Protein AF-0000000079573299 (afdb_homodimer)

Radius of gyration: 33.85 Å; Cα contacts (8 Å, |Δi|>4): 1708; chains: 2; bounding box: 92×91×72 Å

Organism: NCBI:txid592978

Sequence (1202 aa):
MDKTKKTSLKNCISKIWKSEILSAITLNLLFLASILVFCDVKYEVSDDFVMSAILSGAYGGSLNPHLIFINVLWGYLLTPFYLILPEISWYLIFQLLLCFLSFTILSYMLLKKLNRSMALMVITLLLTVFGSDAYILMQFTKTAMIAVMAGSLVFLWALFEQRSLRIEISAAILCVIGTWFRFNIIYLAGGFLLFILIVEIVRVWKNETDHRRFWLKMRKIISAGLLLILVVTGCKLFDDYSYNKDPEYKYFKEYSEARAAIVDASDYGYEAYAEELQKIGISENDYKMMRNWNFADNEVFSLDIMQKAADIIQDYKKNVEISKEVIIEEIQNRGLQGYPVFLACVVLTILSIVFQRKNCWTAIVIWGIGFAYILYCFLIERTVYRTEYAVFLGGFLTLFYFWEKLECENKREFIEYRRVCVIINTVCLFLQLPLYLPDRSYQDVDSWGRKEYIENTFYESWNYKASKYRKIVNKGAKSEELINEIETHKENLYLLDFQTMMQVFYYDWNPWKAIPTGEFDNVLYLAGVTTNFPDCNQILQTYDAEQPLKALINEKVYLVDSEWKTLDQKVQYLQERYYPEAKAELYKELDGYQIWKFSKEMDKTKKTSLKNCISKIWKSEILSAITLNLLFLASILVFCDVKYEVSDDFVMSAILSGAYGGSLNPHLIFINVLWGYLLTPFYLILPEISWYLIFQLLLCFLSFTILSYMLLKKLNRSMALMVITLLLTVFGSDAYILMQFTKTAMIAVMAGSLVFLWALFEQRSLRIEISAAILCVIGTWFRFNIIYLAGGFLLFILIVEIVRVWKNETDHRRFWLKMRKIISAGLLLILVVTGCKLFDDYSYNKDPEYKYFKEYSEARAAIVDASDYGYEAYAEELQKIGISENDYKMMRNWNFADNEVFSLDIMQKAADIIQDYKKNVEISKEVIIEEIQNRGLQGYPVFLACVVLTILSIVFQRKNCWTAIVIWGIGFAYILYCFLIERTVYRTEYAVFLGGFLTLFYFWEKLECENKREFIEYRRVCVIINTVCLFLQLPLYLPDRSYQDVDSWGRKEYIENTFYESWNYKASKYRKIVNKGAKSEELINEIETHKENLYLLDFQTMMQVFYYDWNPWKAIPTGEFDNVLYLAGVTTNFPDCNQILQTYDAEQPLKALINEKVYLVDSEWKTLDQKVQYLQERYYPEAKAELYKELDGYQIWKFSKE

Secondary structure (DSSP, 8-state):
-HHHHHHHHHHHHHHHHH-HHHHHHHHHHHHHHHHHHHS--EESSHHHHHHHHHHHTTTTTS----BTTB-HHHHHHHHHHHHH-TTB-HHHHHHHHHHHHHHHHHHHHHHHHS-HHHHHHHHHHIIIIIHHHHHTEE-HHHHHHHHHHHHHHHHHHHHHTT--HHHHHHHHHHHHHHHHH-TTHHHHHHHHHHHHHHHHHHHHHHH---HHHHHHHHHHHHHHHHHHHHHHHHHHHHHHHHHHHSHHHHHHHHHHHHHHHHHTS----HHHHHHHHHHTT--HHHHHHHHTT----TTTS-HHHHHHHHHHHHHHHHH----HHHHHHHHHHHTGGG-HHHHHHHHHHHHHHHH-GGGTHHHHHHHHHHHHHHHHHHHTT---HHHHHHHHHHHHHHHHHT------SSHHHHHHHHHHHHHHHHHHHHHHGGGGS--GGGGG--HHHHHHHHHHHHS-TTS--THHHH---SSS---HHHHHHHHH-TTSEEEEPHHHHTTTGGGGS-TTBPPPTTTTTTEEESSSTTTT-HHHHHHHHHTT-SSHHHHTTSTTEEEE---HHHHHHHHHHHHHHT-TT-EEEEEEEETTEEEEEEE--/-HHHHHHHHHHHHHHHHH-HHHHHHHHHHHHHHHHHHHS--EESSHHHHHHHHHHHTTTTTS----BTTB-HHHHHHHHHHHHH-TTB-HHHHHHHHHHHHHHHHHHHHHHHHS-HHHHHHHHHHIIIIIHHHHHTEE-HHHHHHHHHHHHHHHHHHHHHTT--HHHHHHHHHHHHHHHHH-TTHHHHHHHHHHHHHHHHHHHHHHH---HHHHHHHHHHHHHHHHHHHHHHHHHHHHHHHHHHHSHHHHHHHHHHHHHHHHHTS----HHHHHHHHHHTT--HHHHHHHHTT----TTTS-HHHHHHHHHHHHHHHHH----HHHHHHHHHHHTGGGSHHHHHHHHHHHHHHHH-GGGTHHHHHHHHHHHHHHHHHHHTT---HHHHHHHHHHHHHHHHHT------SSHHHHHHHHHHHHHHHHHHHHHHGGGGS--GGGGG--HHHHHHHHHHHHS-TTS--THHHH---SSS---HHHHHHHHH-TTSEEEEPHHHHTTTGGGGS-TTBPPPTTTTTTEEESSSTTTT-HHHHHHHHHTT-SSHHHHTTSTTEEEE---HHHHHHHHHHHHHHT-TT-EEEEEEEETTEEEEEEE--

Structure (mmCIF, N/CA/C/O backbone):
data_AF-0000000079573299-model_v1
#
loop_
_entity.id
_entity.type
_entity.pdbx_description
1 polymer 'Glycosyltransferase RgtA/B/C/D-like domain-containing protein'
#
loop_
_atom_site.group_PDB
_atom_site.id
_atom_site.type_symbol
_atom_site.label_atom_id
_atom_site.label_alt_id
_atom_site.label_comp_id
_atom_site.label_asym_id
_atom_site.label_entity_id
_atom_site.label_seq_id
_atom_site.pdbx_PDB_ins_code
_atom_site.Cartn_x
_atom_site.Cartn_y
_atom_site.Cartn_z
_atom_site.occupancy
_atom_site.B_iso_or_equiv
_atom_site.auth_seq_id
_atom_site.auth_comp_id
_atom_site.auth_asym_id
_atom_site.auth_atom_id
_atom_site.pdbx_PDB_model_num
ATOM 1 N N . MET A 1 1 ? 30 34.188 -33.562 1 49.59 1 MET A N 1
ATOM 2 C CA . MET A 1 1 ? 29.203 34.594 -32.406 1 49.59 1 MET A CA 1
ATOM 3 C C . MET A 1 1 ? 28.734 33.375 -31.625 1 49.59 1 MET A C 1
ATOM 5 O O . MET A 1 1 ? 28.734 33.344 -30.391 1 49.59 1 MET A O 1
ATOM 9 N N . ASP A 1 2 ? 28.594 32.25 -32.281 1 62.81 2 ASP A N 1
ATOM 10 C CA . ASP A 1 2 ? 28.031 31.031 -31.672 1 62.81 2 ASP A CA 1
ATOM 11 C C . ASP A 1 2 ? 29.109 30.266 -30.891 1 62.81 2 ASP A C 1
ATOM 13 O O . ASP A 1 2 ? 28.828 29.734 -29.812 1 62.81 2 ASP A O 1
ATOM 17 N N . LYS A 1 3 ? 30.359 30.266 -31.375 1 62.72 3 LYS A N 1
ATOM 18 C CA . LYS A 1 3 ? 31.438 29.516 -30.719 1 62.72 3 LYS A CA 1
ATOM 19 C C . LYS A 1 3 ? 31.859 30.203 -29.422 1 62.72 3 LYS A C 1
ATOM 21 O O . LYS A 1 3 ? 32.188 29.531 -28.438 1 62.72 3 LYS A O 1
ATOM 26 N N . THR A 1 4 ? 31.859 31.406 -29.391 1 61.81 4 THR A N 1
ATOM 27 C CA . THR A 1 4 ? 32.219 32.188 -28.203 1 61.81 4 THR A CA 1
ATOM 28 C C . THR A 1 4 ? 31.203 31.969 -27.094 1 61.81 4 THR A C 1
ATOM 30 O O . THR A 1 4 ? 31.562 31.859 -25.922 1 61.81 4 THR A O 1
ATOM 33 N N . LYS A 1 5 ? 30 31.906 -27.469 1 63.44 5 LYS A N 1
ATOM 34 C CA . LYS A 1 5 ? 28.938 31.672 -26.484 1 63.44 5 LYS A CA 1
ATOM 35 C C . LYS A 1 5 ? 29.047 30.281 -25.891 1 63.44 5 LYS A C 1
ATOM 37 O O . LYS A 1 5 ? 28.844 30.094 -24.688 1 63.44 5 LYS A O 1
ATOM 42 N N . LYS A 1 6 ? 29.328 29.375 -26.641 1 66.12 6 LYS A N 1
ATOM 43 C CA . LYS A 1 6 ? 29.469 28 -26.172 1 66.12 6 LYS A CA 1
ATOM 44 C C . LYS A 1 6 ? 30.656 27.875 -25.219 1 66.12 6 LYS A C 1
ATOM 46 O O . LYS A 1 6 ? 30.594 27.125 -24.234 1 66.12 6 LYS A O 1
ATOM 51 N N . THR A 1 7 ? 31.609 28.5 -25.547 1 75.12 7 THR A N 1
ATOM 52 C CA . THR A 1 7 ? 32.781 28.484 -24.672 1 75.12 7 THR A CA 1
ATOM 53 C C . THR A 1 7 ? 32.5 29.188 -23.344 1 75.12 7 THR A C 1
ATOM 55 O O . THR A 1 7 ? 32.938 28.75 -22.297 1 75.12 7 THR A O 1
ATOM 58 N N . SER A 1 8 ? 31.719 30.172 -23.359 1 73.88 8 SER A N 1
ATOM 59 C CA . SER A 1 8 ? 31.328 30.891 -22.141 1 73.88 8 SER A CA 1
ATOM 60 C C . SER A 1 8 ? 30.391 30.047 -21.281 1 73.88 8 SER A C 1
ATOM 62 O O . SER A 1 8 ? 30.531 30 -20.062 1 73.88 8 SER A O 1
ATOM 64 N N . LEU A 1 9 ? 29.422 29.5 -21.906 1 75.38 9 LEU A N 1
ATOM 65 C CA . LEU A 1 9 ? 28.5 28.609 -21.188 1 75.38 9 LEU A CA 1
ATOM 66 C C . LEU A 1 9 ? 29.266 27.438 -20.562 1 75.38 9 LEU A C 1
ATOM 68 O O . LEU A 1 9 ? 28.969 27.047 -19.422 1 75.38 9 LEU A O 1
ATOM 72 N N . LYS A 1 10 ? 30.156 26.938 -21.297 1 69.19 10 LYS A N 1
ATOM 73 C CA . LYS A 1 10 ? 30.984 25.859 -20.781 1 69.19 10 LYS A CA 1
ATOM 74 C C . LYS A 1 10 ? 31.844 26.328 -19.609 1 69.19 10 LYS A C 1
ATOM 76 O O . LYS A 1 10 ? 32.031 25.578 -18.641 1 69.19 10 LYS A O 1
ATOM 81 N N . ASN A 1 11 ? 32.312 27.438 -19.766 1 76.5 11 ASN A N 1
ATOM 82 C CA . ASN A 1 11 ? 33.094 28.016 -18.672 1 76.5 11 ASN A CA 1
ATOM 83 C C . ASN A 1 11 ? 32.219 28.281 -17.453 1 76.5 11 ASN A C 1
ATOM 85 O O . ASN A 1 11 ? 32.625 28.062 -16.312 1 76.5 11 ASN A O 1
ATOM 89 N N . CYS A 1 12 ? 31.062 28.766 -17.672 1 73.88 12 CYS A N 1
ATOM 90 C CA . CYS A 1 12 ? 30.125 29.016 -16.594 1 73.88 12 CYS A CA 1
ATOM 91 C C . CYS A 1 12 ? 29.734 27.703 -15.914 1 73.88 12 CYS A C 1
ATOM 93 O O . CYS A 1 12 ? 29.703 27.625 -14.68 1 73.88 12 CYS A O 1
ATOM 95 N N . ILE A 1 13 ? 29.406 26.781 -16.688 1 79.38 13 ILE A N 1
ATOM 96 C CA . ILE A 1 13 ? 29.047 25.469 -16.156 1 79.38 13 ILE A CA 1
ATOM 97 C C . ILE A 1 13 ? 30.234 24.891 -15.375 1 79.38 13 ILE A C 1
ATOM 99 O O . ILE A 1 13 ? 30.047 24.297 -14.312 1 79.38 13 ILE A O 1
ATOM 103 N N . SER A 1 14 ? 31.375 25.094 -15.883 1 82.5 14 SER A N 1
ATOM 104 C CA . SER A 1 14 ? 32.562 24.625 -15.195 1 82.5 14 SER A CA 1
ATOM 105 C C . SER A 1 14 ? 32.781 25.344 -13.875 1 82.5 14 SER A C 1
ATOM 107 O O . SER A 1 14 ? 33.188 24.734 -12.891 1 82.5 14 SER A O 1
ATOM 109 N N . LYS A 1 15 ? 32.5 26.594 -13.891 1 78.31 15 LYS A N 1
ATOM 110 C CA . LYS A 1 15 ? 32.625 27.359 -12.656 1 78.31 15 LYS A CA 1
ATOM 111 C C . LYS A 1 15 ? 31.609 26.906 -11.617 1 78.31 15 LYS A C 1
ATOM 113 O O . LYS A 1 15 ? 31.938 26.781 -10.438 1 78.31 15 LYS A O 1
ATOM 118 N N . ILE A 1 16 ? 30.391 26.703 -11.953 1 78.88 16 ILE A N 1
ATOM 119 C CA . ILE A 1 16 ? 29.328 26.219 -11.086 1 78.88 16 ILE A CA 1
ATOM 120 C C . ILE A 1 16 ? 29.688 24.844 -10.531 1 78.88 16 ILE A C 1
ATOM 122 O O . ILE A 1 16 ? 29.5 24.578 -9.336 1 78.88 16 ILE A O 1
ATOM 126 N N . TRP A 1 17 ? 30.25 24.188 -11.367 1 82.12 17 TRP A N 1
ATOM 127 C CA . TRP A 1 17 ? 30.578 22.812 -10.977 1 82.12 17 TRP A CA 1
ATOM 128 C C . TRP A 1 17 ? 31.766 22.781 -10.039 1 82.12 17 TRP A C 1
ATOM 130 O O . TRP A 1 17 ? 31.906 21.875 -9.211 1 82.12 17 TRP A O 1
ATOM 140 N N . LYS A 1 18 ? 32.625 23.781 -10.055 1 84.81 18 LYS A N 1
ATOM 141 C CA . LYS A 1 18 ? 33.844 23.812 -9.227 1 84.81 18 LYS A CA 1
ATOM 142 C C . LYS A 1 18 ? 33.5 24.312 -7.82 1 84.81 18 LYS A C 1
ATOM 144 O O . LYS A 1 18 ? 34.156 23.922 -6.852 1 84.81 18 LYS A O 1
ATOM 149 N N . SER A 1 19 ? 32.438 25.125 -7.77 1 91.62 19 SER A N 1
ATOM 150 C CA . SER A 1 19 ? 32.062 25.656 -6.469 1 91.62 19 SER A CA 1
ATOM 151 C C . SER A 1 19 ? 30.969 24.797 -5.824 1 91.62 19 SER A C 1
ATOM 153 O O . SER A 1 19 ? 29.906 24.594 -6.414 1 91.62 19 SER A O 1
ATOM 155 N N . GLU A 1 20 ? 31.172 24.375 -4.605 1 93.38 20 GLU A N 1
ATOM 156 C CA . GLU A 1 20 ? 30.203 23.516 -3.916 1 93.38 20 GLU A CA 1
ATOM 157 C C . GLU A 1 20 ? 28.906 24.25 -3.623 1 93.38 20 GLU A C 1
ATOM 159 O O . GLU A 1 20 ? 27.828 23.688 -3.754 1 93.38 20 GLU A O 1
ATOM 164 N N . ILE A 1 21 ? 29.047 25.516 -3.25 1 93.38 21 ILE A N 1
ATOM 165 C CA . ILE A 1 21 ? 27.859 26.297 -2.896 1 93.38 21 ILE A CA 1
ATOM 166 C C . ILE A 1 21 ? 27.031 26.562 -4.145 1 93.38 21 ILE A C 1
ATOM 168 O O . ILE A 1 21 ? 25.797 26.453 -4.113 1 93.38 21 ILE A O 1
ATOM 172 N N . LEU A 1 22 ? 27.609 26.891 -5.23 1 94.88 22 LEU A N 1
ATOM 173 C CA . LEU A 1 22 ? 26.891 27.172 -6.469 1 94.88 22 LEU A CA 1
ATOM 174 C C . LEU A 1 22 ? 26.25 25.891 -7.016 1 94.88 22 LEU A C 1
ATOM 176 O O . LEU A 1 22 ? 25.141 25.938 -7.547 1 94.88 22 LEU A O 1
ATOM 180 N N . SER A 1 23 ? 26.953 24.828 -6.848 1 95.62 23 SER A N 1
ATOM 181 C CA . SER A 1 23 ? 26.391 23.562 -7.277 1 95.62 23 SER A CA 1
ATOM 182 C C . SER A 1 23 ? 25.156 23.188 -6.457 1 95.62 23 SER A C 1
ATOM 184 O O . SER A 1 23 ? 24.172 22.719 -7.004 1 95.62 23 SER A O 1
ATOM 186 N N . ALA A 1 24 ? 25.281 23.375 -5.156 1 97.44 24 ALA A N 1
ATOM 187 C CA . ALA A 1 24 ? 24.156 23.078 -4.266 1 97.44 24 ALA A CA 1
ATOM 188 C C . ALA A 1 24 ? 22.938 23.922 -4.613 1 97.44 24 ALA A C 1
ATOM 190 O O . ALA A 1 24 ? 21.828 23.406 -4.727 1 97.44 24 ALA A O 1
ATOM 191 N N . ILE A 1 25 ? 23.156 25.188 -4.867 1 97.25 25 ILE A N 1
ATOM 192 C CA . ILE A 1 25 ? 22.078 26.125 -5.184 1 97.25 25 ILE A CA 1
ATOM 193 C C . ILE A 1 25 ? 21.469 25.766 -6.539 1 97.25 25 ILE A C 1
ATOM 195 O O . ILE A 1 25 ? 20.25 25.688 -6.68 1 97.25 25 ILE A O 1
ATOM 199 N N . THR A 1 26 ? 22.297 25.5 -7.5 1 96.19 26 THR A N 1
ATOM 200 C CA . THR A 1 26 ? 21.828 25.234 -8.859 1 96.19 26 THR A CA 1
ATOM 201 C C . THR A 1 26 ? 21.031 23.938 -8.914 1 96.19 26 THR A C 1
ATOM 203 O O . THR A 1 26 ? 19.984 23.875 -9.547 1 96.19 26 THR A O 1
ATOM 206 N N . LEU A 1 27 ? 21.547 22.953 -8.242 1 95.5 27 LEU A N 1
ATOM 207 C CA . LEU A 1 27 ? 20.859 21.672 -8.234 1 95.5 27 LEU A CA 1
ATOM 208 C C . LEU A 1 27 ? 19.484 21.797 -7.59 1 95.5 27 LEU A C 1
ATOM 210 O O . LEU A 1 27 ? 18.484 21.312 -8.141 1 95.5 27 LEU A O 1
ATOM 214 N N . ASN A 1 28 ? 19.422 22.406 -6.453 1 98 28 ASN A N 1
ATOM 215 C CA . ASN A 1 28 ? 18.141 22.547 -5.758 1 98 28 ASN A CA 1
ATOM 216 C C . ASN A 1 28 ? 17.188 23.469 -6.523 1 98 28 ASN A C 1
ATOM 218 O O . ASN A 1 28 ? 15.977 23.25 -6.527 1 98 28 ASN A O 1
ATOM 222 N N . LEU A 1 29 ? 17.766 24.438 -7.195 1 97.56 29 LEU A N 1
ATOM 223 C CA . LEU A 1 29 ? 16.938 25.344 -7.996 1 97.56 29 LEU A CA 1
ATOM 224 C C . LEU A 1 29 ? 16.359 24.609 -9.195 1 97.56 29 LEU A C 1
ATOM 226 O O . LEU A 1 29 ? 15.203 24.844 -9.562 1 97.56 29 LEU A O 1
ATOM 230 N N . LEU A 1 30 ? 17.141 23.797 -9.766 1 95.88 30 LEU A N 1
ATOM 231 C CA . LEU A 1 30 ? 16.672 23.031 -10.906 1 95.88 30 LEU A CA 1
ATOM 232 C C . LEU A 1 30 ? 15.523 22.125 -10.516 1 95.88 30 LEU A C 1
ATOM 234 O O . LEU A 1 30 ? 14.531 22.016 -11.242 1 95.88 30 LEU A O 1
ATOM 238 N N . PHE A 1 31 ? 15.656 21.5 -9.406 1 95.94 31 PHE A N 1
ATOM 239 C CA . PHE A 1 31 ? 14.594 20.609 -8.945 1 95.94 31 PHE A CA 1
ATOM 240 C C . PHE A 1 31 ? 13.344 21.391 -8.578 1 95.94 31 PHE A C 1
ATOM 242 O O . PHE A 1 31 ? 12.234 21.016 -8.953 1 95.94 31 PHE A O 1
ATOM 249 N N . LEU A 1 32 ? 13.516 22.453 -7.863 1 97.56 32 LEU A N 1
ATOM 250 C CA . LEU A 1 32 ? 12.383 23.297 -7.5 1 97.56 32 LEU A CA 1
ATOM 251 C C . LEU A 1 32 ? 11.695 23.859 -8.742 1 97.56 32 LEU A C 1
ATOM 253 O O . LEU A 1 32 ? 10.461 23.844 -8.836 1 97.56 32 LEU A O 1
ATOM 257 N N . ALA A 1 33 ? 12.5 24.328 -9.688 1 96.88 33 ALA A N 1
ATOM 258 C CA . ALA A 1 33 ? 11.953 24.875 -10.93 1 96.88 33 ALA A CA 1
ATOM 259 C C . ALA A 1 33 ? 11.172 23.828 -11.695 1 96.88 33 ALA A C 1
ATOM 261 O O . ALA A 1 33 ? 10.102 24.109 -12.25 1 96.88 33 ALA A O 1
ATOM 262 N N . SER A 1 34 ? 11.695 22.641 -11.711 1 95.56 34 SER A N 1
ATOM 263 C CA . SER A 1 34 ? 11.008 21.562 -12.398 1 95.56 34 SER A CA 1
ATOM 264 C C . SER A 1 34 ? 9.648 21.281 -11.758 1 95.56 34 SER A C 1
ATOM 266 O O . SER A 1 34 ? 8.664 21.047 -12.461 1 95.56 34 SER A O 1
ATOM 268 N N . ILE A 1 35 ? 9.547 21.328 -10.469 1 96.31 35 ILE A N 1
ATOM 269 C CA . ILE A 1 35 ? 8.297 21.062 -9.758 1 96.31 35 ILE A CA 1
ATOM 270 C C . ILE A 1 35 ? 7.312 22.203 -10.023 1 96.31 35 ILE A C 1
ATOM 272 O O . ILE A 1 35 ? 6.133 21.953 -10.297 1 96.31 35 ILE A O 1
ATOM 276 N N . LEU A 1 36 ? 7.836 23.391 -10.039 1 96.25 36 LEU A N 1
ATOM 277 C CA . LEU A 1 36 ? 6.977 24.562 -10.227 1 96.25 36 LEU A CA 1
ATOM 278 C C . LEU A 1 36 ? 6.414 24.594 -11.648 1 96.25 36 LEU A C 1
ATOM 280 O O . LEU A 1 36 ? 5.301 25.078 -11.867 1 96.25 36 LEU A O 1
ATOM 284 N N . VAL A 1 37 ? 7.164 24.062 -12.578 1 95.19 37 VAL A N 1
ATOM 285 C CA . VAL A 1 37 ? 6.758 24.125 -13.977 1 95.19 37 VAL A CA 1
ATOM 286 C C . VAL A 1 37 ? 5.836 22.953 -14.297 1 95.19 37 VAL A C 1
ATOM 288 O O . VAL A 1 37 ? 4.824 23.109 -14.984 1 95.19 37 VAL A O 1
ATOM 291 N N . PHE A 1 38 ? 6.133 21.797 -13.711 1 94.88 38 PHE A N 1
ATOM 292 C CA . PHE A 1 38 ? 5.469 20.609 -14.211 1 94.88 38 PHE A CA 1
ATOM 293 C C . PHE A 1 38 ? 4.438 20.094 -13.211 1 94.88 38 PHE A C 1
ATOM 295 O O . PHE A 1 38 ? 3.551 19.312 -13.562 1 94.88 38 PHE A O 1
ATOM 302 N N . CYS A 1 39 ? 4.555 20.438 -11.977 1 96.19 39 CYS A N 1
ATOM 303 C CA . CYS A 1 39 ? 3.646 19.922 -10.953 1 96.19 39 CYS A CA 1
ATOM 304 C C . CYS A 1 39 ? 2.756 21.031 -10.406 1 96.19 39 CYS A C 1
ATOM 306 O O . CYS A 1 39 ? 2.994 22.219 -10.664 1 96.19 39 CYS A O 1
ATOM 308 N N . ASP A 1 40 ? 1.688 20.625 -9.797 1 97.12 40 ASP A N 1
ATOM 309 C CA . ASP A 1 40 ? 0.737 21.547 -9.172 1 97.12 40 ASP A CA 1
ATOM 310 C C . ASP A 1 40 ? 0.957 21.609 -7.664 1 97.12 40 ASP A C 1
ATOM 312 O O . ASP A 1 40 ? 0.622 20.688 -6.938 1 97.12 40 ASP A O 1
ATOM 316 N N . VAL A 1 41 ? 1.46 22.734 -7.176 1 97.75 41 VAL A N 1
ATOM 317 C CA . VAL A 1 41 ? 1.717 22.922 -5.75 1 97.75 41 VAL A CA 1
ATOM 318 C C . VAL A 1 41 ? 0.404 23.203 -5.02 1 97.75 41 VAL A C 1
ATOM 320 O O . VAL A 1 41 ? -0.401 24.016 -5.465 1 97.75 41 VAL A O 1
ATOM 323 N N . LYS A 1 42 ? 0.191 22.5 -3.902 1 97.56 42 LYS A N 1
ATOM 324 C CA . LYS A 1 42 ? -1.051 22.641 -3.148 1 97.56 42 LYS A CA 1
ATOM 325 C C . LYS A 1 42 ? -0.843 22.297 -1.677 1 97.56 42 LYS A C 1
ATOM 327 O O . LYS A 1 42 ? 0.193 21.75 -1.304 1 97.56 42 LYS A O 1
ATOM 332 N N . TYR A 1 43 ? -1.742 22.672 -0.885 1 97.38 43 TYR A N 1
ATOM 333 C CA . TYR A 1 43 ? -1.697 22.281 0.521 1 97.38 43 TYR A CA 1
ATOM 334 C C . TYR A 1 43 ? -2.211 20.859 0.712 1 97.38 43 TYR A C 1
ATOM 336 O O . TYR A 1 43 ? -3.223 20.469 0.121 1 97.38 43 TYR A O 1
ATOM 344 N N . GLU A 1 44 ? -1.55 20.078 1.501 1 95.62 44 GLU A N 1
ATOM 345 C CA . GLU A 1 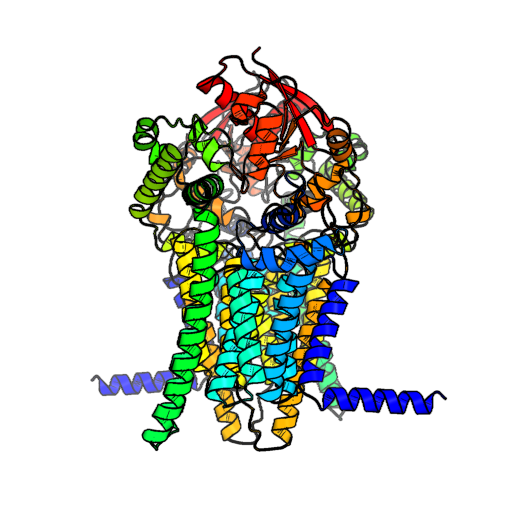44 ? -1.951 18.703 1.735 1 95.62 44 GLU A CA 1
ATOM 346 C C . GLU A 1 44 ? -3.158 18.625 2.666 1 95.62 44 GLU A C 1
ATOM 348 O O . GLU A 1 44 ? -3.996 17.734 2.535 1 95.62 44 GLU A O 1
ATOM 353 N N . VAL A 1 45 ? -3.129 19.547 3.604 1 94.31 45 VAL A N 1
ATOM 354 C CA . VAL A 1 45 ? -4.191 19.562 4.605 1 94.31 45 VAL A CA 1
ATOM 355 C C . VAL A 1 45 ? -4.801 20.953 4.695 1 94.31 45 VAL A C 1
ATOM 357 O O . VAL A 1 45 ? -4.176 21.938 4.297 1 94.31 45 VAL A O 1
ATOM 360 N N . SER A 1 46 ? -5.965 21.047 5.258 1 95.56 46 SER A N 1
ATOM 361 C CA . SER A 1 46 ? -6.703 22.297 5.367 1 95.56 46 SER A CA 1
ATOM 362 C C . SER A 1 46 ? -6.051 23.25 6.375 1 95.56 46 SER A C 1
ATOM 364 O O . SER A 1 46 ? -6.227 24.453 6.297 1 95.56 46 SER A O 1
ATOM 366 N N . ASP A 1 47 ? -5.242 22.703 7.27 1 95.56 47 ASP A N 1
ATOM 367 C CA . ASP A 1 47 ? -4.625 23.5 8.32 1 95.56 47 ASP A CA 1
ATOM 368 C C . ASP A 1 47 ? -3.777 24.625 7.727 1 95.56 47 ASP A C 1
ATOM 370 O O . ASP A 1 47 ? -3.844 25.766 8.18 1 95.56 47 ASP A O 1
ATOM 374 N N . ASP A 1 48 ? -3.02 24.297 6.766 1 97.31 48 ASP A N 1
ATOM 375 C CA . ASP A 1 48 ? -2.168 25.297 6.133 1 97.31 48 ASP A CA 1
ATOM 376 C C . ASP A 1 48 ? -3.002 26.375 5.434 1 97.31 48 ASP A C 1
ATOM 378 O O . ASP A 1 48 ? -2.646 27.547 5.449 1 97.31 48 ASP A O 1
ATOM 382 N N . PHE A 1 49 ? -4.043 25.969 4.871 1 96.88 49 PHE A N 1
ATOM 383 C CA . PHE A 1 49 ? -4.945 26.906 4.23 1 96.88 49 PHE A CA 1
ATOM 384 C C . PHE A 1 49 ? -5.543 27.875 5.254 1 96.88 49 PHE A C 1
ATOM 386 O O . PHE A 1 49 ? -5.57 29.078 5.035 1 96.88 49 PHE A O 1
ATOM 393 N N . VAL A 1 50 ? -5.973 27.312 6.348 1 96.88 50 VAL A N 1
ATOM 394 C CA . VAL A 1 50 ? -6.609 28.094 7.398 1 96.88 50 VAL A CA 1
ATOM 395 C C . VAL A 1 50 ? -5.609 29.109 7.961 1 96.88 50 VAL A C 1
ATOM 397 O O . VAL A 1 50 ? -5.949 30.266 8.18 1 96.88 50 VAL A O 1
ATOM 400 N N . MET A 1 51 ? -4.438 28.703 8.156 1 96.75 51 MET A N 1
ATOM 401 C CA . MET A 1 51 ? -3.414 29.594 8.695 1 96.75 51 MET A CA 1
ATOM 402 C C . MET A 1 51 ? -3.076 30.703 7.691 1 96.75 51 MET A C 1
ATOM 404 O O . MET A 1 51 ? -2.873 31.859 8.07 1 96.75 51 MET A O 1
ATOM 408 N N . SER A 1 52 ? -3.01 30.312 6.449 1 97.12 52 SER A N 1
ATOM 409 C CA . SER A 1 52 ? -2.793 31.312 5.414 1 97.12 52 SER A CA 1
ATOM 410 C C . SER A 1 52 ? -3.93 32.344 5.383 1 97.12 52 SER A C 1
ATOM 412 O O . SER A 1 52 ? -3.693 33.531 5.223 1 97.12 52 SER A O 1
ATOM 414 N N . ALA A 1 53 ? -5.141 31.859 5.574 1 96.62 53 ALA A N 1
ATOM 415 C CA . ALA A 1 53 ? -6.324 32.719 5.586 1 96.62 53 ALA A CA 1
ATOM 416 C C . ALA A 1 53 ? -6.305 33.656 6.789 1 96.62 53 ALA A C 1
ATOM 418 O O . ALA A 1 53 ? -6.648 34.844 6.664 1 96.62 53 ALA A O 1
ATOM 419 N N . ILE A 1 54 ? -5.918 33.125 7.902 1 96.56 54 ILE A N 1
ATOM 420 C CA . ILE A 1 54 ? -5.824 33.938 9.109 1 96.56 54 ILE A CA 1
ATOM 421 C C . ILE A 1 54 ? -4.812 35.062 8.906 1 96.56 54 ILE A C 1
ATOM 423 O O . ILE A 1 54 ? -5.094 36.219 9.211 1 96.56 54 ILE A O 1
ATOM 427 N N . LEU A 1 55 ? -3.723 34.688 8.383 1 96.5 55 LEU A N 1
ATOM 428 C CA . LEU A 1 55 ? -2.621 35.656 8.195 1 96.5 55 LEU A CA 1
ATOM 429 C C . LEU A 1 55 ? -3.018 36.781 7.25 1 96.5 55 LEU A C 1
ATOM 431 O O . LEU A 1 55 ? -2.615 37.906 7.441 1 96.5 55 LEU A O 1
ATOM 435 N N . SER A 1 56 ? -3.773 36.469 6.281 1 96 56 SER A N 1
ATOM 436 C CA . SER A 1 56 ? -4.164 37.469 5.277 1 96 56 SER A CA 1
ATOM 437 C C . SER A 1 56 ? -5.348 38.281 5.754 1 96 56 SER A C 1
ATOM 439 O O . SER A 1 56 ? -5.738 39.25 5.098 1 96 56 SER A O 1
ATOM 441 N N . GLY A 1 57 ? -5.984 37.906 6.84 1 95.31 57 GLY A N 1
ATOM 442 C CA . GLY A 1 57 ? -7.109 38.656 7.391 1 95.31 57 GLY A CA 1
ATOM 443 C C . GLY A 1 57 ? -8.445 38.25 6.793 1 95.31 57 GLY A C 1
ATOM 444 O O . GLY A 1 57 ? -9.406 39 6.832 1 95.31 57 GLY A O 1
ATOM 445 N N . ALA A 1 58 ? -8.391 37.031 6.234 1 95.69 58 ALA A N 1
ATOM 446 C CA . ALA A 1 58 ? -9.625 36.562 5.605 1 95.69 58 ALA A CA 1
ATOM 447 C C . ALA A 1 58 ? -10.758 36.469 6.621 1 95.69 58 ALA A C 1
ATOM 449 O O . ALA A 1 58 ? -11.93 36.656 6.277 1 95.69 58 ALA A O 1
ATOM 450 N N . TYR A 1 59 ? -10.266 36.125 7.875 1 93.19 59 TYR A N 1
ATOM 451 C CA . TYR A 1 59 ? -11.227 36.062 8.969 1 93.19 59 TYR A CA 1
ATOM 452 C C . TYR A 1 59 ? -11.281 37.375 9.727 1 93.19 59 TYR A C 1
ATOM 454 O O . TYR A 1 59 ? -10.281 37.812 10.289 1 93.19 59 TYR A O 1
ATOM 462 N N . GLY A 1 60 ? -12.133 38.375 9.672 1 83.5 60 GLY A N 1
ATOM 463 C CA . GLY A 1 60 ? -12.305 39.531 10.555 1 83.5 60 GLY A CA 1
ATOM 464 C C . GLY A 1 60 ? -11.859 40.844 9.93 1 83.5 60 GLY A C 1
ATOM 465 O O . GLY A 1 60 ? -12.062 41.906 10.516 1 83.5 60 GLY A O 1
ATOM 466 N N . GLY A 1 61 ? -11.094 40.75 8.844 1 81.38 61 GLY A N 1
ATOM 467 C CA . GLY A 1 61 ? -10.836 42 8.141 1 81.38 61 GLY A CA 1
ATOM 468 C C . GLY A 1 61 ? -9.461 42.562 8.414 1 81.38 61 GLY A C 1
ATOM 469 O O . GLY A 1 61 ? -9.062 43.594 7.82 1 81.38 61 GLY A O 1
ATOM 470 N N . SER A 1 62 ? -8.727 41.969 9.383 1 90.38 62 SER A N 1
ATOM 471 C CA . SER A 1 62 ? -7.375 42.438 9.648 1 90.38 62 SER A CA 1
ATOM 472 C C . SER A 1 62 ? -6.379 41.281 9.695 1 90.38 62 SER A C 1
ATOM 474 O O . SER A 1 62 ? -6.754 40.156 9.969 1 90.38 62 SER A O 1
ATOM 476 N N . LEU A 1 63 ? -5.102 41.688 9.391 1 95.12 63 LEU A N 1
ATOM 477 C CA . LEU A 1 63 ? -4.027 40.688 9.469 1 95.12 63 LEU A CA 1
ATOM 478 C C . LEU A 1 63 ? -3.863 40.188 10.891 1 95.12 63 LEU A C 1
ATOM 480 O O . LEU A 1 63 ? -3.988 40.938 11.852 1 95.12 63 LEU A O 1
ATOM 484 N N . ASN A 1 64 ? -3.668 38.906 11.055 1 95.88 64 ASN A N 1
ATOM 485 C CA . ASN A 1 64 ? -3.525 38.312 12.375 1 95.88 64 ASN A CA 1
ATOM 486 C C . ASN A 1 64 ? -2.301 37.406 12.438 1 95.88 64 ASN A C 1
ATOM 488 O O . ASN A 1 64 ? -2.246 36.375 11.758 1 95.88 64 ASN A O 1
ATOM 492 N N . PRO A 1 65 ? -1.346 37.656 13.258 1 96.12 65 PRO A N 1
ATOM 493 C CA . PRO A 1 65 ? -0.12 36.844 13.344 1 96.12 65 PRO A CA 1
ATOM 494 C C . PRO A 1 65 ? -0.308 35.562 14.141 1 96.12 65 PRO A C 1
ATOM 496 O O . PRO A 1 65 ? 0.582 34.719 14.164 1 96.12 65 PRO A O 1
ATOM 499 N N . HIS A 1 66 ? -1.451 35.406 14.844 1 95.94 66 HIS A N 1
ATOM 500 C CA . HIS A 1 66 ? -1.715 34.188 15.609 1 95.94 66 HIS A CA 1
ATOM 501 C C . HIS A 1 66 ? -2.137 33.031 14.695 1 95.94 66 HIS A C 1
ATOM 503 O O . HIS A 1 66 ? -3.314 32.906 14.352 1 95.94 66 HIS A O 1
ATOM 509 N N . LEU A 1 67 ? -1.269 32.062 14.398 1 95.69 67 LEU A N 1
ATOM 510 C CA . LEU A 1 67 ? -1.469 31.062 13.359 1 95.69 67 LEU A CA 1
ATOM 511 C C . LEU A 1 67 ? -1.823 29.703 13.969 1 95.69 67 LEU A C 1
ATOM 513 O O . LEU A 1 67 ? -1.629 28.672 13.328 1 95.69 67 LEU A O 1
ATOM 517 N N . ILE A 1 68 ? -2.285 29.609 15.062 1 93.69 68 ILE A N 1
ATOM 518 C CA . ILE A 1 68 ? -2.867 28.453 15.734 1 93.69 68 ILE A CA 1
ATOM 519 C C . ILE A 1 68 ? -1.782 27.406 16 1 93.69 68 ILE A C 1
ATOM 521 O O . ILE A 1 68 ? -1.526 27.062 17.156 1 93.69 68 ILE A O 1
ATOM 525 N N . PHE A 1 69 ? -1.053 26.875 14.859 1 93.81 69 PHE A N 1
ATOM 526 C CA . PHE A 1 69 ? -0.111 25.766 15.016 1 93.81 69 PHE A CA 1
ATOM 527 C C . PHE A 1 69 ? 1.325 26.266 14.883 1 93.81 69 PHE A C 1
ATOM 529 O O . PHE A 1 69 ? 2.264 25.578 15.289 1 93.81 69 PHE A O 1
ATOM 536 N N . ILE A 1 70 ? 1.47 27.344 14.281 1 96.81 70 ILE A N 1
ATOM 537 C CA . ILE A 1 70 ? 2.789 27.906 14.016 1 96.81 70 ILE A CA 1
ATOM 538 C C . ILE A 1 70 ? 3.068 29.047 14.984 1 96.81 70 ILE A C 1
ATOM 540 O O . ILE A 1 70 ? 2.152 29.781 15.367 1 96.81 70 ILE A O 1
ATOM 544 N N . ASN A 1 71 ? 4.305 29.219 15.352 1 97.75 71 ASN A N 1
ATOM 545 C CA . ASN A 1 71 ? 4.734 30.234 16.297 1 97.75 71 ASN A CA 1
ATOM 546 C C . ASN A 1 71 ? 4.348 31.641 15.82 1 97.75 71 ASN A C 1
ATOM 548 O O . ASN A 1 71 ? 4.441 31.938 14.633 1 97.75 71 ASN A O 1
ATOM 552 N N . VAL A 1 72 ? 3.904 32.438 16.766 1 97.5 72 VAL A N 1
ATOM 553 C CA . VAL A 1 72 ? 3.42 33.781 16.469 1 97.5 72 VAL A CA 1
ATOM 554 C C . VAL A 1 72 ? 4.539 34.625 15.836 1 97.5 72 VAL A C 1
ATOM 556 O O . VAL A 1 72 ? 4.273 35.531 15.047 1 97.5 72 VAL A O 1
ATOM 559 N N . LEU A 1 73 ? 5.797 34.281 16.094 1 97.62 73 LEU A N 1
ATOM 560 C CA . LEU A 1 73 ? 6.941 35 15.531 1 97.62 73 LEU A CA 1
ATOM 561 C C . LEU A 1 73 ? 6.957 34.875 14.016 1 97.62 73 LEU A C 1
ATOM 563 O O . LEU A 1 73 ? 7.34 35.844 13.32 1 97.62 73 LEU A O 1
ATOM 567 N N . TRP A 1 74 ? 6.621 33.719 13.516 1 97.56 74 TRP A N 1
ATOM 568 C CA . TRP A 1 74 ? 6.508 33.531 12.07 1 97.56 74 TRP A CA 1
ATOM 569 C C . TRP A 1 74 ? 5.426 34.438 11.5 1 97.56 74 TRP A C 1
ATOM 571 O O . TRP A 1 74 ? 5.594 35.031 10.422 1 97.56 74 TRP A O 1
ATOM 581 N N . GLY A 1 75 ? 4.316 34.562 12.219 1 97.44 75 GLY A N 1
ATOM 582 C CA . GLY A 1 75 ? 3.256 35.469 11.82 1 97.44 75 GLY A CA 1
ATOM 583 C C . GLY A 1 75 ? 3.705 36.938 11.758 1 97.44 75 GLY A C 1
ATOM 584 O O . GLY A 1 75 ? 3.434 37.625 10.781 1 97.44 75 GLY A O 1
ATOM 585 N N . TYR A 1 76 ? 4.438 37.312 12.773 1 96.94 76 TYR A N 1
ATOM 586 C CA . TYR A 1 76 ? 4.945 38.688 12.805 1 96.94 76 TYR A CA 1
ATOM 587 C C . TYR A 1 76 ? 5.941 38.906 11.672 1 96.94 76 TYR A C 1
ATOM 589 O O . TYR A 1 76 ? 5.996 40 11.109 1 96.94 76 TYR A O 1
ATOM 597 N N . LEU A 1 77 ? 6.637 37.906 11.383 1 96.88 77 LEU A N 1
ATOM 598 C CA . LEU A 1 77 ? 7.629 38.031 10.32 1 96.88 77 LEU A CA 1
ATOM 599 C C . LEU A 1 77 ? 6.953 38.219 8.969 1 96.88 77 LEU A C 1
ATOM 601 O O . LEU A 1 77 ? 7.445 39 8.133 1 96.88 77 LEU A O 1
ATOM 605 N N . LEU A 1 78 ? 5.828 37.594 8.734 1 97.56 78 LEU A N 1
ATOM 606 C CA . LEU A 1 78 ? 5.203 37.562 7.414 1 97.56 78 LEU A CA 1
ATOM 607 C C . LEU A 1 78 ? 4.25 38.75 7.246 1 97.56 78 LEU A C 1
ATOM 609 O O . LEU A 1 78 ? 3.979 39.156 6.121 1 97.56 78 LEU A O 1
ATOM 613 N N . THR A 1 79 ? 3.725 39.344 8.305 1 96.62 79 THR A N 1
ATOM 614 C CA . THR A 1 79 ? 2.693 40.375 8.281 1 96.62 79 THR A CA 1
ATOM 615 C C . THR A 1 79 ? 3.137 41.562 7.434 1 96.62 79 THR A C 1
ATOM 617 O O . THR A 1 79 ? 2.369 42.062 6.617 1 96.62 79 THR A O 1
ATOM 620 N N . PRO A 1 80 ? 4.441 42.031 7.516 1 96.38 80 PRO A N 1
ATOM 621 C CA . PRO A 1 80 ? 4.871 43.188 6.699 1 96.38 80 PRO A CA 1
ATOM 622 C C . PRO A 1 80 ? 4.797 42.906 5.199 1 96.38 80 PRO A C 1
ATOM 624 O O . PRO A 1 80 ? 4.508 43.781 4.406 1 96.38 80 PRO A O 1
ATOM 627 N N . PHE A 1 81 ? 4.992 41.719 4.824 1 96.88 81 PHE A N 1
ATOM 628 C CA . PHE A 1 81 ? 4.949 41.375 3.41 1 96.88 81 PHE A CA 1
ATOM 629 C C . PHE A 1 81 ? 3.52 41.438 2.883 1 96.88 81 PHE A C 1
ATOM 631 O O . PHE A 1 81 ? 3.289 41.844 1.743 1 96.88 81 PHE A O 1
ATOM 638 N N . TYR A 1 82 ? 2.574 41 3.729 1 95.75 82 TYR A N 1
ATOM 639 C CA . TYR A 1 82 ? 1.17 41.062 3.34 1 95.75 82 TYR A CA 1
ATOM 640 C C . TYR A 1 82 ? 0.696 42.5 3.238 1 95.75 82 TYR A C 1
ATOM 642 O O . TYR A 1 82 ? -0.223 42.812 2.475 1 95.75 82 TYR A O 1
ATOM 650 N N . LEU A 1 83 ? 1.339 43.406 3.941 1 94.56 83 LEU A N 1
ATOM 651 C CA . LEU A 1 83 ? 0.999 44.812 3.881 1 94.56 83 LEU A CA 1
ATOM 652 C C . LEU A 1 83 ? 1.521 45.438 2.594 1 94.56 83 LEU A C 1
ATOM 654 O O . LEU A 1 83 ? 0.855 46.312 1.997 1 94.56 83 LEU A O 1
ATOM 658 N N . ILE A 1 84 ? 2.652 45 2.17 1 95.81 84 ILE A N 1
ATOM 659 C CA . ILE A 1 84 ? 3.295 45.562 0.987 1 95.81 84 ILE A CA 1
ATOM 660 C C . ILE A 1 84 ? 2.645 45 -0.273 1 95.81 84 ILE A C 1
ATOM 662 O O . ILE A 1 84 ? 2.314 45.75 -1.198 1 95.81 84 ILE A O 1
ATOM 666 N N . LEU A 1 85 ? 2.488 43.688 -0.322 1 96.38 85 LEU A N 1
ATOM 667 C CA . LEU A 1 85 ? 1.876 43 -1.46 1 96.38 85 LEU A CA 1
ATOM 668 C C . LEU A 1 85 ? 0.794 42.031 -0.997 1 96.38 85 LEU A C 1
ATOM 670 O O . LEU A 1 85 ? 1.029 40.812 -0.92 1 96.38 85 LEU A O 1
ATOM 674 N N . PRO A 1 86 ? -0.391 42.469 -0.81 1 94.44 86 PRO A N 1
ATOM 675 C CA . PRO A 1 86 ? -1.453 41.656 -0.212 1 94.44 86 PRO A CA 1
ATOM 676 C C . PRO A 1 86 ? -1.976 40.562 -1.159 1 94.44 86 PRO A C 1
ATOM 678 O O . PRO A 1 86 ? -2.68 39.656 -0.729 1 94.44 86 PRO A O 1
ATOM 681 N N . GLU A 1 87 ? -1.631 40.594 -2.457 1 95.5 87 GLU A N 1
ATOM 682 C CA . GLU A 1 87 ? -2.184 39.656 -3.438 1 95.5 87 GLU A CA 1
ATOM 683 C C . GLU A 1 87 ? -1.414 38.344 -3.443 1 95.5 87 GLU A C 1
ATOM 685 O O . GLU A 1 87 ? -1.917 37.344 -3.928 1 95.5 87 GLU A O 1
ATOM 690 N N . ILE A 1 88 ? -0.276 38.375 -2.861 1 97.06 88 ILE A N 1
ATOM 691 C CA . ILE A 1 88 ? 0.615 37.219 -2.916 1 97.06 88 ILE A CA 1
ATOM 692 C C . ILE A 1 88 ? 0.511 36.438 -1.615 1 97.06 88 ILE A C 1
ATOM 694 O O . ILE A 1 88 ? 0.443 37 -0.529 1 97.06 88 ILE A O 1
ATOM 698 N N . SER A 1 89 ? 0.432 35.125 -1.728 1 97.94 89 SER A N 1
ATOM 699 C CA . SER A 1 89 ? 0.435 34.281 -0.541 1 97.94 89 SER A CA 1
ATOM 700 C C . SER A 1 89 ? 1.844 34.094 0.019 1 97.94 89 SER A C 1
ATOM 702 O O . SER A 1 89 ? 2.523 33.125 -0.274 1 97.94 89 SER A O 1
ATOM 704 N N . TRP A 1 90 ? 2.215 34.938 0.86 1 97.75 90 TRP A N 1
ATOM 705 C CA . TRP A 1 90 ? 3.551 34.938 1.445 1 97.75 90 TRP A CA 1
ATOM 706 C C . TRP A 1 90 ? 3.732 33.719 2.363 1 97.75 90 TRP A C 1
ATOM 708 O O . TRP A 1 90 ? 4.855 33.281 2.58 1 97.75 90 TRP A O 1
ATOM 718 N N . TYR A 1 91 ? 2.613 33.188 2.928 1 97.94 91 TYR A N 1
ATOM 719 C CA . TYR A 1 91 ? 2.678 31.969 3.711 1 97.94 91 TYR A CA 1
ATOM 720 C C . TYR A 1 91 ? 3.287 30.828 2.896 1 97.94 91 TYR A C 1
ATOM 722 O O . TYR A 1 91 ? 4.234 30.172 3.342 1 97.94 91 TYR A O 1
ATOM 730 N N . LEU A 1 92 ? 2.822 30.625 1.681 1 98.12 92 LEU A N 1
ATOM 731 C CA . LEU A 1 92 ? 3.305 29.547 0.809 1 98.12 92 LEU A CA 1
ATOM 732 C C . LEU A 1 92 ? 4.727 29.844 0.334 1 98.12 92 LEU A C 1
ATOM 734 O O . LEU A 1 92 ? 5.586 28.953 0.367 1 98.12 92 LEU A O 1
ATOM 738 N N . ILE A 1 93 ? 5 31.047 -0.101 1 98.06 93 ILE A N 1
ATOM 739 C CA . ILE A 1 93 ? 6.285 31.438 -0.676 1 98.06 93 ILE A CA 1
ATOM 740 C C . ILE A 1 93 ? 7.398 31.203 0.349 1 98.06 93 ILE A C 1
ATOM 742 O O . ILE A 1 93 ? 8.43 30.609 0.034 1 98.06 93 ILE A O 1
ATOM 746 N N . PHE A 1 94 ? 7.172 31.609 1.545 1 97.69 94 PHE A N 1
ATOM 747 C CA . PHE A 1 94 ? 8.219 31.5 2.557 1 97.69 94 PHE A CA 1
ATOM 748 C C . PHE A 1 94 ? 8.359 30.047 3.025 1 97.69 94 PHE A C 1
ATOM 750 O O . PHE A 1 94 ? 9.445 29.625 3.434 1 97.69 94 PHE A O 1
ATOM 757 N N . GLN A 1 95 ? 7.277 29.344 3.037 1 97.88 95 GLN A N 1
ATOM 758 C CA . GLN A 1 95 ? 7.391 27.922 3.324 1 97.88 95 GLN A CA 1
ATOM 759 C C . GLN A 1 95 ? 8.234 27.203 2.27 1 97.88 95 GLN A C 1
ATOM 761 O O . GLN A 1 95 ? 9.102 26.391 2.604 1 97.88 95 GLN A O 1
ATOM 766 N N . LEU A 1 96 ? 8.039 27.5 0.976 1 98.31 96 LEU A N 1
ATOM 767 C CA . LEU A 1 96 ? 8.836 26.953 -0.117 1 98.31 96 LEU A CA 1
ATOM 768 C C . LEU A 1 96 ? 10.305 27.359 0.019 1 98.31 96 LEU A C 1
ATOM 770 O O . LEU A 1 96 ? 11.203 26.547 -0.182 1 98.31 96 LEU A O 1
ATOM 774 N N . LEU A 1 97 ? 10.453 28.578 0.346 1 98.06 97 LEU A N 1
ATOM 775 C CA . LEU A 1 97 ? 11.805 29.109 0.509 1 98.06 97 LEU A CA 1
ATOM 776 C C . LEU A 1 97 ? 12.539 28.375 1.632 1 98.06 97 LEU A C 1
ATOM 778 O O . LEU A 1 97 ? 13.727 28.078 1.509 1 98.06 97 LEU A O 1
ATOM 782 N N . LEU A 1 98 ? 11.82 28.156 2.699 1 98.38 98 LEU A N 1
ATOM 783 C CA . LEU A 1 98 ? 12.422 27.453 3.826 1 98.38 98 LEU A CA 1
ATOM 784 C C . LEU A 1 98 ? 12.867 26.062 3.416 1 98.38 98 LEU A C 1
ATOM 786 O O . LEU A 1 98 ? 13.969 25.625 3.766 1 98.38 98 LEU A O 1
ATOM 790 N N . CYS A 1 99 ? 12.023 25.359 2.721 1 98.69 99 CYS A N 1
ATOM 791 C CA . CYS A 1 99 ? 12.383 24.031 2.232 1 98.69 99 CYS A CA 1
ATOM 792 C C . CYS A 1 99 ? 13.578 24.109 1.284 1 98.69 99 CYS A C 1
ATOM 794 O O . CYS A 1 99 ? 14.508 23.297 1.383 1 98.69 99 CYS A O 1
ATOM 796 N N . PHE A 1 100 ? 13.562 25.078 0.416 1 98.56 100 PHE A N 1
ATOM 797 C CA . PHE A 1 100 ? 14.641 25.266 -0.55 1 98.56 100 PHE A CA 1
ATOM 798 C C . PHE A 1 100 ? 15.969 25.5 0.159 1 98.56 100 PHE A C 1
ATOM 800 O O . PHE A 1 100 ? 16.969 24.859 -0.165 1 98.56 100 PHE A O 1
ATOM 807 N N . LEU A 1 101 ? 15.938 26.375 1.1 1 98.5 101 LEU A N 1
ATOM 808 C CA . LEU A 1 101 ? 17.156 26.688 1.843 1 98.5 101 LEU A CA 1
ATOM 809 C C . LEU A 1 101 ? 17.641 25.469 2.631 1 98.5 101 LEU A C 1
ATOM 811 O O . LEU A 1 101 ? 18.844 25.234 2.736 1 98.5 101 LEU A O 1
ATOM 815 N N . SER A 1 102 ? 16.719 24.719 3.16 1 98.75 102 SER A N 1
ATOM 816 C CA . SER A 1 102 ? 17.062 23.531 3.928 1 98.75 102 SER A CA 1
ATOM 817 C C . SER A 1 102 ? 17.75 22.484 3.051 1 98.75 102 SER A C 1
ATOM 819 O O . SER A 1 102 ? 18.812 21.969 3.406 1 98.75 102 SER A O 1
ATOM 821 N N . PHE A 1 103 ? 17.203 22.203 1.899 1 98.69 103 PHE A N 1
ATOM 822 C CA . PHE A 1 103 ? 17.797 21.219 0.998 1 98.69 103 PHE A CA 1
ATOM 823 C C . PHE A 1 103 ? 19.125 21.734 0.446 1 98.69 103 PHE A C 1
ATOM 825 O O . PHE A 1 103 ? 20.047 20.953 0.21 1 98.69 103 PHE A O 1
ATOM 832 N N . THR A 1 104 ? 19.203 23.016 0.249 1 98.38 104 THR A N 1
ATOM 833 C CA . THR A 1 104 ? 20.422 23.609 -0.299 1 98.38 104 THR A CA 1
ATOM 834 C C . THR A 1 104 ? 21.578 23.469 0.686 1 98.38 104 THR A C 1
ATOM 836 O O . THR A 1 104 ? 22.688 23.062 0.308 1 98.38 104 THR A O 1
ATOM 839 N N . ILE A 1 105 ? 21.328 23.797 1.923 1 98 105 ILE A N 1
ATOM 840 C CA . ILE A 1 105 ? 22.406 23.734 2.904 1 98 105 ILE A CA 1
ATOM 841 C C . ILE A 1 105 ? 22.828 22.281 3.117 1 98 105 ILE A C 1
ATOM 843 O O . ILE A 1 105 ? 24 22 3.354 1 98 105 ILE A O 1
ATOM 847 N N . LEU A 1 106 ? 21.891 21.359 3.061 1 98.19 106 LEU A N 1
ATOM 848 C CA . LEU A 1 106 ? 22.203 19.938 3.148 1 98.19 106 LEU A CA 1
ATOM 849 C C . LEU A 1 106 ? 23.062 19.5 1.971 1 98.19 106 LEU A C 1
ATOM 851 O O . LEU A 1 106 ? 24.062 18.797 2.152 1 98.19 106 LEU A O 1
ATOM 855 N N . SER A 1 107 ? 22.641 19.938 0.795 1 98 107 SER A N 1
ATOM 856 C CA . SER A 1 107 ? 23.391 19.594 -0.407 1 98 107 SER A CA 1
ATOM 857 C C . SER A 1 107 ? 24.812 20.141 -0.337 1 98 107 SER A C 1
ATOM 859 O O . SER A 1 107 ? 25.766 19.469 -0.749 1 98 107 SER A O 1
ATOM 861 N N . TYR A 1 108 ? 24.906 21.328 0.142 1 97.12 108 TYR A N 1
ATOM 862 C CA . TYR A 1 108 ? 26.234 21.938 0.304 1 97.12 108 TYR A CA 1
ATOM 863 C C . TYR A 1 108 ? 27.109 21.094 1.218 1 97.12 108 TYR A C 1
ATOM 865 O O . TYR A 1 108 ? 28.266 20.812 0.887 1 97.12 108 TYR A O 1
ATOM 873 N N . MET A 1 109 ? 26.594 20.703 2.316 1 97.12 109 MET A N 1
ATOM 874 C CA . MET A 1 109 ? 27.344 19.875 3.258 1 97.12 109 MET A CA 1
ATOM 875 C C . MET A 1 109 ? 27.766 18.562 2.607 1 97.12 109 MET A C 1
ATOM 877 O O . MET A 1 109 ? 28.906 18.125 2.768 1 97.12 109 MET A O 1
ATOM 881 N N . LEU A 1 110 ? 26.922 17.953 1.851 1 96.56 110 LEU A N 1
ATOM 882 C CA . LEU A 1 110 ? 27.203 16.672 1.217 1 96.56 110 LEU A CA 1
ATOM 883 C C . LEU A 1 110 ? 28.297 16.812 0.168 1 96.56 110 LEU A C 1
ATOM 885 O O . LEU A 1 110 ? 29.188 15.969 0.07 1 96.56 110 LEU A O 1
ATOM 889 N N . LEU A 1 111 ? 28.25 17.875 -0.589 1 96.19 111 LEU A N 1
ATOM 890 C CA . LEU A 1 111 ? 29.25 18.109 -1.634 1 96.19 111 LEU A CA 1
ATOM 891 C C . LEU A 1 111 ? 30.625 18.391 -1.029 1 96.19 111 LEU A C 1
ATOM 893 O O . LEU A 1 111 ? 31.641 18.062 -1.635 1 96.19 111 LEU A O 1
ATOM 897 N N . LYS A 1 112 ? 30.609 18.875 0.123 1 94.5 112 LYS A N 1
ATOM 898 C CA . LYS A 1 112 ? 31.859 19.156 0.808 1 94.5 112 LYS A CA 1
ATOM 899 C C . LYS A 1 112 ? 32.406 17.906 1.503 1 94.5 112 LYS A C 1
ATOM 901 O O . LYS A 1 112 ? 33.625 17.703 1.555 1 94.5 112 LYS A O 1
ATOM 906 N N . LYS A 1 113 ? 31.547 17.125 1.939 1 93 113 LYS A N 1
ATOM 907 C CA . LYS A 1 113 ? 31.906 16 2.803 1 93 113 LYS A CA 1
ATOM 908 C C . LYS A 1 113 ? 32.25 14.766 1.981 1 93 113 LYS A C 1
ATOM 910 O O . LYS A 1 113 ? 33.094 13.961 2.377 1 93 113 LYS A O 1
ATOM 915 N N . LEU A 1 114 ? 31.625 14.547 0.894 1 93.75 114 LEU A N 1
ATOM 916 C CA . LEU A 1 114 ? 31.734 13.297 0.144 1 93.75 114 LEU A CA 1
ATOM 917 C C . LEU A 1 114 ? 32.375 13.539 -1.221 1 93.75 114 LEU A C 1
ATOM 919 O O . LEU A 1 114 ? 32.594 14.688 -1.618 1 93.75 114 LEU A O 1
ATOM 923 N N . ASN A 1 115 ? 32.719 12.328 -1.878 1 92.44 115 ASN A N 1
ATOM 924 C CA . ASN A 1 115 ? 33.094 12.43 -3.285 1 92.44 115 ASN A CA 1
ATOM 925 C C . ASN A 1 115 ? 31.953 13 -4.125 1 92.44 115 ASN A C 1
ATOM 927 O O . ASN A 1 115 ? 30.781 12.711 -3.863 1 92.44 115 ASN A O 1
ATOM 931 N N . ARG A 1 116 ? 32.281 13.734 -5.012 1 91.12 116 ARG A N 1
ATOM 932 C CA . ARG A 1 116 ? 31.281 14.477 -5.785 1 91.12 116 ARG A CA 1
ATOM 933 C C . ARG A 1 116 ? 30.219 13.539 -6.355 1 91.12 116 ARG A C 1
ATOM 935 O O . ARG A 1 116 ? 29.016 13.82 -6.277 1 91.12 116 ARG A O 1
ATOM 942 N N . SER A 1 117 ? 30.625 12.383 -6.957 1 91.38 117 SER A N 1
ATOM 943 C CA . SER A 1 117 ? 29.672 11.461 -7.559 1 91.38 117 SER A CA 1
ATOM 944 C C . SER A 1 117 ? 28.734 10.867 -6.512 1 91.38 117 SER A C 1
ATOM 946 O O . SER A 1 117 ? 27.531 10.719 -6.762 1 91.38 117 SER A O 1
ATOM 948 N N . MET A 1 118 ? 29.266 10.594 -5.414 1 92.25 118 MET A N 1
ATOM 949 C CA . MET A 1 118 ? 28.453 10.047 -4.328 1 92.25 118 MET A CA 1
ATOM 950 C C . MET A 1 118 ? 27.5 11.094 -3.77 1 92.25 118 MET A C 1
ATOM 952 O O . MET A 1 118 ? 26.344 10.789 -3.488 1 92.25 118 MET A O 1
ATOM 956 N N . ALA A 1 119 ? 28.047 12.281 -3.605 1 94.75 119 ALA A N 1
ATOM 957 C CA . ALA A 1 119 ? 27.219 13.383 -3.117 1 94.75 119 ALA A CA 1
ATOM 958 C C . ALA A 1 119 ? 26.031 13.633 -4.047 1 94.75 119 ALA A C 1
ATOM 960 O O . ALA A 1 119 ? 24.891 13.758 -3.594 1 94.75 119 ALA A O 1
ATOM 961 N N . LEU A 1 120 ? 26.312 13.625 -5.316 1 94.19 120 LEU A N 1
ATOM 962 C CA . LEU A 1 120 ? 25.266 13.883 -6.297 1 94.19 120 LEU A CA 1
ATOM 963 C C . LEU A 1 120 ? 24.203 12.781 -6.262 1 94.19 120 LEU A C 1
ATOM 965 O O . LEU A 1 120 ? 23.016 13.062 -6.406 1 94.19 120 LEU A O 1
ATOM 969 N N . MET A 1 121 ? 24.656 11.578 -6.086 1 93.81 121 MET A N 1
ATOM 970 C CA . MET A 1 121 ? 23.734 10.453 -6.023 1 93.81 121 MET A CA 1
ATOM 971 C C . MET A 1 121 ? 22.797 10.578 -4.828 1 93.81 121 MET A C 1
ATOM 973 O O . MET A 1 121 ? 21.594 10.422 -4.965 1 93.81 121 MET A O 1
ATOM 977 N N . VAL A 1 122 ? 23.312 10.953 -3.707 1 94.31 122 VAL A N 1
ATOM 978 C CA . VAL A 1 122 ? 22.531 11.055 -2.48 1 94.31 122 VAL A CA 1
ATOM 979 C C . VAL A 1 122 ? 21.594 12.258 -2.557 1 94.31 122 VAL A C 1
ATOM 981 O O . VAL A 1 122 ? 20.438 12.188 -2.139 1 94.31 122 VAL A O 1
ATOM 984 N N . ILE A 1 123 ? 22.109 13.344 -3.074 1 96.38 123 ILE A N 1
ATOM 985 C CA . ILE A 1 123 ? 21.297 14.562 -3.213 1 96.38 123 ILE A CA 1
ATOM 986 C C . ILE A 1 123 ? 20.125 14.289 -4.141 1 96.38 123 ILE A C 1
ATOM 988 O O . ILE A 1 123 ? 19 14.695 -3.85 1 96.38 123 ILE A O 1
ATOM 992 N N . THR A 1 124 ? 20.391 13.578 -5.215 1 94.81 124 THR A N 1
ATOM 993 C CA . THR A 1 124 ? 19.328 13.258 -6.152 1 94.81 124 THR A CA 1
ATOM 994 C C . THR A 1 124 ? 18.266 12.383 -5.488 1 94.81 124 THR A C 1
ATOM 996 O O . THR A 1 124 ? 17.062 12.609 -5.656 1 94.81 124 THR A O 1
ATOM 999 N N . LEU A 1 125 ? 18.75 11.414 -4.773 1 94.19 125 LEU A N 1
ATOM 1000 C CA . LEU A 1 125 ? 17.828 10.547 -4.055 1 94.19 125 LEU A CA 1
ATOM 1001 C C . LEU A 1 125 ? 16.984 11.344 -3.059 1 94.19 125 LEU A C 1
ATOM 1003 O O . LEU A 1 125 ? 15.781 11.141 -2.955 1 94.19 125 LEU A O 1
ATOM 1007 N N . LEU A 1 126 ? 17.562 12.273 -2.379 1 96.5 126 LEU A N 1
ATOM 1008 C CA . LEU A 1 126 ? 16.906 13.125 -1.397 1 96.5 126 LEU A CA 1
ATOM 1009 C C . LEU A 1 126 ? 15.875 14.031 -2.068 1 96.5 126 LEU A C 1
ATOM 1011 O O . LEU A 1 126 ? 14.719 14.078 -1.646 1 96.5 126 LEU A O 1
ATOM 1015 N N . LEU A 1 127 ? 16.234 14.664 -3.143 1 96.12 127 LEU A N 1
ATOM 1016 C CA . LEU A 1 127 ? 15.398 15.672 -3.773 1 96.12 127 LEU A CA 1
ATOM 1017 C C . LEU A 1 127 ? 14.273 15.023 -4.574 1 96.12 127 LEU A C 1
ATOM 1019 O O . LEU A 1 127 ? 13.172 15.578 -4.676 1 96.12 127 LEU A O 1
ATOM 1023 N N . THR A 1 128 ? 14.508 13.844 -5.102 1 93.12 128 THR A N 1
ATOM 1024 C CA . THR A 1 128 ? 13.492 13.188 -5.918 1 93.12 128 THR A CA 1
ATOM 1025 C C . THR A 1 128 ? 12.422 12.539 -5.043 1 93.12 128 THR A C 1
ATOM 1027 O O . THR A 1 128 ? 11.242 12.547 -5.387 1 93.12 128 THR A O 1
ATOM 1030 N N . VAL A 1 129 ? 12.852 12.039 -3.941 1 94.12 129 VAL A N 1
ATOM 1031 C CA . VAL A 1 129 ? 11.906 11.266 -3.15 1 94.12 129 VAL A CA 1
ATOM 1032 C C . VAL A 1 129 ? 11.32 12.141 -2.047 1 94.12 129 VAL A C 1
ATOM 1034 O O . VAL A 1 129 ? 10.094 12.273 -1.932 1 94.12 129 VAL A O 1
ATOM 1037 N N . PHE A 1 130 ? 12.086 12.836 -1.292 1 96.38 130 PHE A N 1
ATOM 1038 C CA . PHE A 1 130 ? 11.602 13.641 -0.176 1 96.38 130 PHE A CA 1
ATOM 1039 C C . PHE A 1 130 ? 11.172 15.023 -0.651 1 96.38 130 PHE A C 1
ATOM 1041 O O . PHE A 1 130 ? 10.328 15.664 -0.025 1 96.38 130 PHE A O 1
ATOM 1048 N N . GLY A 1 131 ? 11.688 15.477 -1.774 1 95.38 131 GLY A N 1
ATOM 1049 C CA . GLY A 1 131 ? 11.344 16.781 -2.309 1 95.38 131 GLY A CA 1
ATOM 1050 C C . GLY A 1 131 ? 9.914 16.875 -2.789 1 95.38 131 GLY A C 1
ATOM 1051 O O . GLY A 1 131 ? 9.297 17.953 -2.738 1 95.38 131 GLY A O 1
ATOM 1052 N N . SER A 1 132 ? 9.383 15.766 -3.197 1 94 132 SER A N 1
ATOM 1053 C CA . SER A 1 132 ? 8 15.766 -3.67 1 94 132 SER A CA 1
ATOM 1054 C C . SER A 1 132 ? 7.035 16.141 -2.551 1 94 132 SER A C 1
ATOM 1056 O O . SER A 1 132 ? 6.113 16.938 -2.758 1 94 132 SER A O 1
ATOM 1058 N N . ASP A 1 133 ? 7.266 15.602 -1.384 1 96 133 ASP A N 1
ATOM 1059 C CA . ASP A 1 133 ? 6.434 15.93 -0.23 1 96 133 ASP A CA 1
ATOM 1060 C C . ASP A 1 133 ? 6.676 17.359 0.235 1 96 133 ASP A C 1
ATOM 1062 O O . ASP A 1 133 ? 5.762 18.031 0.73 1 96 133 ASP A O 1
ATOM 1066 N N . ALA A 1 134 ? 7.855 17.781 0.01 1 97.25 134 ALA A N 1
ATOM 1067 C CA . ALA A 1 134 ? 8.258 19.094 0.525 1 97.25 134 ALA A CA 1
ATOM 1068 C C . ALA A 1 134 ? 7.684 20.219 -0.324 1 97.25 134 ALA A C 1
ATOM 1070 O O . ALA A 1 134 ? 7.363 21.297 0.192 1 97.25 134 ALA A O 1
ATOM 1071 N N . TYR A 1 135 ? 7.531 19.922 -1.653 1 97.88 135 TYR A N 1
ATOM 1072 C CA . TYR A 1 135 ? 7.238 21.031 -2.543 1 97.88 135 TYR A CA 1
ATOM 1073 C C . TYR A 1 135 ? 5.852 20.891 -3.156 1 97.88 135 TYR A C 1
ATOM 1075 O O . TYR A 1 135 ? 5.176 21.891 -3.416 1 97.88 135 TYR A O 1
ATOM 1083 N N . ILE A 1 136 ? 5.398 19.719 -3.398 1 97.44 136 ILE A N 1
ATOM 1084 C CA . ILE A 1 136 ? 4.145 19.516 -4.117 1 97.44 136 ILE A CA 1
ATOM 1085 C C . ILE A 1 136 ? 2.979 19.516 -3.129 1 97.44 136 ILE A C 1
ATOM 1087 O O . ILE A 1 136 ? 1.951 20.156 -3.371 1 97.44 136 ILE A O 1
ATOM 1091 N N . LEU A 1 137 ? 3.145 18.797 -2.055 1 97.44 137 LEU A N 1
ATOM 1092 C CA . LEU A 1 137 ? 2.135 18.719 -1.003 1 97.44 137 LEU A CA 1
ATOM 1093 C C . LEU A 1 137 ? 2.619 19.406 0.268 1 97.44 137 LEU A C 1
ATOM 1095 O O . LEU A 1 137 ? 3.041 18.734 1.218 1 97.44 137 LEU A O 1
ATOM 1099 N N . MET A 1 138 ? 2.371 20.625 0.274 1 96.69 138 MET A N 1
ATOM 1100 C CA . MET A 1 138 ? 2.91 21.469 1.339 1 96.69 138 MET A CA 1
ATOM 1101 C C . MET A 1 138 ? 2.176 21.219 2.652 1 96.69 138 MET A C 1
ATOM 1103 O O . MET A 1 138 ? 0.944 21.25 2.695 1 96.69 138 MET A O 1
ATOM 1107 N N . GLN A 1 139 ? 2.906 20.953 3.652 1 97.38 139 GLN A N 1
ATOM 1108 C CA . GLN A 1 139 ? 2.387 20.688 4.992 1 97.38 139 GLN A CA 1
ATOM 1109 C C . GLN A 1 139 ? 3.367 21.156 6.062 1 97.38 139 GLN A C 1
ATOM 1111 O O . GLN A 1 139 ? 4.559 20.844 6 1 97.38 139 GLN A O 1
ATOM 1116 N N . PHE A 1 140 ? 2.967 21.844 7.027 1 97.44 140 PHE A N 1
ATOM 1117 C CA . PHE A 1 140 ? 3.844 22.578 7.93 1 97.44 140 PHE A CA 1
ATOM 1118 C C . PHE A 1 140 ? 4.645 21.609 8.805 1 97.44 140 PHE A C 1
ATOM 1120 O O . PHE A 1 140 ? 5.77 21.922 9.203 1 97.44 140 PHE A O 1
ATOM 1127 N N . THR A 1 141 ? 4.129 20.406 9.172 1 97.56 141 THR A N 1
ATOM 1128 C CA . THR A 1 141 ? 4.883 19.453 9.969 1 97.56 141 THR A CA 1
ATOM 1129 C C . THR A 1 141 ? 6.082 18.922 9.188 1 97.56 141 THR A C 1
ATOM 1131 O O . THR A 1 141 ? 7.18 18.797 9.734 1 97.56 141 THR A O 1
ATOM 1134 N N . LYS A 1 142 ? 5.879 18.594 7.938 1 97.81 142 LYS A N 1
ATOM 1135 C CA . LYS A 1 142 ? 6.965 18.125 7.082 1 97.81 142 LYS A CA 1
ATOM 1136 C C . LYS A 1 142 ? 8.023 19.203 6.902 1 97.81 142 LYS A C 1
ATOM 1138 O O . LYS A 1 142 ? 9.227 18.938 6.957 1 97.81 142 LYS A O 1
ATOM 1143 N N . THR A 1 143 ? 7.508 20.406 6.707 1 98.44 143 THR A N 1
ATOM 1144 C CA . THR A 1 143 ? 8.406 21.547 6.562 1 98.44 143 THR A CA 1
ATOM 1145 C C . THR A 1 143 ? 9.266 21.734 7.816 1 98.44 143 THR A C 1
ATOM 1147 O O . THR A 1 143 ? 10.469 21.953 7.723 1 98.44 143 THR A O 1
ATOM 1150 N N . ALA A 1 144 ? 8.641 21.625 8.938 1 98.62 144 ALA A N 1
ATOM 1151 C CA . ALA A 1 144 ? 9.344 21.75 10.211 1 98.62 144 ALA A CA 1
ATOM 1152 C C . ALA A 1 144 ? 10.445 20.703 10.336 1 98.62 144 ALA A C 1
ATOM 1154 O O . ALA A 1 144 ? 11.578 21.031 10.711 1 98.62 144 ALA A O 1
ATOM 1155 N N . MET A 1 145 ? 10.094 19.484 10 1 98.69 145 MET A N 1
ATOM 1156 C CA . MET A 1 145 ? 11.062 18.406 10.133 1 98.69 145 MET A CA 1
ATOM 1157 C C . MET A 1 145 ? 12.242 18.609 9.188 1 98.69 145 MET A C 1
ATOM 1159 O O . MET A 1 145 ? 13.391 18.391 9.562 1 98.69 145 MET A O 1
ATOM 1163 N N . ILE A 1 146 ? 11.992 19.016 7.969 1 98.69 146 ILE A N 1
ATOM 1164 C CA . ILE A 1 146 ? 13.031 19.234 6.973 1 98.69 146 ILE A CA 1
ATOM 1165 C C . ILE A 1 146 ? 13.984 20.328 7.457 1 98.69 146 ILE A C 1
ATOM 1167 O O . ILE A 1 146 ? 15.203 20.156 7.441 1 98.69 146 ILE A O 1
ATOM 1171 N N . ALA A 1 147 ? 13.422 21.391 7.965 1 98.75 147 ALA A N 1
ATOM 1172 C CA . ALA A 1 147 ? 14.219 22.531 8.391 1 98.75 147 ALA A CA 1
ATOM 1173 C C . ALA A 1 147 ? 15.016 22.203 9.648 1 98.75 147 ALA A C 1
ATOM 1175 O O . ALA A 1 147 ? 16.203 22.5 9.727 1 98.75 147 ALA A O 1
ATOM 1176 N N . VAL A 1 148 ? 14.383 21.578 10.609 1 98.75 148 VAL A N 1
ATOM 1177 C CA . VAL A 1 148 ? 15.031 21.266 11.875 1 98.75 148 VAL A CA 1
ATOM 1178 C C . VAL A 1 148 ? 16.156 20.266 11.648 1 98.75 148 VAL A C 1
ATOM 1180 O O . VAL A 1 148 ? 17.266 20.453 12.156 1 98.75 148 VAL A O 1
ATOM 1183 N N . MET A 1 149 ? 15.898 19.25 10.875 1 98.69 149 MET A N 1
ATOM 1184 C CA . MET A 1 149 ? 16.922 18.234 10.633 1 98.69 149 MET A CA 1
ATOM 1185 C C . MET A 1 149 ? 18.062 18.797 9.789 1 98.69 149 MET A C 1
ATOM 1187 O O . MET A 1 149 ? 19.234 18.578 10.086 1 98.69 149 MET A O 1
ATOM 1191 N N . ALA A 1 150 ? 17.719 19.516 8.711 1 98.62 150 ALA A N 1
ATOM 1192 C CA . ALA A 1 150 ? 18.75 20.125 7.879 1 98.62 150 ALA A CA 1
ATOM 1193 C C . ALA A 1 150 ? 19.625 21.078 8.688 1 98.62 150 ALA A C 1
ATOM 1195 O O . ALA A 1 150 ? 20.859 20.969 8.672 1 98.62 150 ALA A O 1
ATOM 1196 N N . GLY A 1 151 ? 18.922 21.969 9.438 1 98.44 151 GLY A N 1
ATOM 1197 C CA . GLY A 1 151 ? 19.672 22.922 10.258 1 98.44 151 GLY A CA 1
ATOM 1198 C C . GLY A 1 151 ? 20.531 22.25 11.312 1 98.44 151 GLY A C 1
ATOM 1199 O O . GLY A 1 151 ? 21.703 22.594 11.469 1 98.44 151 GLY A O 1
ATOM 1200 N N . SER A 1 152 ? 20 21.312 12 1 98.12 152 SER A N 1
ATOM 1201 C CA . SER A 1 152 ? 20.703 20.656 13.094 1 98.12 152 SER A CA 1
ATOM 1202 C C . SER A 1 152 ? 21.875 19.828 12.578 1 98.12 152 SER A C 1
ATOM 1204 O O . SER A 1 152 ? 22.953 19.828 13.18 1 98.12 152 SER A O 1
ATOM 1206 N N . LEU A 1 153 ? 21.672 19.109 11.508 1 98.06 153 LEU A N 1
ATOM 1207 C CA . LEU A 1 153 ? 22.734 18.266 10.969 1 98.06 153 LEU A CA 1
ATOM 1208 C C . LEU A 1 153 ? 23.906 19.109 10.5 1 98.06 153 LEU A C 1
ATOM 1210 O O . LEU A 1 153 ? 25.062 18.797 10.82 1 98.06 153 LEU A O 1
ATOM 1214 N N . VAL A 1 154 ? 23.625 20.141 9.75 1 98.12 154 VAL A N 1
ATOM 1215 C CA . VAL A 1 154 ? 24.688 21 9.242 1 98.12 154 VAL A CA 1
ATOM 1216 C C . VAL A 1 154 ? 25.344 21.75 10.398 1 98.12 154 VAL A C 1
ATOM 1218 O O . VAL A 1 154 ? 26.562 21.984 10.391 1 98.12 154 VAL A O 1
ATOM 1221 N N . PHE A 1 155 ? 24.531 22.156 11.406 1 97.88 155 PHE A N 1
ATOM 1222 C CA . PHE A 1 155 ? 25.047 22.812 12.602 1 97.88 155 PHE A CA 1
ATOM 1223 C C . PHE A 1 155 ? 26.047 21.922 13.32 1 97.88 155 PHE A C 1
ATOM 1225 O O . PHE A 1 155 ? 27.156 22.359 13.648 1 97.88 155 PHE A O 1
ATOM 1232 N N . LEU A 1 156 ? 25.703 20.672 13.539 1 96.88 156 LEU A N 1
ATOM 1233 C CA . LEU A 1 156 ? 26.594 19.719 14.203 1 96.88 156 LEU A CA 1
ATOM 1234 C C . LEU A 1 156 ? 27.844 19.453 13.359 1 96.88 156 LEU A C 1
ATOM 1236 O O . LEU A 1 156 ? 28.953 19.406 13.883 1 96.88 156 LEU A O 1
ATOM 1240 N N . TRP A 1 157 ? 27.594 19.25 12.078 1 96.5 157 TRP A N 1
ATOM 1241 C CA . TRP A 1 157 ? 28.719 19.047 11.172 1 96.5 157 TRP A CA 1
ATOM 1242 C C . TRP A 1 157 ? 29.688 20.219 11.227 1 96.5 157 TRP A C 1
ATOM 1244 O O . TRP A 1 157 ? 30.906 20.031 11.312 1 96.5 157 TRP A O 1
ATOM 1254 N N . ALA A 1 158 ? 29.172 21.453 11.211 1 96.38 158 ALA A N 1
ATOM 1255 C CA . ALA A 1 158 ? 30 22.656 11.234 1 96.38 158 ALA A CA 1
ATOM 1256 C C . ALA A 1 158 ? 30.766 22.766 12.547 1 96.38 158 ALA A C 1
ATOM 1258 O O . ALA A 1 158 ? 31.922 23.156 12.562 1 96.38 158 ALA A O 1
ATOM 1259 N N . LEU A 1 159 ? 30.188 22.422 13.625 1 95.25 159 LEU A N 1
ATOM 1260 C CA . LEU A 1 159 ? 30.812 22.5 14.938 1 95.25 159 LEU A CA 1
ATOM 1261 C C . LEU A 1 159 ? 31.922 21.453 15.078 1 95.25 159 LEU A C 1
ATOM 1263 O O . LEU A 1 159 ? 33.031 21.781 15.477 1 95.25 159 LEU A O 1
ATOM 1267 N N . PHE A 1 160 ? 31.641 20.266 14.711 1 93.88 160 PHE A N 1
ATOM 1268 C CA . PHE A 1 160 ? 32.562 19.172 14.945 1 93.88 160 PHE A CA 1
ATOM 1269 C C . PHE A 1 160 ? 33.719 19.234 13.945 1 93.88 160 PHE A C 1
ATOM 1271 O O . PHE A 1 160 ? 34.844 18.844 14.273 1 93.88 160 PHE A O 1
ATOM 1278 N N . GLU A 1 161 ? 33.438 19.656 12.758 1 90.44 161 GLU A N 1
ATOM 1279 C CA . GLU A 1 161 ? 34.469 19.734 11.75 1 90.44 161 GLU A CA 1
ATOM 1280 C C . GLU A 1 161 ? 35.094 21.125 11.719 1 90.44 161 GLU A C 1
ATOM 1282 O O . GLU A 1 161 ? 35.906 21.438 10.852 1 90.44 161 GLU A O 1
ATOM 1287 N N . GLN A 1 162 ? 34.75 22.031 12.641 1 86.19 162 GLN A N 1
ATOM 1288 C CA . GLN A 1 162 ? 35.281 23.375 12.82 1 86.19 162 GLN A CA 1
ATOM 1289 C C . GLN A 1 162 ? 35.25 24.172 11.508 1 86.19 162 GLN A C 1
ATOM 1291 O O . GLN A 1 162 ? 36.281 24.688 11.062 1 86.19 162 GLN A O 1
ATOM 1296 N N . ARG A 1 163 ? 34.031 24.219 11.031 1 86.5 163 ARG A N 1
ATOM 1297 C CA . ARG A 1 163 ? 33.812 25 9.82 1 86.5 163 ARG A CA 1
ATOM 1298 C C . ARG A 1 163 ? 33.594 26.469 10.148 1 86.5 163 ARG A C 1
ATOM 1300 O O . ARG A 1 163 ? 33.75 26.891 11.297 1 86.5 163 ARG A O 1
ATOM 1307 N N . SER A 1 164 ? 33.219 27.281 9.125 1 91 164 SER A N 1
ATOM 1308 C CA . SER A 1 164 ? 33.062 28.719 9.289 1 91 164 SER A CA 1
ATOM 1309 C C . SER A 1 164 ? 31.875 29.047 10.172 1 91 164 SER A C 1
ATOM 1311 O O . SER A 1 164 ? 30.875 28.312 10.18 1 91 164 SER A O 1
ATOM 1313 N N . LEU A 1 165 ? 31.906 30.141 10.836 1 93.56 165 LEU A N 1
ATOM 1314 C CA . LEU A 1 165 ? 30.859 30.625 11.711 1 93.56 165 LEU A CA 1
ATOM 1315 C C . LEU A 1 165 ? 29.594 30.953 10.914 1 93.56 165 LEU A C 1
ATOM 1317 O O . LEU A 1 165 ? 28.484 30.781 11.414 1 93.56 165 LEU A O 1
ATOM 1321 N N . ARG A 1 166 ? 29.766 31.359 9.703 1 94.69 166 ARG A N 1
ATOM 1322 C CA . ARG A 1 166 ? 28.641 31.688 8.852 1 94.69 166 ARG A CA 1
ATOM 1323 C C . ARG A 1 166 ? 27.75 30.469 8.625 1 94.69 166 ARG A C 1
ATOM 1325 O O . ARG A 1 166 ? 26.516 30.578 8.641 1 94.69 166 ARG A O 1
ATOM 1332 N N . ILE A 1 167 ? 28.375 29.359 8.469 1 95.75 167 ILE A N 1
ATOM 1333 C CA . ILE A 1 167 ? 27.625 28.141 8.25 1 95.75 167 ILE A CA 1
ATOM 1334 C C . ILE A 1 167 ? 26.922 27.719 9.547 1 95.75 167 ILE A C 1
ATOM 1336 O O . ILE A 1 167 ? 25.766 27.297 9.523 1 95.75 167 ILE A O 1
ATOM 1340 N N . GLU A 1 168 ? 27.594 27.875 10.641 1 96.69 168 GLU A N 1
ATOM 1341 C CA . GLU A 1 168 ? 27.016 27.547 11.945 1 96.69 168 GLU A CA 1
ATOM 1342 C C . GLU A 1 168 ? 25.781 28.391 12.227 1 96.69 168 GLU A C 1
ATOM 1344 O O . GLU A 1 168 ? 24.734 27.859 12.625 1 96.69 168 GLU A O 1
ATOM 1349 N N . ILE A 1 169 ? 25.906 29.625 11.969 1 96.69 169 ILE A N 1
ATOM 1350 C CA . ILE A 1 169 ? 24.828 30.562 12.273 1 96.69 169 ILE A CA 1
ATOM 1351 C C . ILE A 1 169 ? 23.656 30.312 11.328 1 96.69 169 ILE A C 1
ATOM 1353 O O . ILE A 1 169 ? 22.5 30.266 11.758 1 96.69 169 ILE A O 1
ATOM 1357 N N . SER A 1 170 ? 23.953 30.156 10.031 1 97.12 170 SER A N 1
ATOM 1358 C CA . SER A 1 170 ? 22.906 29.891 9.055 1 97.12 170 SER A CA 1
ATOM 1359 C C . SER A 1 170 ? 22.141 28.609 9.391 1 97.12 170 SER A C 1
ATOM 1361 O O . SER A 1 170 ? 20.922 28.562 9.281 1 97.12 170 SER A O 1
ATOM 1363 N N . ALA A 1 171 ? 22.875 27.656 9.781 1 98.25 171 ALA A N 1
ATOM 1364 C CA . ALA A 1 171 ? 22.266 26.375 10.141 1 98.25 171 ALA A CA 1
ATOM 1365 C C . ALA A 1 171 ? 21.422 26.516 11.406 1 98.25 171 ALA A C 1
ATOM 1367 O O . ALA A 1 171 ? 20.312 25.953 11.484 1 98.25 171 ALA A O 1
ATOM 1368 N N . ALA A 1 172 ? 21.891 27.203 12.336 1 98.12 172 ALA A N 1
ATOM 1369 C CA . ALA A 1 172 ? 21.156 27.422 13.586 1 98.12 172 ALA A CA 1
ATOM 1370 C C . ALA A 1 172 ? 19.859 28.188 13.328 1 98.12 172 ALA A C 1
ATOM 1372 O O . ALA A 1 172 ? 18.828 27.875 13.922 1 98.12 172 ALA A O 1
ATOM 1373 N N . ILE A 1 173 ? 19.969 29.141 12.492 1 98.12 173 ILE A N 1
ATOM 1374 C CA . ILE A 1 173 ? 18.797 29.922 12.172 1 98.12 173 ILE A CA 1
ATOM 1375 C C . ILE A 1 173 ? 17.734 29.031 11.531 1 98.12 173 ILE A C 1
ATOM 1377 O O . ILE A 1 173 ? 16.547 29.125 11.852 1 98.12 173 ILE A O 1
ATOM 1381 N N . LEU A 1 174 ? 18.141 28.172 10.648 1 98.19 174 LEU A N 1
ATOM 1382 C CA . LEU A 1 174 ? 17.219 27.25 10 1 98.19 174 LEU A CA 1
ATOM 1383 C C . LEU A 1 174 ? 16.562 26.344 11.023 1 98.19 174 LEU A C 1
ATOM 1385 O O . LEU A 1 174 ? 15.359 26.062 10.938 1 98.19 174 LEU A O 1
ATOM 1389 N N . CYS A 1 175 ? 17.297 25.875 11.93 1 98.25 175 CYS A N 1
ATOM 1390 C CA . CYS A 1 175 ? 16.781 25.031 12.992 1 98.25 175 CYS A CA 1
ATOM 1391 C C . CYS A 1 175 ? 15.734 25.781 13.82 1 98.25 175 CYS A C 1
ATOM 1393 O O . CYS A 1 175 ? 14.656 25.234 14.094 1 98.25 175 CYS A O 1
ATOM 1395 N N . VAL A 1 176 ? 16.047 26.984 14.156 1 98.38 176 VAL A N 1
ATOM 1396 C CA . VAL A 1 176 ? 15.141 27.812 14.961 1 98.38 176 VAL A CA 1
ATOM 1397 C C . VAL A 1 176 ? 13.836 28.047 14.195 1 98.38 176 VAL A C 1
ATOM 1399 O O . VAL A 1 176 ? 12.75 27.844 14.734 1 98.38 176 VAL A O 1
ATOM 1402 N N . ILE A 1 177 ? 13.969 28.391 12.969 1 98.25 177 ILE A N 1
ATOM 1403 C CA . ILE A 1 177 ? 12.781 28.672 12.172 1 98.25 177 ILE A CA 1
ATOM 1404 C C . ILE A 1 177 ? 11.953 27.391 12.016 1 98.25 177 ILE A C 1
ATOM 1406 O O . ILE A 1 177 ? 10.719 27.438 12.016 1 98.25 177 ILE A O 1
ATOM 1410 N N . GLY A 1 178 ? 12.695 26.281 11.836 1 98.38 178 GLY A N 1
ATOM 1411 C CA . GLY A 1 178 ? 11.977 25.016 11.781 1 98.38 178 GLY A CA 1
ATOM 1412 C C . GLY A 1 178 ? 11.109 24.766 13 1 98.38 178 GLY A C 1
ATOM 1413 O O . GLY A 1 178 ? 9.977 24.297 12.883 1 98.38 178 GLY A O 1
ATOM 1414 N N . THR A 1 179 ? 11.531 25.141 14.18 1 98.12 179 THR A N 1
ATOM 1415 C CA . THR A 1 179 ? 10.781 24.938 15.406 1 98.12 179 THR A CA 1
ATOM 1416 C C . THR A 1 179 ? 9.617 25.922 15.508 1 98.12 179 THR A C 1
ATOM 1418 O O . THR A 1 179 ? 8.68 25.703 16.266 1 98.12 179 THR A O 1
ATOM 1421 N N . TRP A 1 180 ? 9.773 27.062 14.75 1 98.19 180 TRP A N 1
ATOM 1422 C CA . TRP A 1 180 ? 8.641 27.984 14.695 1 98.19 180 TRP A CA 1
ATOM 1423 C C . TRP A 1 180 ? 7.441 27.328 14.023 1 98.19 180 TRP A C 1
ATOM 1425 O O . TRP A 1 180 ? 6.293 27.562 14.414 1 98.19 180 TRP A O 1
ATOM 1435 N N . PHE A 1 181 ? 7.715 26.516 13 1 96.94 181 PHE A N 1
ATOM 1436 C CA . PHE A 1 181 ? 6.641 25.875 12.258 1 96.94 181 PHE A CA 1
ATOM 1437 C C . PHE A 1 181 ? 5.926 24.844 13.133 1 96.94 181 PHE A C 1
ATOM 1439 O O . PHE A 1 181 ? 4.691 24.781 13.141 1 96.94 181 PHE A O 1
ATOM 1446 N N . ARG A 1 182 ? 6.68 24.109 13.812 1 96.56 182 ARG A N 1
ATOM 1447 C CA . ARG A 1 182 ? 6.129 23.125 14.742 1 96.56 182 ARG A CA 1
ATOM 1448 C C . ARG A 1 182 ? 7.156 22.75 15.805 1 96.56 182 ARG A C 1
ATOM 1450 O O . ARG A 1 182 ? 8.117 22.031 15.516 1 96.56 182 ARG A O 1
ATOM 1457 N N . PHE A 1 183 ? 6.91 23.078 16.969 1 96.75 183 PHE A N 1
ATOM 1458 C CA . PHE A 1 183 ? 7.859 22.875 18.047 1 96.75 183 PHE A CA 1
ATOM 1459 C C . PHE A 1 183 ? 7.98 21.391 18.391 1 96.75 183 PHE A C 1
ATOM 1461 O O . PHE A 1 183 ? 9.086 20.891 18.625 1 96.75 183 PHE A O 1
ATOM 1468 N N . ASN A 1 184 ? 6.898 20.641 18.328 1 94.62 184 ASN A N 1
ATOM 1469 C CA . ASN A 1 184 ? 6.84 19.25 18.766 1 94.62 184 ASN A CA 1
ATOM 1470 C C . ASN A 1 184 ? 7.715 18.359 17.906 1 94.62 184 ASN A C 1
ATOM 1472 O O . ASN A 1 184 ? 8.008 17.219 18.281 1 94.62 184 ASN A O 1
ATOM 1476 N N . ILE A 1 185 ? 8.18 18.844 16.828 1 97.06 185 ILE A N 1
ATOM 1477 C CA . ILE A 1 185 ? 8.992 18.062 15.914 1 97.06 185 ILE A CA 1
ATOM 1478 C C . ILE A 1 185 ? 10.328 17.719 16.578 1 97.06 185 ILE A C 1
ATOM 1480 O O . ILE A 1 185 ? 11.023 16.797 16.156 1 97.06 185 ILE A O 1
ATOM 1484 N N . ILE A 1 186 ? 10.711 18.484 17.641 1 95.38 186 ILE A N 1
ATOM 1485 C CA . ILE A 1 186 ? 11.992 18.281 18.312 1 95.38 186 ILE A CA 1
ATOM 1486 C C . ILE A 1 186 ? 12.023 16.906 18.969 1 95.38 186 ILE A C 1
ATOM 1488 O O . ILE A 1 186 ? 13.094 16.312 19.109 1 95.38 186 ILE A O 1
ATOM 1492 N N . TYR A 1 187 ? 10.859 16.391 19.266 1 95.06 187 TYR A N 1
ATOM 1493 C CA . TYR A 1 187 ? 10.82 15.078 19.891 1 95.06 187 TYR A CA 1
ATOM 1494 C C . TYR A 1 187 ? 11.141 13.984 18.875 1 95.06 187 TYR A C 1
ATOM 1496 O O . TYR A 1 187 ? 11.766 12.977 19.219 1 95.06 187 TYR A O 1
ATOM 1504 N N . LEU A 1 188 ? 10.727 14.156 17.656 1 96.44 188 LEU A N 1
ATOM 1505 C CA . LEU A 1 188 ? 11.055 13.188 16.609 1 96.44 188 LEU A CA 1
ATOM 1506 C C . LEU A 1 188 ? 12.5 13.352 16.141 1 96.44 188 LEU A C 1
ATOM 1508 O O . LEU A 1 188 ? 13.227 12.367 16.016 1 96.44 188 LEU A O 1
ATOM 1512 N N . ALA A 1 189 ? 12.875 14.586 15.938 1 97.94 189 ALA A N 1
ATOM 1513 C CA . ALA A 1 189 ? 14.234 14.875 15.492 1 97.94 189 ALA A CA 1
ATOM 1514 C C . ALA A 1 189 ? 15.25 14.555 16.594 1 97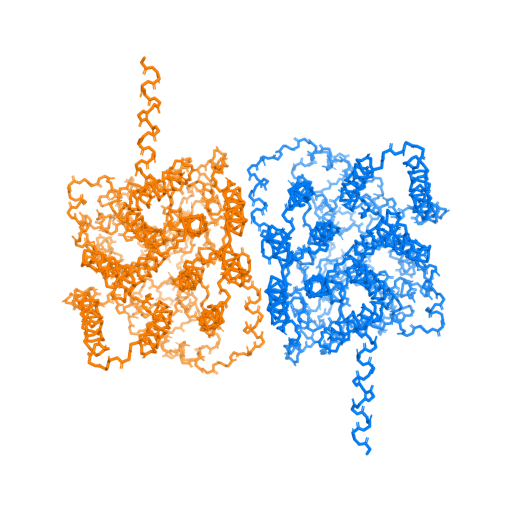.94 189 ALA A C 1
ATOM 1516 O O . ALA A 1 189 ? 16.375 14.164 16.297 1 97.94 189 ALA A O 1
ATOM 1517 N N . GLY A 1 190 ? 14.828 14.688 17.859 1 96.62 190 GLY A N 1
ATOM 1518 C CA . GLY A 1 190 ? 15.711 14.594 19.016 1 96.62 190 GLY A CA 1
ATOM 1519 C C . GLY A 1 190 ? 16.406 13.25 19.125 1 96.62 190 GLY A C 1
ATOM 1520 O O . GLY A 1 190 ? 17.594 13.18 19.422 1 96.62 190 GLY A O 1
ATOM 1521 N N . GLY A 1 191 ? 15.641 12.172 18.859 1 96.69 191 GLY A N 1
ATOM 1522 C CA . GLY A 1 191 ? 16.25 10.859 18.938 1 96.69 191 GLY A CA 1
ATOM 1523 C C . GLY A 1 191 ? 17.391 10.672 17.969 1 96.69 191 GLY A C 1
ATOM 1524 O O . GLY A 1 191 ? 18.438 10.117 18.312 1 96.69 191 GLY A O 1
ATOM 1525 N N . PHE A 1 192 ? 17.281 11.102 16.766 1 98.31 192 PHE A N 1
ATOM 1526 C CA . PHE A 1 192 ? 18.297 10.977 15.742 1 98.31 192 PHE A CA 1
ATOM 1527 C C . PHE A 1 192 ? 19.484 11.891 16.047 1 98.31 192 PHE A C 1
ATOM 1529 O O . PHE A 1 192 ? 20.641 11.484 15.93 1 98.31 192 PHE A O 1
ATOM 1536 N N . LEU A 1 193 ? 19.188 13.102 16.531 1 97.81 193 LEU A N 1
ATOM 1537 C CA . LEU A 1 193 ? 20.234 14.086 16.812 1 97.81 193 LEU A CA 1
ATOM 1538 C C . LEU A 1 193 ? 21.062 13.672 18.016 1 97.81 193 LEU A C 1
ATOM 1540 O O . LEU A 1 193 ? 22.281 13.867 18.031 1 97.81 193 LEU A O 1
ATOM 1544 N N . LEU A 1 194 ? 20.391 13.133 19.016 1 97.25 194 LEU A N 1
ATOM 1545 C CA . LEU A 1 194 ? 21.094 12.633 20.188 1 97.25 194 LEU A CA 1
ATOM 1546 C C . LEU A 1 194 ? 22.062 11.523 19.797 1 97.25 194 LEU A C 1
ATOM 1548 O O . LEU A 1 194 ? 23.188 11.461 20.312 1 97.25 194 LEU A O 1
ATOM 1552 N N . PHE A 1 195 ? 21.625 10.68 18.938 1 97.81 195 PHE A N 1
ATOM 1553 C CA . PHE A 1 195 ? 22.5 9.602 18.469 1 97.81 195 PHE A CA 1
ATOM 1554 C C . PHE A 1 195 ? 23.734 10.164 17.781 1 97.81 195 PHE A C 1
ATOM 1556 O O . PHE A 1 195 ? 24.844 9.719 18.031 1 97.81 195 PHE A O 1
ATOM 1563 N N . ILE A 1 196 ? 23.516 11.117 16.844 1 97.56 196 ILE A N 1
ATOM 1564 C CA . ILE A 1 196 ? 24.641 11.742 16.156 1 97.56 196 ILE A CA 1
ATOM 1565 C C . ILE A 1 196 ? 25.594 12.359 17.172 1 97.56 196 ILE A C 1
ATOM 1567 O O . ILE A 1 196 ? 26.812 12.172 17.078 1 97.56 196 ILE A O 1
ATOM 1571 N N . LEU A 1 197 ? 25.078 13.055 18.141 1 96.38 197 LEU A N 1
ATOM 1572 C CA . LEU A 1 197 ? 25.891 13.727 19.156 1 96.38 197 LEU A CA 1
ATOM 1573 C C . LEU A 1 197 ? 26.734 12.719 19.922 1 96.38 197 LEU A C 1
ATOM 1575 O O . LEU A 1 197 ? 27.938 12.93 20.141 1 96.38 197 LEU A O 1
ATOM 1579 N N . ILE A 1 198 ? 26.125 11.648 20.297 1 96.44 198 ILE A N 1
ATOM 1580 C CA . ILE A 1 198 ? 26.828 10.633 21.078 1 96.44 198 ILE A CA 1
ATOM 1581 C C . ILE A 1 198 ? 27.969 10.039 20.234 1 96.44 198 ILE A C 1
ATOM 1583 O O . ILE A 1 198 ? 29.094 9.945 20.719 1 96.44 198 ILE A O 1
ATOM 1587 N N . VAL A 1 199 ? 27.656 9.68 19.016 1 96.25 199 VAL A N 1
ATOM 1588 C CA . VAL A 1 199 ? 28.672 9.055 18.156 1 96.25 199 VAL A CA 1
ATOM 1589 C C . VAL A 1 199 ? 29.812 10.031 17.906 1 96.25 199 VAL A C 1
ATOM 1591 O O . VAL A 1 199 ? 30.984 9.648 17.969 1 96.25 199 VAL A O 1
ATOM 1594 N N . GLU A 1 200 ? 29.562 11.281 17.688 1 95.25 200 GLU A N 1
ATOM 1595 C CA . GLU A 1 200 ? 30.578 12.289 17.422 1 95.25 200 GLU A CA 1
ATOM 1596 C C . GLU A 1 200 ? 31.438 12.547 18.656 1 95.25 200 GLU A C 1
ATOM 1598 O O . GLU A 1 200 ? 32.656 12.719 18.547 1 95.25 200 GLU A O 1
ATOM 1603 N N . ILE A 1 201 ? 30.875 12.625 19.781 1 94.06 201 ILE A N 1
ATOM 1604 C CA . ILE A 1 201 ? 31.625 12.844 21.016 1 94.06 201 ILE A CA 1
ATOM 1605 C C . ILE A 1 201 ? 32.594 11.68 21.25 1 94.06 201 ILE A C 1
ATOM 1607 O O . ILE A 1 201 ? 33.75 11.891 21.594 1 94.06 201 ILE A O 1
ATOM 1611 N N . VAL A 1 202 ? 32.031 10.5 21.031 1 93.81 202 VAL A N 1
ATOM 1612 C CA . VAL A 1 202 ? 32.875 9.32 21.203 1 93.81 202 VAL A CA 1
ATOM 1613 C C . VAL A 1 202 ? 34.031 9.344 20.203 1 93.81 202 VAL A C 1
ATOM 1615 O O . VAL A 1 202 ? 35.156 8.984 20.547 1 93.81 202 VAL A O 1
ATOM 1618 N N . ARG A 1 203 ? 33.719 9.719 19.016 1 92.25 203 ARG A N 1
ATOM 1619 C CA . ARG A 1 203 ? 34.75 9.805 17.984 1 92.25 203 ARG A CA 1
ATOM 1620 C C . ARG A 1 203 ? 35.812 10.82 18.375 1 92.25 203 ARG A C 1
ATOM 1622 O O . ARG A 1 203 ? 37 10.562 18.203 1 92.25 203 ARG A O 1
ATOM 1629 N N . VAL A 1 204 ? 35.469 11.961 18.891 1 91.56 204 VAL A N 1
ATOM 1630 C CA . VAL A 1 204 ? 36.406 12.992 19.312 1 91.56 204 VAL A CA 1
ATOM 1631 C C . VAL A 1 204 ? 37.219 12.492 20.516 1 91.56 204 VAL A C 1
ATOM 1633 O O . VAL A 1 204 ? 38.438 12.727 20.594 1 91.56 204 VAL A O 1
ATOM 1636 N N . TRP A 1 205 ? 36.531 11.844 21.391 1 90.81 205 TRP A N 1
ATOM 1637 C CA . TRP A 1 205 ? 37.188 11.297 22.578 1 90.81 205 TRP A CA 1
ATOM 1638 C C . TRP A 1 205 ? 38.25 10.281 22.188 1 90.81 205 TRP A C 1
ATOM 1640 O O . TRP A 1 205 ? 39.344 10.266 22.766 1 90.81 205 TRP A O 1
ATOM 1650 N N . LYS A 1 206 ? 38.031 9.508 21.203 1 90.88 206 LYS A N 1
ATOM 1651 C CA . LYS A 1 206 ? 38.969 8.469 20.766 1 90.88 206 LYS A CA 1
ATOM 1652 C C . LYS A 1 206 ? 40.125 9.07 19.984 1 90.88 206 LYS A C 1
ATOM 1654 O O . LYS A 1 206 ? 41.25 8.586 20.062 1 90.88 206 LYS A O 1
ATOM 1659 N N . ASN A 1 207 ? 39.844 10.016 19.219 1 88.31 207 ASN A N 1
ATOM 1660 C CA . ASN A 1 207 ? 40.844 10.562 18.312 1 88.31 207 ASN A CA 1
ATOM 1661 C C . ASN A 1 207 ? 41.75 11.594 19.016 1 88.31 207 ASN A C 1
ATOM 1663 O O . ASN A 1 207 ? 42.875 11.797 18.625 1 88.31 207 ASN A O 1
ATOM 1667 N N . GLU A 1 208 ? 41.156 12.359 19.938 1 85.94 208 GLU A N 1
ATOM 1668 C CA . GLU A 1 208 ? 41.906 13.406 20.625 1 85.94 208 GLU A CA 1
ATOM 1669 C C . GLU A 1 208 ? 42.594 12.859 21.875 1 85.94 208 GLU A C 1
ATOM 1671 O O . GLU A 1 208 ? 41.938 12.57 22.875 1 85.94 208 GLU A O 1
ATOM 1676 N N . THR A 1 209 ? 43.906 12.742 21.828 1 84.06 209 THR A N 1
ATOM 1677 C CA . THR A 1 209 ? 44.719 12.203 22.906 1 84.06 209 THR A CA 1
ATOM 1678 C C . THR A 1 209 ? 44.969 13.266 23.969 1 84.06 209 THR A C 1
ATOM 1680 O O . THR A 1 209 ? 45.219 12.938 25.141 1 84.06 209 THR A O 1
ATOM 1683 N N . ASP A 1 210 ? 44.906 14.5 23.547 1 89.19 210 ASP A N 1
ATOM 1684 C CA . ASP A 1 210 ? 45.125 15.602 24.484 1 89.19 210 ASP A CA 1
ATOM 1685 C C . ASP A 1 210 ? 43.844 15.992 25.188 1 89.19 210 ASP A C 1
ATOM 1687 O O . ASP A 1 210 ? 42.906 16.5 24.547 1 89.19 210 ASP A O 1
ATOM 1691 N N . HIS A 1 211 ? 43.75 15.82 26.422 1 88.62 211 HIS A N 1
ATOM 1692 C CA . HIS A 1 211 ? 42.562 16.062 27.25 1 88.62 211 HIS A CA 1
ATOM 1693 C C . HIS A 1 211 ? 42.188 17.531 27.25 1 88.62 211 HIS A C 1
ATOM 1695 O O . HIS A 1 211 ? 41 17.859 27.266 1 88.62 211 HIS A O 1
ATOM 1701 N N . ARG A 1 212 ? 43.125 18.391 27.297 1 88.25 212 ARG A N 1
ATOM 1702 C CA . ARG A 1 212 ? 42.844 19.812 27.312 1 88.25 212 ARG A CA 1
ATOM 1703 C C . ARG A 1 212 ? 42.156 20.25 26.016 1 88.25 212 ARG A C 1
ATOM 1705 O O . ARG A 1 212 ? 41.188 21.031 26.031 1 88.25 212 ARG A O 1
ATOM 1712 N N . ARG A 1 213 ? 42.594 19.859 24.875 1 87.69 213 ARG A N 1
ATOM 1713 C CA . ARG A 1 213 ? 42.031 20.188 23.578 1 87.69 213 ARG A CA 1
ATOM 1714 C C . ARG A 1 213 ? 40.625 19.609 23.438 1 87.69 213 ARG A C 1
ATOM 1716 O O . ARG A 1 213 ? 39.719 20.234 22.844 1 87.69 213 ARG A O 1
ATOM 1723 N N . PHE A 1 214 ? 40.469 18.391 23.922 1 91.25 214 PHE A N 1
ATOM 1724 C CA . PHE A 1 214 ? 39.188 17.75 23.922 1 91.25 214 PHE A CA 1
ATOM 1725 C C . PHE A 1 214 ? 38.156 18.609 24.656 1 91.25 214 PHE A C 1
ATOM 1727 O O . PHE A 1 214 ? 37.062 18.875 24.125 1 91.25 214 PHE A O 1
ATOM 1734 N N . TRP A 1 215 ? 38.469 19.094 25.828 1 91.69 215 TRP A N 1
ATOM 1735 C CA . TRP A 1 215 ? 37.531 19.828 26.656 1 91.69 215 TRP A CA 1
ATOM 1736 C C . TRP A 1 215 ? 37.25 21.219 26.062 1 91.69 215 TRP A C 1
ATOM 1738 O O . TRP A 1 215 ? 36.156 21.734 26.188 1 91.69 215 TRP A O 1
ATOM 1748 N N . LEU A 1 216 ? 38.219 21.844 25.438 1 90.38 216 LEU A N 1
ATOM 1749 C CA . LEU A 1 216 ? 38 23.125 24.766 1 90.38 216 LEU A CA 1
ATOM 1750 C C . LEU A 1 216 ? 37 22.969 23.609 1 90.38 216 LEU A C 1
ATOM 1752 O O . LEU A 1 216 ? 36.125 23.812 23.438 1 90.38 216 LEU A O 1
ATOM 1756 N N . LYS A 1 217 ? 37.25 21.875 22.859 1 89.94 217 LYS A N 1
ATOM 1757 C CA . LYS A 1 217 ? 36.312 21.578 21.766 1 89.94 217 LYS A CA 1
ATOM 1758 C C . LYS A 1 217 ? 34.938 21.281 22.281 1 89.94 217 LYS A C 1
ATOM 1760 O O . LYS A 1 217 ? 33.938 21.781 21.734 1 89.94 217 LYS A O 1
ATOM 1765 N N . MET A 1 218 ? 34.875 20.594 23.344 1 92.44 218 MET A N 1
ATOM 1766 C CA . MET A 1 218 ? 33.562 20.234 23.953 1 92.44 218 MET A CA 1
ATOM 1767 C C . MET A 1 218 ? 32.875 21.469 24.516 1 92.44 218 MET A C 1
ATOM 1769 O O . MET A 1 218 ? 31.656 21.594 24.438 1 92.44 218 MET A O 1
ATOM 1773 N N . ARG A 1 219 ? 33.594 22.328 25.125 1 93.31 219 ARG A N 1
ATOM 1774 C CA . ARG A 1 219 ? 33.031 23.547 25.672 1 93.31 219 ARG A CA 1
ATOM 1775 C C . ARG A 1 219 ? 32.406 24.391 24.578 1 93.31 219 ARG A C 1
ATOM 1777 O O . ARG A 1 219 ? 31.312 24.969 24.781 1 93.31 219 ARG A O 1
ATOM 1784 N N . LYS A 1 220 ? 33 24.453 23.453 1 91.81 220 LYS A N 1
ATOM 1785 C CA . LYS A 1 220 ? 32.438 25.203 22.328 1 91.81 220 LYS A CA 1
ATOM 1786 C C . LYS A 1 220 ? 31.156 24.547 21.828 1 91.81 220 LYS A C 1
ATOM 1788 O O . LYS A 1 220 ? 30.172 25.25 21.578 1 91.81 220 LYS A O 1
ATOM 1793 N N . ILE A 1 221 ? 31.203 23.266 21.688 1 93.06 221 ILE A N 1
ATOM 1794 C CA . ILE A 1 221 ? 30.047 22.531 21.188 1 93.06 221 ILE A CA 1
ATOM 1795 C C . ILE A 1 221 ? 28.891 22.641 22.172 1 93.06 221 ILE A C 1
ATOM 1797 O O . ILE A 1 221 ? 27.75 22.922 21.766 1 93.06 221 ILE A O 1
ATOM 1801 N N . ILE A 1 222 ? 29.156 22.469 23.422 1 94.31 222 ILE A N 1
ATOM 1802 C CA . ILE A 1 222 ? 28.125 22.516 24.453 1 94.31 222 ILE A CA 1
ATOM 1803 C C . ILE A 1 222 ? 27.562 23.922 24.562 1 94.31 222 ILE A C 1
ATOM 1805 O O . ILE A 1 222 ? 26.359 24.109 24.688 1 94.31 222 ILE A O 1
ATOM 1809 N N . SER A 1 223 ? 28.422 24.922 24.547 1 95.81 223 SER A N 1
ATOM 1810 C CA . SER A 1 223 ? 27.969 26.297 24.641 1 95.81 223 SER A CA 1
ATOM 1811 C C . SER A 1 223 ? 27.094 26.672 23.453 1 95.81 223 SER A C 1
ATOM 1813 O O . SER A 1 223 ? 26.047 27.312 23.625 1 95.81 223 SER A O 1
ATOM 1815 N N . ALA A 1 224 ? 27.516 26.344 22.281 1 95.62 224 ALA A N 1
ATOM 1816 C CA . ALA A 1 224 ? 26.719 26.609 21.094 1 95.62 224 ALA A CA 1
ATOM 1817 C C . ALA A 1 224 ? 25.391 25.859 21.125 1 95.62 224 ALA A C 1
ATOM 1819 O O . ALA A 1 224 ? 24.344 26.406 20.75 1 95.62 224 ALA A O 1
ATOM 1820 N N . GLY A 1 225 ? 25.453 24.625 21.531 1 95.44 225 GLY A N 1
ATOM 1821 C CA . GLY A 1 225 ? 24.234 23.844 21.672 1 95.44 225 GLY A CA 1
ATOM 1822 C C . GLY A 1 225 ? 23.266 24.406 22.688 1 95.44 225 GLY A C 1
ATOM 1823 O O . GLY A 1 225 ? 22.062 24.469 22.438 1 95.44 225 GLY A O 1
ATOM 1824 N N . LEU A 1 226 ? 23.781 24.75 23.781 1 96.12 226 LEU A N 1
ATOM 1825 C CA . LEU A 1 226 ? 22.953 25.312 24.844 1 96.12 226 LEU A CA 1
ATOM 1826 C C . LEU A 1 226 ? 22.328 26.641 24.391 1 96.12 226 LEU A C 1
ATOM 1828 O O . LEU A 1 226 ? 21.188 26.938 24.719 1 96.12 226 LEU A O 1
ATOM 1832 N N . LEU A 1 227 ? 23.109 27.422 23.703 1 96.94 227 LEU A N 1
ATOM 1833 C CA . LEU A 1 227 ? 22.578 28.672 23.172 1 96.94 227 LEU A CA 1
ATOM 1834 C C . LEU A 1 227 ? 21.422 28.406 22.203 1 96.94 227 LEU A C 1
ATOM 1836 O O . LEU A 1 227 ? 20.406 29.109 22.234 1 96.94 227 LEU A O 1
ATOM 1840 N N . LEU A 1 228 ? 21.594 27.438 21.344 1 97.06 228 LEU A N 1
ATOM 1841 C CA . LEU A 1 228 ? 20.547 27.078 20.406 1 97.06 228 LEU A CA 1
ATOM 1842 C C . LEU A 1 228 ? 19.281 26.609 21.141 1 97.06 228 LEU A C 1
ATOM 1844 O O . LEU A 1 228 ? 18.172 27.016 20.797 1 97.06 228 LEU A O 1
ATOM 1848 N N . ILE A 1 229 ? 19.453 25.766 22.156 1 96.62 229 ILE A N 1
ATOM 1849 C CA . ILE A 1 229 ? 18.344 25.266 22.953 1 96.62 229 ILE A CA 1
ATOM 1850 C C . ILE A 1 229 ? 17.641 26.438 23.656 1 96.62 229 ILE A C 1
ATOM 1852 O O . ILE A 1 229 ? 16.406 26.484 23.703 1 96.62 229 ILE A O 1
ATOM 1856 N N . LEU A 1 230 ? 18.375 27.375 24.125 1 97.56 230 LEU A N 1
ATOM 1857 C CA . LEU A 1 230 ? 17.828 28.531 24.812 1 97.56 230 LEU A CA 1
ATOM 1858 C C . LEU A 1 230 ? 17 29.391 23.875 1 97.56 230 LEU A C 1
ATOM 1860 O O . LEU A 1 230 ? 15.922 29.859 24.234 1 97.56 230 LEU A O 1
ATOM 1864 N N . VAL A 1 231 ? 17.531 29.578 22.719 1 97.88 231 VAL A N 1
ATOM 1865 C CA . VAL A 1 231 ? 16.812 30.391 21.734 1 97.88 231 VAL A CA 1
ATOM 1866 C C . VAL A 1 231 ? 15.516 29.703 21.328 1 97.88 231 VAL A C 1
ATOM 1868 O O . VAL A 1 231 ? 14.461 30.328 21.266 1 97.88 231 VAL A O 1
ATOM 1871 N N . VAL A 1 232 ? 15.602 28.438 21.047 1 97.88 232 VAL A N 1
ATOM 1872 C CA . VAL A 1 232 ? 14.438 27.656 20.625 1 97.88 232 VAL A CA 1
ATOM 1873 C C . VAL A 1 232 ? 13.391 27.672 21.734 1 97.88 232 VAL A C 1
ATOM 1875 O O . VAL A 1 232 ? 12.203 27.906 21.469 1 97.88 232 VAL A O 1
ATOM 1878 N N . THR A 1 233 ? 13.773 27.438 22.969 1 97.5 233 THR A N 1
ATOM 1879 C CA . THR A 1 233 ? 12.859 27.438 24.094 1 97.5 233 THR A CA 1
ATOM 1880 C C . THR A 1 233 ? 12.32 28.844 24.375 1 97.5 233 THR A C 1
ATOM 1882 O O . THR A 1 233 ? 11.156 29 24.734 1 97.5 233 THR A O 1
ATOM 1885 N N . GLY A 1 234 ? 13.18 29.781 24.234 1 97.81 234 GLY A N 1
ATOM 1886 C CA . GLY A 1 234 ? 12.734 31.172 24.375 1 97.81 234 GLY A CA 1
ATOM 1887 C C . GLY A 1 234 ? 11.641 31.547 23.406 1 97.81 234 GLY A C 1
ATOM 1888 O O . GLY A 1 234 ? 10.68 32.219 23.766 1 97.81 234 GLY A O 1
ATOM 1889 N N . CYS A 1 235 ? 11.82 31.156 22.156 1 98.06 235 CYS A N 1
ATOM 1890 C CA . CYS A 1 235 ? 10.805 31.422 21.141 1 98.06 235 CYS A CA 1
ATOM 1891 C C . CYS A 1 235 ? 9.492 30.734 21.5 1 98.06 235 CYS A C 1
ATOM 1893 O O . CYS A 1 235 ? 8.414 31.297 21.297 1 98.06 235 CYS A O 1
ATOM 1895 N N . LYS A 1 236 ? 9.57 29.5 21.984 1 97.81 236 LYS A N 1
ATOM 1896 C CA . LYS A 1 236 ? 8.375 28.766 22.391 1 97.81 236 LYS A CA 1
ATOM 1897 C C . LYS A 1 236 ? 7.68 29.453 23.562 1 97.81 236 LYS A C 1
ATOM 1899 O O . LYS A 1 236 ? 6.457 29.594 23.578 1 97.81 236 LYS A O 1
ATOM 1904 N N . LEU A 1 237 ? 8.422 29.922 24.531 1 97.12 237 LEU A N 1
ATOM 1905 C CA . LEU A 1 237 ? 7.879 30.625 25.688 1 97.12 237 LEU A CA 1
ATOM 1906 C C . LEU A 1 237 ? 7.23 31.938 25.266 1 97.12 237 LEU A C 1
ATOM 1908 O O . LEU A 1 237 ? 6.199 32.344 25.812 1 97.12 237 LEU A O 1
ATOM 1912 N N . PHE A 1 238 ? 7.84 32.531 24.344 1 97.31 238 PHE A N 1
ATOM 1913 C CA . PHE A 1 238 ? 7.262 33.781 23.812 1 97.31 238 PHE A CA 1
ATOM 1914 C C . PHE A 1 238 ? 5.918 33.5 23.141 1 97.31 238 PHE A C 1
ATOM 1916 O O . PHE A 1 238 ? 4.973 34.281 23.312 1 97.31 238 PHE A O 1
ATOM 1923 N N . ASP A 1 239 ? 5.875 32.5 22.359 1 97.19 239 ASP A N 1
ATOM 1924 C CA . ASP A 1 239 ? 4.625 32.094 21.719 1 97.19 239 ASP A CA 1
ATOM 1925 C C . ASP A 1 239 ? 3.541 31.844 22.766 1 97.19 239 ASP A C 1
ATOM 1927 O O . ASP A 1 239 ? 2.416 32.312 22.641 1 97.19 239 ASP A O 1
ATOM 1931 N N . ASP A 1 240 ? 3.883 31.109 23.812 1 96.38 240 ASP A N 1
ATOM 1932 C CA . ASP A 1 240 ? 2.939 30.812 24.891 1 96.38 240 ASP A CA 1
ATOM 1933 C C . ASP A 1 240 ? 2.477 32.094 25.578 1 96.38 240 ASP A C 1
ATOM 1935 O O . ASP A 1 240 ? 1.294 32.219 25.906 1 96.38 240 ASP A O 1
ATOM 1939 N N . TYR A 1 241 ? 3.369 32.906 25.781 1 96.69 241 TYR A N 1
ATOM 1940 C CA . TYR A 1 241 ? 3.055 34.188 26.438 1 96.69 241 TYR A CA 1
ATOM 1941 C C . TYR A 1 241 ? 2.092 35 25.578 1 96.69 241 TYR A C 1
ATOM 1943 O O . TYR A 1 241 ? 1.148 35.594 26.109 1 96.69 241 TYR A O 1
ATOM 1951 N N . SER A 1 242 ? 2.33 35 24.344 1 96.12 242 SER A N 1
ATOM 1952 C CA . SER A 1 242 ? 1.494 35.781 23.438 1 96.12 242 SER A CA 1
ATOM 1953 C C . SER A 1 242 ? 0.052 35.281 23.453 1 96.12 242 SER A C 1
ATOM 1955 O O . SER A 1 242 ? -0.885 36.094 23.359 1 96.12 242 SER A O 1
ATOM 1957 N N . TYR A 1 243 ? -0.219 34.031 23.562 1 95.81 243 TYR A N 1
ATOM 1958 C CA . TYR A 1 243 ? -1.564 33.469 23.609 1 95.81 243 TYR A CA 1
ATOM 1959 C C . TYR A 1 243 ? -2.184 33.656 24.984 1 95.81 243 TYR A C 1
ATOM 1961 O O . TYR A 1 243 ? -3.389 33.875 25.109 1 95.81 243 TYR A O 1
ATOM 1969 N N . ASN A 1 244 ? -1.39 33.594 25.969 1 96 244 ASN A N 1
ATOM 1970 C CA . ASN A 1 244 ? -1.903 33.625 27.344 1 96 244 ASN A CA 1
ATOM 1971 C C . ASN A 1 244 ? -2.178 35.031 27.812 1 96 244 ASN A C 1
ATOM 1973 O O . ASN A 1 244 ? -2.945 35.25 28.766 1 96 244 ASN A O 1
ATOM 1977 N N . LYS A 1 245 ? -1.543 35.969 27.219 1 95.75 245 LYS A N 1
ATOM 1978 C CA . LYS A 1 245 ? -1.724 37.344 27.625 1 95.75 245 LYS A CA 1
ATOM 1979 C C . LYS A 1 245 ? -3.148 37.812 27.359 1 95.75 245 LYS A C 1
ATOM 1981 O O . LYS A 1 245 ? -3.717 38.594 28.141 1 95.75 245 LYS A O 1
ATOM 1986 N N . ASP A 1 246 ? -3.719 37.375 26.281 1 95.31 246 ASP A N 1
ATOM 1987 C CA . ASP A 1 246 ? -5.094 37.688 25.906 1 95.31 246 ASP A CA 1
ATOM 1988 C C . ASP A 1 246 ? -6.047 36.562 26.328 1 95.31 246 ASP A C 1
ATOM 1990 O O . ASP A 1 246 ? -5.895 35.438 25.891 1 95.31 246 ASP A O 1
ATOM 1994 N N . PRO A 1 247 ? -7.051 36.906 27.094 1 96.25 247 PRO A N 1
ATOM 1995 C CA . PRO A 1 247 ? -7.957 35.875 27.609 1 96.25 247 PRO A CA 1
ATOM 1996 C C . PRO A 1 247 ? -8.672 35.125 26.484 1 96.25 247 PRO A C 1
ATOM 1998 O O . PRO A 1 247 ? -8.938 33.906 26.641 1 96.25 247 PRO A O 1
ATOM 2001 N N . GLU A 1 248 ? -9.039 35.75 25.438 1 96.38 248 GLU A N 1
ATOM 2002 C CA . GLU A 1 248 ? -9.734 35.062 24.344 1 96.38 248 GLU A CA 1
ATOM 2003 C C . GLU A 1 248 ? -8.844 34.031 23.688 1 96.38 248 GLU A C 1
ATOM 2005 O O . GLU A 1 248 ? -9.289 32.906 23.391 1 96.38 248 GLU A O 1
ATOM 2010 N N . TYR A 1 249 ? -7.625 34.438 23.469 1 97.25 249 TYR A N 1
ATOM 2011 C CA . TYR A 1 249 ? -6.684 33.5 22.859 1 97.25 249 TYR A CA 1
ATOM 2012 C C . TYR A 1 249 ? -6.324 32.375 23.828 1 97.25 249 TYR A C 1
ATOM 2014 O O . TYR A 1 249 ? -6.094 31.234 23.422 1 97.25 249 TYR A O 1
ATOM 2022 N N . LYS A 1 250 ? -6.246 32.688 25.047 1 97.31 250 LYS A N 1
ATOM 2023 C CA . LYS A 1 250 ? -5.988 31.672 26.062 1 97.31 250 LYS A CA 1
ATOM 2024 C C . LYS A 1 250 ? -7.086 30.625 26.062 1 97.31 250 LYS A C 1
ATOM 2026 O O . LYS A 1 250 ? -6.805 29.422 26.078 1 97.31 250 LYS A O 1
ATOM 2031 N N . TYR A 1 251 ? -8.336 31.125 26.125 1 97 251 TYR A N 1
ATOM 2032 C CA . TYR A 1 251 ? -9.469 30.219 26.078 1 97 251 TYR A CA 1
ATOM 2033 C C . TYR A 1 251 ? -9.414 29.328 24.828 1 97 251 TYR A C 1
ATOM 2035 O O . TYR A 1 251 ? -9.633 28.125 24.922 1 97 251 TYR A O 1
ATOM 2043 N N . PHE A 1 252 ? -9.141 29.969 23.719 1 97 252 PHE A N 1
ATOM 2044 C CA . PHE A 1 252 ? -9.023 29.25 22.469 1 97 252 PHE A CA 1
ATOM 2045 C C . PHE A 1 252 ? -7.988 28.141 22.578 1 97 252 PHE A C 1
ATOM 2047 O O . PHE A 1 252 ? -8.25 27 22.172 1 97 252 PHE A O 1
ATOM 2054 N N . LYS A 1 253 ? -6.879 28.438 23.047 1 96.5 253 LYS A N 1
ATOM 2055 C CA . LYS A 1 253 ? -5.777 27.484 23.172 1 96.5 253 LYS A CA 1
ATOM 2056 C C . LYS A 1 253 ? -6.152 26.312 24.062 1 96.5 253 LYS A C 1
ATOM 2058 O O . LYS A 1 253 ? -5.926 25.156 23.719 1 96.5 253 LYS A O 1
ATOM 2063 N N . GLU A 1 254 ? -6.723 26.594 25.203 1 96.31 254 GLU A N 1
ATOM 2064 C CA . GLU A 1 254 ? -7.129 25.547 26.141 1 96.31 254 GLU A CA 1
ATOM 2065 C C . GLU A 1 254 ? -8.219 24.656 25.547 1 96.31 254 GLU A C 1
ATOM 2067 O O . GLU A 1 254 ? -8.203 23.438 25.719 1 96.31 254 GLU A O 1
ATOM 2072 N N . TYR A 1 255 ? -9.148 25.312 24.891 1 97.12 255 TYR A N 1
ATOM 2073 C CA . TYR A 1 255 ? -10.227 24.562 24.266 1 97.12 255 TYR A CA 1
ATOM 2074 C C . TYR A 1 255 ? -9.688 23.656 23.172 1 97.12 255 TYR A C 1
ATOM 2076 O O . TYR A 1 255 ? -10.109 22.5 23.047 1 97.12 255 TYR A O 1
ATOM 2084 N N . SER A 1 256 ? -8.797 24.219 22.375 1 95.62 256 SER A N 1
ATOM 2085 C CA . SER A 1 256 ? -8.203 23.469 21.281 1 95.62 256 SER A CA 1
ATOM 2086 C C . SER A 1 256 ? -7.461 22.234 21.797 1 95.62 256 SER A C 1
ATOM 2088 O O . SER A 1 256 ? -7.473 21.188 21.156 1 95.62 256 SER A O 1
ATOM 2090 N N . GLU A 1 257 ? -6.809 22.359 22.875 1 94.44 257 GLU A N 1
ATOM 2091 C CA . GLU A 1 257 ? -6.09 21.234 23.469 1 94.44 257 GLU A CA 1
ATOM 2092 C C . GLU A 1 257 ? -7.055 20.156 23.953 1 94.44 257 GLU A C 1
ATOM 2094 O O . GLU A 1 257 ? -6.812 18.969 23.75 1 94.44 257 GLU A O 1
ATOM 2099 N N . ALA A 1 258 ? -8.109 20.562 24.578 1 95.62 258 ALA A N 1
ATOM 2100 C CA . ALA A 1 258 ? -9.125 19.625 25.047 1 95.62 258 ALA A CA 1
ATOM 2101 C C . ALA A 1 258 ? -9.781 18.891 23.875 1 95.62 258 ALA A C 1
ATOM 2103 O O . ALA A 1 258 ? -10 17.688 23.938 1 95.62 258 ALA A O 1
ATOM 2104 N N . ARG A 1 259 ? -10.07 19.672 22.953 1 95.12 259 ARG A N 1
ATOM 2105 C CA . ARG A 1 259 ? -10.688 19.109 21.75 1 95.12 259 ARG A CA 1
ATOM 2106 C C . ARG A 1 259 ? -9.766 18.078 21.109 1 95.12 259 ARG A C 1
ATOM 2108 O O . ARG A 1 259 ? -10.211 16.984 20.734 1 95.12 259 ARG A O 1
ATOM 2115 N N . ALA A 1 260 ? -8.562 18.438 20.922 1 92.88 260 ALA A N 1
ATOM 2116 C CA . ALA A 1 260 ? -7.59 17.531 20.297 1 92.88 260 ALA A CA 1
ATOM 2117 C C . ALA A 1 260 ? -7.469 16.234 21.078 1 92.88 260 ALA A C 1
ATOM 2119 O O . ALA A 1 260 ? -7.309 15.164 20.5 1 92.88 260 ALA A O 1
ATOM 2120 N N . ALA A 1 261 ? -7.566 16.297 22.375 1 92.5 261 ALA A N 1
ATOM 2121 C CA . ALA A 1 261 ? -7.465 15.125 23.234 1 92.5 261 ALA A CA 1
ATOM 2122 C C . ALA A 1 261 ? -8.648 14.18 23.031 1 92.5 261 ALA A C 1
ATOM 2124 O O . ALA A 1 261 ? -8.555 12.984 23.312 1 92.5 261 ALA A O 1
ATOM 2125 N N . ILE A 1 262 ? -9.68 14.727 22.469 1 93.69 262 ILE A N 1
ATOM 2126 C CA . ILE A 1 262 ? -10.875 13.922 22.234 1 93.69 262 ILE A CA 1
ATOM 2127 C C . ILE A 1 262 ? -10.844 13.367 20.812 1 93.69 262 ILE A C 1
ATOM 2129 O O . ILE A 1 262 ? -10.938 12.156 20.609 1 93.69 262 ILE A O 1
ATOM 2133 N N . VAL A 1 263 ? -10.609 14.258 19.875 1 91.12 263 VAL A N 1
ATOM 2134 C CA . VAL A 1 263 ? -10.789 13.883 18.469 1 91.12 263 VAL A CA 1
ATOM 2135 C C . VAL A 1 263 ? -9.578 13.086 18 1 91.12 263 VAL A C 1
ATOM 2137 O O . VAL A 1 263 ? -9.703 12.242 17.094 1 91.12 263 VAL A O 1
ATOM 2140 N N . ASP A 1 264 ? -8.43 13.281 18.531 1 86.5 264 ASP A N 1
ATOM 2141 C CA . ASP A 1 264 ? -7.215 12.609 18.109 1 86.5 264 ASP A CA 1
ATOM 2142 C C . ASP A 1 264 ? -7.039 11.273 18.828 1 86.5 264 ASP A C 1
ATOM 2144 O O . ASP A 1 264 ? -6.203 10.453 18.453 1 86.5 264 ASP A O 1
ATOM 2148 N N . ALA A 1 265 ? -7.863 11.055 19.844 1 85.88 265 ALA A N 1
ATOM 2149 C CA . ALA A 1 265 ? -7.777 9.812 20.609 1 85.88 265 ALA A CA 1
ATOM 2150 C C . ALA A 1 265 ? -8.477 8.672 19.875 1 85.88 265 ALA A C 1
ATOM 2152 O O . ALA A 1 265 ? -9.32 8.906 19 1 85.88 265 ALA A O 1
ATOM 2153 N N . SER A 1 266 ? -8.094 7.492 20.219 1 86.75 266 SER A N 1
ATOM 2154 C CA . SER A 1 266 ? -8.766 6.32 19.688 1 86.75 266 SER A CA 1
ATOM 2155 C C . SER A 1 266 ? -10.227 6.277 20.109 1 86.75 266 SER A C 1
ATOM 2157 O O . SER A 1 266 ? -10.562 6.668 21.234 1 86.75 266 SER A O 1
ATOM 2159 N N . ASP A 1 267 ? -11 5.836 19.266 1 89.62 267 ASP A N 1
ATOM 2160 C CA . ASP A 1 267 ? -12.43 5.77 19.531 1 89.62 267 ASP A CA 1
ATOM 2161 C C . ASP A 1 267 ? -12.859 4.344 19.875 1 89.62 267 ASP A C 1
ATOM 2163 O O . ASP A 1 267 ? -12.875 3.465 19.016 1 89.62 267 ASP A O 1
ATOM 2167 N N . TYR A 1 268 ? -13.266 4.062 21.062 1 89.25 268 TYR A N 1
ATOM 2168 C CA . TYR A 1 268 ? -13.695 2.742 21.516 1 89.25 268 TYR A CA 1
ATOM 2169 C C . TYR A 1 268 ? -15.211 2.645 21.547 1 89.25 268 TYR A C 1
ATOM 2171 O O . TYR A 1 268 ? -15.766 1.655 22.047 1 89.25 268 TYR A O 1
ATOM 2179 N N . GLY A 1 269 ? -15.797 3.707 21.094 1 91.56 269 GLY A N 1
ATOM 2180 C CA . GLY A 1 269 ? -17.25 3.727 21.078 1 91.56 269 GLY A CA 1
ATOM 2181 C C . GLY A 1 269 ? -17.844 4.297 22.359 1 91.56 269 GLY A C 1
ATOM 2182 O O . GLY A 1 269 ? -17.219 4.258 23.406 1 91.56 269 GLY A O 1
ATOM 2183 N N . TYR A 1 270 ? -19.047 4.793 22.219 1 94.81 270 TYR A N 1
ATOM 2184 C CA . TYR A 1 270 ? -19.734 5.43 23.328 1 94.81 270 TYR A CA 1
ATOM 2185 C C . TYR A 1 270 ? -19.938 4.449 24.484 1 94.81 270 TYR A C 1
ATOM 2187 O O . TYR A 1 270 ? -19.828 4.824 25.656 1 94.81 270 TYR A O 1
ATOM 2195 N N . GLU A 1 271 ? -20.188 3.188 24.156 1 92.31 271 GLU A N 1
ATOM 2196 C CA . GLU A 1 271 ? -20.516 2.178 25.156 1 92.31 271 GLU A CA 1
ATOM 2197 C C . GLU A 1 271 ? -19.359 1.954 26.125 1 92.31 271 GLU A C 1
ATOM 2199 O O . GLU A 1 271 ? -19.578 1.652 27.297 1 92.31 271 GLU A O 1
ATOM 2204 N N . ALA A 1 272 ? -18.234 2.188 25.641 1 91.81 272 ALA A N 1
ATOM 2205 C CA . ALA A 1 272 ? -17.031 1.989 26.469 1 91.81 272 ALA A CA 1
ATOM 2206 C C . ALA A 1 272 ? -16.969 3.012 27.594 1 91.81 272 ALA A C 1
ATOM 2208 O O . ALA A 1 272 ? -16.422 2.734 28.656 1 91.81 272 ALA A O 1
ATOM 2209 N N . TYR A 1 273 ? -17.578 4.223 27.375 1 93.31 273 TYR A N 1
ATOM 2210 C CA . TYR A 1 273 ? -17.484 5.352 28.297 1 93.31 273 TYR A CA 1
ATOM 2211 C C . TYR A 1 273 ? -18.859 5.719 28.844 1 93.31 273 TYR A C 1
ATOM 2213 O O . TYR A 1 273 ? -19 6.754 29.5 1 93.31 273 TYR A O 1
ATOM 2221 N N . ALA A 1 274 ? -19.875 5.055 28.531 1 94.44 274 ALA A N 1
ATOM 2222 C CA . ALA A 1 274 ? -21.281 5.473 28.672 1 94.44 274 ALA A CA 1
ATOM 2223 C C . ALA A 1 274 ? -21.562 5.91 30.109 1 94.44 274 ALA A C 1
ATOM 2225 O O . ALA A 1 274 ? -22.141 6.977 30.344 1 94.44 274 ALA A O 1
ATOM 2226 N N . GLU A 1 275 ? -21.156 5.137 31.109 1 94.94 275 GLU A N 1
ATOM 2227 C CA . GLU A 1 275 ? -21.453 5.434 32.5 1 94.94 275 GLU A CA 1
ATOM 2228 C C . GLU A 1 275 ? -20.797 6.75 32.938 1 94.94 275 GLU A C 1
ATOM 2230 O O . GLU A 1 275 ? -21.453 7.594 33.562 1 94.94 275 GLU A O 1
ATOM 2235 N N . GLU A 1 276 ? -19.562 6.961 32.594 1 96.31 276 GLU A N 1
ATOM 2236 C CA . GLU A 1 276 ? -18.828 8.148 33.031 1 96.31 276 GLU A CA 1
ATOM 2237 C C . GLU A 1 276 ? -19.297 9.383 32.25 1 96.31 276 GLU A C 1
ATOM 2239 O O . GLU A 1 276 ? -19.344 10.484 32.812 1 96.31 276 GLU A O 1
ATOM 2244 N N . LEU A 1 277 ? -19.609 9.25 31 1 97.25 277 LEU A N 1
ATOM 2245 C CA . LEU A 1 277 ? -20.047 10.375 30.188 1 97.25 277 LEU A CA 1
ATOM 2246 C C . LEU A 1 277 ? -21.438 10.844 30.594 1 97.25 277 LEU A C 1
ATOM 2248 O O . LEU A 1 277 ? -21.719 12.039 30.547 1 97.25 277 LEU A O 1
ATOM 2252 N N . GLN A 1 278 ? -22.266 9.922 30.922 1 96.25 278 GLN A N 1
ATOM 2253 C CA . GLN A 1 278 ? -23.609 10.273 31.375 1 96.25 278 GLN A CA 1
ATOM 2254 C C . GLN A 1 278 ? -23.547 11.102 32.656 1 96.25 278 GLN A C 1
ATOM 2256 O O . GLN A 1 278 ? -24.391 11.984 32.875 1 96.25 278 GLN A O 1
ATOM 2261 N N . LYS A 1 279 ? -22.578 10.852 33.469 1 96.31 279 LYS A N 1
ATOM 2262 C CA . LYS A 1 279 ? -22.438 11.586 34.719 1 96.31 279 LYS A CA 1
ATOM 2263 C C . LYS A 1 279 ? -22.188 13.07 34.469 1 96.31 279 LYS A C 1
ATOM 2265 O O . LYS A 1 279 ? -22.531 13.914 35.281 1 96.31 279 LYS A O 1
ATOM 2270 N N . ILE A 1 280 ? -21.625 13.328 33.375 1 96.69 280 ILE A N 1
ATOM 2271 C CA . ILE A 1 280 ? -21.328 14.727 33.094 1 96.69 280 ILE A CA 1
ATOM 2272 C C . ILE A 1 280 ? -22.328 15.281 32.062 1 96.69 280 ILE A C 1
ATOM 2274 O O . ILE A 1 280 ? -22.094 16.344 31.484 1 96.69 280 ILE A O 1
ATOM 2278 N N . GLY A 1 281 ? -23.328 14.508 31.688 1 95.06 281 GLY A N 1
ATOM 2279 C CA . GLY A 1 281 ? -24.438 15 30.891 1 95.06 281 GLY A CA 1
ATOM 2280 C C . GLY A 1 281 ? -24.234 14.82 29.406 1 95.06 281 GLY A C 1
ATOM 2281 O O . GLY A 1 281 ? -24.828 15.539 28.594 1 95.06 281 GLY A O 1
ATOM 2282 N N . ILE A 1 282 ? -23.438 13.938 28.984 1 96.62 282 ILE A N 1
ATOM 2283 C CA . ILE A 1 282 ? -23.156 13.711 27.562 1 96.62 282 ILE A CA 1
ATOM 2284 C C . ILE A 1 282 ? -23.922 12.477 27.078 1 96.62 282 ILE A C 1
ATOM 2286 O O . ILE A 1 282 ? -23.719 11.375 27.594 1 96.62 282 ILE A O 1
ATOM 2290 N N . SER A 1 283 ? -24.781 12.695 26.141 1 96.25 283 SER A N 1
ATOM 2291 C CA . SER A 1 283 ? -25.547 11.609 25.547 1 96.25 283 SER A CA 1
ATOM 2292 C C . SER A 1 283 ? -24.75 10.891 24.469 1 96.25 283 SER A C 1
ATOM 2294 O O . SER A 1 283 ? -23.641 11.305 24.125 1 96.25 283 SER A O 1
ATOM 2296 N N . GLU A 1 284 ? -25.312 9.797 23.953 1 96.44 284 GLU A N 1
ATOM 2297 C CA . GLU A 1 284 ? -24.672 9.055 22.875 1 96.44 284 GLU A CA 1
ATOM 2298 C C . GLU A 1 284 ? -24.5 9.93 21.625 1 96.44 284 GLU A C 1
ATOM 2300 O O . GLU A 1 284 ? -23.453 9.922 21 1 96.44 284 GLU A O 1
ATOM 2305 N N . ASN A 1 285 ? -25.531 10.664 21.344 1 96.81 285 ASN A N 1
ATOM 2306 C CA . ASN A 1 285 ? -25.453 11.539 20.172 1 96.81 285 ASN A CA 1
ATOM 2307 C C . ASN A 1 285 ? -24.453 12.672 20.391 1 96.81 285 ASN A C 1
ATOM 2309 O O . ASN A 1 285 ? -23.75 13.062 19.453 1 96.81 285 ASN A O 1
ATOM 2313 N N . ASP A 1 286 ? -24.406 13.188 21.625 1 96.81 286 ASP A N 1
ATOM 2314 C CA . ASP A 1 286 ? -23.422 14.211 21.938 1 96.81 286 ASP A CA 1
ATOM 2315 C C . ASP A 1 286 ? -22 13.695 21.688 1 96.81 286 ASP A C 1
ATOM 2317 O O . ASP A 1 286 ? -21.156 14.422 21.156 1 96.81 286 ASP A O 1
ATOM 2321 N N . TYR A 1 287 ? -21.844 12.484 22.125 1 96.56 287 TYR A N 1
ATOM 2322 C CA . TYR A 1 287 ? -20.531 11.867 21.953 1 96.56 287 TYR A CA 1
ATOM 2323 C C . TYR A 1 287 ? -20.188 11.758 20.469 1 96.56 287 TYR A C 1
ATOM 2325 O O . TYR A 1 287 ? -19.062 12.102 20.062 1 96.56 287 TYR A O 1
ATOM 2333 N N . LYS A 1 288 ? -21.109 11.312 19.688 1 95.38 288 LYS A N 1
ATOM 2334 C CA . LYS A 1 288 ? -20.891 11.203 18.25 1 95.38 288 LYS A CA 1
ATOM 2335 C C . LYS A 1 288 ? -20.594 12.562 17.625 1 95.38 288 LYS A C 1
ATOM 2337 O O . LYS A 1 288 ? -19.719 12.688 16.766 1 95.38 288 LYS A O 1
ATOM 2342 N N . MET A 1 289 ? -21.328 13.555 18.156 1 95.69 289 MET A N 1
ATOM 2343 C CA . MET A 1 289 ? -21.109 14.922 17.703 1 95.69 289 MET A CA 1
ATOM 2344 C C . MET A 1 289 ? -19.688 15.391 18.016 1 95.69 289 MET A C 1
ATOM 2346 O O . MET A 1 289 ? -19 15.938 17.156 1 95.69 289 MET A O 1
ATOM 2350 N N . MET A 1 290 ? -19.25 15.125 19.172 1 94.69 290 MET A N 1
ATOM 2351 C CA . MET A 1 290 ? -17.906 15.516 19.578 1 94.69 290 MET A CA 1
ATOM 2352 C C . MET A 1 290 ? -16.859 14.828 18.719 1 94.69 290 MET A C 1
ATOM 2354 O O . MET A 1 290 ? -15.914 15.469 18.25 1 94.69 290 MET A O 1
ATOM 2358 N N . ARG A 1 291 ? -17.062 13.57 18.453 1 93 291 ARG A N 1
ATOM 2359 C CA . ARG A 1 291 ? -16.094 12.758 17.719 1 93 291 ARG A CA 1
ATOM 2360 C C . ARG A 1 291 ? -16.047 13.148 16.25 1 93 291 ARG A C 1
ATOM 2362 O O . ARG A 1 291 ? -15 13.039 15.602 1 93 291 ARG A O 1
ATOM 2369 N N . ASN A 1 292 ? -17.188 13.633 15.812 1 91.56 292 ASN A N 1
ATOM 2370 C CA . ASN A 1 292 ? -17.297 13.984 14.406 1 91.56 292 ASN A CA 1
ATOM 2371 C C . ASN A 1 292 ? -17.125 15.484 14.188 1 91.56 292 ASN A C 1
ATOM 2373 O O . ASN A 1 292 ? -17.594 16.031 13.195 1 91.56 292 ASN A O 1
ATOM 2377 N N . TRP A 1 293 ? -16.547 16.203 15.125 1 94 293 TRP A N 1
ATOM 2378 C CA . TRP A 1 293 ? -16.141 17.609 15.031 1 94 293 TRP A CA 1
ATOM 2379 C C . TRP A 1 293 ? -17.359 18.531 14.961 1 94 293 TRP A C 1
ATOM 2381 O O . TRP A 1 293 ? -17.359 19.5 14.211 1 94 293 TRP A O 1
ATOM 2391 N N . ASN A 1 294 ? -18.391 18.094 15.562 1 94.12 294 ASN A N 1
ATOM 2392 C CA . ASN A 1 294 ? -19.578 18.922 15.656 1 94.12 294 ASN A CA 1
ATOM 2393 C C . ASN A 1 294 ? -19.812 19.422 17.094 1 94.12 294 ASN A C 1
ATOM 2395 O O . ASN A 1 294 ? -20.859 19.141 17.672 1 94.12 294 ASN A O 1
ATOM 2399 N N . PHE A 1 295 ? -18.922 20.25 17.578 1 93.94 295 PHE A N 1
ATOM 2400 C CA . PHE A 1 295 ? -18.969 20.656 18.984 1 93.94 295 PHE A CA 1
ATOM 2401 C C . PHE A 1 295 ? -19.078 22.172 19.094 1 93.94 295 PHE A C 1
ATOM 2403 O O . PHE A 1 295 ? -18.625 22.766 20.062 1 93.94 295 PHE A O 1
ATOM 2410 N N . ALA A 1 296 ? -19.625 22.844 18.109 1 93.62 296 ALA A N 1
ATOM 2411 C CA . ALA A 1 296 ? -19.672 24.297 18.062 1 93.62 296 ALA A CA 1
ATOM 2412 C C . ALA A 1 296 ? -20.812 24.844 18.906 1 93.62 296 ALA A C 1
ATOM 2414 O O . ALA A 1 296 ? -21.672 25.562 18.406 1 93.62 296 ALA A O 1
ATOM 2415 N N . ASP A 1 297 ? -20.859 24.469 20.156 1 95.75 297 ASP A N 1
ATOM 2416 C CA . ASP A 1 297 ? -21.844 24.906 21.125 1 95.75 297 ASP A CA 1
ATOM 2417 C C . ASP A 1 297 ? -21.234 24.938 22.531 1 95.75 297 ASP A C 1
ATOM 2419 O O . ASP A 1 297 ? -21.234 23.922 23.234 1 95.75 297 ASP A O 1
ATOM 2423 N N . ASN A 1 298 ? -20.906 26.109 22.984 1 94.69 298 ASN A N 1
ATOM 2424 C CA . ASN A 1 298 ? -20.203 26.25 24.266 1 94.69 298 ASN A CA 1
ATOM 2425 C C . ASN A 1 298 ? -21.141 26.062 25.453 1 94.69 298 ASN A C 1
ATOM 2427 O O . ASN A 1 298 ? -20.688 25.859 26.578 1 94.69 298 ASN A O 1
ATOM 2431 N N . GLU A 1 299 ? -22.359 26.078 25.25 1 94.75 299 GLU A N 1
ATOM 2432 C CA . GLU A 1 299 ? -23.312 25.844 26.328 1 94.75 299 GLU A CA 1
ATOM 2433 C C . GLU A 1 299 ? -23.359 24.359 26.688 1 94.75 299 GLU A C 1
ATOM 2435 O O . GLU A 1 299 ? -23.578 24.016 27.859 1 94.75 299 GLU A O 1
ATOM 2440 N N . VAL A 1 300 ? -23.219 23.594 25.734 1 95.62 300 VAL A N 1
ATOM 2441 C CA . VAL A 1 300 ? -23.219 22.156 25.969 1 95.62 300 VAL A CA 1
ATOM 2442 C C . VAL A 1 300 ? -21.797 21.641 26.016 1 95.62 300 VAL A C 1
ATOM 2444 O O . VAL A 1 300 ? -21.422 20.922 26.953 1 95.62 300 VAL A O 1
ATOM 2447 N N . PHE A 1 301 ? -21.031 22.031 25.031 1 97.19 301 PHE A N 1
ATOM 2448 C CA . PHE A 1 301 ? -19.625 21.625 24.938 1 97.19 301 PHE A CA 1
ATOM 2449 C C . PHE A 1 301 ? -18.703 22.703 25.469 1 97.19 301 PHE A C 1
ATOM 2451 O O . PHE A 1 301 ? -17.859 23.219 24.734 1 97.19 301 PHE A O 1
ATOM 2458 N N . SER A 1 302 ? -18.859 22.984 26.672 1 96.25 302 SER A N 1
ATOM 2459 C CA . SER A 1 302 ? -18.016 23.984 27.328 1 96.25 302 SER A CA 1
ATOM 2460 C C . SER A 1 302 ? -16.594 23.469 27.531 1 96.25 302 SER A C 1
ATOM 2462 O O . SER A 1 302 ? -16.344 22.266 27.422 1 96.25 302 SER A O 1
ATOM 2464 N N . LEU A 1 303 ? -15.703 24.375 27.781 1 97.25 303 LEU A N 1
ATOM 2465 C CA . LEU A 1 303 ? -14.32 24 28.031 1 97.25 303 LEU A CA 1
ATOM 2466 C C . LEU A 1 303 ? -14.234 22.969 29.172 1 97.25 303 LEU A C 1
ATOM 2468 O O . LEU A 1 303 ? -13.5 21.984 29.062 1 97.25 303 LEU A O 1
ATOM 2472 N N . ASP A 1 304 ? -15.008 23.172 30.188 1 96.81 304 ASP A N 1
ATOM 2473 C CA . ASP A 1 304 ? -15.008 22.266 31.328 1 96.81 304 ASP A CA 1
ATOM 2474 C C . ASP A 1 304 ? -15.469 20.875 30.922 1 96.81 304 ASP A C 1
ATOM 2476 O O . ASP A 1 304 ? -14.828 19.875 31.281 1 96.81 304 ASP A O 1
ATOM 2480 N N . ILE A 1 305 ? -16.547 20.812 30.203 1 97.12 305 ILE A N 1
ATOM 2481 C CA . ILE A 1 305 ? -17.094 19.531 29.766 1 97.12 305 ILE A CA 1
ATOM 2482 C C . ILE A 1 305 ? -16.109 18.828 28.828 1 97.12 305 ILE A C 1
ATOM 2484 O O . ILE A 1 305 ? -15.906 17.625 28.938 1 97.12 305 ILE A O 1
ATOM 2488 N N . MET A 1 306 ? -15.547 19.594 27.938 1 97.31 306 MET A N 1
ATOM 2489 C CA . MET A 1 306 ? -14.586 19.031 26.984 1 97.31 306 MET A CA 1
ATOM 2490 C C . MET A 1 306 ? -13.375 18.453 27.719 1 97.31 306 MET A C 1
ATOM 2492 O O . MET A 1 306 ? -12.867 17.391 27.344 1 97.31 306 MET A O 1
ATOM 2496 N N . GLN A 1 307 ? -12.891 19.156 28.703 1 97.69 307 GLN A N 1
ATOM 2497 C CA . GLN A 1 307 ? -11.742 18.672 29.469 1 97.69 307 GLN A CA 1
ATOM 2498 C C . GLN A 1 307 ? -12.094 17.406 30.25 1 97.69 307 GLN A C 1
ATOM 2500 O O . GLN A 1 307 ? -11.305 16.469 30.297 1 97.69 307 GLN A O 1
ATOM 2505 N N . LYS A 1 308 ? -13.281 17.359 30.812 1 97.25 308 LYS A N 1
ATOM 2506 C CA . LYS A 1 308 ? -13.727 16.172 31.547 1 97.25 308 LYS A CA 1
ATOM 2507 C C . LYS A 1 308 ? -13.875 14.969 30.609 1 97.25 308 LYS A C 1
ATOM 2509 O O . LYS A 1 308 ? -13.484 13.852 30.969 1 97.25 308 LYS A O 1
ATOM 2514 N N . ALA A 1 309 ? -14.492 15.273 29.484 1 97 309 ALA A N 1
ATOM 2515 C CA . ALA A 1 309 ? -14.648 14.211 28.5 1 97 309 ALA A CA 1
ATOM 2516 C C . ALA A 1 309 ? -13.289 13.672 28.062 1 97 309 ALA A C 1
ATOM 2518 O O . ALA A 1 309 ? -13.109 12.453 27.922 1 97 309 ALA A O 1
ATOM 2519 N N . ALA A 1 310 ? -12.375 14.547 27.828 1 96.44 310 ALA A N 1
ATOM 2520 C CA . ALA A 1 310 ? -11.016 14.156 27.453 1 96.44 310 ALA A CA 1
ATOM 2521 C C . ALA A 1 310 ? -10.375 13.281 28.516 1 96.44 310 ALA A C 1
ATOM 2523 O O . ALA A 1 310 ? -9.734 12.273 28.203 1 96.44 310 ALA A O 1
ATOM 2524 N N . ASP A 1 311 ? -10.547 13.625 29.719 1 96.19 311 ASP A N 1
ATOM 2525 C CA . ASP A 1 311 ? -9.984 12.867 30.844 1 96.19 311 ASP A CA 1
ATOM 2526 C C . ASP A 1 311 ? -10.578 11.453 30.891 1 96.19 311 ASP A C 1
ATOM 2528 O O . ASP A 1 311 ? -9.852 10.484 31.141 1 96.19 311 ASP A O 1
ATOM 2532 N N . ILE A 1 312 ? -11.828 11.383 30.688 1 96.25 312 ILE A N 1
ATOM 2533 C CA . ILE A 1 312 ? -12.516 10.094 30.703 1 96.25 312 ILE A CA 1
ATOM 2534 C C . ILE A 1 312 ? -11.953 9.188 29.609 1 96.25 312 ILE A C 1
ATOM 2536 O O . ILE A 1 312 ? -11.648 8.023 29.859 1 96.25 312 ILE A O 1
ATOM 2540 N N . ILE A 1 313 ? -11.844 9.742 28.453 1 94.12 313 ILE A N 1
ATOM 2541 C CA . ILE A 1 313 ? -11.352 8.984 27.297 1 94.12 313 ILE A CA 1
ATOM 2542 C C . ILE A 1 313 ? -9.914 8.547 27.547 1 94.12 313 ILE A C 1
ATOM 2544 O O . ILE A 1 313 ? -9.555 7.391 27.297 1 94.12 313 ILE A O 1
ATOM 2548 N N . GLN A 1 314 ? -9.109 9.422 28.078 1 91.69 314 GLN A N 1
ATOM 2549 C CA . GLN A 1 314 ? -7.699 9.125 28.344 1 91.69 314 GLN A CA 1
ATOM 2550 C C . GLN A 1 314 ? -7.555 8.078 29.438 1 91.69 314 GLN A C 1
ATOM 2552 O O . GLN A 1 314 ? -6.68 7.215 29.375 1 91.69 314 GLN A O 1
ATOM 2557 N N . ASP A 1 315 ? -8.336 8.164 30.406 1 92.19 315 ASP A N 1
ATOM 2558 C CA . ASP A 1 315 ? -8.297 7.203 31.516 1 92.19 315 ASP A CA 1
ATOM 2559 C C . ASP A 1 315 ? -8.664 5.801 31.031 1 92.19 315 ASP A C 1
ATOM 2561 O O . ASP A 1 315 ? -8.062 4.812 31.453 1 92.19 315 ASP A O 1
ATOM 2565 N N . TYR A 1 316 ? -9.672 5.785 30.234 1 91.81 316 TYR A N 1
ATOM 2566 C CA . TYR A 1 316 ? -10.055 4.496 29.672 1 91.81 316 TYR A CA 1
ATOM 2567 C C . TYR A 1 316 ? -8.922 3.895 28.859 1 91.81 316 TYR A C 1
ATOM 2569 O O . TYR A 1 316 ? -8.633 2.703 28.969 1 91.81 316 TYR A O 1
ATOM 2577 N N . LYS A 1 317 ? -8.352 4.668 28.016 1 88.44 317 LYS A N 1
ATOM 2578 C CA . LYS A 1 317 ? -7.266 4.23 27.141 1 88.44 317 LYS A CA 1
ATOM 2579 C C . LYS A 1 317 ? -6.109 3.652 27.953 1 88.44 317 LYS A C 1
ATOM 2581 O O . LYS A 1 317 ? -5.496 2.662 27.562 1 88.44 317 LYS A O 1
ATOM 2586 N N . LYS A 1 318 ? -5.793 4.258 29.047 1 86.81 318 LYS A N 1
ATOM 2587 C CA . LYS A 1 318 ? -4.703 3.805 29.922 1 86.81 318 LYS A CA 1
ATOM 2588 C C . LYS A 1 318 ? -4.969 2.396 30.438 1 86.81 318 LYS A C 1
ATOM 2590 O O . LYS A 1 318 ? -4.031 1.642 30.703 1 86.81 318 LYS A O 1
ATOM 2595 N N . ASN A 1 319 ? -6.16 2.008 30.422 1 85.25 319 ASN A N 1
ATOM 2596 C CA . ASN A 1 319 ? -6.535 0.724 31 1 85.25 319 ASN A CA 1
ATOM 2597 C C . ASN A 1 319 ? -6.73 -0.344 29.938 1 85.25 319 ASN A C 1
ATOM 2599 O O . ASN A 1 319 ? -6.863 -1.529 30.25 1 85.25 319 ASN A O 1
ATOM 2603 N N . VAL A 1 320 ? -6.836 0.113 28.766 1 83 320 VAL A N 1
ATOM 2604 C CA . VAL A 1 320 ? -7.004 -0.846 27.688 1 83 320 VAL A CA 1
ATOM 2605 C C . VAL A 1 320 ? -5.648 -1.428 27.297 1 83 320 VAL A C 1
ATOM 2607 O O . VAL A 1 320 ? -4.691 -0.687 27.062 1 83 320 VAL A O 1
ATOM 2610 N N . GLU A 1 321 ? -5.473 -2.768 27.422 1 79.31 321 GLU A N 1
ATOM 2611 C CA . GLU A 1 321 ? -4.258 -3.434 26.969 1 79.31 321 GLU A CA 1
ATOM 2612 C C . GLU A 1 321 ? -4.355 -3.801 25.484 1 79.31 321 GLU A C 1
ATOM 2614 O O . GLU A 1 321 ? -5.27 -4.52 25.078 1 79.31 321 GLU A O 1
ATOM 2619 N N . ILE A 1 322 ? -3.621 -3.143 24.75 1 81.5 322 ILE A N 1
ATOM 2620 C CA . ILE A 1 322 ? -3.578 -3.5 23.344 1 81.5 322 ILE A CA 1
ATOM 2621 C C . ILE A 1 322 ? -2.664 -4.707 23.141 1 81.5 322 ILE A C 1
ATOM 2623 O O . ILE A 1 322 ? -1.508 -4.695 23.578 1 81.5 322 ILE A O 1
ATOM 2627 N N . SER A 1 323 ? -3.201 -5.703 22.562 1 84.25 323 SER A N 1
ATOM 2628 C CA . SER A 1 323 ? -2.455 -6.938 22.344 1 84.25 323 SER A CA 1
ATOM 2629 C C . SER A 1 323 ? -1.342 -6.734 21.312 1 84.25 323 SER A C 1
ATOM 2631 O O . SER A 1 323 ? -1.465 -5.906 20.406 1 84.25 323 SER A O 1
ATOM 2633 N N . LYS A 1 324 ? -0.294 -7.422 21.531 1 84.81 324 LYS A N 1
ATOM 2634 C CA . LYS A 1 324 ? 0.836 -7.398 20.609 1 84.81 324 LYS A CA 1
ATOM 2635 C C . LYS A 1 324 ? 0.406 -7.812 19.203 1 84.81 324 LYS A C 1
ATOM 2637 O O . LYS A 1 324 ? 0.891 -7.262 18.203 1 84.81 324 LYS A O 1
ATOM 2642 N N . GLU A 1 325 ? -0.565 -8.656 19.062 1 85.81 325 GLU A N 1
ATOM 2643 C CA . GLU A 1 325 ? -1.033 -9.164 17.781 1 85.81 325 GLU A CA 1
ATOM 2644 C C . GLU A 1 325 ? -1.722 -8.062 16.969 1 85.81 325 GLU A C 1
ATOM 2646 O O . GLU A 1 325 ? -1.518 -7.961 15.758 1 85.81 325 GLU A O 1
ATOM 2651 N N . VAL A 1 326 ? -2.434 -7.332 17.719 1 85.06 326 VAL A N 1
ATOM 2652 C CA . VAL A 1 326 ? -3.158 -6.254 17.062 1 85.06 326 VAL A CA 1
ATOM 2653 C C . VAL A 1 326 ? -2.17 -5.211 16.547 1 85.06 326 VAL A C 1
ATOM 2655 O O . VAL A 1 326 ? -2.309 -4.715 15.422 1 85.06 326 VAL A O 1
ATOM 2658 N N . ILE A 1 327 ? -1.175 -4.98 17.312 1 88.5 327 ILE A N 1
ATOM 2659 C CA . ILE A 1 327 ? -0.169 -3.994 16.938 1 88.5 327 ILE A CA 1
ATOM 2660 C C . ILE A 1 327 ? 0.571 -4.461 15.688 1 88.5 327 ILE A C 1
ATOM 2662 O O . ILE A 1 327 ? 0.744 -3.695 14.734 1 88.5 327 ILE A O 1
ATOM 2666 N N . ILE A 1 328 ? 0.962 -5.676 15.664 1 88 328 ILE A N 1
ATOM 2667 C CA . ILE A 1 328 ? 1.703 -6.223 14.531 1 88 328 ILE A CA 1
ATOM 2668 C C . ILE A 1 328 ? 0.824 -6.203 13.281 1 88 328 ILE A C 1
ATOM 2670 O O . ILE A 1 328 ? 1.282 -5.84 12.203 1 88 328 ILE A O 1
ATOM 2674 N N . GLU A 1 329 ? -0.376 -6.551 13.43 1 87.88 329 GLU A N 1
ATOM 2675 C CA . GLU A 1 329 ? -1.3 -6.555 12.297 1 87.88 329 GLU A CA 1
ATOM 2676 C C . GLU A 1 329 ? -1.507 -5.145 11.75 1 87.88 329 GLU A C 1
ATOM 2678 O O . GLU A 1 329 ? -1.554 -4.945 10.531 1 87.88 329 GLU A O 1
ATOM 2683 N N . GLU A 1 330 ? -1.637 -4.25 12.68 1 89.69 330 GLU A N 1
ATOM 2684 C CA . GLU A 1 330 ? -1.831 -2.869 12.242 1 89.69 330 GLU A CA 1
ATOM 2685 C C . GLU A 1 330 ? -0.606 -2.346 11.5 1 89.69 330 GLU A C 1
ATOM 2687 O O . GLU A 1 330 ? -0.736 -1.607 10.523 1 89.69 330 GLU A O 1
ATOM 2692 N N . ILE A 1 331 ? 0.5 -2.697 11.938 1 90.19 331 ILE A N 1
ATOM 2693 C CA . ILE A 1 331 ? 1.728 -2.289 11.266 1 90.19 331 ILE A CA 1
ATOM 2694 C C . ILE A 1 331 ? 1.775 -2.9 9.867 1 90.19 331 ILE A C 1
ATOM 2696 O O . ILE A 1 331 ? 2.121 -2.221 8.898 1 90.19 331 ILE A O 1
ATOM 2700 N N . GLN A 1 332 ? 1.399 -4.086 9.727 1 87.38 332 GLN A N 1
ATOM 2701 C CA . GLN A 1 332 ? 1.378 -4.762 8.43 1 87.38 332 GLN A CA 1
ATOM 2702 C C . GLN A 1 332 ? 0.365 -4.121 7.492 1 87.38 332 GLN A C 1
ATOM 2704 O O . GLN A 1 332 ? 0.65 -3.916 6.309 1 87.38 332 GLN A O 1
ATOM 2709 N N . ASN A 1 333 ? -0.75 -3.789 8.078 1 87.19 333 ASN A N 1
ATOM 2710 C CA . ASN A 1 333 ? -1.822 -3.223 7.273 1 87.19 333 ASN A CA 1
ATOM 2711 C C . ASN A 1 333 ? -1.504 -1.794 6.84 1 87.19 333 ASN A C 1
ATOM 2713 O O . ASN A 1 333 ? -1.997 -1.327 5.812 1 87.19 333 ASN A O 1
ATOM 2717 N N . ARG A 1 334 ? -0.675 -1.114 7.656 1 92.19 334 ARG A N 1
ATOM 2718 C CA . ARG A 1 334 ? -0.293 0.252 7.312 1 92.19 334 ARG A CA 1
ATOM 2719 C C . ARG A 1 334 ? 0.462 0.291 5.988 1 92.19 334 ARG A C 1
ATOM 2721 O O . ARG A 1 334 ? 0.334 1.249 5.223 1 92.19 334 ARG A O 1
ATOM 2728 N N . GLY A 1 335 ? 1.227 -0.785 5.727 1 89.88 335 GLY A N 1
ATOM 2729 C CA . GLY A 1 335 ? 1.896 -0.908 4.441 1 89.88 335 GLY A CA 1
ATOM 2730 C C . GLY A 1 335 ? 2.996 0.118 4.242 1 89.88 335 GLY A C 1
ATOM 2731 O O . GLY A 1 335 ? 3.051 0.783 3.203 1 89.88 335 GLY A O 1
ATOM 2732 N N . LEU A 1 336 ? 3.855 0.26 5.203 1 93 336 LEU A N 1
ATOM 2733 C CA . LEU A 1 336 ? 4.922 1.254 5.164 1 93 336 LEU A CA 1
ATOM 2734 C C . LEU A 1 336 ? 5.859 1.002 3.988 1 93 336 LEU A C 1
ATOM 2736 O O . LEU A 1 336 ? 6.457 1.938 3.455 1 93 336 LEU A O 1
ATOM 2740 N N . GLN A 1 337 ? 5.945 -0.172 3.537 1 89.81 337 GLN A N 1
ATOM 2741 C CA . GLN A 1 337 ? 6.844 -0.549 2.451 1 89.81 337 GLN A CA 1
ATOM 2742 C C . GLN A 1 337 ? 6.387 0.049 1.124 1 89.81 337 GLN A C 1
ATOM 2744 O O . GLN A 1 337 ? 7.156 0.093 0.16 1 89.81 337 GLN A O 1
ATOM 2749 N N . GLY A 1 338 ? 5.176 0.471 1.134 1 90.69 338 GLY A N 1
ATOM 2750 C CA . GLY A 1 338 ? 4.645 1.061 -0.085 1 90.69 338 GLY A CA 1
ATOM 2751 C C . GLY A 1 338 ? 5.031 2.516 -0.262 1 90.69 338 GLY A C 1
ATOM 2752 O O . GLY A 1 338 ? 4.82 3.096 -1.33 1 90.69 338 GLY A O 1
ATOM 2753 N N . TYR A 1 339 ? 5.664 3.113 0.756 1 94.31 339 TYR A N 1
ATOM 2754 C CA . TYR A 1 339 ? 6.062 4.516 0.693 1 94.31 339 TYR A CA 1
ATOM 2755 C C . TYR A 1 339 ? 7.344 4.68 -0.119 1 94.31 339 TYR A C 1
ATOM 2757 O O . TYR A 1 339 ? 8.312 3.951 0.087 1 94.31 339 TYR A O 1
ATOM 2765 N N . PRO A 1 340 ? 7.375 5.598 -1.028 1 93.25 340 PRO A N 1
ATOM 2766 C CA . PRO A 1 340 ? 8.641 5.879 -1.714 1 93.25 340 PRO A CA 1
ATOM 2767 C C . PRO A 1 340 ? 9.766 6.246 -0.75 1 93.25 340 PRO A C 1
ATOM 2769 O O . PRO A 1 340 ? 10.93 5.918 -0.997 1 93.25 340 PRO A O 1
ATOM 2772 N N . VAL A 1 341 ? 9.445 6.914 0.325 1 96.19 341 VAL A N 1
ATOM 2773 C CA . VAL A 1 341 ? 10.453 7.324 1.294 1 96.19 341 VAL A CA 1
ATOM 2774 C C . VAL A 1 341 ? 11.055 6.094 1.969 1 96.19 341 VAL A C 1
ATOM 2776 O O . VAL A 1 341 ? 12.25 6.066 2.279 1 96.19 341 VAL A O 1
ATOM 2779 N N . PHE A 1 342 ? 10.242 5.078 2.186 1 95.75 342 PHE A N 1
ATOM 2780 C CA . PHE A 1 342 ? 10.75 3.814 2.717 1 95.75 342 PHE A CA 1
ATOM 2781 C C . PHE A 1 342 ? 11.727 3.17 1.745 1 95.75 342 PHE A C 1
ATOM 2783 O O . PHE A 1 342 ? 12.797 2.713 2.148 1 95.75 342 PHE A O 1
ATOM 2790 N N . LEU A 1 343 ? 11.391 3.125 0.487 1 92.62 343 LEU A N 1
ATOM 2791 C CA . LEU A 1 343 ? 12.242 2.566 -0.553 1 92.62 343 LEU A CA 1
ATOM 2792 C C . LEU A 1 343 ? 13.586 3.297 -0.609 1 92.62 343 LEU A C 1
ATOM 2794 O O . LEU A 1 343 ? 14.633 2.666 -0.743 1 92.62 343 LEU A O 1
ATOM 2798 N N . ALA A 1 344 ? 13.547 4.605 -0.527 1 93.81 344 ALA A N 1
ATOM 2799 C CA . ALA A 1 344 ? 14.773 5.398 -0.532 1 93.81 344 ALA A CA 1
ATOM 2800 C C . ALA A 1 344 ? 15.672 5.02 0.642 1 93.81 344 ALA A C 1
ATOM 2802 O O . ALA A 1 344 ? 16.891 4.949 0.497 1 93.81 344 ALA A O 1
ATOM 2803 N N . CYS A 1 345 ? 15.078 4.785 1.781 1 95.25 345 CYS A N 1
ATOM 2804 C CA . CYS A 1 345 ? 15.836 4.398 2.963 1 95.25 345 CYS A CA 1
ATOM 2805 C C . CYS A 1 345 ? 16.469 3.018 2.781 1 95.25 345 CYS A C 1
ATOM 2807 O O . CYS A 1 345 ? 17.594 2.785 3.197 1 95.25 345 CYS A O 1
ATOM 2809 N N . VAL A 1 346 ? 15.75 2.123 2.141 1 91.94 346 VAL A N 1
ATOM 2810 C CA . VAL A 1 346 ? 16.281 0.792 1.862 1 91.94 346 VAL A CA 1
ATOM 2811 C C . VAL A 1 346 ? 17.469 0.896 0.903 1 91.94 346 VAL A C 1
ATOM 2813 O O . VAL A 1 346 ? 18.516 0.287 1.132 1 91.94 346 VAL A O 1
ATOM 2816 N N . VAL A 1 347 ? 17.281 1.661 -0.141 1 91.12 347 VAL A N 1
ATOM 2817 C CA . VAL A 1 347 ? 18.344 1.846 -1.127 1 91.12 347 VAL A CA 1
ATOM 2818 C C . VAL A 1 347 ? 19.578 2.434 -0.453 1 91.12 347 VAL A C 1
ATOM 2820 O O . VAL A 1 347 ? 20.688 1.935 -0.64 1 91.12 347 VAL A O 1
ATOM 2823 N N . LEU A 1 348 ? 19.328 3.463 0.385 1 93.38 348 LEU A N 1
ATOM 2824 C CA . LEU A 1 348 ? 20.453 4.094 1.064 1 93.38 348 LEU A CA 1
ATOM 2825 C C . LEU A 1 348 ? 21.141 3.109 2.002 1 93.38 348 LEU A C 1
ATOM 2827 O O . LEU A 1 348 ? 22.359 3.129 2.135 1 93.38 348 LEU A O 1
ATOM 2831 N N . THR A 1 349 ? 20.406 2.305 2.652 1 93.19 349 THR A N 1
ATOM 2832 C CA . THR A 1 349 ? 20.969 1.315 3.562 1 93.19 349 THR A CA 1
ATOM 2833 C C . THR A 1 349 ? 21.828 0.312 2.803 1 93.19 349 THR A C 1
ATOM 2835 O O . THR A 1 349 ? 22.938 -0.006 3.23 1 93.19 349 THR A O 1
ATOM 2838 N N . ILE A 1 350 ? 21.359 -0.155 1.658 1 89.88 350 ILE A N 1
ATOM 2839 C CA . ILE A 1 350 ? 22.125 -1.093 0.845 1 89.88 350 ILE A CA 1
ATOM 2840 C C . ILE A 1 350 ? 23.406 -0.427 0.366 1 89.88 350 ILE A C 1
ATOM 2842 O O . ILE A 1 350 ? 24.484 -1.025 0.431 1 89.88 350 ILE A O 1
ATOM 2846 N N . LEU A 1 351 ? 23.297 0.791 -0.064 1 89.31 351 LEU A N 1
ATOM 2847 C CA . LEU A 1 351 ? 24.469 1.521 -0.521 1 89.31 351 LEU A CA 1
ATOM 2848 C C . LEU A 1 351 ? 25.453 1.743 0.625 1 89.31 351 LEU A C 1
ATOM 2850 O O . LEU A 1 351 ? 26.672 1.733 0.419 1 89.31 351 LEU A O 1
ATOM 2854 N N . SER A 1 352 ? 24.906 1.966 1.828 1 91.25 352 SER A N 1
ATOM 2855 C CA . SER A 1 352 ? 25.766 2.113 3 1 91.25 352 SER A CA 1
ATOM 2856 C C . SER A 1 352 ? 26.531 0.823 3.293 1 91.25 352 SER A C 1
ATOM 2858 O O . SER A 1 352 ? 27.703 0.858 3.65 1 91.25 352 SER A O 1
ATOM 2860 N N . ILE A 1 353 ? 25.891 -0.273 3.107 1 88.06 353 ILE A N 1
ATOM 2861 C CA . ILE A 1 353 ? 26.516 -1.569 3.357 1 88.06 353 ILE A CA 1
ATOM 2862 C C . ILE A 1 353 ? 27.609 -1.826 2.322 1 88.06 353 ILE A C 1
ATOM 2864 O O . ILE A 1 353 ? 28.656 -2.375 2.648 1 88.06 353 ILE A O 1
ATOM 2868 N N . VAL A 1 354 ? 27.391 -1.335 1.142 1 83.81 354 VAL A N 1
ATOM 2869 C CA . VAL A 1 354 ? 28.297 -1.609 0.041 1 83.81 354 VAL A CA 1
ATOM 2870 C C . VAL A 1 354 ? 29.484 -0.648 0.103 1 83.81 354 VAL A C 1
ATOM 2872 O O . VAL A 1 354 ? 30.641 -1.064 -0.034 1 83.81 354 VAL A O 1
ATOM 2875 N N . PHE A 1 355 ? 29.156 0.674 0.401 1 83.69 355 PHE A N 1
ATOM 2876 C CA . PHE A 1 355 ? 30.188 1.692 0.235 1 83.69 355 PHE A CA 1
ATOM 2877 C C . PHE A 1 355 ? 30.734 2.129 1.587 1 83.69 355 PHE A C 1
ATOM 2879 O O . PHE A 1 355 ? 31.844 2.684 1.665 1 83.69 355 PHE A O 1
ATOM 2886 N N . GLN A 1 356 ? 29.906 2.078 2.645 1 87.12 356 GLN A N 1
ATOM 2887 C CA . GLN A 1 356 ? 30.281 2.602 3.955 1 87.12 356 GLN A CA 1
ATOM 2888 C C . GLN A 1 356 ? 30.328 1.488 4.996 1 87.12 356 GLN A C 1
ATOM 2890 O O . GLN A 1 356 ? 29.734 1.599 6.062 1 87.12 356 GLN A O 1
ATOM 2895 N N . ARG A 1 357 ? 31.156 0.524 4.789 1 82.44 357 ARG A N 1
ATOM 2896 C CA . ARG A 1 357 ? 31.156 -0.696 5.59 1 82.44 357 ARG A CA 1
ATOM 2897 C C . ARG A 1 357 ? 31.578 -0.412 7.023 1 82.44 357 ARG A C 1
ATOM 2899 O O . ARG A 1 357 ? 31.016 -0.978 7.969 1 82.44 357 ARG A O 1
ATOM 2906 N N . LYS A 1 358 ? 32.5 0.451 7.188 1 82.88 358 LYS A N 1
ATOM 2907 C CA . LYS A 1 358 ? 33.031 0.745 8.516 1 82.88 358 LYS A CA 1
ATOM 2908 C C . LYS A 1 358 ? 31.953 1.346 9.422 1 82.88 358 LYS A C 1
ATOM 2910 O O . LYS A 1 358 ? 31.969 1.13 10.633 1 82.88 358 LYS A O 1
ATOM 2915 N N . ASN A 1 359 ? 30.984 2.043 8.805 1 86.75 359 ASN A N 1
ATOM 2916 C CA . ASN A 1 359 ? 29.969 2.748 9.57 1 86.75 359 ASN A CA 1
ATOM 2917 C C . ASN A 1 359 ? 28.594 2.104 9.398 1 86.75 359 ASN A C 1
ATOM 2919 O O . ASN A 1 359 ? 27.562 2.707 9.742 1 86.75 359 ASN A O 1
ATOM 2923 N N . CYS A 1 360 ? 28.547 0.914 8.867 1 85.62 360 CYS A N 1
ATOM 2924 C CA . CYS A 1 360 ? 27.281 0.278 8.539 1 85.62 360 CYS A CA 1
ATOM 2925 C C . CYS A 1 360 ? 26.5 -0.045 9.805 1 85.62 360 CYS A C 1
ATOM 2927 O O . CYS A 1 360 ? 25.266 -0.147 9.766 1 85.62 360 CYS A O 1
ATOM 2929 N N . TRP A 1 361 ? 27.172 -0.165 10.992 1 89 361 TRP A N 1
ATOM 2930 C CA . TRP A 1 361 ? 26.5 -0.458 12.25 1 89 361 TRP A CA 1
ATOM 2931 C C . TRP A 1 361 ? 25.562 0.674 12.641 1 89 361 TRP A C 1
ATOM 2933 O O . TRP A 1 361 ? 24.562 0.451 13.336 1 89 361 TRP A O 1
ATOM 2943 N N . THR A 1 362 ? 25.828 1.925 12.195 1 94.25 362 THR A N 1
ATOM 2944 C CA . THR A 1 362 ? 24.969 3.064 12.516 1 94.25 362 THR A CA 1
ATOM 2945 C C . THR A 1 362 ? 23.562 2.865 11.961 1 94.25 362 THR A C 1
ATOM 2947 O O . THR A 1 362 ? 22.594 3.357 12.523 1 94.25 362 THR A O 1
ATOM 2950 N N . ALA A 1 363 ? 23.531 2.164 10.82 1 93.56 363 ALA A N 1
ATOM 2951 C CA . ALA A 1 363 ? 22.219 1.915 10.203 1 93.56 363 ALA A CA 1
ATOM 2952 C C . ALA A 1 363 ? 21.312 1.126 11.133 1 93.56 363 ALA A C 1
ATOM 2954 O O . ALA A 1 363 ? 20.109 1.388 11.211 1 93.56 363 ALA A O 1
ATOM 2955 N N . ILE A 1 364 ? 21.859 0.205 11.906 1 91.81 364 ILE A N 1
ATOM 2956 C CA . ILE A 1 364 ? 21.078 -0.626 12.82 1 91.81 364 ILE A CA 1
ATOM 2957 C C . ILE A 1 364 ? 20.469 0.245 13.914 1 91.81 364 ILE A C 1
ATOM 2959 O O . ILE A 1 364 ? 19.281 0.131 14.211 1 91.81 364 ILE A O 1
ATOM 2963 N N . VAL A 1 365 ? 21.219 1.119 14.406 1 95.75 365 VAL A N 1
ATOM 2964 C CA . VAL A 1 365 ? 20.75 1.975 15.492 1 95.75 365 VAL A CA 1
ATOM 2965 C C . VAL A 1 365 ? 19.734 2.977 14.961 1 95.75 365 VAL A C 1
ATOM 2967 O O . VAL A 1 365 ? 18.688 3.191 15.578 1 95.75 365 VAL A O 1
ATOM 2970 N N . ILE A 1 366 ? 20.047 3.545 13.844 1 97.75 366 ILE A N 1
ATOM 2971 C CA . ILE A 1 366 ? 19.188 4.566 13.258 1 97.75 366 ILE A CA 1
ATOM 2972 C C . ILE A 1 366 ? 17.812 3.971 12.961 1 97.75 366 ILE A C 1
ATOM 2974 O O . ILE A 1 366 ? 16.797 4.559 13.312 1 97.75 366 ILE A O 1
ATOM 2978 N N . TRP A 1 367 ? 17.797 2.82 12.312 1 95.44 367 TRP A N 1
ATOM 2979 C CA . TRP A 1 367 ? 16.516 2.197 11.977 1 95.44 367 TRP A CA 1
ATOM 2980 C C . TRP A 1 367 ? 15.852 1.606 13.211 1 95.44 367 TRP A C 1
ATOM 2982 O O . TRP A 1 367 ? 14.625 1.497 13.273 1 95.44 367 TRP A O 1
ATOM 2992 N N . GLY A 1 368 ? 16.656 1.286 14.266 1 95.75 368 GLY A N 1
ATOM 2993 C CA . GLY A 1 368 ? 16.078 0.961 15.562 1 95.75 368 GLY A CA 1
ATOM 2994 C C . GLY A 1 368 ? 15.297 2.113 16.172 1 95.75 368 GLY A C 1
ATOM 2995 O O . GLY A 1 368 ? 14.188 1.924 16.656 1 95.75 368 GLY A O 1
ATOM 2996 N N . ILE A 1 369 ? 15.867 3.326 16.078 1 97.69 369 ILE A N 1
ATOM 2997 C CA . ILE A 1 369 ? 15.195 4.531 16.547 1 97.69 369 ILE A CA 1
ATOM 2998 C C . ILE A 1 369 ? 13.938 4.777 15.734 1 97.69 369 ILE A C 1
ATOM 3000 O O . ILE A 1 369 ? 12.867 5.031 16.297 1 97.69 369 ILE A O 1
ATOM 3004 N N . GLY A 1 370 ? 14.117 4.707 14.406 1 97.5 370 GLY A N 1
ATOM 3005 C CA . GLY A 1 370 ? 12.961 4.867 13.539 1 97.5 370 GLY A CA 1
ATOM 3006 C C . GLY A 1 370 ? 11.844 3.9 13.859 1 97.5 370 GLY A C 1
ATOM 3007 O O . GLY A 1 370 ? 10.672 4.297 13.938 1 97.5 370 GLY A O 1
ATOM 3008 N N . PHE A 1 371 ? 12.172 2.66 14.102 1 94.69 371 PHE A N 1
ATOM 3009 C CA . PHE A 1 371 ? 11.18 1.64 14.422 1 94.69 371 PHE A CA 1
ATOM 3010 C C . PHE A 1 371 ? 10.516 1.929 15.758 1 94.69 371 PHE A C 1
ATOM 3012 O O . PHE A 1 371 ? 9.312 1.726 15.914 1 94.69 371 PHE A O 1
ATOM 3019 N N . ALA A 1 372 ? 11.273 2.381 16.688 1 96.94 372 ALA A N 1
ATOM 3020 C CA . ALA A 1 372 ? 10.719 2.736 17.984 1 96.94 372 ALA A CA 1
ATOM 3021 C C . ALA A 1 372 ? 9.68 3.848 17.859 1 96.94 372 ALA A C 1
ATOM 3023 O O . ALA A 1 372 ? 8.633 3.803 18.5 1 96.94 372 ALA A O 1
ATOM 3024 N N . TYR A 1 373 ? 9.992 4.828 17.031 1 97.5 373 TYR A N 1
ATOM 3025 C CA . TYR A 1 373 ? 9.047 5.914 16.812 1 97.5 373 TYR A CA 1
ATOM 3026 C C . TYR A 1 373 ? 7.766 5.398 16.156 1 97.5 373 TYR A C 1
ATOM 3028 O O . TYR A 1 373 ? 6.664 5.754 16.578 1 97.5 373 TYR A O 1
ATOM 3036 N N . ILE A 1 374 ? 7.906 4.551 15.148 1 95.94 374 ILE A N 1
ATOM 3037 C CA . ILE A 1 374 ? 6.75 3.998 14.445 1 95.94 374 ILE A CA 1
ATOM 3038 C C . ILE A 1 374 ? 5.926 3.143 15.406 1 95.94 374 ILE A C 1
ATOM 3040 O O . ILE A 1 374 ? 4.695 3.238 15.43 1 95.94 374 ILE A O 1
ATOM 3044 N N . LEU A 1 375 ? 6.586 2.314 16.219 1 94.75 375 LEU A N 1
ATOM 3045 C CA . LEU A 1 375 ? 5.906 1.486 17.203 1 94.75 375 LEU A CA 1
ATOM 3046 C C . LEU A 1 375 ? 5.145 2.35 18.203 1 94.75 375 LEU A C 1
ATOM 3048 O O . LEU A 1 375 ? 4.016 2.023 18.578 1 94.75 375 LEU A O 1
ATOM 3052 N N . TYR A 1 376 ? 5.758 3.412 18.562 1 94.44 376 TYR A N 1
ATOM 3053 C CA . TYR A 1 376 ? 5.109 4.328 19.5 1 94.44 376 TYR A CA 1
ATOM 3054 C C . TYR A 1 376 ? 3.824 4.891 18.906 1 94.44 376 TYR A C 1
ATOM 3056 O O . TYR A 1 376 ? 2.805 4.988 19.578 1 94.44 376 TYR A O 1
ATOM 3064 N N . CYS A 1 377 ? 3.832 5.293 17.641 1 93.94 377 CYS A N 1
ATOM 3065 C CA . CYS A 1 377 ? 2.648 5.824 16.984 1 93.94 377 CYS A CA 1
ATOM 3066 C C . CYS A 1 377 ? 1.524 4.793 16.953 1 93.94 377 CYS A C 1
ATOM 3068 O O . CYS A 1 377 ? 0.354 5.145 17.125 1 93.94 377 CYS A O 1
ATOM 3070 N N . PHE A 1 378 ? 1.893 3.523 16.781 1 92.75 378 PHE A N 1
ATOM 3071 C CA . PHE A 1 378 ? 0.885 2.471 16.766 1 92.75 378 PHE A CA 1
ATOM 3072 C C . PHE A 1 378 ? 0.358 2.207 18.172 1 92.75 378 PHE A C 1
ATOM 3074 O O . PHE A 1 378 ? -0.825 1.911 18.344 1 92.75 378 PHE A O 1
ATOM 3081 N N . LEU A 1 379 ? 1.213 2.344 19.172 1 90.06 379 LEU A N 1
ATOM 3082 C CA . LEU A 1 379 ? 0.808 2.119 20.562 1 90.06 379 LEU A CA 1
ATOM 3083 C C . LEU A 1 379 ? -0.184 3.184 21.016 1 90.06 379 LEU A C 1
ATOM 3085 O O . LEU A 1 379 ? -1.114 2.889 21.766 1 90.06 379 LEU A O 1
ATOM 3089 N N . ILE A 1 380 ? -0.018 4.375 20.5 1 88.5 380 ILE A N 1
ATOM 3090 C CA . ILE A 1 380 ? -0.944 5.438 20.875 1 88.5 380 ILE A CA 1
ATOM 3091 C C . ILE A 1 380 ? -2.102 5.488 19.891 1 88.5 380 ILE A C 1
ATOM 3093 O O . ILE A 1 380 ? -2.979 6.352 19.984 1 88.5 380 ILE A O 1
ATOM 3097 N N . GLU A 1 381 ? -2.053 4.641 18.906 1 86.69 381 GLU A N 1
ATOM 3098 C CA . GLU A 1 381 ? -3.111 4.441 17.906 1 86.69 381 GLU A CA 1
ATOM 3099 C C . GLU A 1 381 ? -3.332 5.699 17.078 1 86.69 381 GLU A C 1
ATOM 3101 O O . GLU A 1 381 ? -4.473 6.121 16.875 1 86.69 381 GLU A O 1
ATOM 3106 N N . ARG A 1 382 ? -2.238 6.32 16.719 1 88.94 382 ARG A N 1
ATOM 3107 C CA . ARG A 1 382 ? -2.279 7.484 15.844 1 88.94 382 ARG A CA 1
ATOM 3108 C C . ARG A 1 382 ? -1.206 7.398 14.766 1 88.94 382 ARG A C 1
ATOM 3110 O O . ARG A 1 382 ? -0.036 7.691 15.016 1 88.94 382 ARG A O 1
ATOM 3117 N N . THR A 1 383 ? -1.702 7 13.633 1 92 383 THR A N 1
ATOM 3118 C CA . THR A 1 383 ? -0.786 6.863 12.508 1 92 383 THR A CA 1
ATOM 3119 C C . THR A 1 383 ? -1.156 7.832 11.391 1 92 383 THR A C 1
ATOM 3121 O O . THR A 1 383 ? -2.219 7.707 10.773 1 92 383 THR A O 1
ATOM 3124 N N . VAL A 1 384 ? -0.327 8.781 11.172 1 95.06 384 VAL A N 1
ATOM 3125 C CA . VAL A 1 384 ? -0.501 9.773 10.117 1 95.06 384 VAL A CA 1
ATOM 3126 C C . VAL A 1 384 ? 0.748 9.82 9.234 1 95.06 384 VAL A C 1
ATOM 3128 O O . VAL A 1 384 ? 1.871 9.781 9.742 1 95.06 384 VAL A O 1
ATOM 3131 N N . TYR A 1 385 ? 0.605 9.914 7.969 1 96.62 385 TYR A N 1
ATOM 3132 C CA . TYR A 1 385 ? 1.706 9.828 7.016 1 96.62 385 TYR A CA 1
ATOM 3133 C C . TYR A 1 385 ? 2.727 10.93 7.262 1 96.62 385 TYR A C 1
ATOM 3135 O O . TYR A 1 385 ? 3.934 10.711 7.148 1 96.62 385 TYR A O 1
ATOM 3143 N N . ARG A 1 386 ? 2.297 12.164 7.559 1 96.31 386 ARG A N 1
ATOM 3144 C CA . ARG A 1 386 ? 3.219 13.281 7.734 1 96.31 386 ARG A CA 1
ATOM 3145 C C . ARG A 1 386 ? 4.207 13 8.859 1 96.31 386 ARG A C 1
ATOM 3147 O O . ARG A 1 386 ? 5.375 13.391 8.781 1 96.31 386 ARG A O 1
ATOM 3154 N N . THR A 1 387 ? 3.771 12.32 9.906 1 96.75 387 THR A N 1
ATOM 3155 C CA . THR A 1 387 ? 4.66 11.945 11 1 96.75 387 THR A CA 1
ATOM 3156 C C . THR A 1 387 ? 5.602 10.82 10.578 1 96.75 387 THR A C 1
ATOM 3158 O O . THR A 1 387 ? 6.785 10.828 10.922 1 96.75 387 THR A O 1
ATOM 3161 N N . GLU A 1 388 ? 5.07 9.891 9.844 1 97.5 388 GLU A N 1
ATOM 3162 C CA . GLU A 1 388 ? 5.898 8.805 9.336 1 97.5 388 GLU A CA 1
ATOM 3163 C C . GLU A 1 388 ? 6.961 9.328 8.375 1 97.5 388 GLU A C 1
ATOM 3165 O O . GLU A 1 388 ? 8.109 8.883 8.406 1 97.5 388 GLU A O 1
ATOM 3170 N N . TYR A 1 389 ? 6.508 10.227 7.508 1 97.75 389 TYR A N 1
ATOM 3171 C CA . TYR A 1 389 ? 7.449 10.906 6.625 1 97.75 389 TYR A CA 1
ATOM 3172 C C . TYR A 1 389 ? 8.609 11.5 7.418 1 97.75 389 TYR A C 1
ATOM 3174 O O . TYR A 1 389 ? 9.766 11.359 7.027 1 97.75 389 TYR A O 1
ATOM 3182 N N . ALA A 1 390 ? 8.305 12.125 8.523 1 98.25 390 ALA A N 1
ATOM 3183 C CA . ALA A 1 390 ? 9.305 12.773 9.367 1 98.25 390 ALA A CA 1
ATOM 3184 C C . ALA A 1 390 ? 10.289 11.75 9.938 1 98.25 390 ALA A C 1
ATOM 3186 O O . ALA A 1 390 ? 11.5 12 9.977 1 98.25 390 ALA A O 1
ATOM 3187 N N . VAL A 1 391 ? 9.805 10.648 10.32 1 98.25 391 VAL A N 1
ATOM 3188 C CA . VAL A 1 391 ? 10.648 9.602 10.875 1 98.25 391 VAL A CA 1
ATOM 3189 C C . VAL A 1 391 ? 11.602 9.086 9.805 1 98.25 391 VAL A C 1
ATOM 3191 O O . VAL A 1 391 ? 12.805 8.969 10.039 1 98.25 391 VAL A O 1
ATOM 3194 N N . PHE A 1 392 ? 11.109 8.82 8.602 1 98.25 392 PHE A N 1
ATOM 3195 C CA . PHE A 1 392 ? 11.938 8.305 7.516 1 98.25 392 PHE A CA 1
ATOM 3196 C C . PHE A 1 392 ? 12.969 9.344 7.078 1 98.25 392 PHE A C 1
ATOM 3198 O O . PHE A 1 392 ? 14.117 9 6.797 1 98.25 392 PHE A O 1
ATOM 3205 N N . LEU A 1 393 ? 12.531 10.602 7.055 1 98.56 393 LEU A N 1
ATOM 3206 C CA . LEU A 1 393 ? 13.469 11.664 6.707 1 98.56 393 LEU A CA 1
ATOM 3207 C C . LEU A 1 393 ? 14.586 11.766 7.742 1 98.56 393 LEU A C 1
ATOM 3209 O O . LEU A 1 393 ? 15.758 11.891 7.387 1 98.56 393 LEU A O 1
ATOM 3213 N N . GLY A 1 394 ? 14.188 11.734 9.023 1 98.5 394 GLY A N 1
ATOM 3214 C CA . GLY A 1 394 ? 15.188 11.766 10.078 1 98.5 394 GLY A CA 1
ATOM 3215 C C . GLY A 1 394 ? 16.203 10.648 9.969 1 98.5 394 GLY A C 1
ATOM 3216 O O . GLY A 1 394 ? 17.406 10.891 10.055 1 98.5 394 GLY A O 1
ATOM 3217 N N . GLY A 1 395 ? 15.695 9.438 9.75 1 98.19 395 GLY A N 1
ATOM 3218 C CA . GLY A 1 395 ? 16.594 8.305 9.586 1 98.19 395 GLY A CA 1
ATOM 3219 C C . GLY A 1 395 ? 17.484 8.422 8.359 1 98.19 395 GLY A C 1
ATOM 3220 O O . GLY A 1 395 ? 18.672 8.125 8.414 1 98.19 395 GLY A O 1
ATOM 3221 N N . PHE A 1 396 ? 16.922 8.812 7.234 1 98.06 396 PHE A N 1
ATOM 3222 C CA . PHE A 1 396 ? 17.641 8.961 5.977 1 98.06 396 PHE A CA 1
ATOM 3223 C C . PHE A 1 396 ? 18.797 9.961 6.125 1 98.06 396 PHE A C 1
ATOM 3225 O O . PHE A 1 396 ? 19.922 9.664 5.754 1 98.06 396 PHE A O 1
ATOM 3232 N N . LEU A 1 397 ? 18.484 11.094 6.699 1 98.44 397 LEU A N 1
ATOM 3233 C CA . LEU A 1 397 ? 19.469 12.164 6.828 1 98.44 397 LEU A CA 1
ATOM 3234 C C . LEU A 1 397 ? 20.547 11.789 7.836 1 98.44 397 LEU A C 1
ATOM 3236 O O . LEU A 1 397 ? 21.719 12.102 7.637 1 98.44 397 LEU A O 1
ATOM 3240 N N . THR A 1 398 ? 20.141 11.125 8.875 1 98.25 398 THR A N 1
ATOM 3241 C CA . THR A 1 398 ? 21.125 10.695 9.867 1 98.25 398 THR A CA 1
ATOM 3242 C C . THR A 1 398 ? 22.078 9.664 9.273 1 98.25 398 THR A C 1
ATOM 3244 O O . THR A 1 398 ? 23.281 9.703 9.531 1 98.25 398 THR A O 1
ATOM 3247 N N . LEU A 1 399 ? 21.531 8.789 8.492 1 96.38 399 LEU A N 1
ATOM 3248 C CA . LEU A 1 399 ? 22.359 7.762 7.879 1 96.38 399 LEU A CA 1
ATOM 3249 C C . LEU A 1 399 ? 23.422 8.383 6.969 1 96.38 399 LEU A C 1
ATOM 3251 O O . LEU A 1 399 ? 24.594 8 7.012 1 96.38 399 LEU A O 1
ATOM 3255 N N . PHE A 1 400 ? 23.047 9.312 6.207 1 94.06 400 PHE A N 1
ATOM 3256 C CA . PHE A 1 400 ? 24.031 9.875 5.293 1 94.06 400 PHE A CA 1
ATOM 3257 C C . PHE A 1 400 ? 25 10.781 6.035 1 94.06 400 PHE A C 1
ATOM 3259 O O . PHE A 1 400 ? 26.125 11 5.582 1 94.06 400 PHE A O 1
ATOM 3266 N N . TYR A 1 401 ? 24.578 11.312 7.148 1 96.19 401 TYR A N 1
ATOM 3267 C CA . TYR A 1 401 ? 25.469 12.109 7.973 1 96.19 401 TYR A CA 1
ATOM 3268 C C . TYR A 1 401 ? 26.75 11.344 8.297 1 96.19 401 TYR A C 1
ATOM 3270 O O . TYR A 1 401 ? 27.828 11.922 8.352 1 96.19 401 TYR A O 1
ATOM 3278 N N . PHE A 1 402 ? 26.688 10.078 8.406 1 95.81 402 PHE A N 1
ATOM 3279 C CA . PHE A 1 402 ? 27.812 9.266 8.836 1 95.81 402 PHE A CA 1
ATOM 3280 C C . PHE A 1 402 ? 28.609 8.758 7.641 1 95.81 402 PHE A C 1
ATOM 3282 O O . PHE A 1 402 ? 29.578 8.016 7.801 1 95.81 402 PHE A O 1
ATOM 3289 N N . TRP A 1 403 ? 28.156 9.07 6.457 1 94.25 403 TRP A N 1
ATOM 3290 C CA . TRP A 1 403 ? 28.922 8.695 5.273 1 94.25 403 TRP A CA 1
ATOM 3291 C C . TRP A 1 403 ? 30.234 9.469 5.207 1 94.25 403 TRP A C 1
ATOM 3293 O O . TRP A 1 403 ? 30.297 10.641 5.59 1 94.25 403 TRP A O 1
ATOM 3303 N N . GLU A 1 404 ? 31.25 8.836 4.77 1 92.88 404 GLU A N 1
ATOM 3304 C CA . GLU A 1 404 ? 32.562 9.445 4.609 1 92.88 404 GLU A CA 1
ATOM 3305 C C . GLU A 1 404 ? 33.062 9.297 3.178 1 92.88 404 GLU A C 1
ATOM 3307 O O . GLU A 1 404 ? 32.5 8.523 2.395 1 92.88 404 GLU A O 1
ATOM 3312 N N . LYS A 1 405 ? 34.094 10.078 2.91 1 90.88 405 LYS A N 1
ATOM 3313 C CA . LYS A 1 405 ? 34.719 9.984 1.592 1 90.88 405 LYS A CA 1
ATOM 3314 C C . LYS A 1 405 ? 35.312 8.602 1.355 1 90.88 405 LYS A C 1
ATOM 3316 O O . LYS A 1 405 ? 35.906 8.016 2.258 1 90.88 405 LYS A O 1
ATOM 3321 N N . LEU A 1 406 ? 34.969 8.102 0.207 1 85.56 406 LEU A N 1
ATOM 3322 C CA . LEU A 1 406 ? 35.5 6.793 -0.13 1 85.56 406 LEU A CA 1
ATOM 3323 C C . LEU A 1 406 ? 36.969 6.906 -0.541 1 85.56 406 LEU A C 1
ATOM 3325 O O . LEU A 1 406 ? 37.312 7.715 -1.408 1 85.56 406 LEU A O 1
ATOM 3329 N N . GLU A 1 407 ? 37.844 6.227 0.228 1 80.44 407 GLU A N 1
ATOM 3330 C CA . GLU A 1 407 ? 39.25 6.176 -0.129 1 80.44 407 GLU A CA 1
ATOM 3331 C C . GLU A 1 407 ? 39.531 5.043 -1.112 1 80.44 407 GLU A C 1
ATOM 3333 O O . GLU A 1 407 ? 39.344 3.869 -0.783 1 80.44 407 GLU A O 1
ATOM 3338 N N . CYS A 1 408 ? 39.625 5.391 -2.355 1 76.06 408 CYS A N 1
ATOM 3339 C CA . CYS A 1 408 ? 39.906 4.371 -3.355 1 76.06 408 CYS A CA 1
ATOM 3340 C C . CYS A 1 408 ? 41.406 4.156 -3.494 1 76.06 408 CYS A C 1
ATOM 3342 O O . CYS A 1 408 ? 42.188 5.117 -3.58 1 76.06 408 CYS A O 1
ATOM 3344 N N . GLU A 1 409 ? 41.844 2.939 -3.227 1 69.62 409 GLU A N 1
ATOM 3345 C CA . GLU A 1 409 ? 43.281 2.6 -3.336 1 69.62 409 GLU A CA 1
ATOM 3346 C C . GLU A 1 409 ? 43.75 2.738 -4.773 1 69.62 409 GLU A C 1
ATOM 3348 O O . GLU A 1 409 ? 44.906 3.146 -5.008 1 69.62 409 GLU A O 1
ATOM 3353 N N . ASN A 1 410 ? 42.875 2.293 -5.707 1 77.44 410 ASN A N 1
ATOM 3354 C CA . ASN A 1 410 ? 43.281 2.311 -7.109 1 77.44 410 ASN A CA 1
ATOM 3355 C C . ASN A 1 410 ? 42.312 3.107 -7.965 1 77.44 410 ASN A C 1
ATOM 3357 O O . ASN A 1 410 ? 41.156 3.312 -7.57 1 77.44 410 ASN A O 1
ATOM 3361 N N . LYS A 1 411 ? 42.875 3.705 -8.992 1 80.31 411 LYS A N 1
ATOM 3362 C CA . LYS A 1 411 ? 42.094 4.508 -9.938 1 80.31 411 LYS A CA 1
ATOM 3363 C C . LYS A 1 411 ? 40.938 3.701 -10.539 1 80.31 411 LYS A C 1
ATOM 3365 O O . LYS A 1 411 ? 39.875 4.238 -10.781 1 80.31 411 LYS A O 1
ATOM 3370 N N . ARG A 1 412 ? 41.188 2.455 -10.719 1 76.88 412 ARG A N 1
ATOM 3371 C CA . ARG A 1 412 ? 40.156 1.593 -11.312 1 76.88 412 ARG A CA 1
ATOM 3372 C C . ARG A 1 412 ? 38.969 1.448 -10.383 1 76.88 412 ARG A C 1
ATOM 3374 O O . ARG A 1 412 ? 37.812 1.518 -10.836 1 76.88 412 ARG A O 1
ATOM 3381 N N . GLU A 1 413 ? 39.219 1.32 -9.117 1 77.25 413 GLU A N 1
ATOM 3382 C CA . GLU A 1 413 ? 38.156 1.216 -8.125 1 77.25 413 GLU A CA 1
ATOM 3383 C C . GLU A 1 413 ? 37.312 2.494 -8.07 1 77.25 413 GLU A C 1
ATOM 3385 O O . GLU A 1 413 ? 36.094 2.439 -7.945 1 77.25 413 GLU A O 1
ATOM 3390 N N . PHE A 1 414 ? 38.031 3.529 -8.273 1 81.81 414 PHE A N 1
ATOM 3391 C CA . PHE A 1 414 ? 37.375 4.824 -8.242 1 81.81 414 PHE A CA 1
ATOM 3392 C C . PHE A 1 414 ? 36.438 4.977 -9.438 1 81.81 414 PHE A C 1
ATOM 3394 O O . PHE A 1 414 ? 35.312 5.465 -9.297 1 81.81 414 PHE A O 1
ATOM 3401 N N . ILE A 1 415 ? 36.875 4.523 -10.539 1 83.12 415 ILE A N 1
ATOM 3402 C CA . ILE A 1 415 ? 36.094 4.625 -11.758 1 83.12 415 ILE A CA 1
ATOM 3403 C C . ILE A 1 415 ? 34.844 3.723 -11.648 1 83.12 415 ILE A C 1
ATOM 3405 O O . ILE A 1 415 ? 33.75 4.102 -12.07 1 83.12 415 ILE A O 1
ATOM 3409 N N . GLU A 1 416 ? 35.062 2.592 -11.07 1 79.56 416 GLU A N 1
ATOM 3410 C CA . GLU A 1 416 ? 33.938 1.662 -10.898 1 79.56 416 GLU A CA 1
ATOM 3411 C C . GLU A 1 416 ? 32.906 2.221 -9.938 1 79.56 416 GLU A C 1
ATOM 3413 O O . GLU A 1 416 ? 31.703 2.131 -10.195 1 79.56 416 GLU A O 1
ATOM 3418 N N . TYR A 1 417 ? 33.375 2.838 -8.938 1 82.44 417 TYR A N 1
ATOM 3419 C CA . TYR A 1 417 ? 32.469 3.457 -7.973 1 82.44 417 TYR A CA 1
ATOM 3420 C C . TYR A 1 417 ? 31.719 4.613 -8.602 1 82.44 417 TYR A C 1
ATOM 3422 O O . TYR A 1 417 ? 30.516 4.766 -8.375 1 82.44 417 TYR A O 1
ATOM 3430 N N . ARG A 1 418 ? 32.375 5.348 -9.336 1 87.31 418 ARG A N 1
ATOM 3431 C CA . ARG A 1 418 ? 31.75 6.473 -10.023 1 87.31 418 ARG A CA 1
ATOM 3432 C C . ARG A 1 418 ? 30.672 5.996 -10.992 1 87.31 418 ARG A C 1
ATOM 3434 O O . ARG A 1 418 ? 29.594 6.59 -11.078 1 87.31 418 ARG A O 1
ATOM 3441 N N . ARG A 1 419 ? 30.938 4.953 -11.625 1 86.62 419 ARG A N 1
ATOM 3442 C CA . ARG A 1 419 ? 29.969 4.402 -12.578 1 86.62 419 ARG A CA 1
ATOM 3443 C C . ARG A 1 419 ? 28.703 3.922 -11.875 1 86.62 419 ARG A C 1
ATOM 3445 O O . ARG A 1 419 ? 27.594 4.176 -12.344 1 86.62 419 ARG A O 1
ATOM 3452 N N . VAL A 1 420 ? 28.906 3.293 -10.805 1 85.31 420 VAL A N 1
ATOM 3453 C CA . VAL A 1 420 ? 27.781 2.801 -10.031 1 85.31 420 VAL A CA 1
ATOM 3454 C C . VAL A 1 420 ? 26.906 3.975 -9.578 1 85.31 420 VAL A C 1
ATOM 3456 O O . VAL A 1 420 ? 25.688 3.938 -9.703 1 85.31 420 VAL A O 1
ATOM 3459 N N . CYS A 1 421 ? 27.516 5 -9.117 1 88.94 421 CYS A N 1
ATOM 3460 C CA . CYS A 1 421 ? 26.797 6.18 -8.648 1 88.94 421 CYS A CA 1
ATOM 3461 C C . CYS A 1 421 ? 26 6.824 -9.781 1 88.94 421 CYS A C 1
ATOM 3463 O O . CYS A 1 421 ? 24.844 7.207 -9.602 1 88.94 421 CYS A O 1
ATOM 3465 N N . VAL A 1 422 ? 26.609 6.836 -10.922 1 89.19 422 VAL A N 1
ATOM 3466 C CA . VAL A 1 422 ? 25.969 7.477 -12.062 1 89.19 422 VAL A CA 1
ATOM 3467 C C . VAL A 1 422 ? 24.766 6.652 -12.516 1 89.19 422 VAL A C 1
ATOM 3469 O O . VAL A 1 422 ? 23.719 7.203 -12.82 1 89.19 422 VAL A O 1
ATOM 3472 N N . ILE A 1 423 ? 24.938 5.371 -12.492 1 87.81 423 ILE A N 1
ATOM 3473 C CA . ILE A 1 423 ? 23.859 4.5 -12.922 1 87.81 423 ILE A CA 1
ATOM 3474 C C . ILE A 1 423 ? 22.688 4.621 -11.945 1 87.81 423 ILE A C 1
ATOM 3476 O O . ILE A 1 423 ? 21.531 4.801 -12.367 1 87.81 423 ILE A O 1
ATOM 3480 N N . ILE A 1 424 ? 23 4.586 -10.688 1 86.12 424 ILE A N 1
ATOM 3481 C CA . ILE A 1 424 ? 21.938 4.684 -9.68 1 86.12 424 ILE A CA 1
ATOM 3482 C C . ILE A 1 424 ? 21.266 6.043 -9.781 1 86.12 424 ILE A C 1
ATOM 3484 O O . ILE A 1 424 ? 20.031 6.137 -9.695 1 86.12 424 ILE A O 1
ATOM 3488 N N . ASN A 1 425 ? 22.047 7.062 -10.008 1 89.75 425 ASN A N 1
ATOM 3489 C CA . ASN A 1 425 ? 21.5 8.406 -10.18 1 89.75 425 ASN A CA 1
ATOM 3490 C C . ASN A 1 425 ? 20.547 8.477 -11.375 1 89.75 425 ASN A C 1
ATOM 3492 O O . ASN A 1 425 ? 19.469 9.055 -11.273 1 89.75 425 ASN A O 1
ATOM 3496 N N . THR A 1 426 ? 20.922 7.828 -12.406 1 88.62 426 THR A N 1
ATOM 3497 C CA . THR A 1 426 ? 20.125 7.828 -13.617 1 88.62 426 THR A CA 1
ATOM 3498 C C . THR A 1 426 ? 18.828 7.055 -13.398 1 88.62 426 THR A C 1
ATOM 3500 O O . THR A 1 426 ? 17.75 7.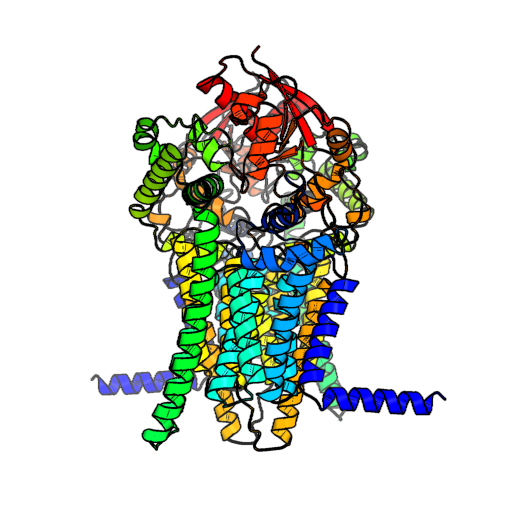484 -13.844 1 88.62 426 THR A O 1
ATOM 3503 N N . VAL A 1 427 ? 18.969 6.004 -12.711 1 85.06 427 VAL A N 1
ATOM 3504 C CA . VAL A 1 427 ? 17.781 5.188 -12.422 1 85.06 427 VAL A CA 1
ATOM 3505 C C . VAL A 1 427 ? 16.828 5.973 -11.531 1 85.06 427 VAL A C 1
ATOM 3507 O O . VAL A 1 427 ? 15.609 5.969 -11.766 1 85.06 427 VAL A O 1
ATOM 3510 N N . CYS A 1 428 ? 17.312 6.672 -10.547 1 86 428 CYS A N 1
ATOM 3511 C CA . CYS A 1 428 ? 16.484 7.473 -9.656 1 86 428 CYS A CA 1
ATOM 3512 C C . CYS A 1 428 ? 15.766 8.57 -10.422 1 86 428 CYS A C 1
ATOM 3514 O O . CYS A 1 428 ? 14.578 8.805 -10.203 1 86 428 CYS A O 1
ATOM 3516 N N . LEU A 1 429 ? 16.438 9.211 -11.328 1 89.44 429 LEU A N 1
ATOM 3517 C CA . LEU A 1 429 ? 15.844 10.281 -12.125 1 89.44 429 LEU A CA 1
ATOM 3518 C C . LEU A 1 429 ? 14.781 9.734 -13.062 1 89.44 429 LEU A C 1
ATOM 3520 O O . LEU A 1 429 ? 13.703 10.328 -13.203 1 89.44 429 LEU A O 1
ATOM 3524 N N . PHE A 1 430 ? 15.055 8.562 -13.555 1 86.19 430 PHE A N 1
ATOM 3525 C CA . PHE A 1 430 ? 14.117 7.965 -14.5 1 86.19 430 PHE A CA 1
ATOM 3526 C C . PHE A 1 430 ? 12.844 7.52 -13.789 1 86.19 430 PHE A C 1
ATOM 3528 O O . PHE A 1 430 ? 11.742 7.676 -14.328 1 86.19 430 PHE A O 1
ATOM 3535 N N . LEU A 1 431 ? 13.008 7.027 -12.633 1 81.12 431 LEU A N 1
ATOM 3536 C CA . LEU A 1 431 ? 11.867 6.523 -11.875 1 81.12 431 LEU A CA 1
ATOM 3537 C C . LEU A 1 431 ? 10.961 7.664 -11.43 1 81.12 431 LEU A C 1
ATOM 3539 O O . LEU A 1 431 ? 9.789 7.449 -11.133 1 81.12 431 LEU A O 1
ATOM 3543 N N . GLN A 1 432 ? 11.438 8.875 -11.445 1 85.38 432 GLN A N 1
ATOM 3544 C CA . GLN A 1 432 ? 10.664 10.016 -10.969 1 85.38 432 GLN A CA 1
ATOM 3545 C C . GLN A 1 432 ? 10 10.758 -12.125 1 85.38 432 GLN A C 1
ATOM 3547 O O . GLN A 1 432 ? 9.148 11.625 -11.914 1 85.38 432 GLN A O 1
ATOM 3552 N N . LEU A 1 433 ? 10.203 10.367 -13.328 1 85.12 433 LEU A N 1
ATOM 3553 C CA . LEU A 1 433 ? 9.711 11.07 -14.508 1 85.12 433 LEU A CA 1
ATOM 3554 C C . LEU A 1 433 ? 8.18 11.07 -14.539 1 85.12 433 LEU A C 1
ATOM 3556 O O . LEU A 1 433 ? 7.566 12.094 -14.859 1 85.12 433 LEU A O 1
ATOM 3560 N N . PRO A 1 434 ? 7.555 9.992 -14.102 1 83.94 434 PRO A N 1
ATOM 3561 C CA . PRO A 1 434 ? 6.094 9.992 -14.164 1 83.94 434 PRO A CA 1
ATOM 3562 C C . PRO A 1 434 ? 5.465 11.039 -13.242 1 83.94 434 PRO A C 1
ATOM 3564 O O . PRO A 1 434 ? 4.348 11.5 -13.5 1 83.94 434 PRO A O 1
ATOM 3567 N N . LEU A 1 435 ? 6.152 11.383 -12.25 1 88.06 435 LEU A N 1
ATOM 3568 C CA . LEU A 1 435 ? 5.641 12.391 -11.328 1 88.06 435 LEU A CA 1
ATOM 3569 C C . LEU A 1 435 ? 5.492 13.742 -12.031 1 88.06 435 LEU A C 1
ATOM 3571 O O . LEU A 1 435 ? 4.633 14.547 -11.664 1 88.06 435 LEU A O 1
ATOM 3575 N N . TYR A 1 436 ? 6.262 13.961 -13.086 1 89.94 436 TYR A N 1
ATOM 3576 C CA . TYR A 1 436 ? 6.297 15.25 -13.758 1 89.94 436 TYR A CA 1
ATOM 3577 C C . TYR A 1 436 ? 5.359 15.266 -14.961 1 89.94 436 TYR A C 1
ATOM 3579 O O . TYR A 1 436 ? 5.273 16.266 -15.68 1 89.94 436 TYR A O 1
ATOM 3587 N N . LEU A 1 437 ? 4.664 14.18 -15.109 1 89.25 437 LEU A N 1
ATOM 3588 C CA . LEU A 1 437 ? 3.59 14.141 -16.094 1 89.25 437 LEU A CA 1
ATOM 3589 C C . LEU A 1 437 ? 2.264 14.562 -15.469 1 89.25 437 LEU A C 1
ATOM 3591 O O . LEU A 1 437 ? 1.634 13.773 -14.758 1 89.25 437 LEU A O 1
ATOM 3595 N N . PRO A 1 438 ? 1.822 15.703 -15.773 1 87.06 438 PRO A N 1
ATOM 3596 C CA . PRO A 1 438 ? 0.608 16.203 -15.125 1 87.06 438 PRO A CA 1
ATOM 3597 C C . PRO A 1 438 ? -0.629 15.383 -15.469 1 87.06 438 PRO A C 1
ATOM 3599 O O . PRO A 1 438 ? -0.75 14.883 -16.594 1 87.06 438 PRO A O 1
ATOM 3602 N N . ASP A 1 439 ? -1.453 15.227 -14.531 1 90.81 439 ASP A N 1
ATOM 3603 C CA . ASP A 1 439 ? -2.748 14.586 -14.734 1 90.81 439 ASP A CA 1
ATOM 3604 C C . ASP A 1 439 ? -3.754 15.555 -15.352 1 90.81 439 ASP A C 1
ATOM 3606 O O . ASP A 1 439 ? -4.219 16.484 -14.688 1 90.81 439 ASP A O 1
ATOM 3610 N N . ARG A 1 440 ? -4.227 15.383 -16.594 1 91.5 440 ARG A N 1
ATOM 3611 C CA . ARG A 1 440 ? -5.07 16.328 -17.328 1 91.5 440 ARG A CA 1
ATOM 3612 C C . ARG A 1 440 ? -6.547 15.977 -17.172 1 91.5 440 ARG A C 1
ATOM 3614 O O . ARG A 1 440 ? -7.391 16.469 -17.922 1 91.5 440 ARG A O 1
ATOM 3621 N N . SER A 1 441 ? -6.832 15.109 -16.188 1 91 441 SER A N 1
ATOM 3622 C CA . SER A 1 441 ? -8.219 14.703 -15.992 1 91 441 SER A CA 1
ATOM 3623 C C . SER A 1 441 ? -9.078 15.875 -15.523 1 91 441 SER A C 1
ATOM 3625 O O . SER A 1 441 ? -10.305 15.836 -15.641 1 91 441 SER A O 1
ATOM 3627 N N . TYR A 1 442 ? -8.469 16.922 -14.992 1 93.19 442 TYR A N 1
ATOM 3628 C CA . TYR A 1 442 ? -9.203 18.094 -14.516 1 93.19 442 TYR A CA 1
ATOM 3629 C C . TYR A 1 442 ? -9.961 18.766 -15.648 1 93.19 442 TYR A C 1
ATOM 3631 O O . TYR A 1 442 ? -10.953 19.453 -15.422 1 93.19 442 TYR A O 1
ATOM 3639 N N . GLN A 1 443 ? -9.516 18.562 -16.891 1 92.81 443 GLN A N 1
ATOM 3640 C CA . GLN A 1 443 ? -10.125 19.203 -18.047 1 92.81 443 GLN A CA 1
ATOM 3641 C C . GLN A 1 443 ? -11.508 18.625 -18.328 1 92.81 443 GLN A C 1
ATOM 3643 O O . GLN A 1 443 ? -12.352 19.297 -18.922 1 92.81 443 GLN A O 1
ATOM 3648 N N . ASP A 1 444 ? -11.75 17.438 -17.844 1 90.19 444 ASP A N 1
ATOM 3649 C CA . ASP A 1 444 ? -13.016 16.766 -18.109 1 90.19 444 ASP A CA 1
ATOM 3650 C C . ASP A 1 444 ? -13.977 16.922 -16.922 1 90.19 444 ASP A C 1
ATOM 3652 O O . ASP A 1 444 ? -15.055 16.312 -16.922 1 90.19 444 ASP A O 1
ATOM 3656 N N . VAL A 1 445 ? -13.672 17.688 -15.977 1 93 445 VAL A N 1
ATOM 3657 C CA . VAL A 1 445 ? -14.477 17.844 -14.773 1 93 445 VAL A CA 1
ATOM 3658 C C . VAL A 1 445 ? -15.18 19.203 -14.781 1 93 445 VAL A C 1
ATOM 3660 O O . VAL A 1 445 ? -14.523 20.234 -14.906 1 93 445 VAL A O 1
ATOM 3663 N N . ASP A 1 446 ? -16.422 19.156 -14.695 1 93.94 446 ASP A N 1
ATOM 3664 C CA . ASP A 1 446 ? -17.172 20.406 -14.602 1 93.94 446 ASP A CA 1
ATOM 3665 C C . ASP A 1 446 ? -17.375 20.828 -13.141 1 93.94 446 ASP A C 1
ATOM 3667 O O . ASP A 1 446 ? -16.797 20.203 -12.234 1 93.94 446 ASP A O 1
ATOM 3671 N N . SER A 1 447 ? -18.094 21.875 -12.898 1 94.12 447 SER A N 1
ATOM 3672 C CA . SER A 1 447 ? -18.266 22.422 -11.562 1 94.12 447 SER A CA 1
ATOM 3673 C C . SER A 1 447 ? -19 21.453 -10.641 1 94.12 447 SER A C 1
ATOM 3675 O O . SER A 1 447 ? -18.703 21.375 -9.453 1 94.12 447 SER A O 1
ATOM 3677 N N . TRP A 1 448 ? -19.875 20.688 -11.109 1 93.69 448 TRP A N 1
ATOM 3678 C CA . TRP A 1 448 ? -20.656 19.734 -10.32 1 93.69 448 TRP A CA 1
ATOM 3679 C C . TRP A 1 448 ? -19.812 18.516 -9.969 1 93.69 448 TRP A C 1
ATOM 3681 O O . TRP A 1 448 ? -20.047 17.875 -8.93 1 93.69 448 TRP A O 1
ATOM 3691 N N . GLY A 1 449 ? -18.891 18.25 -10.82 1 93.56 449 GLY A N 1
ATOM 3692 C CA . GLY A 1 449 ? -18.031 17.109 -10.586 1 93.56 449 GLY A CA 1
ATOM 3693 C C . GLY A 1 449 ? -16.797 17.438 -9.781 1 93.56 449 GLY A C 1
ATOM 3694 O O . GLY A 1 449 ? -16.047 16.547 -9.375 1 93.56 449 GLY A O 1
ATOM 3695 N N . ARG A 1 450 ? -16.562 18.688 -9.461 1 95.38 450 ARG A N 1
ATOM 3696 C CA . ARG A 1 450 ? -15.344 19.156 -8.797 1 95.38 450 ARG A CA 1
ATOM 3697 C C . ARG A 1 450 ? -15.219 18.562 -7.398 1 95.38 450 ARG A C 1
ATOM 3699 O O . ARG A 1 450 ? -14.148 18.094 -7.008 1 95.38 450 ARG A O 1
ATOM 3706 N N . LYS A 1 451 ? -16.312 18.562 -6.703 1 95.69 451 LYS A N 1
ATOM 3707 C CA . LYS A 1 451 ? -16.312 18.031 -5.344 1 95.69 451 LYS A CA 1
ATOM 3708 C C . LYS A 1 451 ? -15.828 16.578 -5.312 1 95.69 451 LYS A C 1
ATOM 3710 O O . LYS A 1 451 ? -14.93 16.234 -4.547 1 95.69 451 LYS A O 1
ATOM 3715 N N . GLU A 1 452 ? -16.391 15.797 -6.145 1 94.12 452 GLU A N 1
ATOM 3716 C CA . GLU A 1 452 ? -16.031 14.383 -6.207 1 94.12 452 GLU A CA 1
ATOM 3717 C C . GLU A 1 452 ? -14.602 14.195 -6.672 1 94.12 452 GLU A C 1
ATOM 3719 O O . GLU A 1 452 ? -13.891 13.312 -6.18 1 94.12 452 GLU A O 1
ATOM 3724 N N . TYR A 1 453 ? -14.219 15.031 -7.621 1 94 453 TYR A N 1
ATOM 3725 C CA . TYR A 1 453 ? -12.859 15.008 -8.148 1 94 453 TYR A CA 1
ATOM 3726 C C . TYR A 1 453 ? -11.836 15.203 -7.031 1 94 453 TYR A C 1
ATOM 3728 O O . TYR A 1 453 ? -10.844 14.477 -6.957 1 94 453 TYR A O 1
ATOM 3736 N N . ILE A 1 454 ? -12.086 16.062 -6.129 1 96.06 454 ILE A N 1
ATOM 3737 C CA . ILE A 1 454 ? -11.172 16.359 -5.035 1 96.06 454 ILE A CA 1
ATOM 3738 C C . ILE A 1 454 ? -11.305 15.312 -3.938 1 96.06 454 ILE A C 1
ATOM 3740 O O . ILE A 1 454 ? -10.305 14.797 -3.43 1 96.06 454 ILE A O 1
ATOM 3744 N N . GLU A 1 455 ? -12.508 14.992 -3.621 1 95.25 455 GLU A N 1
ATOM 3745 C CA . GLU A 1 455 ? -12.789 14.062 -2.527 1 95.25 455 GLU A CA 1
ATOM 3746 C C . GLU A 1 455 ? -12.141 12.703 -2.773 1 95.25 455 GLU A C 1
ATOM 3748 O O . GLU A 1 455 ? -11.578 12.109 -1.854 1 95.25 455 GLU A O 1
ATOM 3753 N N . ASN A 1 456 ? -12.172 12.25 -3.953 1 92.31 456 ASN A N 1
ATOM 3754 C CA . ASN A 1 456 ? -11.664 10.922 -4.301 1 92.31 456 ASN A CA 1
ATOM 3755 C C . ASN A 1 456 ? -10.164 10.82 -4.074 1 92.31 456 ASN A C 1
ATOM 3757 O O . ASN A 1 456 ? -9.648 9.734 -3.771 1 92.31 456 ASN A O 1
ATOM 3761 N N . THR A 1 457 ? -9.5 11.898 -4.137 1 93.69 457 THR A N 1
ATOM 3762 C CA . THR A 1 457 ? -8.039 11.844 -4.074 1 93.69 457 THR A CA 1
ATOM 3763 C C . THR A 1 457 ? -7.535 12.406 -2.752 1 93.69 457 THR A C 1
ATOM 3765 O O . THR A 1 457 ? -6.57 11.891 -2.182 1 93.69 457 THR A O 1
ATOM 3768 N N . PHE A 1 458 ? -8.219 13.406 -2.242 1 95.56 458 PHE A N 1
ATOM 3769 C CA . PHE A 1 458 ? -7.578 14.188 -1.193 1 95.56 458 PHE A CA 1
ATOM 3770 C C . PHE A 1 458 ? -8.328 14.039 0.128 1 95.56 458 PHE A C 1
ATOM 3772 O O . PHE A 1 458 ? -7.879 14.547 1.159 1 95.56 458 PHE A O 1
ATOM 3779 N N . TYR A 1 459 ? -9.414 13.336 0.188 1 94.19 459 TYR A N 1
ATOM 3780 C CA . TYR A 1 459 ? -10.219 13.258 1.402 1 94.19 459 TYR A CA 1
ATOM 3781 C C . TYR A 1 459 ? -9.406 12.688 2.557 1 94.19 459 TYR A C 1
ATOM 3783 O O . TYR A 1 459 ? -9.398 13.242 3.656 1 94.19 459 TYR A O 1
ATOM 3791 N N . GLU A 1 460 ? -8.633 11.57 2.309 1 92.88 460 GLU A N 1
ATOM 3792 C CA . GLU A 1 460 ? -7.812 10.945 3.34 1 92.88 460 GLU A CA 1
ATOM 3793 C C . GLU A 1 460 ? -6.422 11.57 3.391 1 92.88 460 GLU A C 1
ATOM 3795 O O . GLU A 1 460 ? -5.43 10.914 3.062 1 92.88 460 GLU A O 1
ATOM 3800 N N . SER A 1 461 ? -6.367 12.68 3.953 1 91.44 461 SER A N 1
ATOM 3801 C CA . SER A 1 461 ? -5.113 13.43 3.975 1 91.44 461 SER A CA 1
ATOM 3802 C C . SER A 1 461 ? -4.094 12.773 4.898 1 91.44 461 SER A C 1
ATOM 3804 O O . SER A 1 461 ? -2.891 13.023 4.781 1 91.44 461 SER A O 1
ATOM 3806 N N . TRP A 1 462 ? -4.5 11.891 5.801 1 92.38 462 TRP A N 1
ATOM 3807 C CA . TRP A 1 462 ? -3.611 11.266 6.777 1 92.38 462 TRP A CA 1
ATOM 3808 C C . TRP A 1 462 ? -2.957 10.016 6.195 1 92.38 462 TRP A C 1
ATOM 3810 O O . TRP A 1 462 ? -2.064 9.43 6.816 1 92.38 462 TRP A O 1
ATOM 3820 N N . ASN A 1 463 ? -3.381 9.617 4.984 1 94.38 463 ASN A N 1
ATOM 3821 C CA . ASN A 1 463 ? -2.812 8.453 4.316 1 94.38 463 ASN A CA 1
ATOM 3822 C C . ASN A 1 463 ? -1.984 8.852 3.1 1 94.38 463 ASN A C 1
ATOM 3824 O O . ASN A 1 463 ? -2.236 9.891 2.484 1 94.38 463 ASN A O 1
ATOM 3828 N N . TYR A 1 464 ? -1.051 8 2.852 1 94.94 464 TYR A N 1
ATOM 3829 C CA . TYR A 1 464 ? -0.294 8.172 1.616 1 94.94 464 TYR A CA 1
ATOM 3830 C C . TYR A 1 464 ? -1.099 7.684 0.415 1 94.94 464 TYR A C 1
ATOM 3832 O O . TYR A 1 464 ? -1.747 6.637 0.474 1 94.94 464 TYR A O 1
ATOM 3840 N N . LYS A 1 465 ? -1.085 8.516 -0.599 1 93.19 465 LYS A N 1
ATOM 3841 C CA . LYS A 1 465 ? -1.659 8.164 -1.895 1 93.19 465 LYS A CA 1
ATOM 3842 C C . LYS A 1 465 ? -0.859 8.781 -3.037 1 93.19 465 LYS A C 1
ATOM 3844 O O . LYS A 1 465 ? -0.708 10.008 -3.104 1 93.19 465 LYS A O 1
ATOM 3849 N N . ALA A 1 466 ? -0.414 8 -3.896 1 91.88 466 ALA A N 1
ATOM 3850 C CA . ALA A 1 466 ? 0.508 8.43 -4.945 1 91.88 466 ALA A CA 1
ATOM 3851 C C . ALA A 1 466 ? -0.164 9.406 -5.902 1 91.88 466 ALA A C 1
ATOM 3853 O O . ALA A 1 466 ? 0.481 10.328 -6.414 1 91.88 466 ALA A O 1
ATOM 3854 N N . SER A 1 467 ? -1.381 9.273 -6.133 1 92.69 467 SER A N 1
ATOM 3855 C CA . SER A 1 467 ? -2.076 10.094 -7.121 1 92.69 467 SER A CA 1
ATOM 3856 C C . SER A 1 467 ? -2.152 11.547 -6.68 1 92.69 467 SER A C 1
ATOM 3858 O O . SER A 1 467 ? -2.346 12.445 -7.504 1 92.69 467 SER A O 1
ATOM 3860 N N . LYS A 1 468 ? -1.989 11.805 -5.438 1 94.88 468 LYS A N 1
ATOM 3861 C CA . LYS A 1 468 ? -2.084 13.164 -4.91 1 94.88 468 LYS A CA 1
ATOM 3862 C C . LYS A 1 468 ? -1.042 14.078 -5.555 1 94.88 468 LYS A C 1
ATOM 3864 O O . LYS A 1 468 ? -1.275 15.273 -5.719 1 94.88 468 LYS A O 1
ATOM 3869 N N . TYR A 1 469 ? 0.068 13.516 -5.906 1 94.94 469 TYR A N 1
ATOM 3870 C CA . TYR A 1 469 ? 1.208 14.312 -6.344 1 94.94 469 TYR A CA 1
ATOM 3871 C C . TYR A 1 469 ? 1.025 14.781 -7.781 1 94.94 469 TYR A C 1
ATOM 3873 O O . TYR A 1 469 ? 1.46 15.883 -8.141 1 94.94 469 TYR A O 1
ATOM 3881 N N . ARG A 1 470 ? 0.323 14.086 -8.578 1 94 470 ARG A N 1
ATOM 3882 C CA . ARG A 1 470 ? 0.168 14.422 -9.992 1 94 470 ARG A CA 1
ATOM 3883 C C . ARG A 1 470 ? -1.141 15.172 -10.234 1 94 470 ARG A C 1
ATOM 3885 O O . ARG A 1 470 ? -1.302 15.828 -11.266 1 94 470 ARG A O 1
ATOM 3892 N N . LYS A 1 471 ? -2.092 15.008 -9.328 1 95 471 LYS A N 1
ATOM 3893 C CA . LYS A 1 471 ? -3.418 15.586 -9.508 1 95 471 LYS A CA 1
ATOM 3894 C C . LYS A 1 471 ? -3.354 17.109 -9.523 1 95 471 LYS A C 1
ATOM 3896 O O . LYS A 1 471 ? -2.664 17.719 -8.703 1 95 471 LYS A O 1
ATOM 3901 N N . ILE A 1 472 ? -4.02 17.703 -10.477 1 95.94 472 ILE A N 1
ATOM 3902 C CA . ILE A 1 472 ? -4.059 19.156 -10.609 1 95.94 472 ILE A CA 1
ATOM 3903 C C . ILE A 1 472 ? -5.352 19.688 -9.992 1 95.94 472 ILE A C 1
ATOM 3905 O O . ILE A 1 472 ? -6.445 19.266 -10.375 1 95.94 472 ILE A O 1
ATOM 3909 N N . VAL A 1 473 ? -5.227 20.609 -9.07 1 96.12 473 VAL A N 1
ATOM 3910 C CA . VAL A 1 473 ? -6.422 21.125 -8.406 1 96.12 473 VAL A CA 1
ATOM 3911 C C . VAL A 1 473 ? -6.539 22.625 -8.633 1 96.12 473 VAL A C 1
ATOM 3913 O O . VAL A 1 473 ? -7.625 23.203 -8.484 1 96.12 473 VAL A O 1
ATOM 3916 N N . ASN A 1 474 ? -5.496 23.297 -9.023 1 94.94 474 ASN A N 1
ATOM 3917 C CA . ASN A 1 474 ? -5.484 24.75 -9.125 1 94.94 474 ASN A CA 1
ATOM 3918 C C . ASN A 1 474 ? -5.965 25.219 -10.5 1 94.94 474 ASN A C 1
ATOM 3920 O O . ASN A 1 474 ? -6.07 26.422 -10.75 1 94.94 474 ASN A O 1
ATOM 3924 N N . LYS A 1 475 ? -6.234 24.281 -11.297 1 92.5 475 LYS A N 1
ATOM 3925 C CA . LYS A 1 475 ? -6.754 24.578 -12.625 1 92.5 475 LYS A CA 1
ATOM 3926 C C . LYS A 1 475 ? -8.109 23.922 -12.852 1 92.5 475 LYS A C 1
ATOM 3928 O O . LYS A 1 475 ? -8.508 23.047 -12.086 1 92.5 475 LYS A O 1
ATOM 3933 N N . GLY A 1 476 ? -8.859 24.406 -13.789 1 90.25 476 GLY A N 1
ATOM 3934 C CA . GLY A 1 476 ? -10.141 23.797 -14.133 1 90.25 476 GLY A CA 1
ATOM 3935 C C . GLY A 1 476 ? -11.32 24.484 -13.461 1 90.25 476 GLY A C 1
ATOM 3936 O O . GLY A 1 476 ? -11.195 25.609 -12.969 1 90.25 476 GLY A O 1
ATOM 3937 N N . ALA A 1 477 ? -12.43 23.734 -13.422 1 91.94 477 ALA A N 1
ATOM 3938 C CA . ALA A 1 477 ? -13.68 24.281 -12.906 1 91.94 477 ALA A CA 1
ATOM 3939 C C . ALA A 1 477 ? -13.641 24.422 -11.391 1 91.94 477 ALA A C 1
ATOM 3941 O O . ALA A 1 477 ? -13.07 23.578 -10.695 1 91.94 477 ALA A O 1
ATOM 3942 N N . LYS A 1 478 ? -14.203 25.547 -10.898 1 94.38 478 LYS A N 1
ATOM 3943 C CA . LYS A 1 478 ? -14.359 25.797 -9.469 1 94.38 478 LYS A CA 1
ATOM 3944 C C . LYS A 1 478 ? -15.82 25.734 -9.055 1 94.38 478 LYS A C 1
ATOM 3946 O O . LYS A 1 478 ? -16.703 25.562 -9.898 1 94.38 478 LYS A O 1
ATOM 3951 N N . SER A 1 479 ? -15.984 25.734 -7.742 1 95.81 479 SER A N 1
ATOM 3952 C CA . SER A 1 479 ? -17.344 25.781 -7.23 1 95.81 479 SER A CA 1
ATOM 3953 C C . SER A 1 479 ? -17.891 27.203 -7.238 1 95.81 479 SER A C 1
ATOM 3955 O O . SER A 1 479 ? -18.203 27.766 -6.184 1 95.81 479 SER A O 1
ATOM 3957 N N . GLU A 1 480 ? -18.141 27.703 -8.406 1 94.75 480 GLU A N 1
ATOM 3958 C CA . GLU A 1 480 ? -18.453 29.125 -8.609 1 94.75 480 GLU A CA 1
ATOM 3959 C C . GLU A 1 480 ? -19.844 29.469 -8.109 1 94.75 480 GLU A C 1
ATOM 3961 O O . GLU A 1 480 ? -20.062 30.547 -7.559 1 94.75 480 GLU A O 1
ATOM 3966 N N . GLU A 1 481 ? -20.734 28.562 -8.32 1 96.88 481 GLU A N 1
ATOM 3967 C CA . GLU A 1 481 ? -22.109 28.844 -7.891 1 96.88 481 GLU A CA 1
ATOM 3968 C C . GLU A 1 481 ? -22.188 28.953 -6.375 1 96.88 481 GLU A C 1
ATOM 3970 O O . GLU A 1 481 ? -22.859 29.859 -5.855 1 96.88 481 GLU A O 1
ATOM 3975 N N . LEU A 1 482 ? -21.594 28.109 -5.738 1 97.44 482 LEU A N 1
ATOM 3976 C CA . LEU A 1 482 ? -21.609 28.156 -4.281 1 97.44 482 LEU A CA 1
ATOM 3977 C C . LEU A 1 482 ? -20.891 29.406 -3.771 1 97.44 482 LEU A C 1
ATOM 3979 O O . LEU A 1 482 ? -21.391 30.094 -2.879 1 97.44 482 LEU A O 1
ATOM 3983 N N . ILE A 1 483 ? -19.75 29.688 -4.316 1 96.38 483 ILE A N 1
ATOM 3984 C CA . ILE A 1 483 ? -18.969 30.859 -3.91 1 96.38 483 ILE A CA 1
ATOM 3985 C C . ILE A 1 483 ? -19.766 32.125 -4.18 1 96.38 483 ILE A C 1
ATOM 3987 O O . ILE A 1 483 ? -19.812 33.031 -3.342 1 96.38 483 ILE A O 1
ATOM 3991 N N . ASN A 1 484 ? -20.406 32.125 -5.281 1 96.5 484 ASN A N 1
ATOM 3992 C CA . ASN A 1 484 ? -21.234 33.281 -5.625 1 96.5 484 ASN A CA 1
ATOM 3993 C C . ASN A 1 484 ? -22.406 33.438 -4.664 1 96.5 484 ASN A C 1
ATOM 3995 O O . ASN A 1 484 ? -22.766 34.562 -4.293 1 96.5 484 ASN A O 1
ATOM 3999 N N . GLU A 1 485 ? -23 32.344 -4.34 1 97.5 485 GLU A N 1
ATOM 4000 C CA . GLU A 1 485 ? -24.094 32.375 -3.375 1 97.5 485 GLU A CA 1
ATOM 4001 C C . GLU A 1 485 ? -23.641 33 -2.049 1 97.5 485 GLU A C 1
ATOM 4003 O O . GLU A 1 485 ? -24.344 33.844 -1.482 1 97.5 485 GLU A O 1
ATOM 4008 N N . ILE A 1 486 ? -22.547 32.656 -1.58 1 96.75 486 ILE A N 1
ATOM 4009 C CA . ILE A 1 486 ? -22.016 33.125 -0.307 1 96.75 486 ILE A CA 1
ATOM 4010 C C . ILE A 1 486 ? -21.641 34.594 -0.417 1 96.75 486 ILE A C 1
ATOM 4012 O O . ILE A 1 486 ? -21.922 35.375 0.488 1 96.75 486 ILE A O 1
ATOM 4016 N N . GLU A 1 487 ? -21.062 35 -1.527 1 95.19 487 GLU A N 1
ATOM 4017 C CA . GLU A 1 487 ? -20.547 36.344 -1.702 1 95.19 487 GLU A CA 1
ATOM 4018 C C . GLU A 1 487 ? -21.688 37.344 -1.96 1 95.19 487 GLU A C 1
ATOM 4020 O O . GLU A 1 487 ? -21.594 38.5 -1.589 1 95.19 487 GLU A O 1
ATOM 4025 N N . THR A 1 488 ? -22.688 36.875 -2.572 1 95.94 488 THR A N 1
ATOM 4026 C CA . THR A 1 488 ? -23.797 37.75 -2.941 1 95.94 488 THR A CA 1
ATOM 4027 C C . THR A 1 488 ? -24.734 37.969 -1.755 1 95.94 488 THR A C 1
ATOM 4029 O O . THR A 1 488 ? -25.375 39 -1.658 1 95.94 488 THR A O 1
ATOM 4032 N N . HIS A 1 489 ? -24.828 37.031 -0.877 1 97.12 489 HIS A N 1
ATOM 4033 C CA . HIS A 1 489 ? -25.75 37.125 0.253 1 97.12 489 HIS A CA 1
ATOM 4034 C C . HIS A 1 489 ? -24.984 37.344 1.561 1 97.12 489 HIS A C 1
ATOM 4036 O O . HIS A 1 489 ? -25.078 36.5 2.463 1 97.12 489 HIS A O 1
ATOM 4042 N N . LYS A 1 490 ? -24.5 38.438 1.721 1 95.62 490 LYS A N 1
ATOM 4043 C CA . LYS A 1 490 ? -23.656 38.75 2.871 1 95.62 490 LYS A CA 1
ATOM 4044 C C . LYS A 1 490 ? -24.5 38.938 4.133 1 95.62 490 LYS A C 1
ATOM 4046 O O . LYS A 1 490 ? -23.969 38.906 5.246 1 95.62 490 LYS A O 1
ATOM 4051 N N . GLU A 1 491 ? -25.734 39.031 3.998 1 96.44 491 GLU A N 1
ATOM 4052 C CA . GLU A 1 491 ? -26.625 39.156 5.145 1 96.44 491 GLU A CA 1
ATOM 4053 C C . GLU A 1 491 ? -26.812 37.781 5.836 1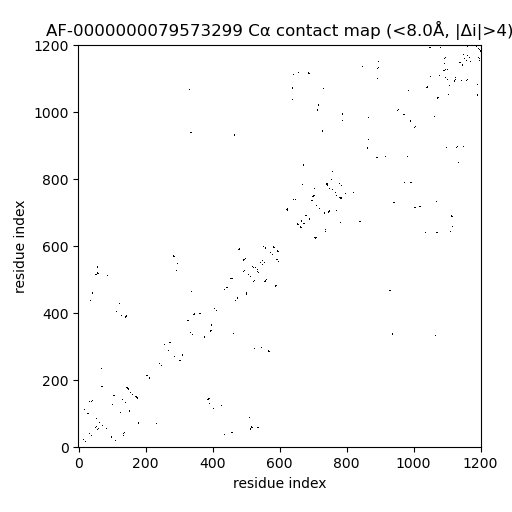 96.44 491 GLU A C 1
ATOM 4055 O O . GLU A 1 491 ? -27.25 37.75 6.992 1 96.44 491 GLU A O 1
ATOM 4060 N N . ASN A 1 492 ? -26.516 36.781 5.07 1 98 492 ASN A N 1
ATOM 4061 C CA . ASN A 1 492 ? -26.656 35.438 5.598 1 98 492 ASN A CA 1
ATOM 4062 C C . ASN A 1 492 ? -25.312 34.906 6.098 1 98 492 ASN A C 1
ATOM 4064 O O . ASN A 1 492 ? -24.25 35.281 5.598 1 98 492 ASN A O 1
ATOM 4068 N N . LEU A 1 493 ? -25.359 34.094 7.133 1 98.31 493 LEU A N 1
ATOM 4069 C CA . LEU A 1 493 ? -24.188 33.344 7.617 1 98.31 493 LEU A CA 1
ATOM 4070 C C . LEU A 1 493 ? -24.219 31.906 7.145 1 98.31 493 LEU A C 1
ATOM 4072 O O . LEU A 1 493 ? -25.219 31.203 7.328 1 98.31 493 LEU A O 1
ATOM 4076 N N . TYR A 1 494 ? -23.203 31.516 6.5 1 98.44 494 TYR A N 1
ATOM 4077 C CA . TYR A 1 494 ? -23.094 30.125 6.043 1 98.44 494 TYR A CA 1
ATOM 4078 C C . TYR A 1 494 ? -22.109 29.344 6.91 1 98.44 494 TYR A C 1
ATOM 4080 O O . TYR A 1 494 ? -20.953 29.75 7.059 1 98.44 494 TYR A O 1
ATOM 4088 N N . LEU A 1 495 ? -22.562 28.297 7.512 1 98.25 495 LEU A N 1
ATOM 4089 C CA . LEU A 1 495 ? -21.719 27.406 8.312 1 98.25 495 LEU A CA 1
ATOM 4090 C C . LEU A 1 495 ? -21.391 26.141 7.547 1 98.25 495 LEU A C 1
ATOM 4092 O O . LEU A 1 495 ? -22.297 25.453 7.062 1 98.25 495 LEU A O 1
ATOM 4096 N N . LEU A 1 496 ? -20.141 25.891 7.43 1 97.69 496 LEU A N 1
ATOM 4097 C CA . LEU A 1 496 ? -19.656 24.75 6.656 1 97.69 496 LEU A CA 1
ATOM 4098 C C . LEU A 1 496 ? -19.406 23.547 7.559 1 97.69 496 LEU A C 1
ATOM 4100 O O . LEU A 1 496 ? -18.656 23.641 8.531 1 97.69 496 LEU A O 1
ATOM 4104 N N . ASP A 1 497 ? -19.969 22.453 7.172 1 96.81 497 ASP A N 1
ATOM 4105 C CA . ASP A 1 497 ? -19.766 21.234 7.934 1 96.81 497 ASP A CA 1
ATOM 4106 C C . ASP A 1 497 ? -18.312 20.766 7.855 1 96.81 497 ASP A C 1
ATOM 4108 O O . ASP A 1 497 ? -17.656 20.922 6.828 1 96.81 497 ASP A O 1
ATOM 4112 N N . PHE A 1 498 ? -17.859 20.172 8.906 1 94.44 498 PHE A N 1
ATOM 4113 C CA . PHE A 1 498 ? -16.469 19.766 8.977 1 94.44 498 PHE A CA 1
ATOM 4114 C C . PHE A 1 498 ? -16.188 18.578 8.062 1 94.44 498 PHE A C 1
ATOM 4116 O O . PHE A 1 498 ? -15.258 18.609 7.262 1 94.44 498 PHE A O 1
ATOM 4123 N N . GLN A 1 499 ? -16.953 17.531 8.102 1 91.88 499 GLN A N 1
ATOM 4124 C CA . GLN A 1 499 ? -16.688 16.266 7.422 1 91.88 499 GLN A CA 1
ATOM 4125 C C . GLN A 1 499 ? -16.812 16.422 5.91 1 91.88 499 GLN A C 1
ATOM 4127 O O . GLN A 1 499 ? -16.047 15.805 5.156 1 91.88 499 GLN A O 1
ATOM 4132 N N . THR A 1 500 ? -17.703 17.234 5.484 1 92.62 500 THR A N 1
ATOM 4133 C CA . THR A 1 500 ? -18 17.266 4.059 1 92.62 500 THR A CA 1
ATOM 4134 C C . THR A 1 500 ? -17.281 18.438 3.377 1 92.62 500 THR A C 1
ATOM 4136 O O . THR A 1 500 ? -17.078 18.422 2.164 1 92.62 500 THR A O 1
ATOM 4139 N N . MET A 1 501 ? -16.844 19.406 4.207 1 93.06 501 MET A N 1
ATOM 4140 C CA . MET A 1 501 ? -16.328 20.609 3.564 1 93.06 501 MET A CA 1
ATOM 4141 C C . MET A 1 501 ? -14.852 20.812 3.869 1 93.06 501 MET A C 1
ATOM 4143 O O . MET A 1 501 ? -14.117 21.375 3.051 1 93.06 501 MET A O 1
ATOM 4147 N N . MET A 1 502 ? -14.359 20.391 4.879 1 91.81 502 MET A N 1
ATOM 4148 C CA . MET A 1 502 ? -13.055 20.781 5.41 1 91.81 502 MET A CA 1
ATOM 4149 C C . MET A 1 502 ? -11.93 20.312 4.496 1 91.81 502 MET A C 1
ATOM 4151 O O . MET A 1 502 ? -10.945 21.016 4.297 1 91.81 502 MET A O 1
ATOM 4155 N N . GLN A 1 503 ? -12.062 19.125 3.906 1 91.25 503 GLN A N 1
ATOM 4156 C CA . GLN A 1 503 ? -10.961 18.547 3.137 1 91.25 503 GLN A CA 1
ATOM 4157 C C . GLN A 1 503 ? -11.141 18.812 1.645 1 91.25 503 GLN A C 1
ATOM 4159 O O . GLN A 1 503 ? -10.273 18.469 0.838 1 91.25 503 GLN A O 1
ATOM 4164 N N . VAL A 1 504 ? -12.195 19.469 1.3 1 94.12 504 VAL A N 1
ATOM 4165 C CA . VAL A 1 504 ? -12.508 19.531 -0.125 1 94.12 504 VAL A CA 1
ATOM 4166 C C . VAL A 1 504 ? -12.586 20.984 -0.581 1 94.12 504 VAL A C 1
ATOM 4168 O O . VAL A 1 504 ? -11.891 21.375 -1.522 1 94.12 504 VAL A O 1
ATOM 4171 N N . PHE A 1 505 ? -13.219 21.781 0.14 1 94.94 505 PHE A N 1
ATOM 4172 C CA . PHE A 1 505 ? -13.688 23.078 -0.338 1 94.94 505 PHE A CA 1
ATOM 4173 C C . PHE A 1 505 ? -12.531 24.062 -0.464 1 94.94 505 PHE A C 1
ATOM 4175 O O . PHE A 1 505 ? -12.523 24.906 -1.362 1 94.94 505 PHE A O 1
ATOM 4182 N N . TYR A 1 506 ? -11.5 23.969 0.32 1 95.75 506 TYR A N 1
ATOM 4183 C CA . TYR A 1 506 ? -10.438 24.969 0.332 1 95.75 506 TYR A CA 1
ATOM 4184 C C . TYR A 1 506 ? -9.594 24.891 -0.933 1 95.75 506 TYR A C 1
ATOM 4186 O O . TYR A 1 506 ? -8.844 25.812 -1.251 1 95.75 506 TYR A O 1
ATOM 4194 N N . TYR A 1 507 ? -9.758 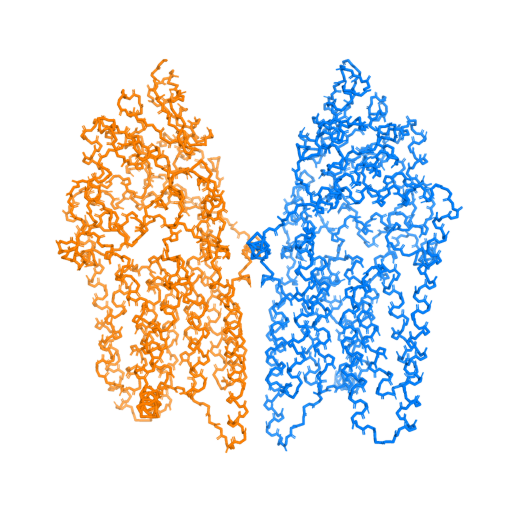23.812 -1.736 1 96.62 507 TYR A N 1
ATOM 4195 C CA . TYR A 1 507 ? -9.008 23.656 -2.975 1 96.62 507 TYR A CA 1
ATOM 4196 C C . TYR A 1 507 ? -9.539 24.578 -4.062 1 96.62 507 TYR A C 1
ATOM 4198 O O . TYR A 1 507 ? -8.93 24.703 -5.129 1 96.62 507 TYR A O 1
ATOM 4206 N N . ASP A 1 508 ? -10.586 25.25 -3.811 1 95.88 508 ASP A N 1
ATOM 4207 C CA . ASP A 1 508 ? -11.133 26.188 -4.789 1 95.88 508 ASP A CA 1
ATOM 4208 C C . ASP A 1 508 ? -10.344 27.484 -4.805 1 95.88 508 ASP A C 1
ATOM 4210 O O . ASP A 1 508 ? -10.477 28.297 -5.734 1 95.88 508 ASP A O 1
ATOM 4214 N N . TRP A 1 509 ? -9.531 27.688 -3.816 1 95.81 509 TRP A N 1
ATOM 4215 C CA . TRP A 1 509 ? -8.664 28.859 -3.777 1 95.81 509 TRP A CA 1
ATOM 4216 C C . TRP A 1 509 ? -7.246 28.484 -4.207 1 95.81 509 TRP A C 1
ATOM 4218 O O . TRP A 1 509 ? -6.715 27.453 -3.811 1 95.81 509 TRP A O 1
ATOM 4228 N N . ASN A 1 510 ? -6.703 29.266 -5.012 1 96.12 510 ASN A N 1
ATOM 4229 C CA . ASN A 1 510 ? -5.324 29.094 -5.453 1 96.12 510 ASN A CA 1
ATOM 4230 C C . ASN A 1 510 ? -4.336 29.391 -4.328 1 96.12 510 ASN A C 1
ATOM 4232 O O . ASN A 1 510 ? -4.332 30.484 -3.77 1 96.12 510 ASN A O 1
ATOM 4236 N N . PRO A 1 511 ? -3.494 28.453 -4.047 1 97.12 511 PRO A N 1
ATOM 4237 C CA . PRO A 1 511 ? -2.592 28.641 -2.908 1 97.12 511 PRO A CA 1
ATOM 4238 C C . PRO A 1 511 ? -1.557 29.75 -3.152 1 97.12 511 PRO A C 1
ATOM 4240 O O . PRO A 1 511 ? -0.945 30.234 -2.205 1 97.12 511 PRO A O 1
ATOM 4243 N N . TRP A 1 512 ? -1.317 30.156 -4.375 1 97.31 512 TRP A N 1
ATOM 4244 C CA . TRP A 1 512 ? -0.327 31.172 -4.723 1 97.31 512 TRP A CA 1
ATOM 4245 C C . TRP A 1 512 ? -0.878 32.562 -4.484 1 97.31 512 TRP A C 1
ATOM 4247 O O . TRP A 1 512 ? -0.121 33.531 -4.445 1 97.31 512 TRP A O 1
ATOM 4257 N N . LYS A 1 513 ? -2.146 32.625 -4.359 1 97.19 513 LYS A N 1
ATOM 4258 C CA . LYS A 1 513 ? -2.805 33.906 -4.129 1 97.19 513 LYS A CA 1
ATOM 4259 C C . LYS A 1 513 ? -3.273 34.031 -2.682 1 97.19 513 LYS A C 1
ATOM 4261 O O . LYS A 1 513 ? -3.748 33.062 -2.092 1 97.19 513 LYS A O 1
ATOM 4266 N N . ALA A 1 514 ? -3.104 35.219 -2.16 1 96.88 514 ALA A N 1
ATOM 4267 C CA . ALA A 1 514 ? -3.607 35.469 -0.814 1 96.88 514 ALA A CA 1
ATOM 4268 C C . ALA A 1 514 ? -5.129 35.594 -0.811 1 96.88 514 ALA A C 1
ATOM 4270 O O . ALA A 1 514 ? -5.719 36.125 -1.745 1 96.88 514 ALA A O 1
ATOM 4271 N N . ILE A 1 515 ? -5.711 35.062 0.195 1 95.44 515 ILE A N 1
ATOM 4272 C CA . ILE A 1 515 ? -7.152 35.219 0.352 1 95.44 515 ILE A CA 1
ATOM 4273 C C . ILE A 1 515 ? -7.461 36.656 0.752 1 95.44 515 ILE A C 1
ATOM 4275 O O . ILE A 1 515 ? -6.871 37.188 1.7 1 95.44 515 ILE A O 1
ATOM 4279 N N . PRO A 1 516 ? -8.344 37.281 -0.001 1 94.31 516 PRO A N 1
ATOM 4280 C CA . PRO A 1 516 ? -8.633 38.688 0.296 1 94.31 516 PRO A CA 1
ATOM 4281 C C . PRO A 1 516 ? -9.133 38.906 1.724 1 94.31 516 PRO A C 1
ATOM 4283 O O . PRO A 1 516 ? -9.812 38.031 2.277 1 94.31 516 PRO A O 1
ATOM 4286 N N . THR A 1 517 ? -8.805 40.062 2.213 1 94.62 517 THR A N 1
ATOM 4287 C CA . THR A 1 517 ? -9.258 40.438 3.547 1 94.62 517 THR A CA 1
ATOM 4288 C C . THR A 1 517 ? -10.781 40.438 3.613 1 94.62 517 THR A C 1
ATOM 4290 O O . THR A 1 517 ? -11.445 40.969 2.723 1 94.62 517 THR A O 1
ATOM 4293 N N . GLY A 1 518 ? -11.305 39.75 4.578 1 93.81 518 GLY A N 1
ATOM 4294 C CA . GLY A 1 518 ? -12.742 39.75 4.797 1 93.81 518 GLY A CA 1
ATOM 4295 C C . GLY A 1 518 ? -13.484 38.781 3.9 1 93.81 518 GLY A C 1
ATOM 4296 O O . GLY A 1 518 ? -14.711 38.781 3.861 1 93.81 518 GLY A O 1
ATOM 4297 N N . GLU A 1 519 ? -12.789 38 3.182 1 94.12 519 GLU A N 1
ATOM 4298 C CA . GLU A 1 519 ? -13.406 37.062 2.26 1 94.12 519 GLU A CA 1
ATOM 4299 C C . GLU A 1 519 ? -14.352 36.094 2.994 1 94.12 519 GLU A C 1
ATOM 4301 O O . GLU A 1 519 ? -15.391 35.719 2.457 1 94.12 519 GLU A O 1
ATOM 4306 N N . PHE A 1 520 ? -14.031 35.812 4.242 1 95.88 520 PHE A N 1
ATOM 4307 C CA . PHE A 1 520 ? -14.797 34.812 5 1 95.88 520 PHE A CA 1
ATOM 4308 C C . PHE A 1 520 ? -15.57 35.5 6.133 1 95.88 520 PHE A C 1
ATOM 4310 O O . PHE A 1 520 ? -15.711 34.938 7.215 1 95.88 520 PHE A O 1
ATOM 4317 N N . ASP A 1 521 ? -16.062 36.656 5.914 1 95.25 521 ASP A N 1
ATOM 4318 C CA . ASP A 1 521 ? -16.75 37.406 6.945 1 95.25 521 ASP A CA 1
ATOM 4319 C C . ASP A 1 521 ? -18.156 36.875 7.176 1 95.25 521 ASP A C 1
ATOM 4321 O O . ASP A 1 521 ? -18.812 37.188 8.172 1 95.25 521 ASP A O 1
ATOM 4325 N N . ASN A 1 522 ? -18.703 36.062 6.285 1 97.19 522 ASN A N 1
ATOM 4326 C CA . ASN A 1 522 ? -20.047 35.5 6.469 1 97.19 522 ASN A CA 1
ATOM 4327 C C . ASN A 1 522 ? -20.031 34 6.25 1 97.19 522 ASN A C 1
ATOM 4329 O O . ASN A 1 522 ? -21.062 33.406 5.938 1 97.19 522 ASN A O 1
ATOM 4333 N N . VAL A 1 523 ? -18.906 33.406 6.238 1 97.38 523 VAL A N 1
ATOM 4334 C CA . VAL A 1 523 ? -18.781 31.953 6.074 1 97.38 523 VAL A CA 1
ATOM 4335 C C . VAL A 1 523 ? -17.734 31.406 7.039 1 97.38 523 VAL A C 1
ATOM 4337 O O . VAL A 1 523 ? -16.625 31.953 7.125 1 97.38 523 VAL A O 1
ATOM 4340 N N . LEU A 1 524 ? -18.109 30.453 7.809 1 96.88 524 LEU A N 1
ATOM 4341 C CA . LEU A 1 524 ? -17.219 29.812 8.773 1 96.88 524 LEU A CA 1
ATOM 4342 C C . LEU A 1 524 ? -17.438 28.297 8.789 1 96.88 524 LEU A C 1
ATOM 4344 O O . LEU A 1 524 ? -18.5 27.812 8.383 1 96.88 524 LEU A O 1
ATOM 4348 N N . TYR A 1 525 ? -16.422 27.641 9.18 1 96.25 525 TYR A N 1
ATOM 4349 C CA . TYR A 1 525 ? -16.672 26.25 9.523 1 96.25 525 TYR A CA 1
ATOM 4350 C C . TYR A 1 525 ? -17.531 26.141 10.781 1 96.25 525 TYR A C 1
ATOM 4352 O O . TYR A 1 525 ? -17.328 26.906 11.734 1 96.25 525 TYR A O 1
ATOM 4360 N N . LEU A 1 526 ? -18.469 25.219 10.734 1 96.5 526 LEU A N 1
ATOM 4361 C CA . LEU A 1 526 ? -19.328 25.016 11.891 1 96.5 526 LEU A CA 1
ATOM 4362 C C . LEU A 1 526 ? -18.5 24.688 13.133 1 96.5 526 LEU A C 1
ATOM 4364 O O . LEU A 1 526 ? -18.719 25.266 14.195 1 96.5 526 LEU A O 1
ATOM 4368 N N . ALA A 1 527 ? -17.688 23.719 12.922 1 93.44 527 ALA A N 1
ATOM 4369 C CA . ALA A 1 527 ? -16.703 23.344 13.93 1 93.44 527 ALA A CA 1
ATOM 4370 C C . ALA A 1 527 ? -15.383 22.906 13.273 1 93.44 527 ALA A C 1
ATOM 4372 O O . ALA A 1 527 ? -15.367 22.5 12.109 1 93.44 527 ALA A O 1
ATOM 4373 N N . GLY A 1 528 ? -14.289 23.094 13.984 1 92.62 528 GLY A N 1
ATOM 4374 C CA . GLY A 1 528 ? -12.969 22.734 13.469 1 92.62 528 GLY A CA 1
ATOM 4375 C C . GLY A 1 528 ? -11.836 23.328 14.289 1 92.62 528 GLY A C 1
ATOM 4376 O O . GLY A 1 528 ? -11.984 23.562 15.492 1 92.62 528 GLY A O 1
ATOM 4377 N N . VAL A 1 529 ? -10.812 23.594 13.586 1 93.38 529 VAL A N 1
ATOM 4378 C CA . VAL A 1 529 ? -9.609 24.062 14.266 1 93.38 529 VAL A CA 1
ATOM 4379 C C . VAL A 1 529 ? -9.766 25.531 14.648 1 93.38 529 VAL A C 1
ATOM 4381 O O . VAL A 1 529 ? -9.078 26.031 15.539 1 93.38 529 VAL A O 1
ATOM 4384 N N . THR A 1 530 ? -10.758 26.172 14.062 1 95.44 530 THR A N 1
ATOM 4385 C CA . THR A 1 530 ? -10.945 27.594 14.32 1 95.44 530 THR A CA 1
ATOM 4386 C C . THR A 1 530 ? -12.047 27.812 15.352 1 95.44 530 THR A C 1
ATOM 4388 O O . THR A 1 530 ? -12.438 28.953 15.617 1 95.44 530 THR A O 1
ATOM 4391 N N . THR A 1 531 ? -12.516 26.719 15.945 1 95.69 531 THR A N 1
ATOM 4392 C CA . THR A 1 531 ? -13.555 26.859 16.969 1 95.69 531 THR A CA 1
ATOM 4393 C C . THR A 1 531 ? -13.07 27.719 18.125 1 95.69 531 THR A C 1
ATOM 4395 O O . THR A 1 531 ? -12.016 27.453 18.703 1 95.69 531 THR A O 1
ATOM 4398 N N . ASN A 1 532 ? -13.812 28.781 18.406 1 96.38 532 ASN A N 1
ATOM 4399 C CA . ASN A 1 532 ? -13.562 29.703 19.5 1 96.38 532 ASN A CA 1
ATOM 4400 C C . ASN A 1 532 ? -12.391 30.625 19.203 1 96.38 532 ASN A C 1
ATOM 4402 O O . ASN A 1 532 ? -11.859 31.281 20.094 1 96.38 532 ASN A O 1
ATOM 4406 N N . PHE A 1 533 ? -11.883 30.594 17.984 1 96.62 533 PHE A N 1
ATOM 4407 C CA . PHE A 1 533 ? -10.859 31.547 17.578 1 96.62 533 PHE A CA 1
ATOM 4408 C C . PHE A 1 533 ? -11.414 32.969 17.594 1 96.62 533 PHE A C 1
ATOM 4410 O O . PHE A 1 533 ? -12.5 33.219 17.062 1 96.62 533 PHE A O 1
ATOM 4417 N N . PRO A 1 534 ? -10.734 33.906 18.156 1 96.38 534 PRO A N 1
ATOM 4418 C CA . PRO A 1 534 ? -11.297 35.219 18.422 1 96.38 534 PRO A CA 1
ATOM 4419 C C . PRO A 1 534 ? -11.867 35.875 17.172 1 96.38 534 PRO A C 1
ATOM 4421 O O . PRO A 1 534 ? -12.969 36.438 17.219 1 96.38 534 PRO A O 1
ATOM 4424 N N . ASP A 1 535 ? -11.18 35.875 16.047 1 96.56 535 ASP A N 1
ATOM 4425 C CA . ASP A 1 535 ? -11.68 36.469 14.812 1 96.56 535 ASP A CA 1
ATOM 4426 C C . ASP A 1 535 ? -12.984 35.812 14.375 1 96.56 535 ASP A C 1
ATOM 4428 O O . ASP A 1 535 ? -13.891 36.5 13.891 1 96.56 535 ASP A O 1
ATOM 4432 N N . CYS A 1 536 ? -13.078 34.562 14.508 1 96.69 536 CYS A N 1
ATOM 4433 C CA . CYS A 1 536 ? -14.281 33.844 14.141 1 96.69 536 CYS A CA 1
ATOM 4434 C C . CYS A 1 536 ? -15.43 34.156 15.094 1 96.69 536 CYS A C 1
ATOM 4436 O O . CYS A 1 536 ? -16.578 34.312 14.672 1 96.69 536 CYS A O 1
ATOM 4438 N N . ASN A 1 537 ? -15.102 34.312 16.375 1 96.44 537 ASN A N 1
ATOM 4439 C CA . ASN A 1 537 ? -16.109 34.656 17.359 1 96.44 537 ASN A CA 1
ATOM 4440 C C . ASN A 1 537 ? -16.719 36.031 17.062 1 96.44 537 ASN A C 1
ATOM 4442 O O . ASN A 1 537 ? -17.922 36.219 17.281 1 96.44 537 ASN A O 1
ATOM 4446 N N . GLN A 1 538 ? -15.922 36.906 16.641 1 96.31 538 GLN A N 1
ATOM 4447 C CA . GLN A 1 538 ? -16.422 38.219 16.297 1 96.31 538 GLN A CA 1
ATOM 4448 C C . GLN A 1 538 ? -17.406 38.156 15.141 1 96.31 538 GLN A C 1
ATOM 4450 O O . GLN A 1 538 ? -18.422 38.844 15.148 1 96.31 538 GLN A O 1
ATOM 4455 N N . ILE A 1 539 ? -17.125 37.375 14.18 1 96.69 539 ILE A N 1
ATOM 4456 C CA . ILE A 1 539 ? -18.016 37.188 13.047 1 96.69 539 ILE A CA 1
ATOM 4457 C C . ILE A 1 539 ? -19.328 36.562 13.523 1 96.69 539 ILE A C 1
ATOM 4459 O O . ILE A 1 539 ? -20.406 37 13.133 1 96.69 539 ILE A O 1
ATOM 4463 N N . LEU A 1 540 ? -19.219 35.562 14.352 1 97.38 540 LEU A N 1
ATOM 4464 C CA . LEU A 1 540 ? -20.406 34.906 14.898 1 97.38 540 LEU A CA 1
ATOM 4465 C C . LEU A 1 540 ? -21.281 35.906 15.664 1 97.38 540 LEU A C 1
ATOM 4467 O O . LEU A 1 540 ? -22.5 35.844 15.594 1 97.38 540 LEU A O 1
ATOM 4471 N N . GLN A 1 541 ? -20.656 36.781 16.406 1 96.38 541 GLN A N 1
ATOM 4472 C CA . GLN A 1 541 ? -21.375 37.781 17.156 1 96.38 541 GLN A CA 1
ATOM 4473 C C . GLN A 1 541 ? -22.125 38.719 16.234 1 96.38 541 GLN A C 1
ATOM 4475 O O . GLN A 1 541 ? -23.266 39.125 16.531 1 96.38 541 GLN A O 1
ATOM 4480 N N . THR A 1 542 ? -21.516 39.031 15.156 1 95.56 542 THR A N 1
ATOM 4481 C CA . THR A 1 542 ? -22.141 39.938 14.188 1 95.56 542 THR A CA 1
ATOM 4482 C C . THR A 1 542 ? -23.438 39.344 13.648 1 95.56 542 THR A C 1
ATOM 4484 O O . THR A 1 542 ? -24.375 40.094 13.328 1 95.56 542 THR A O 1
ATOM 4487 N N . TYR A 1 543 ? -23.594 38.062 13.609 1 96.69 543 TYR A N 1
ATOM 4488 C CA . TYR A 1 543 ? -24.766 37.406 13.047 1 96.69 543 TYR A CA 1
ATOM 4489 C C . TYR A 1 543 ? -25.625 36.812 14.148 1 96.69 543 TYR A C 1
ATOM 4491 O O . TYR A 1 543 ? -26.5 35.969 13.875 1 96.69 543 TYR A O 1
ATOM 4499 N N . ASP A 1 544 ? -25.344 37.125 15.406 1 96 544 ASP A N 1
ATOM 4500 C CA . ASP A 1 544 ? -26.062 36.594 16.562 1 96 544 ASP A CA 1
ATOM 4501 C C . ASP A 1 544 ? -26.047 35.062 16.594 1 96 544 ASP A C 1
ATOM 4503 O O . ASP A 1 544 ? -27.094 34.438 16.766 1 96 544 ASP A O 1
ATOM 4507 N N . ALA A 1 545 ? -24.922 34.562 16.297 1 97.44 545 ALA A N 1
ATOM 4508 C CA . ALA A 1 545 ? -24.75 33.094 16.234 1 97.44 545 ALA A CA 1
ATOM 4509 C C . ALA A 1 545 ? -23.578 32.656 17.125 1 97.44 545 ALA A C 1
ATOM 4511 O O . ALA A 1 545 ? -22.734 31.859 16.703 1 97.44 545 ALA A O 1
ATOM 4512 N N . GLU A 1 546 ? -23.531 33.094 18.297 1 95.56 546 GLU A N 1
ATOM 4513 C CA . GLU A 1 546 ? -22.438 32.812 19.203 1 95.56 546 GLU A CA 1
ATOM 4514 C C . GLU A 1 546 ? -22.375 31.312 19.547 1 95.56 546 GLU A C 1
ATOM 4516 O O . GLU A 1 546 ? -21.297 30.781 19.828 1 95.56 546 GLU A O 1
ATOM 4521 N N . GLN A 1 547 ? -23.578 30.719 19.594 1 96.5 547 GLN A N 1
ATOM 4522 C CA . GLN A 1 547 ? -23.688 29.266 19.656 1 96.5 547 GLN A CA 1
ATOM 4523 C C . GLN A 1 547 ? -24.141 28.688 18.328 1 96.5 547 GLN A C 1
ATOM 4525 O O . GLN A 1 547 ? -25.328 28.469 18.109 1 96.5 547 GLN A O 1
ATOM 4530 N N . PRO A 1 548 ? -23.188 28.344 17.547 1 97 548 PRO A N 1
ATOM 4531 C CA . PRO A 1 548 ? -23.469 28.062 16.141 1 97 548 PRO A CA 1
ATOM 4532 C C . PRO A 1 548 ? -24.5 26.938 15.961 1 97 548 PRO A C 1
ATOM 4534 O O . PRO A 1 548 ? -25.391 27.047 15.117 1 97 548 PRO A O 1
ATOM 4537 N N . LEU A 1 549 ? -24.375 25.891 16.719 1 97.31 549 LEU A N 1
ATOM 4538 C CA . LEU A 1 549 ? -25.328 24.781 16.578 1 97.31 549 LEU A CA 1
ATOM 4539 C C . LEU A 1 549 ? -26.734 25.234 16.938 1 97.31 549 LEU A C 1
ATOM 4541 O O . LEU A 1 549 ? -27.688 24.922 16.234 1 97.31 549 LEU A O 1
ATOM 4545 N N . LYS A 1 550 ? -26.859 25.953 18 1 96.25 550 LYS A N 1
ATOM 4546 C CA . LYS A 1 550 ? -28.156 26.469 18.422 1 96.25 550 LYS A CA 1
ATOM 4547 C C . LYS A 1 550 ? -28.688 27.484 17.406 1 96.25 550 LYS A C 1
ATOM 4549 O O . LYS A 1 550 ? -29.906 27.531 17.172 1 96.25 550 LYS A O 1
ATOM 4554 N N . ALA A 1 551 ? -27.812 28.203 16.812 1 96.94 551 ALA A N 1
ATOM 4555 C CA . ALA A 1 551 ? -28.172 29.312 15.922 1 96.94 551 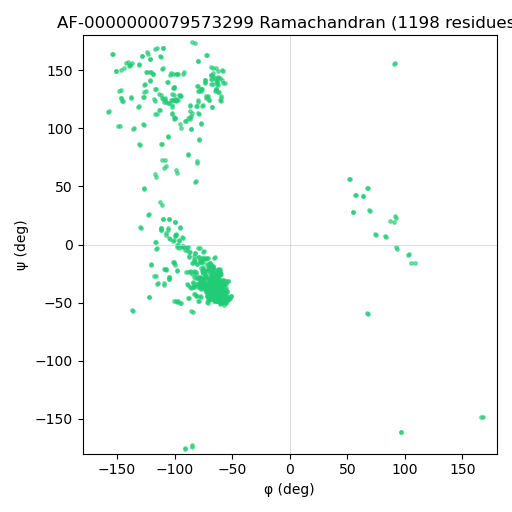ALA A CA 1
ATOM 4556 C C . ALA A 1 551 ? -28.578 28.812 14.539 1 96.94 551 ALA A C 1
ATOM 4558 O O . ALA A 1 551 ? -29.031 29.578 13.695 1 96.94 551 ALA A O 1
ATOM 4559 N N . LEU A 1 552 ? -28.516 27.547 14.289 1 97.44 552 LEU A N 1
ATOM 4560 C CA . LEU A 1 552 ? -28.891 27 12.992 1 97.44 552 LEU A CA 1
ATOM 4561 C C . LEU A 1 552 ? -30.359 27.297 12.672 1 97.44 552 LEU A C 1
ATOM 4563 O O . LEU A 1 552 ? -30.734 27.344 11.5 1 97.44 552 LEU A O 1
ATOM 4567 N N . ILE A 1 553 ? -31.156 27.547 13.695 1 96.38 553 ILE A N 1
ATOM 4568 C CA . ILE A 1 553 ? -32.594 27.781 13.516 1 96.38 553 ILE A CA 1
ATOM 4569 C C . ILE A 1 553 ? -32.812 29.234 13.125 1 96.38 553 ILE A C 1
ATOM 4571 O O . ILE A 1 553 ? -33.906 29.594 12.672 1 96.38 553 ILE A O 1
ATOM 4575 N N . ASN A 1 554 ? -31.797 30.047 13.289 1 96.19 554 ASN A N 1
ATOM 4576 C CA . ASN A 1 554 ? -31.953 31.453 12.945 1 96.19 554 ASN A CA 1
ATOM 4577 C C . ASN A 1 554 ? -32.25 31.641 11.461 1 96.19 554 ASN A C 1
ATOM 4579 O O . ASN A 1 554 ? -31.766 30.875 10.625 1 96.19 554 ASN A O 1
ATOM 4583 N N . GLU A 1 555 ? -32.969 32.656 11.125 1 94.94 555 GLU A N 1
ATOM 4584 C CA . GLU A 1 555 ? -33.469 32.875 9.773 1 94.94 555 GLU A CA 1
ATOM 4585 C C . GLU A 1 555 ? -32.312 33.094 8.781 1 94.94 555 GLU A C 1
ATOM 4587 O O . GLU A 1 555 ? -32.406 32.688 7.621 1 94.94 555 GLU A O 1
ATOM 4592 N N . LYS A 1 556 ? -31.281 33.656 9.211 1 97.06 556 LYS A N 1
ATOM 4593 C CA . LYS A 1 556 ? -30.234 34.062 8.273 1 97.06 556 LYS A CA 1
ATOM 4594 C C . LYS A 1 556 ? -29.031 33.125 8.375 1 97.06 556 LYS A C 1
ATOM 4596 O O . LYS A 1 556 ? -27.922 33.469 7.949 1 97.06 556 LYS A O 1
ATOM 4601 N N . VAL A 1 557 ? -29.188 32.031 9.023 1 98.25 557 VAL A N 1
ATOM 4602 C CA . VAL A 1 557 ? -28.094 31.094 9.188 1 98.25 557 VAL A CA 1
ATOM 4603 C C . VAL A 1 557 ? -28.359 29.828 8.367 1 98.25 557 VAL A C 1
ATOM 4605 O O . VAL A 1 557 ? -29.438 29.234 8.484 1 98.25 557 VAL A O 1
ATOM 4608 N N . TYR A 1 558 ? -27.438 29.469 7.523 1 98.44 558 TYR A N 1
ATOM 4609 C CA . TYR A 1 558 ? -27.531 28.281 6.664 1 98.44 558 TYR A CA 1
ATOM 4610 C C . TYR A 1 558 ? -26.391 27.312 6.926 1 98.44 558 TYR A C 1
ATOM 4612 O O . TYR A 1 558 ? -25.297 27.734 7.324 1 98.44 558 TYR A O 1
ATOM 4620 N N . LEU A 1 559 ? -26.672 26.031 6.75 1 98.31 559 LEU A N 1
ATOM 4621 C CA . LEU A 1 559 ? -25.656 24.984 6.914 1 98.31 559 LEU A CA 1
ATOM 4622 C C . LEU A 1 559 ? -25.328 24.328 5.574 1 98.31 559 LEU A C 1
ATOM 4624 O O . LEU A 1 559 ? -26.25 23.953 4.828 1 98.31 559 LEU A O 1
ATOM 4628 N N . VAL A 1 560 ? -24.094 24.25 5.246 1 98.25 560 VAL A N 1
ATOM 4629 C CA . VAL A 1 560 ? -23.656 23.484 4.078 1 98.25 560 VAL A CA 1
ATOM 4630 C C . VAL A 1 560 ? -23.141 22.125 4.516 1 98.25 560 VAL A C 1
ATOM 4632 O O . VAL A 1 560 ? -22.094 22.016 5.152 1 98.25 560 VAL A O 1
ATOM 4635 N N . ASP A 1 561 ? -23.844 21.078 4.234 1 96.75 561 ASP A N 1
ATOM 4636 C CA . ASP A 1 561 ? -23.547 19.688 4.605 1 96.75 561 ASP A CA 1
ATOM 4637 C C . ASP A 1 561 ? -24.031 18.719 3.529 1 96.75 561 ASP A C 1
ATOM 4639 O O . ASP A 1 561 ? -25.219 18.734 3.17 1 96.75 561 ASP A O 1
ATOM 4643 N N . SER A 1 562 ? -23.188 17.875 3.039 1 95.12 562 SER A N 1
ATOM 4644 C CA . SER A 1 562 ? -23.547 17.031 1.892 1 95.12 562 SER A CA 1
ATOM 4645 C C . SER A 1 562 ? -23.656 15.57 2.287 1 95.12 562 SER A C 1
ATOM 4647 O O . SER A 1 562 ? -23.641 14.688 1.427 1 95.12 562 SER A O 1
ATOM 4649 N N . GLU A 1 563 ? -23.719 15.281 3.525 1 93.38 563 GLU A N 1
ATOM 4650 C CA . GLU A 1 563 ? -23.859 13.906 4.008 1 93.38 563 GLU A CA 1
ATOM 4651 C C . GLU A 1 563 ? -25.062 13.789 4.953 1 93.38 563 GLU A C 1
ATOM 4653 O O . GLU A 1 563 ? -25.125 14.484 5.969 1 93.38 563 GLU A O 1
ATOM 4658 N N . TRP A 1 564 ? -25.844 12.828 4.707 1 91.81 564 TRP A N 1
ATOM 4659 C CA . TRP A 1 564 ? -27.078 12.672 5.449 1 91.81 564 TRP A CA 1
ATOM 4660 C C . TRP A 1 564 ? -26.812 12.242 6.887 1 91.81 564 TRP A C 1
ATOM 4662 O O . TRP A 1 564 ? -27.531 12.648 7.809 1 91.81 564 TRP A O 1
ATOM 4672 N N . LYS A 1 565 ? -25.875 11.422 7.074 1 90.69 565 LYS A N 1
ATOM 4673 C CA . LYS A 1 565 ? -25.562 10.922 8.414 1 90.69 565 LYS A CA 1
ATOM 4674 C C . LYS A 1 565 ? -25.188 12.07 9.352 1 90.69 565 LYS A C 1
ATOM 4676 O O . LYS A 1 565 ? -25.656 12.109 10.492 1 90.69 565 LYS A O 1
ATOM 4681 N N . THR A 1 566 ? -24.391 13.008 8.883 1 94.12 566 THR A N 1
ATOM 4682 C CA . THR A 1 566 ? -23.969 14.133 9.703 1 94.12 566 THR A CA 1
ATOM 4683 C C . THR A 1 566 ? -25.125 15.117 9.906 1 94.12 566 THR A C 1
ATOM 4685 O O . THR A 1 566 ? -25.25 15.719 10.977 1 94.12 566 THR A O 1
ATOM 4688 N N . LEU A 1 567 ? -25.906 15.242 8.914 1 96.19 567 LEU A N 1
ATOM 4689 C CA . LEU A 1 567 ? -27.078 16.094 9.016 1 96.19 567 LEU A CA 1
ATOM 4690 C C . LEU A 1 567 ? -28.047 15.562 10.07 1 96.19 567 LEU A C 1
ATOM 4692 O O . LEU A 1 567 ? -28.547 16.328 10.898 1 96.19 567 LEU A O 1
ATOM 4696 N N . ASP A 1 568 ? -28.219 14.25 10.008 1 95.62 568 ASP A N 1
ATOM 4697 C CA . ASP A 1 568 ? -29.125 13.609 10.953 1 95.62 568 ASP A CA 1
ATOM 4698 C C . ASP A 1 568 ? -28.656 13.789 12.391 1 95.62 568 ASP A C 1
ATOM 4700 O O . ASP A 1 568 ? -29.453 13.984 13.305 1 95.62 568 ASP A O 1
ATOM 4704 N N . GLN A 1 569 ? -27.469 13.734 12.641 1 96.44 569 GLN A N 1
ATOM 4705 C CA . GLN A 1 569 ? -26.906 13.922 13.969 1 96.44 569 GLN A CA 1
ATOM 4706 C C . GLN A 1 569 ? -27.172 15.328 14.484 1 96.44 569 GLN A C 1
ATOM 4708 O O . GLN A 1 569 ? -27.469 15.516 15.672 1 96.44 569 GLN A O 1
ATOM 4713 N N . LYS A 1 570 ? -27.062 16.328 13.641 1 97.62 570 LYS A N 1
ATOM 4714 C CA . LYS A 1 570 ? -27.266 17.719 14.031 1 97.62 570 LYS A CA 1
ATOM 4715 C C . LYS A 1 570 ? -28.734 18 14.32 1 97.62 570 LYS A C 1
ATOM 4717 O O . LYS A 1 570 ? -29.078 18.75 15.242 1 97.62 570 LYS A O 1
ATOM 4722 N N . VAL A 1 571 ? -29.562 17.375 13.484 1 97.56 571 VAL A N 1
ATOM 4723 C CA . VAL A 1 571 ? -31 17.5 13.727 1 97.56 571 VAL A CA 1
ATOM 4724 C C . VAL A 1 571 ? -31.359 16.891 15.078 1 97.56 571 VAL A C 1
ATOM 4726 O O . VAL A 1 571 ? -32.062 17.5 15.883 1 97.56 571 VAL A O 1
ATOM 4729 N N . GLN A 1 572 ? -30.844 15.695 15.281 1 97.19 572 GLN A N 1
ATOM 4730 C CA . GLN A 1 572 ? -31.094 15.008 16.547 1 97.19 572 GLN A CA 1
ATOM 4731 C C . GLN A 1 572 ? -30.562 15.805 17.734 1 97.19 572 GLN A C 1
ATOM 4733 O O . GLN A 1 572 ? -31.188 15.852 18.797 1 97.19 572 GLN A O 1
ATOM 4738 N N . TYR A 1 573 ? -29.469 16.391 17.594 1 97.5 573 TYR A N 1
ATOM 4739 C CA . TYR A 1 573 ? -28.859 17.203 18.656 1 97.5 573 TYR A CA 1
ATOM 4740 C C . TYR A 1 573 ? -29.781 18.359 19.031 1 97.5 573 TYR A C 1
ATOM 4742 O O . TYR A 1 573 ? -30.016 18.609 20.203 1 97.5 573 TYR A O 1
ATOM 4750 N N . LEU A 1 574 ? -30.25 19.109 18.031 1 97.44 574 LEU A N 1
ATOM 4751 C CA . LEU A 1 574 ? -31.125 20.25 18.281 1 97.44 574 LEU A CA 1
ATOM 4752 C C . LEU A 1 574 ? -32.438 19.797 18.938 1 97.44 574 LEU A C 1
ATOM 4754 O O . LEU A 1 574 ? -32.969 20.5 19.797 1 97.44 574 LEU A O 1
ATOM 4758 N N . GLN A 1 575 ? -32.875 18.609 18.516 1 97.25 575 GLN A N 1
ATOM 4759 C CA . GLN A 1 575 ? -34.094 18.062 19.094 1 97.25 575 GLN A CA 1
ATOM 4760 C C . GLN A 1 575 ? -33.906 17.703 20.562 1 97.25 575 GLN A C 1
ATOM 4762 O O . GLN A 1 575 ? -34.781 17.922 21.391 1 97.25 575 GLN A O 1
ATOM 4767 N N . GLU A 1 576 ? -32.781 17.219 20.891 1 96.56 576 GLU A N 1
ATOM 4768 C CA . GLU A 1 576 ? -32.5 16.75 22.25 1 96.56 576 GLU A CA 1
ATOM 4769 C C . GLU A 1 576 ? -32.156 17.906 23.188 1 96.56 576 GLU A C 1
ATOM 4771 O O . GLU A 1 576 ? -32.562 17.906 24.344 1 96.56 576 GLU A O 1
ATOM 4776 N N . ARG A 1 577 ? -31.516 18.922 22.719 1 96.12 577 ARG A N 1
ATOM 4777 C CA . ARG A 1 577 ? -30.938 19.922 23.609 1 96.12 577 ARG A CA 1
ATOM 4778 C C . ARG A 1 577 ? -31.781 21.203 23.609 1 96.12 577 ARG A C 1
ATOM 4780 O O . ARG A 1 577 ? -31.812 21.922 24.609 1 96.12 577 ARG A O 1
ATOM 4787 N N . TYR A 1 578 ? -32.5 21.5 22.5 1 95.75 578 TYR A N 1
ATOM 4788 C CA . TYR A 1 578 ? -33.062 22.844 22.438 1 95.75 578 TYR A CA 1
ATOM 4789 C C . TYR A 1 578 ? -34.531 22.781 21.938 1 95.75 578 TYR A C 1
ATOM 4791 O O . TYR A 1 578 ? -35.438 23.266 22.594 1 95.75 578 TYR A O 1
ATOM 4799 N N . TYR A 1 579 ? -34.688 22.141 20.656 1 95.75 579 TYR A N 1
ATOM 4800 C CA . TYR A 1 579 ? -35.969 22.203 19.969 1 95.75 579 TYR A CA 1
ATOM 4801 C C . TYR A 1 579 ? -36.469 20.812 19.594 1 95.75 579 TYR A C 1
ATOM 4803 O O . TYR A 1 579 ? -36.125 20.297 18.531 1 95.75 579 TYR A O 1
ATOM 4811 N N . PRO A 1 580 ? -37.375 20.25 20.25 1 95.5 580 PRO A N 1
ATOM 4812 C CA . PRO A 1 580 ? -37.812 18.875 20.031 1 95.5 580 PRO A CA 1
ATOM 4813 C C . PRO A 1 580 ? -38.375 18.641 18.625 1 95.5 580 PRO A C 1
ATOM 4815 O O . PRO A 1 580 ? -38.312 17.531 18.109 1 95.5 580 PRO A O 1
ATOM 4818 N N . GLU A 1 581 ? -38.875 19.672 17.969 1 95.62 581 GLU A N 1
ATOM 4819 C CA . GLU A 1 581 ? -39.469 19.5 16.656 1 95.62 581 GLU A CA 1
ATOM 4820 C C . GLU A 1 581 ? -38.625 20.125 15.562 1 95.62 581 GLU A C 1
ATOM 4822 O O . GLU A 1 581 ? -39.094 20.484 14.492 1 95.62 581 GLU A O 1
ATOM 4827 N N . ALA A 1 582 ? -37.375 20.297 15.852 1 96.69 582 ALA A N 1
ATOM 4828 C CA . ALA A 1 582 ? -36.469 20.891 14.883 1 96.69 582 ALA A CA 1
ATOM 4829 C C . ALA A 1 582 ? -36.344 20.016 13.633 1 96.69 582 ALA A C 1
ATOM 4831 O O . ALA A 1 582 ? -36.344 18.797 13.719 1 96.69 582 ALA A O 1
ATOM 4832 N N . LYS A 1 583 ? -36.281 20.516 12.453 1 96.75 583 LYS A N 1
ATOM 4833 C CA . LYS A 1 583 ? -36.125 19.828 11.18 1 96.75 583 LYS A CA 1
ATOM 4834 C C . LYS A 1 583 ? -35.219 20.609 10.234 1 96.75 583 LYS A C 1
ATOM 4836 O O . LYS A 1 583 ? -35 21.812 10.438 1 96.75 583 LYS A O 1
ATOM 4841 N N . ALA A 1 584 ? -34.656 19.922 9.344 1 97.19 584 ALA A N 1
ATOM 4842 C CA . ALA A 1 584 ? -33.812 20.547 8.312 1 97.19 584 ALA A CA 1
ATOM 4843 C C . ALA A 1 584 ? -34.438 20.328 6.926 1 97.19 584 ALA A C 1
ATOM 4845 O O . ALA A 1 584 ? -34.906 19.234 6.613 1 97.19 584 ALA A O 1
ATOM 4846 N N . GLU A 1 585 ? -34.5 21.359 6.152 1 96.81 585 GLU A N 1
ATOM 4847 C CA . GLU A 1 585 ? -35 21.281 4.777 1 96.81 585 GLU A CA 1
ATOM 4848 C C . GLU A 1 585 ? -33.938 21.75 3.787 1 96.81 585 GLU A C 1
ATOM 4850 O O . GLU A 1 585 ? -33.188 22.703 4.055 1 96.81 585 GLU A O 1
ATOM 4855 N N . LEU A 1 586 ? -33.875 21.078 2.68 1 97.31 586 LEU A N 1
ATOM 4856 C CA . LEU A 1 586 ? -32.906 21.422 1.644 1 97.31 586 LEU A CA 1
ATOM 4857 C C . LEU A 1 586 ? -33.25 22.781 1.02 1 97.31 586 LEU A C 1
ATOM 4859 O O . LEU A 1 586 ? -34.344 22.953 0.479 1 97.31 586 LEU A O 1
ATOM 4863 N N . TYR A 1 587 ? -32.406 23.719 1.123 1 97.06 587 TYR A N 1
ATOM 4864 C CA . TYR A 1 587 ? -32.625 25.062 0.564 1 97.06 587 TYR A CA 1
ATOM 4865 C C . TYR A 1 587 ? -32.188 25.094 -0.902 1 97.06 587 TYR A C 1
ATOM 4867 O O . TYR A 1 587 ? -33 25.469 -1.769 1 97.06 587 TYR A O 1
ATOM 4875 N N . LYS A 1 588 ? -30.891 24.734 -1.156 1 96.69 588 LYS A N 1
ATOM 4876 C CA . LYS A 1 588 ? -30.344 24.734 -2.508 1 96.69 588 LYS A CA 1
ATOM 4877 C C . LYS A 1 588 ? -29.234 23.672 -2.639 1 96.69 588 LYS A C 1
ATOM 4879 O O . LYS A 1 588 ? -28.625 23.297 -1.646 1 96.69 588 LYS A O 1
ATOM 4884 N N . GLU A 1 589 ? -29.094 23.141 -3.795 1 96.81 589 GLU A N 1
ATOM 4885 C CA . GLU A 1 589 ? -27.922 22.328 -4.168 1 96.81 589 GLU A CA 1
ATOM 4886 C C . GLU A 1 589 ? -27.094 23.031 -5.238 1 96.81 589 GLU A C 1
ATOM 4888 O O . GLU A 1 589 ? -27.594 23.328 -6.328 1 96.81 589 GLU A O 1
ATOM 4893 N N . LEU A 1 590 ? -25.891 23.375 -4.879 1 96.94 590 LEU A N 1
ATOM 4894 C CA . LEU A 1 590 ? -25.016 24.094 -5.777 1 96.94 590 LEU A CA 1
ATOM 4895 C C . LEU A 1 590 ? -23.672 23.391 -5.922 1 96.94 590 LEU A C 1
ATOM 4897 O O . LEU A 1 590 ? -23 23.094 -4.922 1 96.94 590 LEU A O 1
ATOM 4901 N N . ASP A 1 591 ? -23.219 23.109 -7.172 1 96.38 591 ASP A N 1
ATOM 4902 C CA . ASP A 1 591 ? -21.906 22.531 -7.473 1 96.38 591 ASP A CA 1
ATOM 4903 C C . ASP A 1 591 ? -21.688 21.234 -6.711 1 96.38 591 ASP A C 1
ATOM 4905 O O . ASP A 1 591 ? -20.578 20.953 -6.258 1 96.38 591 ASP A O 1
ATOM 4909 N N . GLY A 1 592 ? -22.766 20.516 -6.398 1 93.56 592 GLY A N 1
ATOM 4910 C CA . GLY A 1 592 ? -22.672 19.234 -5.719 1 93.56 592 GLY A CA 1
ATOM 4911 C C . GLY A 1 592 ? -22.781 19.359 -4.211 1 93.56 592 GLY A C 1
ATOM 4912 O O . GLY A 1 592 ? -22.781 18.344 -3.504 1 93.56 592 GLY A O 1
ATOM 4913 N N . TYR A 1 593 ? -22.859 20.594 -3.725 1 97.06 593 TYR A N 1
ATOM 4914 C CA . TYR A 1 593 ? -23.016 20.828 -2.293 1 97.06 593 TYR A CA 1
ATOM 4915 C C . TYR A 1 593 ? -24.469 21.109 -1.937 1 97.06 593 TYR A C 1
ATOM 4917 O O . TYR A 1 593 ? -25.203 21.734 -2.713 1 97.06 593 TYR A O 1
ATOM 4925 N N . GLN A 1 594 ? -24.828 20.672 -0.783 1 97.75 594 GLN A N 1
ATOM 4926 C CA . GLN A 1 594 ? -26.203 20.875 -0.318 1 97.75 594 GLN A CA 1
ATOM 4927 C C . GLN A 1 594 ? -26.25 21.922 0.792 1 97.75 594 GLN A C 1
ATOM 4929 O O . GLN A 1 594 ? -25.547 21.812 1.789 1 97.75 594 GLN A O 1
ATOM 4934 N N . ILE A 1 595 ? -27.078 22.938 0.622 1 98.31 595 ILE A N 1
ATOM 4935 C CA . ILE A 1 595 ? -27.312 23.984 1.613 1 98.31 595 ILE A CA 1
ATOM 4936 C C . ILE A 1 595 ? -28.625 23.734 2.328 1 98.31 595 ILE A C 1
ATOM 4938 O O . ILE A 1 595 ? -29.672 23.562 1.685 1 98.31 595 ILE A O 1
ATOM 4942 N N . TRP A 1 596 ? -28.594 23.75 3.635 1 98.31 596 TRP A N 1
ATOM 4943 C CA . TRP A 1 596 ? -29.766 23.391 4.422 1 98.31 596 TRP A CA 1
ATOM 4944 C C . TRP A 1 596 ? -30.219 24.562 5.289 1 98.31 596 TRP A C 1
ATOM 4946 O O . TRP A 1 596 ? -29.391 25.359 5.746 1 98.31 596 TRP A O 1
ATOM 4956 N N . LYS A 1 597 ? -31.516 24.672 5.492 1 98.06 597 LYS A N 1
ATOM 4957 C CA . LYS A 1 597 ? -32.156 25.594 6.418 1 98.06 597 LYS A CA 1
ATOM 4958 C C . LYS A 1 597 ? -32.906 24.859 7.523 1 98.06 597 LYS A C 1
ATOM 4960 O O . LYS A 1 597 ? -33.656 23.922 7.25 1 98.06 597 LYS A O 1
ATOM 4965 N N . PHE A 1 598 ? -32.5 25.219 8.719 1 97.69 598 PHE A N 1
ATOM 4966 C CA . PHE A 1 598 ? -33.156 24.594 9.867 1 97.69 598 PHE A CA 1
ATOM 4967 C C . PHE A 1 598 ? -34.344 25.422 10.336 1 97.69 598 PHE A C 1
ATOM 4969 O O . PHE A 1 598 ? -34.375 26.641 10.195 1 97.69 598 PHE A O 1
ATOM 4976 N N . SER A 1 599 ? -35.406 24.719 10.891 1 95.94 599 SER A N 1
ATOM 4977 C CA . SER A 1 599 ? -36.594 25.359 11.461 1 95.94 599 SER A CA 1
ATOM 4978 C C . SER A 1 599 ? -37.031 24.672 12.758 1 95.94 599 SER A C 1
ATOM 4980 O O . SER A 1 599 ? -36.625 23.547 13.039 1 95.94 599 SER A O 1
ATOM 4982 N N . LYS A 1 600 ? -37.781 25.438 13.742 1 90 600 LYS A N 1
ATOM 4983 C CA . LYS A 1 600 ? -38.25 24.922 15.016 1 90 600 LYS A CA 1
ATOM 4984 C C . LYS A 1 600 ? -39.469 24 14.797 1 90 600 LYS A C 1
ATOM 4986 O O . LYS A 1 600 ? -39.781 23.156 15.648 1 90 600 LYS A O 1
ATOM 4991 N N . GLU A 1 601 ? -40.312 24.016 13.57 1 72.81 601 GLU A N 1
ATOM 4992 C CA . GLU A 1 601 ? -41.562 23.266 13.336 1 72.81 601 GLU A CA 1
ATOM 4993 C C . GLU A 1 601 ? -41.594 22.719 11.906 1 72.81 601 GLU A C 1
ATOM 4995 O O . GLU A 1 601 ? -41.188 23.391 10.969 1 72.81 601 GLU A O 1
ATOM 5000 N N . MET B 1 1 ? 31.844 -39.688 24.625 1 46.28 1 MET B N 1
ATOM 5001 C CA . MET B 1 1 ? 30.688 -39.906 23.75 1 46.28 1 MET B CA 1
ATOM 5002 C C . MET B 1 1 ? 30.234 -38.594 23.109 1 46.28 1 MET B C 1
ATOM 5004 O O . MET B 1 1 ? 29.891 -38.562 21.922 1 46.28 1 MET B O 1
ATOM 5008 N N . ASP B 1 2 ? 30.469 -37.438 23.781 1 61.75 2 ASP B N 1
ATOM 5009 C CA . ASP B 1 2 ? 29.984 -36.125 23.328 1 61.75 2 ASP B CA 1
ATOM 5010 C C . ASP B 1 2 ? 30.938 -35.531 22.281 1 61.75 2 ASP B C 1
ATOM 5012 O O . ASP B 1 2 ? 30.484 -34.906 21.312 1 61.75 2 ASP B O 1
ATOM 5016 N N . LYS B 1 3 ? 32.219 -35.719 22.406 1 63.12 3 LYS B N 1
ATOM 5017 C CA . LYS B 1 3 ? 33.219 -35.156 21.484 1 63.12 3 LYS B CA 1
ATOM 5018 C C . LYS B 1 3 ? 33.156 -35.844 20.125 1 63.12 3 LYS B C 1
ATOM 5020 O O . LYS B 1 3 ? 33.375 -35.219 19.094 1 63.12 3 LYS B O 1
ATOM 5025 N N . THR B 1 4 ? 32.906 -37.062 20.109 1 61.16 4 THR B N 1
ATOM 5026 C CA . THR B 1 4 ? 32.812 -37.844 18.875 1 61.16 4 THR B CA 1
ATOM 5027 C C . THR B 1 4 ? 31.562 -37.438 18.078 1 61.16 4 THR B C 1
ATOM 5029 O O . THR B 1 4 ? 31.625 -37.344 16.844 1 61.16 4 THR B O 1
ATOM 5032 N N . LYS B 1 5 ? 30.578 -37.188 18.719 1 64.25 5 LYS B N 1
ATOM 5033 C CA . LYS B 1 5 ? 29.344 -36.75 18.047 1 64.25 5 LYS B CA 1
ATOM 5034 C C . LYS B 1 5 ? 29.516 -35.344 17.438 1 64.25 5 LYS B C 1
ATOM 5036 O O . LYS B 1 5 ? 29.016 -35.094 16.328 1 64.25 5 LYS B O 1
ATOM 5041 N N . LYS B 1 6 ? 30.141 -34.562 18.047 1 64.81 6 LYS B N 1
ATOM 5042 C CA . LYS B 1 6 ? 30.391 -33.188 17.531 1 64.81 6 LYS B CA 1
ATOM 5043 C C . LYS B 1 6 ? 31.266 -33.25 16.297 1 64.81 6 LYS B C 1
ATOM 5045 O O . LYS B 1 6 ? 31.062 -32.469 15.359 1 64.81 6 LYS B O 1
ATOM 5050 N N . THR B 1 7 ? 32.156 -34.031 16.359 1 74.75 7 THR B N 1
ATOM 5051 C CA . THR B 1 7 ? 33.062 -34.156 15.211 1 74.75 7 THR B CA 1
ATOM 5052 C C . THR B 1 7 ? 32.312 -34.781 14.023 1 74.75 7 THR B C 1
ATOM 5054 O O . THR B 1 7 ? 32.531 -34.375 12.875 1 74.75 7 THR B O 1
ATOM 5057 N N . SER B 1 8 ? 31.422 -35.625 14.289 1 74.25 8 SER B N 1
ATOM 5058 C CA . SER B 1 8 ? 30.609 -36.25 13.242 1 74.25 8 SER B CA 1
ATOM 5059 C C . SER B 1 8 ? 29.625 -35.25 12.648 1 74.25 8 SER B C 1
ATOM 5061 O O . SER B 1 8 ? 29.438 -35.188 11.43 1 74.25 8 SER B O 1
ATOM 5063 N N . LEU B 1 9 ? 29 -34.531 13.469 1 75.44 9 LEU B N 1
ATOM 5064 C CA . LEU B 1 9 ? 28.078 -33.5 13.008 1 75.44 9 LEU B CA 1
ATOM 5065 C C . LEU B 1 9 ? 28.812 -32.438 12.18 1 75.44 9 LEU B C 1
ATOM 5067 O O . LEU B 1 9 ? 28.297 -31.984 11.156 1 75.44 9 LEU B O 1
ATOM 5071 N N . LYS B 1 10 ? 29.953 -32.094 12.617 1 71.25 10 LYS B N 1
ATOM 5072 C CA . LYS B 1 10 ? 30.781 -31.156 11.867 1 71.25 10 LYS B CA 1
ATOM 5073 C C . LYS B 1 10 ? 31.188 -31.719 10.516 1 71.25 10 LYS B C 1
ATOM 5075 O O . LYS B 1 10 ? 31.234 -31 9.516 1 71.25 10 LYS B O 1
ATOM 5080 N N . ASN B 1 11 ? 31.484 -32.938 10.562 1 76.56 11 ASN B N 1
ATOM 5081 C CA . ASN B 1 11 ? 31.828 -33.594 9.305 1 76.56 11 ASN B CA 1
ATOM 5082 C C . ASN B 1 11 ? 30.625 -33.688 8.375 1 76.56 11 ASN B C 1
ATOM 5084 O O . ASN B 1 11 ? 30.75 -33.5 7.168 1 76.56 11 ASN B O 1
ATOM 5088 N N . CYS B 1 12 ? 29.547 -34 8.922 1 74.38 12 CYS B N 1
ATOM 5089 C CA . CYS B 1 12 ? 28.312 -34.031 8.141 1 74.38 12 CYS B CA 1
ATOM 5090 C C . CYS B 1 12 ? 27.969 -32.688 7.566 1 74.38 12 CYS B C 1
ATOM 5092 O O . CYS B 1 12 ? 27.609 -32.562 6.395 1 74.38 12 CYS B O 1
ATOM 5094 N N . ILE B 1 13 ? 28.031 -31.734 8.391 1 79.69 13 ILE B N 1
ATOM 5095 C CA . ILE B 1 13 ? 27.766 -30.375 7.949 1 79.69 13 ILE B CA 1
ATOM 5096 C C . ILE B 1 13 ? 28.766 -29.969 6.867 1 79.69 13 ILE B C 1
ATOM 5098 O O . ILE B 1 13 ? 28.391 -29.344 5.875 1 79.69 13 ILE B O 1
ATOM 5102 N N . SER B 1 14 ? 29.938 -30.391 7.016 1 82.88 14 SER B N 1
ATOM 5103 C CA . SER B 1 14 ? 30.969 -30.094 6.023 1 82.88 14 SER B CA 1
ATOM 5104 C C . SER B 1 14 ? 30.688 -30.812 4.703 1 82.88 14 SER B C 1
ATOM 5106 O O . SER B 1 14 ? 30.906 -30.25 3.631 1 82.88 14 SER B O 1
ATOM 5108 N N . LYS B 1 15 ? 30.219 -32 4.816 1 78.06 15 LYS B N 1
ATOM 5109 C CA . LYS B 1 15 ? 29.875 -32.75 3.609 1 78.06 15 LYS B CA 1
ATOM 5110 C C . LYS B 1 15 ? 28.703 -32.094 2.881 1 78.06 15 LYS B C 1
ATOM 5112 O O . LYS B 1 15 ? 28.719 -31.984 1.653 1 78.06 15 LYS B O 1
ATOM 5117 N N . ILE B 1 16 ? 27.703 -31.703 3.551 1 79.12 16 ILE B N 1
ATOM 5118 C CA . ILE B 1 16 ? 26.531 -31.031 2.996 1 79.12 16 ILE B CA 1
ATOM 5119 C C . ILE B 1 16 ? 26.953 -29.719 2.328 1 79.12 16 ILE B C 1
ATOM 5121 O O . ILE B 1 16 ? 26.5 -29.406 1.226 1 79.12 16 ILE B O 1
ATOM 5125 N N . TRP B 1 17 ? 27.812 -29.188 2.967 1 82.25 17 TRP B N 1
ATOM 5126 C CA . TRP B 1 17 ? 28.234 -27.875 2.473 1 82.25 17 TRP B CA 1
ATOM 5127 C C . TRP B 1 17 ? 29.125 -28.016 1.245 1 82.25 17 TRP B C 1
ATOM 5129 O O . TRP B 1 17 ? 29.172 -27.109 0.399 1 82.25 17 TRP B O 1
ATOM 5139 N N . LYS B 1 18 ? 29.766 -29.141 1.053 1 84.69 18 LYS B N 1
ATOM 5140 C CA . LYS B 1 18 ? 30.672 -29.328 -0.073 1 84.69 18 LYS B CA 1
ATOM 5141 C C . LYS B 1 18 ? 29.922 -29.75 -1.328 1 84.69 18 LYS B C 1
ATOM 5143 O O . LYS B 1 18 ? 30.328 -29.438 -2.445 1 84.69 18 LYS B O 1
ATOM 5148 N N . SER B 1 19 ? 28.766 -30.375 -1.071 1 91.69 19 SER B N 1
ATOM 5149 C CA . SER B 1 19 ? 27.953 -30.812 -2.203 1 91.69 19 SER B CA 1
ATOM 5150 C C . SER B 1 19 ? 26.891 -29.766 -2.547 1 91.69 19 SER B C 1
ATOM 5152 O O . SER B 1 19 ? 26.078 -29.406 -1.696 1 91.69 19 SER B O 1
ATOM 5154 N N . GLU B 1 20 ? 26.812 -29.359 -3.785 1 93.44 20 GLU B N 1
ATOM 5155 C CA . GLU B 1 20 ? 25.859 -28.344 -4.211 1 93.44 20 GLU B CA 1
ATOM 5156 C C . GLU B 1 20 ? 24.422 -28.844 -4.121 1 93.44 20 GLU B C 1
ATOM 5158 O O . GLU B 1 20 ? 23.516 -28.109 -3.713 1 93.44 20 GLU B O 1
ATOM 5163 N N . ILE B 1 21 ? 24.25 -30.125 -4.484 1 93.31 21 ILE B N 1
ATOM 5164 C CA . ILE B 1 21 ? 22.906 -30.688 -4.484 1 93.31 21 ILE B CA 1
ATOM 5165 C C . ILE B 1 21 ? 22.406 -30.844 -3.049 1 93.31 21 ILE B C 1
ATOM 5167 O O . ILE B 1 21 ? 21.266 -30.516 -2.75 1 93.31 21 ILE B O 1
ATOM 5171 N N . LEU B 1 22 ? 23.203 -31.297 -2.154 1 94.81 22 LEU B N 1
ATOM 5172 C CA . LEU B 1 22 ? 22.812 -31.469 -0.761 1 94.81 22 LEU B CA 1
ATOM 5173 C C . LEU B 1 22 ? 22.562 -30.125 -0.092 1 94.81 22 LEU B C 1
ATOM 5175 O O . LEU B 1 22 ? 21.641 -29.984 0.72 1 94.81 22 LEU B O 1
ATOM 5179 N N . SER B 1 23 ? 23.359 -29.188 -0.475 1 95.5 23 SER B N 1
ATOM 5180 C CA . SER B 1 23 ? 23.156 -27.844 0.061 1 95.5 23 SER B CA 1
ATOM 5181 C C . SER B 1 23 ? 21.828 -27.266 -0.401 1 95.5 23 SER B C 1
ATOM 5183 O O . SER B 1 23 ? 21.109 -26.641 0.385 1 95.5 23 SER B O 1
ATOM 5185 N N . ALA B 1 24 ? 21.547 -27.438 -1.681 1 97.38 24 ALA B N 1
ATOM 5186 C CA . ALA B 1 24 ? 20.297 -26.922 -2.236 1 97.38 24 ALA B CA 1
ATOM 5187 C C . ALA B 1 24 ? 19.094 -27.578 -1.552 1 97.38 24 ALA B C 1
ATOM 5189 O O . ALA B 1 24 ? 18.156 -26.875 -1.147 1 97.38 24 ALA B O 1
ATOM 5190 N N . ILE B 1 25 ? 19.172 -28.859 -1.331 1 97.25 25 ILE B N 1
ATOM 5191 C CA . ILE B 1 25 ? 18.078 -29.609 -0.712 1 97.25 25 ILE B CA 1
ATOM 5192 C C . ILE B 1 25 ? 17.938 -29.188 0.748 1 97.25 25 ILE B C 1
ATOM 5194 O O . ILE B 1 25 ? 16.828 -28.906 1.212 1 97.25 25 ILE B O 1
ATOM 5198 N N . THR B 1 26 ? 19.016 -29.094 1.442 1 96.12 26 THR B N 1
ATOM 5199 C CA . THR B 1 26 ? 18.984 -28.781 2.867 1 96.12 26 THR B CA 1
ATOM 5200 C C . THR B 1 26 ? 18.453 -27.375 3.105 1 96.12 26 THR B C 1
ATOM 5202 O O . THR B 1 26 ? 17.641 -27.156 4 1 96.12 26 THR B O 1
ATOM 5205 N N . LEU B 1 27 ? 18.938 -26.469 2.289 1 95.31 27 LEU B N 1
ATOM 5206 C CA . LEU B 1 27 ? 18.484 -25.094 2.438 1 95.31 27 LEU B CA 1
ATOM 5207 C C . LEU B 1 27 ? 16.984 -24.969 2.197 1 95.31 27 LEU B C 1
ATOM 5209 O O . LEU B 1 27 ? 16.281 -24.344 2.988 1 95.31 27 LEU B O 1
ATOM 5213 N N . ASN B 1 28 ? 16.531 -25.531 1.142 1 97.94 28 ASN B N 1
ATOM 5214 C CA . ASN B 1 28 ? 15.102 -25.453 0.819 1 97.94 28 ASN B CA 1
ATOM 5215 C C . ASN B 1 28 ? 14.258 -26.219 1.837 1 97.94 28 ASN B C 1
ATOM 5217 O O . ASN B 1 28 ? 13.148 -25.797 2.164 1 97.94 28 ASN B O 1
ATOM 5221 N N . LEU B 1 29 ? 14.82 -27.281 2.352 1 97.5 29 LEU B N 1
ATOM 5222 C CA . LEU B 1 29 ? 14.102 -28.047 3.365 1 97.5 29 LEU B CA 1
ATOM 5223 C C . LEU B 1 29 ? 13.992 -27.266 4.664 1 97.5 29 LEU B C 1
ATOM 5225 O O . LEU B 1 29 ? 12.961 -27.312 5.34 1 97.5 29 LEU B O 1
ATOM 5229 N N . LEU B 1 30 ? 15.023 -26.609 4.98 1 95.81 30 LEU B N 1
ATOM 5230 C CA . LEU B 1 30 ? 15.008 -25.797 6.191 1 95.81 30 LEU B CA 1
ATOM 5231 C C . LEU B 1 30 ? 13.953 -24.703 6.105 1 95.81 30 LEU B C 1
ATOM 5233 O O . LEU B 1 30 ? 13.227 -24.469 7.066 1 95.81 30 LEU B O 1
ATOM 5237 N N . PHE B 1 31 ? 13.883 -24.094 4.977 1 95.88 31 PHE B N 1
ATOM 5238 C CA . PHE B 1 31 ? 12.898 -23.031 4.805 1 95.88 31 PHE B CA 1
ATOM 5239 C C . PHE B 1 31 ? 11.484 -23.594 4.809 1 95.88 31 PHE B C 1
ATOM 5241 O O . PHE B 1 31 ? 10.594 -23.047 5.461 1 95.88 31 PHE B O 1
ATOM 5248 N N . LEU B 1 32 ? 11.289 -24.672 4.105 1 97.5 32 LEU B N 1
ATOM 5249 C CA . LEU B 1 32 ? 9.969 -25.297 4.078 1 97.5 32 LEU B CA 1
ATOM 5250 C C . LEU B 1 32 ? 9.562 -25.766 5.473 1 97.5 32 LEU B C 1
ATOM 5252 O O . LEU B 1 32 ? 8.43 -25.547 5.902 1 97.5 32 LEU B O 1
ATOM 5256 N N . ALA B 1 33 ? 10.5 -26.391 6.176 1 96.81 33 ALA B N 1
ATOM 5257 C CA . ALA B 1 33 ? 10.234 -26.875 7.527 1 96.81 33 ALA B CA 1
ATOM 5258 C C . ALA B 1 33 ? 9.867 -25.719 8.453 1 96.81 33 ALA B C 1
ATOM 5260 O O . ALA B 1 33 ? 8.961 -25.844 9.281 1 96.81 33 ALA B O 1
ATOM 5261 N N . SER B 1 34 ? 10.562 -24.641 8.305 1 95.38 34 SER B N 1
ATOM 5262 C CA . SER B 1 34 ? 10.266 -23.469 9.133 1 95.38 34 SER B CA 1
ATOM 5263 C C . SER B 1 34 ? 8.852 -22.969 8.883 1 95.38 34 SER B C 1
ATOM 5265 O O . SER B 1 34 ? 8.148 -22.594 9.82 1 95.38 34 SER B O 1
ATOM 5267 N N . ILE B 1 35 ? 8.406 -22.969 7.664 1 96.19 35 ILE B N 1
ATOM 5268 C CA . ILE B 1 35 ? 7.07 -22.5 7.32 1 96.19 35 ILE B CA 1
ATOM 5269 C C . ILE B 1 35 ? 6.027 -23.469 7.871 1 96.19 35 ILE B C 1
ATOM 5271 O O . ILE B 1 35 ? 5.02 -23.047 8.445 1 96.19 35 ILE B O 1
ATOM 5275 N N . LEU B 1 36 ? 6.332 -24.719 7.77 1 96.25 36 LEU B N 1
ATOM 5276 C CA . LEU B 1 36 ? 5.383 -25.734 8.211 1 96.25 36 LEU B CA 1
ATOM 5277 C C . LEU B 1 36 ? 5.23 -25.719 9.727 1 96.25 36 LEU B C 1
ATOM 5279 O O . LEU B 1 36 ? 4.152 -26.016 10.25 1 96.25 36 LEU B O 1
ATOM 5283 N N . VAL B 1 37 ? 6.273 -25.344 10.406 1 95.06 37 VAL B N 1
ATOM 5284 C CA . VAL B 1 37 ? 6.258 -25.375 11.859 1 95.06 37 VAL B CA 1
ATOM 5285 C C . VAL B 1 37 ? 5.664 -24.062 12.398 1 95.06 37 VAL B C 1
ATOM 5287 O O . VAL B 1 37 ? 4.871 -24.078 13.344 1 95.06 37 VAL B O 1
ATOM 5290 N N . PHE B 1 38 ? 5.965 -22.984 11.719 1 94.62 38 PHE B N 1
ATOM 5291 C CA . PHE B 1 38 ? 5.664 -21.703 12.359 1 94.62 38 PHE B CA 1
ATOM 5292 C C . PHE B 1 38 ? 4.496 -21.016 11.664 1 94.62 38 PHE B C 1
ATOM 5294 O O . PHE B 1 38 ? 3.885 -20.094 12.227 1 94.62 38 PHE B O 1
ATOM 5301 N N . CYS B 1 39 ? 4.215 -21.359 10.445 1 96.06 39 CYS B N 1
ATOM 5302 C CA . CYS B 1 39 ? 3.16 -20.672 9.703 1 96.06 39 CYS B CA 1
ATOM 5303 C C . CYS B 1 39 ? 1.983 -21.609 9.445 1 96.06 39 CYS B C 1
ATOM 5305 O O . CYS B 1 39 ? 2.086 -22.812 9.664 1 96.06 39 CYS B O 1
ATOM 5307 N N . ASP B 1 40 ? 0.878 -21.016 9.133 1 97 40 ASP B N 1
ATOM 5308 C CA . ASP B 1 40 ? -0.345 -21.75 8.82 1 97 40 ASP B CA 1
ATOM 5309 C C . ASP B 1 40 ? -0.562 -21.828 7.309 1 97 40 ASP B C 1
ATOM 5311 O O . ASP B 1 40 ? -0.957 -20.844 6.68 1 97 40 ASP B O 1
ATOM 5315 N N . VAL B 1 41 ? -0.374 -23 6.73 1 97.75 41 VAL B N 1
ATOM 5316 C CA . VAL B 1 41 ? -0.545 -23.188 5.297 1 97.75 41 VAL B CA 1
ATOM 5317 C C . VAL B 1 41 ? -2.033 -23.234 4.957 1 97.75 41 VAL B C 1
ATOM 5319 O O . VAL B 1 41 ? -2.805 -23.938 5.617 1 97.75 41 VAL B O 1
ATOM 5322 N N . LYS B 1 42 ? -2.438 -22.5 3.92 1 97.5 42 LYS B N 1
ATOM 5323 C CA . LYS B 1 42 ? -3.844 -22.422 3.535 1 97.5 42 LYS B CA 1
ATOM 5324 C C . LYS B 1 42 ? -3.992 -22.078 2.057 1 97.5 42 LYS B C 1
ATOM 5326 O O . LYS B 1 42 ? -3.023 -21.688 1.404 1 97.5 42 LYS B O 1
ATOM 5331 N N . TYR B 1 43 ? -5.125 -22.281 1.548 1 97.38 43 TYR B N 1
ATOM 5332 C CA . TYR B 1 43 ? -5.402 -21.875 0.175 1 97.38 43 TYR B CA 1
ATOM 5333 C C . TYR B 1 43 ? -5.711 -20.375 0.103 1 97.38 43 TYR B C 1
ATOM 5335 O O . TYR B 1 43 ? -6.438 -19.844 0.945 1 97.38 43 TYR B O 1
ATOM 5343 N N . GLU B 1 44 ? -5.176 -19.703 -0.853 1 95.69 44 GLU B N 1
ATOM 5344 C CA . GLU B 1 44 ? -5.395 -18.266 -0.999 1 95.69 44 GLU B CA 1
ATOM 5345 C C . GLU B 1 44 ? -6.781 -17.984 -1.562 1 95.69 44 GLU B C 1
ATOM 5347 O O . GLU B 1 44 ? -7.395 -16.969 -1.225 1 95.69 44 GLU B O 1
ATOM 5352 N N . VAL B 1 45 ? -7.172 -18.875 -2.459 1 94.25 45 VAL B N 1
ATOM 5353 C CA . VAL B 1 45 ? -8.453 -18.688 -3.127 1 94.25 45 VAL B CA 1
ATOM 5354 C C . VAL B 1 45 ? -9.281 -19.969 -3.023 1 94.25 45 VAL B C 1
ATOM 5356 O O . VAL B 1 45 ? -8.734 -21.047 -2.789 1 94.25 45 VAL B O 1
ATOM 5359 N N . SER B 1 46 ? -10.547 -19.859 -3.248 1 95.5 46 SER B N 1
ATOM 5360 C CA . SER B 1 46 ? -11.484 -20.984 -3.127 1 95.5 46 SER B CA 1
ATOM 5361 C C . SER B 1 46 ? -11.289 -21.984 -4.254 1 95.5 46 SER B C 1
ATOM 5363 O O . SER B 1 46 ? -11.633 -23.156 -4.109 1 95.5 46 SER B O 1
ATOM 5365 N N . ASP B 1 47 ? -10.672 -21.562 -5.344 1 95.44 47 ASP B N 1
ATOM 5366 C CA . ASP B 1 47 ? -10.508 -22.422 -6.504 1 95.44 47 ASP B CA 1
ATOM 5367 C C . ASP B 1 47 ? -9.719 -23.688 -6.137 1 95.44 47 ASP B C 1
ATOM 5369 O O . ASP B 1 47 ? -10.094 -24.797 -6.531 1 95.44 47 ASP B O 1
ATOM 5373 N N . ASP B 1 48 ? -8.68 -23.5 -5.434 1 97.25 48 ASP B N 1
ATOM 5374 C CA . ASP B 1 48 ? -7.859 -24.641 -5.031 1 97.25 48 ASP B CA 1
ATOM 5375 C C . ASP B 1 48 ? -8.633 -25.578 -4.109 1 97.25 48 ASP B C 1
ATOM 5377 O O . ASP B 1 48 ? -8.492 -26.797 -4.199 1 97.25 48 ASP B O 1
ATOM 5381 N N . PHE B 1 49 ? -9.406 -25.031 -3.293 1 96.88 49 PHE B N 1
ATOM 5382 C CA . PHE B 1 49 ? -10.234 -25.828 -2.408 1 96.88 49 PHE B CA 1
ATOM 5383 C C . PHE B 1 49 ? -11.234 -26.656 -3.207 1 96.88 49 PHE B C 1
ATOM 5385 O O . PHE B 1 49 ? -11.398 -27.859 -2.961 1 96.88 49 PHE B O 1
ATOM 5392 N N . VAL B 1 50 ? -11.852 -26.016 -4.152 1 96.88 50 VAL B N 1
ATOM 5393 C CA . VAL B 1 50 ? -12.867 -26.656 -4.969 1 96.88 50 VAL B CA 1
ATOM 5394 C C . VAL B 1 50 ? -12.242 -27.812 -5.762 1 96.88 50 VAL B C 1
ATOM 5396 O O . VAL B 1 50 ? -12.812 -28.891 -5.848 1 96.88 50 VAL B O 1
ATOM 5399 N N . MET B 1 51 ? -11.109 -27.594 -6.285 1 96.69 51 MET B N 1
ATOM 5400 C CA . MET B 1 51 ? -10.43 -28.625 -7.055 1 96.69 51 MET B CA 1
ATOM 5401 C C . MET B 1 51 ? -10.016 -29.781 -6.156 1 96.69 51 MET B C 1
ATOM 5403 O O . MET B 1 51 ? -10.117 -30.953 -6.551 1 96.69 51 MET B O 1
ATOM 5407 N N . SER B 1 52 ? -9.555 -29.453 -4.988 1 97.06 52 SER B N 1
ATOM 5408 C CA . SER B 1 52 ? -9.227 -30.5 -4.027 1 97.06 52 SER B CA 1
ATOM 5409 C C . SER B 1 52 ? -10.461 -31.312 -3.66 1 97.06 52 SER B C 1
ATOM 5411 O O . SER B 1 52 ? -10.391 -32.531 -3.547 1 97.06 52 SER B O 1
ATOM 5413 N N . ALA B 1 53 ? -11.594 -30.641 -3.523 1 96.62 53 ALA B N 1
ATOM 5414 C CA . ALA B 1 53 ? -12.859 -31.297 -3.191 1 96.62 53 ALA B CA 1
ATOM 5415 C C . ALA B 1 53 ? -13.32 -32.188 -4.328 1 96.62 53 ALA B C 1
ATOM 5417 O O . ALA B 1 53 ? -13.805 -33.312 -4.086 1 96.62 53 ALA B O 1
ATOM 5418 N N . ILE B 1 54 ? -13.164 -31.719 -5.516 1 96.56 54 ILE B N 1
ATOM 5419 C CA . ILE B 1 54 ? -13.539 -32.5 -6.684 1 96.56 54 ILE B CA 1
ATOM 5420 C C . ILE B 1 54 ? -12.703 -33.781 -6.738 1 96.56 54 ILE B C 1
ATOM 5422 O O . ILE B 1 54 ? -13.242 -34.875 -6.926 1 96.56 54 ILE B O 1
ATOM 5426 N N . LEU B 1 55 ? -11.469 -33.625 -6.535 1 96.44 55 LEU B N 1
ATOM 5427 C CA . LEU B 1 55 ? -10.523 -34.719 -6.637 1 96.44 55 LEU B CA 1
ATOM 5428 C C . LEU B 1 55 ? -10.82 -35.812 -5.59 1 96.44 55 LEU B C 1
ATOM 5430 O O . LEU B 1 55 ? -10.68 -37 -5.855 1 96.44 55 LEU B O 1
ATOM 5434 N N . SER B 1 56 ? -11.234 -35.406 -4.457 1 96 56 SER B N 1
ATOM 5435 C CA . SER B 1 56 ? -11.492 -36.344 -3.365 1 96 56 SER B CA 1
ATOM 5436 C C . SER B 1 56 ? -12.875 -36.969 -3.484 1 96 56 SER B C 1
ATOM 5438 O O . SER B 1 56 ? -13.219 -37.875 -2.734 1 96 56 SER B O 1
ATOM 5440 N N . GLY B 1 57 ? -13.719 -36.438 -4.348 1 95.31 57 GLY B N 1
ATOM 5441 C CA . GLY B 1 57 ? -15.055 -37 -4.547 1 95.31 57 GLY B CA 1
ATOM 5442 C C . GLY B 1 57 ? -16.094 -36.375 -3.617 1 95.31 57 GLY B C 1
ATOM 5443 O O . GLY B 1 57 ? -17.125 -37 -3.363 1 95.31 57 GLY B O 1
ATOM 5444 N N . ALA B 1 58 ? -15.695 -35.188 -3.127 1 95.69 58 ALA B N 1
ATOM 5445 C CA . ALA B 1 58 ? -16.609 -34.562 -2.197 1 95.69 58 ALA B CA 1
ATOM 5446 C C . ALA B 1 58 ? -17.953 -34.25 -2.865 1 95.69 58 ALA B C 1
ATOM 5448 O O . ALA B 1 58 ? -19 -34.25 -2.209 1 95.69 58 ALA B O 1
ATOM 5449 N N . TYR B 1 59 ? -17.781 -34 -4.211 1 93.31 59 TYR B N 1
ATOM 5450 C CA . TYR B 1 59 ? -18.984 -33.75 -5 1 93.31 59 TYR B CA 1
ATOM 5451 C C . TYR B 1 59 ? -19.453 -35.031 -5.672 1 93.31 59 TYR B C 1
ATOM 5453 O O . TYR B 1 59 ? -18.719 -35.625 -6.469 1 93.31 59 TYR B O 1
ATOM 5461 N N . GLY B 1 60 ? -20.422 -35.844 -5.402 1 83.62 60 GLY B N 1
ATOM 5462 C CA . GLY B 1 60 ? -21.016 -36.938 -6.172 1 83.62 60 GLY B CA 1
ATOM 5463 C C . GLY B 1 60 ? -20.625 -38.312 -5.668 1 83.62 60 GLY B C 1
ATOM 5464 O O . GLY B 1 60 ? -21.156 -39.312 -6.129 1 83.62 60 GLY B O 1
ATOM 5465 N N . GLY B 1 61 ? -19.578 -38.406 -4.836 1 80.88 61 GLY B N 1
ATOM 5466 C CA . GLY B 1 61 ? -19.344 -39.688 -4.199 1 80.88 61 GLY B CA 1
ATOM 5467 C C . GLY B 1 61 ? -18.188 -40.469 -4.832 1 80.88 61 GLY B C 1
ATOM 5468 O O . GLY B 1 61 ? -17.812 -41.531 -4.34 1 80.88 61 GLY B O 1
ATOM 5469 N N . SER B 1 62 ? -17.656 -39.969 -5.973 1 90.12 62 SER B N 1
ATOM 5470 C CA . SER B 1 62 ? -16.531 -40.656 -6.582 1 90.12 62 SER B CA 1
ATOM 5471 C C . SER B 1 62 ? -15.406 -39.656 -6.922 1 90.12 62 SER B C 1
ATOM 5473 O O . SER B 1 62 ? -15.648 -38.469 -7.102 1 90.12 62 SER B O 1
ATOM 5475 N N . LEU B 1 63 ? -14.188 -40.25 -6.98 1 95.06 63 LEU B N 1
ATOM 5476 C CA . LEU B 1 63 ? -13.031 -39.469 -7.367 1 95.06 63 LEU B CA 1
ATOM 5477 C C . LEU B 1 63 ? -13.172 -38.938 -8.797 1 95.06 63 LEU B C 1
ATOM 5479 O O . LEU B 1 63 ? -13.672 -39.656 -9.672 1 95.06 63 LEU B O 1
ATOM 5483 N N . ASN B 1 64 ? -12.82 -37.719 -9.047 1 95.81 64 ASN B N 1
ATOM 5484 C CA . ASN B 1 64 ? -12.945 -37.125 -10.359 1 95.81 64 ASN B CA 1
ATOM 5485 C C . ASN B 1 64 ? -11.648 -36.406 -10.773 1 95.81 64 ASN B C 1
ATOM 5487 O O . ASN B 1 64 ? -11.25 -35.438 -10.156 1 95.81 64 ASN B O 1
ATOM 5491 N N . PRO B 1 65 ? -11.008 -36.812 -11.812 1 96.12 65 PRO B N 1
ATOM 5492 C CA . PRO B 1 65 ? -9.742 -36.219 -12.25 1 96.12 65 PRO B CA 1
ATOM 5493 C C . PRO B 1 65 ? -9.93 -34.906 -12.992 1 96.12 65 PRO B C 1
ATOM 5495 O O . PRO B 1 65 ? -8.953 -34.188 -13.266 1 96.12 65 PRO B O 1
ATOM 5498 N N . HIS B 1 66 ? -11.18 -34.531 -13.367 1 95.88 66 HIS B N 1
ATOM 5499 C CA . HIS B 1 66 ? -11.438 -33.25 -14.047 1 95.88 66 HIS B CA 1
ATOM 5500 C C . HIS B 1 66 ? -11.406 -32.094 -13.07 1 95.88 66 HIS B C 1
ATOM 5502 O O . HIS B 1 66 ? -12.406 -31.781 -12.422 1 95.88 66 HIS B O 1
ATOM 5508 N N . LEU B 1 67 ? -10.344 -31.297 -13.055 1 95.69 67 LEU B N 1
ATOM 5509 C CA . LEU B 1 67 ? -10.086 -30.297 -12.016 1 95.69 67 LEU B CA 1
ATOM 5510 C C . LEU B 1 67 ? -10.375 -28.891 -12.531 1 95.69 67 LEU B C 1
ATOM 5512 O O . LEU B 1 67 ? -9.836 -27.922 -12.008 1 95.69 67 LEU B O 1
ATOM 5516 N N . ILE B 1 68 ? -11.102 -28.688 -13.469 1 93.62 68 ILE B N 1
ATOM 5517 C CA . ILE B 1 68 ? -11.648 -27.438 -13.984 1 93.62 68 ILE B CA 1
ATOM 5518 C C . ILE B 1 68 ? -10.523 -26.594 -14.562 1 93.62 68 ILE B C 1
ATOM 5520 O O . ILE B 1 68 ? -10.523 -26.281 -15.758 1 93.62 68 ILE B O 1
ATOM 5524 N N . PHE B 1 69 ? -9.438 -26.203 -13.688 1 93.56 69 PHE B N 1
ATOM 5525 C CA . PHE B 1 69 ? -8.414 -25.25 -14.117 1 93.56 69 PHE B CA 1
ATOM 5526 C C . PHE B 1 69 ? -7.094 -25.969 -14.375 1 93.56 69 PHE B C 1
ATOM 5528 O O . PHE B 1 69 ? -6.211 -25.438 -15.055 1 93.56 69 PHE B O 1
ATOM 5535 N N . ILE B 1 70 ? -6.957 -27.078 -13.805 1 96.69 70 ILE B N 1
ATOM 5536 C CA . ILE B 1 70 ? -5.719 -27.844 -13.898 1 96.69 70 ILE B CA 1
ATOM 5537 C C . ILE B 1 70 ? -5.902 -29 -14.875 1 96.69 70 ILE B C 1
ATOM 5539 O O . ILE B 1 70 ? -6.992 -29.562 -14.977 1 96.69 70 ILE B O 1
ATOM 5543 N N . ASN B 1 71 ? -4.859 -29.328 -15.578 1 97.75 71 ASN B N 1
ATOM 5544 C CA . ASN B 1 71 ? -4.871 -30.391 -16.578 1 97.75 71 ASN B CA 1
ATOM 5545 C C . ASN B 1 71 ? -5.336 -31.719 -15.977 1 97.75 71 ASN B C 1
ATOM 5547 O O . ASN B 1 71 ? -4.969 -32.062 -14.852 1 97.75 71 ASN B O 1
ATOM 5551 N N . VAL B 1 72 ? -6.148 -32.438 -16.734 1 97.5 72 VAL B N 1
ATOM 5552 C CA . VAL B 1 72 ? -6.742 -33.688 -16.297 1 97.5 72 VAL B CA 1
ATOM 5553 C C . VAL B 1 72 ? -5.645 -34.688 -15.969 1 97.5 72 VAL B C 1
ATOM 5555 O O . VAL B 1 72 ? -5.82 -35.562 -15.109 1 97.5 72 VAL B O 1
ATOM 5558 N N . LEU B 1 73 ? -4.465 -34.562 -16.562 1 97.69 73 LEU B N 1
ATOM 5559 C CA . LEU B 1 73 ? -3.338 -35.438 -16.328 1 97.69 73 LEU B CA 1
ATOM 5560 C C . LEU B 1 73 ? -2.889 -35.375 -14.867 1 97.69 73 LEU B C 1
ATOM 5562 O O . LEU B 1 73 ? -2.492 -36.375 -14.289 1 97.69 73 LEU B O 1
ATOM 5566 N N . TRP B 1 74 ? -2.887 -34.188 -14.32 1 97.56 74 TRP B N 1
ATOM 5567 C CA . TRP B 1 74 ? -2.574 -34.031 -12.906 1 97.56 74 TRP B CA 1
ATOM 5568 C C . TRP B 1 74 ? -3.594 -34.75 -12.039 1 97.56 74 TRP B C 1
ATOM 5570 O O . TRP B 1 74 ? -3.232 -35.375 -11.031 1 97.56 74 TRP B O 1
ATOM 5580 N N . GLY B 1 75 ? -4.863 -34.688 -12.43 1 97.44 75 GLY B N 1
ATOM 5581 C CA . GLY B 1 75 ? -5.91 -35.438 -11.734 1 97.44 75 GLY B CA 1
ATOM 5582 C C . GLY B 1 75 ? -5.703 -36.938 -11.766 1 97.44 75 GLY B C 1
ATOM 5583 O O . GLY B 1 75 ? -5.805 -37.594 -10.734 1 97.44 75 GLY B O 1
ATOM 5584 N N . TYR B 1 76 ? -5.34 -37.406 -12.93 1 97 76 TYR B N 1
ATOM 5585 C CA . TYR B 1 76 ? -5.086 -38.844 -13.062 1 97 76 TYR B CA 1
ATOM 5586 C C . TYR B 1 76 ? -3.877 -39.25 -12.242 1 97 76 TYR B C 1
ATOM 5588 O O . TYR B 1 76 ? -3.846 -40.375 -11.688 1 97 76 TYR B O 1
ATOM 5596 N N . LEU B 1 77 ? -2.982 -38.375 -12.156 1 96.88 77 LEU B N 1
ATOM 5597 C CA . LEU B 1 77 ? -1.771 -38.688 -11.398 1 96.88 77 LEU B CA 1
ATOM 5598 C C . LEU B 1 77 ? -2.08 -38.812 -9.906 1 96.88 77 LEU B C 1
ATOM 5600 O O . LEU B 1 77 ? -1.511 -39.656 -9.219 1 96.88 77 LEU B O 1
ATOM 5604 N N . LEU B 1 78 ? -2.979 -38 -9.398 1 97.56 78 LEU B N 1
ATOM 5605 C CA . LEU B 1 78 ? -3.211 -37.875 -7.961 1 97.56 78 LEU B CA 1
ATOM 5606 C C . LEU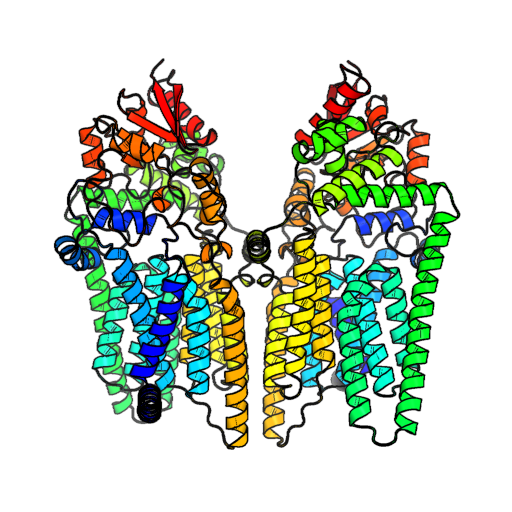 B 1 78 ? -4.254 -38.906 -7.508 1 97.56 78 LEU B C 1
ATOM 5608 O O . LEU B 1 78 ? -4.273 -39.312 -6.344 1 97.56 78 LEU B O 1
ATOM 5612 N N . THR B 1 79 ? -5.141 -39.406 -8.375 1 96.56 79 THR B N 1
ATOM 5613 C CA . THR B 1 79 ? -6.285 -40.25 -8.047 1 96.56 79 THR B CA 1
ATOM 5614 C C . THR B 1 79 ? -5.828 -41.5 -7.332 1 96.56 79 THR B C 1
ATOM 5616 O O . THR B 1 79 ? -6.414 -41.906 -6.32 1 96.56 79 THR B O 1
ATOM 5619 N N . PRO B 1 80 ? -4.699 -42.188 -7.758 1 96.38 80 PRO B N 1
ATOM 5620 C CA . PRO B 1 80 ? -4.254 -43.406 -7.066 1 96.38 80 PRO B CA 1
ATOM 5621 C C . PRO B 1 80 ? -3.863 -43.156 -5.613 1 96.38 80 PRO B C 1
ATOM 5623 O O . PRO B 1 80 ? -4.07 -44 -4.75 1 96.38 80 PRO B O 1
ATOM 5626 N N . PHE B 1 81 ? -3.379 -42.031 -5.32 1 96.81 81 PHE B N 1
ATOM 5627 C CA . PHE B 1 81 ? -2.977 -41.719 -3.955 1 96.81 81 PHE B CA 1
ATOM 5628 C C . PHE B 1 81 ? -4.195 -41.562 -3.057 1 96.81 81 PHE B C 1
ATOM 5630 O O . PHE B 1 81 ? -4.172 -41.938 -1.888 1 96.81 81 PHE B O 1
ATOM 5637 N N . TYR B 1 82 ? -5.246 -40.938 -3.629 1 95.75 82 TYR B N 1
ATOM 5638 C CA . TYR B 1 82 ? -6.48 -40.781 -2.869 1 95.75 82 TYR B CA 1
ATOM 5639 C C . TYR B 1 82 ? -7.141 -42.125 -2.605 1 95.75 82 TYR B C 1
ATOM 5641 O O . TYR B 1 82 ? -7.855 -42.281 -1.614 1 95.75 82 TYR B O 1
ATOM 5649 N N . LEU B 1 83 ? -6.871 -43.094 -3.432 1 94.62 83 LEU B N 1
ATOM 5650 C CA . LEU B 1 83 ? -7.414 -44.438 -3.244 1 94.62 83 LEU B CA 1
ATOM 5651 C C . LEU B 1 83 ? -6.668 -45.188 -2.135 1 94.62 83 LEU B C 1
ATOM 5653 O O . LEU B 1 83 ? -7.281 -45.906 -1.354 1 94.62 83 LEU B O 1
ATOM 5657 N N . ILE B 1 84 ? -5.406 -44.938 -2.057 1 95.75 84 ILE B N 1
ATOM 5658 C CA . ILE B 1 84 ? -4.566 -45.625 -1.083 1 95.75 84 ILE B CA 1
ATOM 5659 C C . ILE B 1 84 ? -4.75 -44.969 0.295 1 95.75 84 ILE B C 1
ATOM 5661 O O . ILE B 1 84 ? -4.93 -45.688 1.29 1 95.75 84 ILE B O 1
ATOM 5665 N N . LEU B 1 85 ? -4.672 -43.656 0.362 1 96.31 85 LEU B N 1
ATOM 5666 C CA . LEU B 1 85 ? -4.828 -42.938 1.61 1 96.31 85 LEU B CA 1
ATOM 5667 C C . LEU B 1 85 ? -5.824 -41.781 1.442 1 96.31 85 LEU B C 1
ATOM 5669 O O . LEU B 1 85 ? -5.422 -40.625 1.272 1 96.31 85 LEU B O 1
ATOM 5673 N N . PRO B 1 86 ? -7.074 -42 1.598 1 94.31 86 PRO B N 1
ATOM 5674 C CA . PRO B 1 86 ? -8.117 -41.031 1.297 1 94.31 86 PRO B CA 1
ATOM 5675 C C . PRO B 1 86 ? -8.172 -39.906 2.326 1 94.31 86 PRO B C 1
ATOM 5677 O O . PRO B 1 86 ? -8.82 -38.875 2.088 1 94.31 86 PRO B O 1
ATOM 5680 N N . GLU B 1 87 ? -7.484 -40 3.467 1 95.38 87 GLU B N 1
ATOM 5681 C CA . GLU B 1 87 ? -7.586 -39.031 4.539 1 95.38 87 GLU B CA 1
ATOM 5682 C C . GLU B 1 87 ? -6.645 -37.844 4.301 1 95.38 87 GLU B C 1
ATOM 5684 O O . GLU B 1 87 ? -6.82 -36.781 4.879 1 95.38 87 GLU B O 1
ATOM 5689 N N . ILE B 1 88 ? -5.73 -38.031 3.422 1 97.06 88 ILE B N 1
ATOM 5690 C CA . ILE B 1 88 ? -4.684 -37.062 3.201 1 97.06 88 ILE B CA 1
ATOM 5691 C C . ILE B 1 88 ? -5.012 -36.219 1.96 1 97.06 88 ILE B C 1
ATOM 5693 O O . ILE B 1 88 ? -5.469 -36.75 0.95 1 97.06 88 ILE B O 1
ATOM 5697 N N . SER B 1 89 ? -4.836 -34.906 2.045 1 97.94 89 SER B N 1
ATOM 5698 C CA . SER B 1 89 ? -5.02 -34.062 0.882 1 97.94 89 SER B CA 1
ATOM 5699 C C . SER B 1 89 ? -3.809 -34.125 -0.044 1 97.94 89 SER B C 1
ATOM 5701 O O . SER B 1 89 ? -2.924 -33.25 0.028 1 97.94 89 SER B O 1
ATOM 5703 N N . TRP B 1 90 ? -3.82 -34.969 -0.925 1 97.75 90 TRP B N 1
ATOM 5704 C CA . TRP B 1 90 ? -2.709 -35.156 -1.852 1 97.75 90 TRP B CA 1
ATOM 5705 C C . TRP B 1 90 ? -2.588 -34 -2.807 1 97.75 90 TRP B C 1
ATOM 5707 O O . TRP B 1 90 ? -1.505 -33.719 -3.324 1 97.75 90 TRP B O 1
ATOM 5717 N N . TYR B 1 91 ? -3.719 -33.25 -3.062 1 97.94 91 TYR B N 1
ATOM 5718 C CA . TYR B 1 91 ? -3.672 -32.031 -3.859 1 97.94 91 TYR B CA 1
ATOM 5719 C C . TYR B 1 91 ? -2.688 -31.047 -3.266 1 97.94 91 TYR B C 1
ATOM 5721 O O . TYR B 1 91 ? -1.807 -30.531 -3.967 1 97.94 91 TYR B O 1
ATOM 5729 N N . LEU B 1 92 ? -2.762 -30.797 -1.973 1 98.12 92 LEU B N 1
ATOM 5730 C CA . LEU B 1 92 ? -1.896 -29.844 -1.288 1 98.12 92 LEU B CA 1
ATOM 5731 C C . LEU B 1 92 ? -0.465 -30.375 -1.213 1 98.12 92 LEU B C 1
ATOM 5733 O O . LEU B 1 92 ? 0.485 -29.641 -1.502 1 98.12 92 LEU B O 1
ATOM 5737 N N . ILE B 1 93 ? -0.281 -31.625 -0.844 1 98.06 93 ILE B N 1
ATOM 5738 C CA . ILE B 1 93 ? 1.035 -32.219 -0.634 1 98.06 93 ILE B CA 1
ATOM 5739 C C . ILE B 1 93 ? 1.844 -32.156 -1.927 1 98.06 93 ILE B C 1
ATOM 5741 O O . ILE B 1 93 ? 3.006 -31.734 -1.919 1 98.06 93 ILE B O 1
ATOM 5745 N N . PHE B 1 94 ? 1.235 -32.469 -3.012 1 97.75 94 PHE B N 1
ATOM 5746 C CA . PHE B 1 94 ? 1.966 -32.5 -4.273 1 97.75 94 PHE B CA 1
ATOM 5747 C C . PHE B 1 94 ? 2.211 -31.094 -4.789 1 97.75 94 PHE B C 1
ATOM 5749 O O . PHE B 1 94 ? 3.199 -30.844 -5.48 1 97.75 94 PHE B O 1
ATOM 5756 N N . GLN B 1 95 ? 1.291 -30.219 -4.523 1 97.88 95 GLN B N 1
ATOM 5757 C CA . GLN B 1 95 ? 1.55 -28.828 -4.863 1 97.88 95 GLN B CA 1
ATOM 5758 C C . GLN B 1 95 ? 2.754 -28.297 -4.094 1 97.88 95 GLN B C 1
ATOM 5760 O O . GLN B 1 95 ? 3.613 -27.625 -4.668 1 97.88 95 GLN B O 1
ATOM 5765 N N . LEU B 1 96 ? 2.877 -28.578 -2.783 1 98.31 96 LEU B N 1
ATOM 5766 C CA . LEU B 1 96 ? 4.02 -28.188 -1.961 1 98.31 96 LEU B CA 1
ATOM 5767 C C . LEU B 1 96 ? 5.301 -28.828 -2.482 1 98.31 96 LEU B C 1
ATOM 5769 O O . LEU B 1 96 ? 6.34 -28.172 -2.555 1 98.31 96 LEU B O 1
ATOM 5773 N N . LEU B 1 97 ? 5.164 -30.031 -2.816 1 98.06 97 LEU B N 1
ATOM 5774 C CA . LEU B 1 97 ? 6.316 -30.766 -3.332 1 98.06 97 LEU B CA 1
ATOM 5775 C C . LEU B 1 97 ? 6.82 -30.141 -4.629 1 98.06 97 LEU B C 1
ATOM 5777 O O . LEU B 1 97 ? 8.031 -30.031 -4.84 1 98.06 97 LEU B O 1
ATOM 5781 N N . LEU B 1 98 ? 5.887 -29.781 -5.461 1 98.38 98 LEU B N 1
ATOM 5782 C CA . LEU B 1 98 ? 6.262 -29.172 -6.723 1 98.38 98 LEU B CA 1
ATOM 5783 C C . LEU B 1 98 ? 7.023 -27.859 -6.484 1 98.38 98 LEU B C 1
ATOM 5785 O O . LEU B 1 98 ? 8.039 -27.609 -7.133 1 98.38 98 LEU B O 1
ATOM 5789 N N . CYS B 1 99 ? 6.523 -27.062 -5.598 1 98.69 99 CYS B N 1
ATOM 5790 C CA . CYS B 1 99 ? 7.215 -25.812 -5.262 1 98.69 99 CYS B CA 1
ATOM 5791 C C . CYS B 1 99 ? 8.594 -26.109 -4.672 1 98.69 99 CYS B C 1
ATOM 5793 O O . CYS B 1 99 ? 9.578 -25.469 -5.039 1 98.69 99 CYS B O 1
ATOM 5795 N N . PHE B 1 100 ? 8.664 -27.078 -3.807 1 98.56 100 PHE B N 1
ATOM 5796 C CA . PHE B 1 100 ? 9.914 -27.453 -3.168 1 98.56 100 PHE B CA 1
ATOM 5797 C C . PHE B 1 100 ? 10.945 -27.891 -4.207 1 98.56 100 PHE B C 1
ATOM 5799 O O . PHE B 1 100 ? 12.086 -27.438 -4.184 1 98.56 100 PHE B O 1
ATOM 5806 N N . LEU B 1 101 ? 10.516 -28.719 -5.094 1 98.44 101 LEU B N 1
ATOM 5807 C CA . LEU B 1 101 ? 11.422 -29.203 -6.133 1 98.44 101 LEU B CA 1
ATOM 5808 C C . LEU B 1 101 ? 11.859 -28.062 -7.047 1 98.44 101 LEU B C 1
ATOM 5810 O O . LEU B 1 101 ? 13.008 -28.031 -7.484 1 98.44 101 LEU B O 1
ATOM 5814 N N . SER B 1 102 ? 10.961 -27.188 -7.32 1 98.75 102 SER B N 1
ATOM 5815 C CA . SER B 1 102 ? 11.273 -26.047 -8.18 1 98.75 102 SER B CA 1
ATOM 5816 C C . SER B 1 102 ? 12.328 -25.141 -7.547 1 98.75 102 SER B C 1
ATOM 5818 O O . SER B 1 102 ? 13.328 -24.797 -8.188 1 98.75 102 SER B O 1
ATOM 5820 N N . PHE B 1 103 ? 12.18 -24.797 -6.289 1 98.69 103 PHE B N 1
ATOM 5821 C CA . PHE B 1 103 ? 13.148 -23.953 -5.609 1 98.69 103 PHE B CA 1
ATOM 5822 C C . PHE B 1 103 ? 14.469 -24.688 -5.422 1 98.69 103 PHE B C 1
ATOM 5824 O O . PHE B 1 103 ? 15.539 -24.062 -5.465 1 98.69 103 PHE B O 1
ATOM 5831 N N . THR B 1 104 ? 14.391 -25.969 -5.246 1 98.38 104 THR B N 1
ATOM 5832 C CA . THR B 1 104 ? 15.602 -26.75 -5.035 1 98.38 104 THR B CA 1
ATOM 5833 C C . THR B 1 104 ? 16.453 -26.781 -6.301 1 98.38 104 THR B C 1
ATOM 5835 O O . THR B 1 104 ? 17.656 -26.562 -6.246 1 98.38 104 THR B O 1
ATOM 5838 N N . ILE B 1 105 ? 15.805 -27.047 -7.406 1 98 105 ILE B N 1
ATOM 5839 C CA . ILE B 1 105 ? 16.578 -27.141 -8.648 1 98 105 ILE B CA 1
ATOM 5840 C C . ILE B 1 105 ? 17.156 -25.766 -9 1 98 105 ILE B C 1
ATOM 5842 O O . ILE B 1 105 ? 18.25 -25.672 -9.555 1 98 105 ILE B O 1
ATOM 5846 N N . LEU B 1 106 ? 16.438 -24.703 -8.703 1 98.19 106 LEU B N 1
ATOM 5847 C CA . LEU B 1 106 ? 16.953 -23.359 -8.906 1 98.19 106 LEU B CA 1
ATOM 5848 C C . LEU B 1 106 ? 18.156 -23.094 -8.023 1 98.19 106 LEU B C 1
ATOM 5850 O O . LEU B 1 106 ? 19.172 -22.547 -8.484 1 98.19 106 LEU B O 1
ATOM 5854 N N . SER B 1 107 ? 18 -23.469 -6.773 1 97.94 107 SER B N 1
ATOM 5855 C CA . SER B 1 107 ? 19.094 -23.281 -5.828 1 97.94 107 SER B CA 1
ATOM 5856 C C . SER B 1 107 ? 20.344 -24.047 -6.273 1 97.94 107 SER B C 1
ATOM 5858 O O . SER B 1 107 ? 21.453 -23.547 -6.152 1 97.94 107 SER B O 1
ATOM 5860 N N . TYR B 1 108 ? 20.094 -25.234 -6.734 1 97.19 108 TYR B N 1
ATOM 5861 C CA . TYR B 1 108 ? 21.203 -26.031 -7.234 1 97.19 108 TYR B CA 1
ATOM 5862 C C . TYR B 1 108 ? 21.922 -25.328 -8.375 1 97.19 108 TYR B C 1
ATOM 5864 O O . TYR B 1 108 ? 23.156 -25.25 -8.375 1 97.19 108 TYR B O 1
ATOM 5872 N N . MET B 1 109 ? 21.219 -24.844 -9.297 1 97.12 109 MET B N 1
ATOM 5873 C CA . MET B 1 109 ? 21.797 -24.125 -10.422 1 97.12 109 MET B CA 1
ATOM 5874 C C . MET B 1 109 ? 22.594 -22.906 -9.938 1 97.12 109 MET B C 1
ATOM 5876 O O . MET B 1 109 ? 23.703 -22.656 -10.414 1 97.12 109 MET B O 1
ATOM 5880 N N . LEU B 1 110 ? 22.078 -22.188 -8.992 1 96.5 110 LEU B N 1
ATOM 5881 C CA . LEU B 1 110 ? 22.734 -20.984 -8.492 1 96.5 110 LEU B CA 1
ATOM 5882 C C . LEU B 1 110 ? 24.031 -21.328 -7.773 1 96.5 110 LEU B C 1
ATOM 5884 O O . LEU B 1 110 ? 25.047 -20.641 -7.941 1 96.5 110 LEU B O 1
ATOM 5888 N N . LEU B 1 111 ? 24.031 -22.375 -7.012 1 96.19 111 LEU B N 1
ATOM 5889 C CA . LEU B 1 111 ? 25.219 -22.797 -6.27 1 96.19 111 LEU B CA 1
ATOM 5890 C C . LEU B 1 111 ? 26.312 -23.281 -7.219 1 96.19 111 LEU B C 1
ATOM 5892 O O . LEU B 1 111 ? 27.5 -23.141 -6.926 1 96.19 111 LEU B O 1
ATOM 5896 N N . LYS B 1 112 ? 25.891 -23.734 -8.312 1 94.44 112 LYS B N 1
ATOM 5897 C CA . LYS B 1 112 ? 26.859 -24.203 -9.312 1 94.44 112 LYS B CA 1
ATOM 5898 C C . LYS B 1 112 ? 27.391 -23.031 -10.156 1 94.44 112 LYS B C 1
ATOM 5900 O O . LYS B 1 112 ? 28.547 -23.031 -10.539 1 94.44 112 LYS B O 1
ATOM 5905 N N . LYS B 1 113 ? 26.578 -22.109 -10.352 1 93 113 LYS B N 1
ATOM 5906 C CA . LYS B 1 113 ? 26.859 -21.047 -11.305 1 93 113 LYS B CA 1
ATOM 5907 C C . LYS B 1 113 ? 27.609 -19.891 -10.633 1 93 113 LYS B C 1
ATOM 5909 O O . LYS B 1 113 ? 28.438 -19.234 -11.266 1 93 113 LYS B O 1
ATOM 5914 N N . LEU B 1 114 ? 27.359 -19.609 -9.414 1 93.69 114 LEU B N 1
ATOM 5915 C CA . LEU B 1 114 ? 27.875 -18.422 -8.75 1 93.69 114 LEU B CA 1
ATOM 5916 C C . LEU B 1 114 ? 28.797 -18.781 -7.602 1 93.69 114 LEU B C 1
ATOM 5918 O O . LEU B 1 114 ? 28.922 -19.969 -7.25 1 93.69 114 LEU B O 1
ATOM 5922 N N . ASN B 1 115 ? 29.531 -17.656 -7.09 1 92.38 115 ASN B N 1
ATOM 5923 C CA . ASN B 1 115 ? 30.234 -17.844 -5.832 1 92.38 115 ASN B CA 1
ATOM 5924 C C . ASN B 1 115 ? 29.297 -18.234 -4.703 1 92.38 115 ASN B C 1
ATOM 5926 O O . ASN B 1 115 ? 28.156 -17.766 -4.645 1 92.38 115 ASN B O 1
ATOM 5930 N N . ARG B 1 116 ? 29.703 -19.047 -3.924 1 91 116 ARG B N 1
ATOM 5931 C CA . ARG B 1 116 ? 28.859 -19.625 -2.891 1 91 116 ARG B CA 1
ATOM 5932 C C . ARG B 1 116 ? 28.156 -18.547 -2.078 1 91 116 ARG B C 1
ATOM 5934 O O . ARG B 1 116 ? 26.953 -18.625 -1.82 1 91 116 ARG B O 1
ATOM 5941 N N . SER B 1 117 ? 28.891 -17.484 -1.646 1 91.12 117 SER B N 1
ATOM 5942 C CA . SER B 1 117 ? 28.297 -16.422 -0.83 1 91.12 117 SER B CA 1
ATOM 5943 C C . SER B 1 117 ? 27.219 -15.68 -1.596 1 91.12 117 SER B C 1
ATOM 5945 O O . SER B 1 117 ? 26.172 -15.336 -1.034 1 91.12 117 SER B O 1
ATOM 5947 N N . MET B 1 118 ? 27.469 -15.469 -2.812 1 92 118 MET B N 1
ATOM 5948 C CA . MET B 1 118 ? 26.484 -14.766 -3.65 1 92 118 MET B CA 1
ATOM 5949 C C . MET B 1 118 ? 25.266 -15.641 -3.9 1 92 118 MET B C 1
ATOM 5951 O O . MET B 1 118 ? 24.141 -15.148 -3.863 1 92 118 MET B O 1
ATOM 5955 N N . ALA B 1 119 ? 25.547 -16.891 -4.168 1 94.69 119 ALA B N 1
ATOM 5956 C CA . ALA B 1 119 ? 24.453 -17.828 -4.387 1 94.69 119 ALA B CA 1
ATOM 5957 C C . ALA B 1 119 ? 23.547 -17.906 -3.164 1 94.69 119 ALA B C 1
ATOM 5959 O O . ALA B 1 119 ? 22.328 -17.844 -3.289 1 94.69 119 ALA B O 1
ATOM 5960 N N . LEU B 1 120 ? 24.156 -17.984 -2.031 1 94.06 120 LEU B N 1
ATOM 5961 C CA . LEU B 1 120 ? 23.375 -18.094 -0.797 1 94.06 120 LEU B CA 1
ATOM 5962 C C . LEU B 1 120 ? 22.547 -16.844 -0.563 1 94.06 120 LEU B C 1
ATOM 5964 O O . LEU B 1 120 ? 21.422 -16.922 -0.089 1 94.06 120 LEU B O 1
ATOM 5968 N N . MET B 1 121 ? 23.141 -15.734 -0.888 1 93.44 121 MET B N 1
ATOM 5969 C CA . MET B 1 121 ? 22.438 -14.461 -0.718 1 93.44 121 MET B CA 1
ATOM 5970 C C . MET B 1 121 ? 21.188 -14.406 -1.609 1 93.44 121 MET B C 1
ATOM 5972 O O . MET B 1 121 ? 20.109 -14.07 -1.145 1 93.44 121 MET B O 1
ATOM 5976 N N . VAL B 1 122 ? 21.312 -14.828 -2.811 1 94.06 122 VAL B N 1
ATOM 5977 C CA . VAL B 1 122 ? 20.203 -14.766 -3.773 1 94.06 122 VAL B CA 1
ATOM 5978 C C . VAL B 1 122 ? 19.156 -15.805 -3.422 1 94.06 122 VAL B C 1
ATOM 5980 O O . VAL B 1 122 ? 17.953 -15.539 -3.51 1 94.06 122 VAL B O 1
ATOM 5983 N N . ILE B 1 123 ? 19.609 -16.969 -3.043 1 96.19 123 ILE B N 1
ATOM 5984 C CA . ILE B 1 123 ? 18.688 -18.031 -2.666 1 96.19 123 ILE B CA 1
ATOM 5985 C C . ILE B 1 123 ? 17.859 -17.609 -1.455 1 96.19 123 ILE B C 1
ATOM 5987 O O . ILE B 1 123 ? 16.641 -17.812 -1.416 1 96.19 123 ILE B O 1
ATOM 5991 N N . THR B 1 124 ? 18.531 -16.984 -0.507 1 94.62 124 THR B N 1
ATOM 5992 C CA . THR B 1 124 ? 17.828 -16.516 0.682 1 94.62 124 THR B CA 1
ATOM 5993 C C . THR B 1 124 ? 16.781 -15.461 0.313 1 94.62 124 THR B C 1
ATOM 5995 O O . THR B 1 124 ? 15.656 -15.5 0.813 1 94.62 124 THR B O 1
ATOM 5998 N N . LEU B 1 125 ? 17.203 -14.57 -0.532 1 93.94 125 LEU B N 1
ATOM 5999 C CA . LEU B 1 125 ? 16.266 -13.547 -0.989 1 93.94 125 LEU B CA 1
ATOM 6000 C C . LEU B 1 125 ? 15.078 -14.172 -1.699 1 93.94 125 LEU B C 1
ATOM 6002 O O . LEU B 1 125 ? 13.93 -13.781 -1.465 1 93.94 125 LEU B O 1
ATOM 6006 N N . LEU B 1 126 ? 15.289 -15.164 -2.488 1 96.31 126 LEU B N 1
ATOM 6007 C CA . LEU B 1 126 ? 14.258 -15.875 -3.23 1 96.31 126 LEU B CA 1
ATOM 6008 C C . LEU B 1 126 ? 13.32 -16.609 -2.285 1 96.31 126 LEU B C 1
ATOM 6010 O O . LEU B 1 126 ? 12.094 -16.469 -2.371 1 96.31 126 LEU B O 1
ATOM 6014 N N . LEU B 1 127 ? 13.859 -17.344 -1.342 1 96 127 LEU B N 1
ATOM 6015 C CA . LEU B 1 127 ? 13.07 -18.219 -0.482 1 96 127 LEU B CA 1
ATOM 6016 C C . LEU B 1 127 ? 12.336 -17.406 0.583 1 96 127 LEU B C 1
ATOM 6018 O O . LEU B 1 127 ? 11.234 -17.781 0.999 1 96 127 LEU B O 1
ATOM 6022 N N . THR B 1 128 ? 12.883 -16.297 0.988 1 92.81 128 THR B N 1
ATOM 6023 C CA . THR B 1 128 ? 12.25 -15.5 2.037 1 92.81 128 THR B CA 1
ATOM 6024 C C . THR B 1 128 ? 11.102 -14.672 1.471 1 92.81 128 THR B C 1
ATOM 6026 O O . THR B 1 128 ? 10.07 -14.508 2.121 1 92.81 128 THR B O 1
ATOM 6029 N N . VAL B 1 129 ? 11.297 -14.211 0.281 1 93.88 129 VAL B N 1
ATOM 6030 C CA . VAL B 1 129 ? 10.305 -13.266 -0.232 1 93.88 129 VAL B CA 1
ATOM 6031 C C . VAL B 1 129 ? 9.297 -14.008 -1.117 1 93.88 129 VAL B C 1
ATOM 6033 O O . VAL B 1 129 ? 8.086 -13.914 -0.901 1 93.88 129 VAL B O 1
ATOM 6036 N N . PHE B 1 130 ? 9.711 -14.805 -2.025 1 96.19 130 PHE B N 1
ATOM 6037 C CA . PHE B 1 130 ? 8.82 -15.492 -2.951 1 96.19 130 PHE B CA 1
ATOM 6038 C C . PHE B 1 130 ? 8.312 -16.797 -2.352 1 96.19 130 PHE B C 1
ATOM 6040 O O . PHE B 1 130 ? 7.242 -17.281 -2.721 1 96.19 130 PHE B O 1
ATOM 6047 N N . GLY B 1 131 ? 9.031 -17.359 -1.396 1 95.12 131 GLY B N 1
ATOM 6048 C CA . GLY B 1 131 ? 8.641 -18.609 -0.767 1 95.12 131 GLY B CA 1
ATOM 6049 C C . GLY B 1 131 ? 7.391 -18.484 0.084 1 95.12 131 GLY B C 1
ATOM 6050 O O . GLY B 1 131 ? 6.629 -19.438 0.224 1 95.12 131 GLY B O 1
ATOM 6051 N N . SER B 1 132 ? 7.18 -17.297 0.599 1 93.88 132 SER B N 1
ATOM 6052 C CA . SER B 1 132 ? 5.996 -17.094 1.429 1 93.88 132 SER B CA 1
ATOM 6053 C C . SER B 1 132 ? 4.715 -17.281 0.622 1 93.88 132 SER B C 1
ATOM 6055 O O . SER B 1 132 ? 3.771 -17.922 1.084 1 93.88 132 SER B O 1
ATOM 6057 N N . ASP B 1 133 ? 4.707 -16.766 -0.579 1 95.94 133 ASP B N 1
ATOM 6058 C CA . ASP B 1 133 ? 3.551 -16.922 -1.456 1 95.94 133 ASP B CA 1
ATOM 6059 C C . ASP B 1 133 ? 3.426 -18.359 -1.943 1 95.94 133 ASP B C 1
ATOM 6061 O O . ASP B 1 133 ? 2.316 -18.859 -2.16 1 95.94 133 ASP B O 1
ATOM 6065 N N . ALA B 1 134 ? 4.543 -18.969 -2.029 1 97.25 134 ALA B N 1
ATOM 6066 C CA . ALA B 1 134 ? 4.582 -20.312 -2.609 1 97.25 134 ALA B CA 1
ATOM 6067 C C . ALA B 1 134 ? 4.078 -21.359 -1.616 1 97.25 134 ALA B C 1
ATOM 6069 O O . ALA B 1 134 ? 3.477 -22.359 -2.01 1 97.25 134 ALA B O 1
ATOM 6070 N N . TYR B 1 135 ? 4.328 -21.047 -0.304 1 97.88 135 TYR B N 1
ATOM 6071 C CA . TYR B 1 135 ? 4.109 -22.125 0.652 1 97.88 135 TYR B CA 1
ATOM 6072 C C . TYR B 1 135 ? 2.977 -21.781 1.611 1 97.88 135 TYR B C 1
ATOM 6074 O O . TYR B 1 135 ? 2.236 -22.672 2.049 1 97.88 135 TYR B O 1
ATOM 6082 N N . ILE B 1 136 ? 2.811 -20.578 1.952 1 97.38 136 ILE B N 1
ATOM 6083 C CA . ILE B 1 136 ? 1.845 -20.203 2.979 1 97.38 136 ILE B CA 1
ATOM 6084 C C . ILE B 1 136 ? 0.471 -19.984 2.346 1 97.38 136 ILE B C 1
ATOM 6086 O O . ILE B 1 136 ? -0.539 -20.469 2.865 1 97.38 136 ILE B O 1
ATOM 6090 N N . LEU B 1 137 ? 0.449 -19.266 1.247 1 97.38 137 LEU B N 1
ATOM 6091 C CA . LEU B 1 137 ? -0.78 -19.016 0.507 1 97.38 137 LEU B CA 1
ATOM 6092 C C . LEU B 1 137 ? -0.778 -19.75 -0.83 1 97.38 137 LEU B C 1
ATOM 6094 O O . LEU B 1 137 ? -0.525 -19.141 -1.875 1 97.38 137 LEU B O 1
ATOM 6098 N N . MET B 1 138 ? -1.21 -20.922 -0.729 1 96.69 138 MET B N 1
ATOM 6099 C CA . MET B 1 138 ? -1.128 -21.812 -1.879 1 96.69 138 MET B CA 1
ATOM 6100 C C . MET B 1 138 ? -2.141 -21.422 -2.949 1 96.69 138 MET B C 1
ATOM 6102 O O . MET B 1 138 ? -3.324 -21.234 -2.654 1 96.69 138 MET B O 1
ATOM 6106 N N . GLN B 1 139 ? -1.675 -21.234 -4.113 1 97.31 139 GLN B N 1
ATOM 6107 C CA . GLN B 1 139 ? -2.488 -20.859 -5.266 1 97.31 139 GLN B CA 1
ATOM 6108 C C . GLN B 1 139 ? -1.924 -21.469 -6.555 1 97.31 139 GLN B C 1
ATOM 6110 O O . GLN B 1 139 ? -0.726 -21.359 -6.82 1 97.31 139 GLN B O 1
ATOM 6115 N N . PHE B 1 140 ? -2.68 -22.047 -7.363 1 97.38 140 PHE B N 1
ATOM 6116 C CA . PHE B 1 140 ? -2.211 -22.891 -8.453 1 97.38 140 PHE B CA 1
ATOM 6117 C C . PHE B 1 140 ? -1.534 -22.047 -9.531 1 97.38 140 PHE B C 1
ATOM 6119 O O . PHE B 1 140 ? -0.62 -22.531 -10.211 1 97.38 140 PHE B O 1
ATOM 6126 N N . THR B 1 141 ? -1.929 -20.766 -9.773 1 97.5 141 THR B N 1
ATOM 6127 C CA . THR B 1 141 ? -1.277 -19.922 -10.773 1 97.5 141 THR B CA 1
ATOM 6128 C C . THR B 1 141 ? 0.158 -19.609 -10.359 1 97.5 141 THR B C 1
ATOM 6130 O O . THR B 1 141 ? 1.072 -19.672 -11.188 1 97.5 141 THR B O 1
ATOM 6133 N N . LYS B 1 142 ? 0.357 -19.297 -9.109 1 97.81 142 LYS B N 1
ATOM 6134 C CA . LYS B 1 142 ? 1.697 -19.031 -8.594 1 97.81 142 LYS B CA 1
ATOM 6135 C C . LYS B 1 142 ? 2.576 -20.266 -8.68 1 97.81 142 LYS B C 1
ATOM 6137 O O . LYS B 1 142 ? 3.742 -20.188 -9.07 1 97.81 142 LYS B O 1
ATOM 6142 N N . THR B 1 143 ? 1.948 -21.375 -8.336 1 98.44 143 THR B N 1
ATOM 6143 C CA . THR B 1 143 ? 2.66 -22.641 -8.414 1 98.44 143 THR B CA 1
ATOM 6144 C C . THR B 1 143 ? 3.1 -22.938 -9.844 1 98.44 143 THR B C 1
ATOM 6146 O O . THR B 1 143 ? 4.234 -23.344 -10.086 1 98.44 143 THR B O 1
ATOM 6149 N N . ALA B 1 144 ? 2.223 -22.703 -10.758 1 98.62 144 ALA B N 1
ATOM 6150 C CA . ALA B 1 144 ? 2.523 -22.922 -12.172 1 98.62 144 ALA B CA 1
ATOM 6151 C C . ALA B 1 144 ? 3.703 -22.062 -12.617 1 98.62 144 ALA B C 1
ATOM 6153 O O . ALA B 1 144 ? 4.625 -22.547 -13.273 1 98.62 144 ALA B O 1
ATOM 6154 N N . MET B 1 145 ? 3.652 -20.797 -12.219 1 98.69 145 MET B N 1
ATOM 6155 C CA . MET B 1 145 ? 4.715 -19.875 -12.633 1 98.69 145 MET B CA 1
ATOM 6156 C C . MET B 1 145 ? 6.055 -20.297 -12.039 1 98.69 145 MET B C 1
ATOM 6158 O O . MET B 1 145 ? 7.078 -20.266 -12.719 1 98.69 145 MET B O 1
ATOM 6162 N N . ILE B 1 146 ? 6.09 -20.672 -10.789 1 98.69 146 ILE B N 1
ATOM 6163 C CA . ILE B 1 146 ? 7.309 -21.094 -10.102 1 98.69 146 ILE B CA 1
ATOM 6164 C C . ILE B 1 146 ? 7.906 -22.312 -10.805 1 98.69 146 ILE B C 1
ATOM 6166 O O . ILE B 1 146 ? 9.094 -22.328 -11.125 1 98.69 146 ILE B O 1
ATOM 6170 N N . ALA B 1 147 ? 7.055 -23.25 -11.125 1 98.75 147 ALA B N 1
ATOM 6171 C CA . ALA B 1 147 ? 7.512 -24.5 -11.727 1 98.75 147 ALA B CA 1
ATOM 6172 C C . ALA B 1 147 ? 7.977 -24.281 -13.164 1 98.75 147 ALA B C 1
ATOM 6174 O O . ALA B 1 147 ? 9.047 -24.75 -13.555 1 98.75 147 ALA B O 1
ATOM 6175 N N . VAL B 1 148 ? 7.215 -23.547 -13.922 1 98.75 148 VAL B N 1
ATOM 6176 C CA . VAL B 1 148 ? 7.535 -23.312 -15.328 1 98.75 148 VAL B CA 1
ATOM 6177 C C . VAL B 1 148 ? 8.828 -22.516 -15.438 1 98.75 148 VAL B C 1
ATOM 6179 O O . VAL B 1 148 ? 9.719 -22.859 -16.219 1 98.75 148 VAL B O 1
ATOM 6182 N N . MET B 1 149 ? 8.961 -21.484 -14.648 1 98.69 149 MET B N 1
ATOM 6183 C CA . MET B 1 149 ? 10.164 -20.656 -14.711 1 98.69 149 MET B CA 1
ATOM 6184 C C . MET B 1 149 ? 11.375 -21.422 -14.203 1 98.69 149 MET B C 1
ATOM 6186 O O . MET B 1 149 ? 12.445 -21.375 -14.812 1 98.69 149 MET B O 1
ATOM 6190 N N . ALA B 1 150 ? 11.234 -22.094 -13.055 1 98.62 150 ALA B N 1
ATOM 6191 C CA . ALA B 1 150 ? 12.344 -22.875 -12.523 1 98.62 150 ALA B CA 1
ATOM 6192 C C . ALA B 1 150 ? 12.805 -23.938 -13.516 1 98.62 150 ALA B C 1
ATOM 6194 O O . ALA B 1 150 ? 13.992 -24.016 -13.836 1 98.62 150 ALA B O 1
ATOM 6195 N N . GLY B 1 151 ? 11.797 -24.688 -14.023 1 98.44 151 GLY B N 1
ATOM 6196 C CA . GLY B 1 151 ? 12.117 -25.734 -14.984 1 98.44 151 GLY B CA 1
ATOM 6197 C C . GLY B 1 151 ? 12.75 -25.188 -16.25 1 98.44 151 GLY B C 1
ATOM 6198 O O . GLY B 1 151 ? 13.773 -25.703 -16.719 1 98.44 151 GLY B O 1
ATOM 6199 N N . SER B 1 152 ? 12.211 -24.156 -16.781 1 98.12 152 SER B N 1
ATOM 6200 C CA . SER B 1 152 ? 12.688 -23.609 -18.047 1 98.12 152 SER B CA 1
ATOM 6201 C C . SER B 1 152 ? 14.07 -22.984 -17.891 1 98.12 152 SER B C 1
ATOM 6203 O O . SER B 1 152 ? 14.93 -23.141 -18.766 1 98.12 152 SER B O 1
ATOM 6205 N N . LEU B 1 153 ? 14.281 -22.266 -16.828 1 98.06 153 LEU B N 1
ATOM 6206 C CA . LEU B 1 153 ? 15.57 -21.609 -16.609 1 98.06 153 LEU B CA 1
ATOM 6207 C C . LEU B 1 153 ? 16.688 -22.656 -16.469 1 98.06 153 LEU B C 1
ATOM 6209 O O . LEU B 1 153 ? 17.734 -22.516 -17.094 1 98.06 153 LEU B O 1
ATOM 6213 N N . VAL B 1 154 ? 16.453 -23.641 -15.648 1 98.06 154 VAL B N 1
ATOM 6214 C CA . VAL B 1 154 ? 17.469 -24.672 -15.43 1 98.06 154 VAL B CA 1
ATOM 6215 C C . VAL B 1 154 ? 17.656 -25.484 -16.703 1 98.06 154 VAL B C 1
ATOM 6217 O O . VAL B 1 154 ? 18.766 -25.906 -17.016 1 98.06 154 VAL B O 1
ATOM 6220 N N . PHE B 1 155 ? 16.516 -25.734 -17.438 1 97.88 155 PHE B N 1
ATOM 6221 C CA . PHE B 1 155 ? 16.578 -26.438 -18.719 1 97.88 155 PHE B CA 1
ATOM 6222 C C . PHE B 1 155 ? 17.484 -25.703 -19.703 1 97.88 155 PHE B C 1
ATOM 6224 O O . PHE B 1 155 ? 18.375 -26.297 -20.312 1 97.88 155 PHE B O 1
ATOM 6231 N N . LEU B 1 156 ? 17.312 -24.406 -19.844 1 96.94 156 LEU B N 1
ATOM 6232 C CA . LEU B 1 156 ? 18.125 -23.609 -20.75 1 96.94 156 LEU B CA 1
ATOM 6233 C C . LEU B 1 156 ? 19.578 -23.562 -20.266 1 96.94 156 LEU B C 1
ATOM 6235 O O . LEU B 1 156 ? 20.5 -23.688 -21.078 1 96.94 156 LEU B O 1
ATOM 6239 N N . TRP B 1 157 ? 19.734 -23.359 -18.984 1 96.56 157 TRP B N 1
ATOM 6240 C CA . TRP B 1 157 ? 21.078 -23.359 -18.422 1 96.56 157 TRP B CA 1
ATOM 6241 C C . TRP B 1 157 ? 21.797 -24.672 -18.703 1 96.56 157 TRP B C 1
ATOM 6243 O O . TRP B 1 157 ? 22.953 -24.672 -19.125 1 96.56 157 TRP B O 1
ATOM 6253 N N . ALA B 1 158 ? 21.094 -25.781 -18.531 1 96.38 158 ALA B N 1
ATOM 6254 C CA . ALA B 1 158 ? 21.688 -27.109 -18.75 1 96.38 158 ALA B CA 1
ATOM 6255 C C . ALA B 1 158 ? 22.031 -27.297 -20.219 1 96.38 158 ALA B C 1
ATOM 6257 O O . ALA B 1 158 ? 23.078 -27.875 -20.547 1 96.38 158 ALA B O 1
ATOM 6258 N N . LEU B 1 159 ? 21.25 -26.844 -21.109 1 95.31 159 LEU B N 1
ATOM 6259 C CA . LEU B 1 159 ? 21.484 -27 -22.531 1 95.31 159 LEU B CA 1
ATOM 6260 C C . LEU B 1 159 ? 22.672 -26.141 -22.984 1 95.31 159 LEU B C 1
ATOM 6262 O O . LEU B 1 159 ? 23.562 -26.625 -23.672 1 95.31 159 LEU B O 1
ATOM 6266 N N . PHE B 1 160 ? 22.688 -24.938 -22.578 1 94 160 PHE B N 1
ATOM 6267 C CA . PHE B 1 160 ? 23.688 -24 -23.078 1 94 160 PHE B CA 1
ATOM 6268 C C . PHE B 1 160 ? 25.031 -24.25 -22.422 1 94 160 PHE B C 1
ATOM 6270 O O . PHE B 1 160 ? 26.078 -24.062 -23.047 1 94 160 PHE B O 1
ATOM 6277 N N . GLU B 1 161 ? 25.016 -24.656 -21.188 1 90.44 161 GLU B N 1
ATOM 6278 C CA . GLU B 1 161 ? 26.266 -24.938 -20.5 1 90.44 161 GLU B CA 1
ATOM 6279 C C . GLU B 1 161 ? 26.641 -26.406 -20.625 1 90.44 161 GLU B C 1
ATOM 6281 O O . GLU B 1 161 ? 27.609 -26.875 -20 1 90.44 161 GLU B O 1
ATOM 6286 N N . GLN B 1 162 ? 25.922 -27.219 -21.391 1 86.25 162 GLN B N 1
ATOM 6287 C CA . GLN B 1 162 ? 26.172 -28.625 -21.688 1 86.25 162 GLN B CA 1
ATOM 6288 C C . GLN B 1 162 ? 26.359 -29.438 -20.406 1 86.25 162 GLN B C 1
ATOM 6290 O O . GLN B 1 162 ? 27.359 -30.125 -20.234 1 86.25 162 GLN B O 1
ATOM 6295 N N . ARG B 1 163 ? 25.312 -29.312 -19.609 1 86.62 163 ARG B N 1
ATOM 6296 C CA . ARG B 1 163 ? 25.297 -30.062 -18.359 1 86.62 163 ARG B CA 1
ATOM 6297 C C . ARG B 1 163 ? 24.766 -31.469 -18.594 1 86.62 163 ARG B C 1
ATOM 6299 O O . ARG B 1 163 ? 24.562 -31.891 -19.734 1 86.62 163 ARG B O 1
ATOM 6306 N N . SER B 1 164 ? 24.578 -32.25 -17.5 1 90.94 164 SER B N 1
ATOM 6307 C CA . SER B 1 164 ? 24.156 -33.625 -17.578 1 90.94 164 SER B CA 1
ATOM 6308 C C . SER B 1 164 ? 22.719 -33.75 -18.109 1 90.94 164 SER B C 1
ATOM 6310 O O . SER B 1 164 ? 21.891 -32.875 -17.859 1 90.94 164 SER B O 1
ATOM 6312 N N . LEU B 1 165 ? 22.391 -34.812 -18.734 1 93.5 165 LEU B N 1
ATOM 6313 C CA . LEU B 1 165 ? 21.078 -35.125 -19.266 1 93.5 165 LEU B CA 1
ATOM 6314 C C . LEU B 1 165 ? 20.047 -35.25 -18.156 1 93.5 165 LEU B C 1
ATOM 6316 O O . LEU B 1 165 ? 18.875 -34.906 -18.328 1 93.5 165 LEU B O 1
ATOM 6320 N N . ARG B 1 166 ? 20.484 -35.688 -17.031 1 94.69 166 ARG B N 1
ATOM 6321 C CA . ARG B 1 166 ? 19.578 -35.875 -15.898 1 94.69 166 ARG B CA 1
ATOM 6322 C C . ARG B 1 166 ? 19 -34.531 -15.469 1 94.69 166 ARG B C 1
ATOM 6324 O O . ARG B 1 166 ? 17.812 -34.438 -15.148 1 94.69 166 ARG B O 1
ATOM 6331 N N . ILE B 1 167 ? 19.797 -33.531 -15.508 1 95.69 167 ILE B N 1
ATOM 6332 C CA . ILE B 1 167 ? 19.359 -32.219 -15.117 1 95.69 167 ILE B CA 1
ATOM 6333 C C . ILE B 1 167 ? 18.406 -31.656 -16.188 1 95.69 167 ILE B C 1
ATOM 6335 O O . ILE B 1 167 ? 17.391 -31.047 -15.859 1 95.69 167 ILE B O 1
ATOM 6339 N N . GLU B 1 168 ? 18.719 -31.891 -17.422 1 96.62 168 GLU B N 1
ATOM 6340 C CA . GLU B 1 168 ? 17.875 -31.453 -18.516 1 96.62 168 GLU B CA 1
ATOM 6341 C C . GLU B 1 168 ? 16.484 -32.062 -18.438 1 96.62 168 GLU B C 1
ATOM 6343 O O . GLU B 1 168 ? 15.477 -31.375 -18.547 1 96.62 168 GLU B O 1
ATOM 6348 N N . ILE B 1 169 ? 16.484 -33.312 -18.203 1 96.62 169 ILE B N 1
ATOM 6349 C CA . ILE B 1 169 ? 15.219 -34.062 -18.188 1 96.62 169 ILE B CA 1
ATOM 6350 C C . ILE B 1 169 ? 14.398 -33.656 -16.969 1 96.62 169 ILE B C 1
ATOM 6352 O O . ILE B 1 169 ? 13.195 -33.406 -17.062 1 96.62 169 ILE B O 1
ATOM 6356 N N . SER B 1 170 ? 15.07 -33.562 -15.805 1 97.06 170 SER B N 1
ATOM 6357 C CA . SER B 1 170 ? 14.367 -33.156 -14.586 1 97.06 170 SER B CA 1
ATOM 6358 C C . SER B 1 170 ? 13.773 -31.766 -14.727 1 97.06 170 SER B C 1
ATOM 6360 O O . SER B 1 170 ? 12.648 -31.516 -14.289 1 97.06 170 SER B O 1
ATOM 6362 N N . ALA B 1 171 ? 14.516 -30.938 -15.312 1 98.19 171 ALA B N 1
ATOM 6363 C CA . ALA B 1 171 ? 14.047 -29.562 -15.523 1 98.19 171 ALA B CA 1
ATOM 6364 C C . ALA B 1 171 ? 12.883 -29.531 -16.5 1 98.19 171 ALA B C 1
ATOM 6366 O O . ALA B 1 171 ? 11.906 -28.812 -16.297 1 98.19 171 ALA B O 1
ATOM 6367 N N . ALA B 1 172 ? 12.961 -30.281 -17.516 1 98.12 172 ALA B N 1
ATOM 6368 C CA . ALA B 1 172 ? 11.891 -30.344 -18.516 1 98.12 172 ALA B CA 1
ATOM 6369 C C . ALA B 1 172 ? 10.609 -30.891 -17.891 1 98.12 172 ALA B C 1
ATOM 6371 O O . ALA B 1 172 ? 9.516 -30.391 -18.188 1 98.12 172 ALA B O 1
ATOM 6372 N N . ILE B 1 173 ? 10.781 -31.859 -17.094 1 98.12 173 ILE B N 1
ATOM 6373 C CA . ILE B 1 173 ? 9.625 -32.469 -16.453 1 98.12 173 ILE B CA 1
ATOM 6374 C C . ILE B 1 173 ? 8.938 -31.422 -15.562 1 98.12 173 ILE B C 1
ATOM 6376 O O . ILE B 1 173 ? 7.711 -31.312 -15.555 1 98.12 173 ILE B O 1
ATOM 6380 N N . LEU B 1 174 ? 9.711 -30.672 -14.852 1 98.25 174 LEU B N 1
ATOM 6381 C CA . LEU B 1 174 ? 9.164 -29.625 -13.992 1 98.25 174 LEU B CA 1
ATOM 6382 C C . LEU B 1 174 ? 8.406 -28.594 -14.82 1 98.25 174 LEU B C 1
ATOM 6384 O O . LEU B 1 174 ? 7.336 -28.125 -14.406 1 98.25 174 LEU B O 1
ATOM 6388 N N . CYS B 1 175 ? 8.938 -28.234 -15.898 1 98.19 175 CYS B N 1
ATOM 6389 C CA . CYS B 1 175 ? 8.289 -27.297 -16.797 1 98.19 175 CYS B CA 1
ATOM 6390 C C . CYS B 1 175 ? 6.953 -27.844 -17.297 1 98.19 175 CYS B C 1
ATOM 6392 O O . CYS B 1 175 ? 5.945 -27.125 -17.281 1 98.19 175 CYS B O 1
ATOM 6394 N N . VAL B 1 176 ? 6.953 -29.078 -17.656 1 98.31 176 VAL B N 1
ATOM 6395 C CA . VAL B 1 176 ? 5.746 -29.719 -18.172 1 98.31 176 VAL B CA 1
ATOM 6396 C C . VAL B 1 176 ? 4.68 -29.75 -17.078 1 98.31 176 VAL B C 1
ATOM 6398 O O . VAL B 1 176 ? 3.533 -29.359 -17.297 1 98.31 176 VAL B O 1
ATOM 6401 N N . ILE B 1 177 ? 5.082 -30.141 -15.93 1 98.19 177 ILE B N 1
ATOM 6402 C CA . ILE B 1 177 ? 4.133 -30.234 -14.828 1 98.19 177 ILE B CA 1
ATOM 6403 C C . ILE B 1 177 ? 3.6 -28.844 -14.484 1 98.19 177 ILE B C 1
ATOM 6405 O O . ILE B 1 177 ? 2.422 -28.688 -14.156 1 98.19 177 ILE B O 1
ATOM 6409 N N . GLY B 1 178 ? 4.523 -27.891 -14.547 1 98.31 178 GLY B N 1
ATOM 6410 C CA . GLY B 1 178 ? 4.066 -26.516 -14.328 1 98.31 178 GLY B CA 1
ATOM 6411 C C . GLY B 1 178 ? 2.955 -26.109 -15.273 1 98.31 178 GLY B C 1
ATOM 6412 O O . GLY B 1 178 ? 1.988 -25.469 -14.859 1 98.31 178 GLY B O 1
ATOM 6413 N N . THR B 1 179 ? 2.979 -26.516 -16.516 1 98.12 179 THR B N 1
ATOM 6414 C CA . THR B 1 179 ? 1.963 -26.156 -17.5 1 98.12 179 THR B CA 1
ATOM 6415 C C . THR B 1 179 ? 0.677 -26.953 -17.25 1 98.12 179 THR B C 1
ATOM 6417 O O . THR B 1 179 ? -0.392 -26.562 -17.734 1 98.12 179 THR B O 1
ATOM 6420 N N . TRP B 1 180 ? 0.837 -28.109 -16.547 1 98.12 180 TRP B N 1
ATOM 6421 C CA . TRP B 1 180 ? -0.37 -28.828 -16.156 1 98.12 180 TRP B CA 1
ATOM 6422 C C . TRP B 1 180 ? -1.218 -28 -15.195 1 98.12 180 TRP B C 1
ATOM 6424 O O . TRP B 1 180 ? -2.449 -28.047 -15.25 1 98.12 180 TRP B O 1
ATOM 6434 N N . PHE B 1 181 ? -0.543 -27.281 -14.312 1 96.81 181 PHE B N 1
ATOM 6435 C CA . PHE B 1 181 ? -1.252 -26.484 -13.32 1 96.81 181 PHE B CA 1
ATOM 6436 C C . PHE B 1 181 ? -2.002 -25.344 -13.977 1 96.81 181 PHE B C 1
ATOM 6438 O O . PHE B 1 181 ? -3.16 -25.078 -13.648 1 96.81 181 PHE B O 1
ATOM 6445 N N . ARG B 1 182 ? -1.348 -24.719 -14.852 1 96.5 182 ARG B N 1
ATOM 6446 C CA . ARG B 1 182 ? -1.965 -23.641 -15.617 1 96.5 182 ARG B CA 1
ATOM 6447 C C . ARG B 1 182 ? -1.222 -23.422 -16.938 1 96.5 182 ARG B C 1
ATOM 6449 O O . ARG B 1 182 ? -0.109 -22.891 -16.938 1 96.5 182 ARG B O 1
ATOM 6456 N N . PHE B 1 183 ? -1.83 -23.656 -17.969 1 96.69 183 PHE B N 1
ATOM 6457 C CA . PHE B 1 183 ? -1.192 -23.578 -19.281 1 96.69 183 PHE B CA 1
ATOM 6458 C C . PHE B 1 183 ? -0.931 -22.125 -19.656 1 96.69 183 PHE B C 1
ATOM 6460 O O . PHE B 1 183 ? 0.128 -21.812 -20.203 1 96.69 183 PHE B O 1
ATOM 6467 N N . ASN B 1 184 ? -1.823 -21.219 -19.328 1 94.56 184 ASN B N 1
ATOM 6468 C CA . ASN B 1 184 ? -1.775 -19.828 -19.766 1 94.56 184 ASN B CA 1
ATOM 6469 C C . ASN B 1 184 ? -0.564 -19.109 -19.188 1 94.56 184 ASN B C 1
ATOM 6471 O O . ASN B 1 184 ? -0.206 -18.016 -19.656 1 94.56 184 ASN B O 1
ATOM 6475 N N . ILE B 1 185 ? 0.086 -19.703 -18.281 1 96.94 185 ILE B N 1
ATOM 6476 C CA . ILE B 1 185 ? 1.239 -19.078 -17.641 1 96.94 185 ILE B CA 1
ATOM 6477 C C . ILE B 1 185 ? 2.381 -18.953 -18.641 1 96.94 185 ILE B C 1
ATOM 6479 O O . ILE B 1 185 ? 3.305 -18.156 -18.438 1 96.94 185 ILE B O 1
ATOM 6483 N N . ILE B 1 186 ? 2.328 -19.719 -19.766 1 95.25 186 ILE B N 1
ATOM 6484 C CA . ILE B 1 186 ? 3.381 -19.719 -20.766 1 95.25 186 ILE B CA 1
ATOM 6485 C C . ILE B 1 186 ? 3.469 -18.344 -21.422 1 95.25 186 ILE B C 1
ATOM 6487 O O . ILE B 1 186 ? 4.543 -17.922 -21.859 1 95.25 186 ILE B O 1
ATOM 6491 N N . TYR B 1 187 ? 2.371 -17.641 -21.406 1 94.94 187 TYR B N 1
ATOM 6492 C CA . TYR B 1 187 ? 2.373 -16.312 -22.031 1 94.94 187 TYR B CA 1
ATOM 6493 C C . TYR B 1 187 ? 3.137 -15.32 -21.172 1 94.94 187 TYR B C 1
ATOM 6495 O O . TYR B 1 187 ? 3.799 -14.422 -21.688 1 94.94 187 TYR B O 1
ATOM 6503 N N . LEU B 1 188 ? 3.053 -15.461 -19.859 1 96.38 188 LEU B N 1
ATOM 6504 C CA . LEU B 1 188 ? 3.803 -14.586 -18.969 1 96.38 188 LEU B CA 1
ATOM 6505 C C . LEU B 1 188 ? 5.27 -15 -18.906 1 96.38 188 LEU B C 1
ATOM 6507 O O . LEU B 1 188 ? 6.16 -14.148 -19.016 1 96.38 188 LEU B O 1
ATOM 6511 N N . ALA B 1 189 ? 5.469 -16.281 -18.797 1 97.88 189 ALA B N 1
ATOM 6512 C CA . ALA B 1 189 ? 6.832 -16.797 -18.734 1 97.88 189 ALA B CA 1
ATOM 6513 C C . ALA B 1 189 ? 7.551 -16.625 -20.062 1 97.88 189 ALA B C 1
ATOM 6515 O O . ALA B 1 189 ? 8.766 -16.422 -20.109 1 97.88 189 ALA B O 1
ATOM 6516 N N . GLY B 1 190 ? 6.781 -16.656 -21.172 1 96.62 190 GLY B N 1
ATOM 6517 C CA . GLY B 1 190 ? 7.324 -16.688 -22.516 1 96.62 190 GLY B CA 1
ATOM 6518 C C . GLY B 1 190 ? 8.164 -15.461 -22.844 1 96.62 190 GLY B C 1
ATOM 6519 O O . GLY B 1 190 ? 9.227 -15.578 -23.469 1 96.62 190 GLY B O 1
ATOM 6520 N N . GLY B 1 191 ? 7.684 -14.289 -22.406 1 96.69 191 GLY B N 1
ATOM 6521 C CA . GLY B 1 191 ? 8.453 -13.086 -22.672 1 96.69 191 GLY B CA 1
ATOM 6522 C C . GLY B 1 191 ? 9.836 -13.102 -22.047 1 96.69 191 GLY B C 1
ATOM 6523 O O . GLY B 1 191 ? 10.82 -12.719 -22.688 1 96.69 191 GLY B O 1
ATOM 6524 N N . PHE B 1 192 ? 9.977 -13.539 -20.844 1 98.31 192 PHE B N 1
ATOM 6525 C CA . PHE B 1 192 ? 11.258 -13.602 -20.141 1 98.31 192 PHE B CA 1
ATOM 6526 C C . PHE B 1 192 ? 12.148 -14.688 -20.75 1 98.31 192 PHE B C 1
ATOM 6528 O O . PHE B 1 192 ? 13.336 -14.469 -20.953 1 98.31 192 PHE B O 1
ATOM 6535 N N . LEU B 1 193 ? 11.531 -15.82 -21.109 1 97.81 193 LEU B N 1
ATOM 6536 C CA . LEU B 1 193 ? 12.289 -16.953 -21.641 1 97.81 193 LEU B CA 1
ATOM 6537 C C . LEU B 1 193 ? 12.812 -16.641 -23.031 1 97.81 193 LEU B C 1
ATOM 6539 O O . LEU B 1 193 ? 13.93 -17.031 -23.375 1 97.81 193 LEU B O 1
ATOM 6543 N N . LEU B 1 194 ? 11.977 -15.984 -23.828 1 97.25 194 LEU B N 1
ATOM 6544 C CA . LEU B 1 194 ? 12.422 -15.578 -25.156 1 97.25 194 LEU B CA 1
ATOM 6545 C C . LEU B 1 194 ? 13.617 -14.641 -25.062 1 97.25 194 LEU B C 1
ATOM 6547 O O . LEU B 1 194 ? 14.555 -14.75 -25.859 1 97.25 194 LEU B O 1
ATOM 6551 N N . PHE B 1 195 ? 13.578 -13.766 -24.125 1 97.81 195 PHE B N 1
ATOM 6552 C CA . PHE B 1 195 ? 14.703 -12.852 -23.938 1 97.81 195 PHE B CA 1
ATOM 6553 C C . PHE B 1 195 ? 15.969 -13.625 -23.594 1 97.81 195 PHE B C 1
ATOM 6555 O O . PHE B 1 195 ? 17.031 -13.359 -24.156 1 97.81 195 PHE B O 1
ATOM 6562 N N . ILE B 1 196 ? 15.875 -14.555 -22.625 1 97.56 196 ILE B N 1
ATOM 6563 C CA . ILE B 1 196 ? 17.031 -15.367 -22.25 1 97.56 196 ILE B CA 1
ATOM 6564 C C . ILE B 1 196 ? 17.562 -16.094 -23.469 1 97.56 196 ILE B C 1
ATOM 6566 O O . ILE B 1 196 ? 18.781 -16.109 -23.719 1 97.56 196 ILE B O 1
ATOM 6570 N N . LEU B 1 197 ? 16.703 -16.672 -24.25 1 96.38 197 LEU B N 1
ATOM 6571 C CA . LEU B 1 197 ? 17.078 -17.438 -25.438 1 96.38 197 LEU B CA 1
ATOM 6572 C C . LEU B 1 197 ? 17.828 -16.562 -26.438 1 96.38 197 LEU B C 1
ATOM 6574 O O . LEU B 1 197 ? 18.875 -16.953 -26.953 1 96.38 197 LEU B O 1
ATOM 6578 N N . ILE B 1 198 ? 17.312 -15.406 -26.641 1 96.5 198 ILE B N 1
ATOM 6579 C CA . ILE B 1 198 ? 17.938 -14.492 -27.594 1 96.5 198 ILE B CA 1
ATOM 6580 C C . ILE B 1 198 ? 19.328 -14.109 -27.109 1 96.5 198 ILE B C 1
ATOM 6582 O O . ILE B 1 198 ? 20.297 -14.172 -27.891 1 96.5 198 ILE B O 1
ATOM 6586 N N . VAL B 1 199 ? 19.438 -13.734 -25.859 1 96.31 199 VAL B N 1
ATOM 6587 C CA . VAL B 1 199 ? 20.719 -13.297 -25.328 1 96.31 199 VAL B CA 1
ATOM 6588 C C . VAL B 1 199 ? 21.719 -14.453 -25.375 1 96.31 199 VAL B C 1
ATOM 6590 O O . VAL B 1 199 ? 22.891 -14.258 -25.75 1 96.31 199 VAL B O 1
ATOM 6593 N N . GLU B 1 200 ? 21.344 -15.648 -25.062 1 95.25 200 GLU B N 1
ATOM 6594 C CA . GLU B 1 200 ? 22.234 -16.812 -25.062 1 95.25 200 GLU B CA 1
ATOM 6595 C C . GLU B 1 200 ? 22.672 -17.172 -26.484 1 95.25 200 GLU B C 1
ATOM 6597 O O . GLU B 1 200 ? 23.828 -17.531 -26.703 1 95.25 200 GLU B O 1
ATOM 6602 N N . ILE B 1 201 ? 21.812 -17.141 -27.406 1 94 201 ILE B N 1
ATOM 6603 C CA . ILE B 1 201 ? 22.156 -17.438 -28.781 1 94 201 ILE B CA 1
ATOM 6604 C C . ILE B 1 201 ? 23.188 -16.438 -29.297 1 94 201 ILE B C 1
ATOM 6606 O O . ILE B 1 201 ? 24.156 -16.828 -29.953 1 94 201 ILE B O 1
ATOM 6610 N N . VAL B 1 202 ? 22.922 -15.18 -28.969 1 93.88 202 VAL B N 1
ATOM 6611 C CA . VAL B 1 202 ? 23.859 -14.141 -29.391 1 93.88 202 VAL B CA 1
ATOM 6612 C C . VAL B 1 202 ? 25.219 -14.367 -28.75 1 93.88 202 VAL B C 1
ATOM 6614 O O . VAL B 1 202 ? 26.25 -14.188 -29.391 1 93.88 202 VAL B O 1
ATOM 6617 N N . ARG B 1 203 ? 25.188 -14.734 -27.5 1 92.19 203 ARG B N 1
ATOM 6618 C CA . ARG B 1 203 ? 26.438 -15.016 -26.797 1 92.19 203 ARG B CA 1
ATOM 6619 C C . ARG B 1 203 ? 27.188 -16.172 -27.438 1 92.19 203 ARG B C 1
ATOM 6621 O O . ARG B 1 203 ? 28.406 -16.109 -27.594 1 92.19 203 ARG B O 1
ATOM 6628 N N . VAL B 1 204 ? 26.531 -17.234 -27.812 1 91.44 204 VAL B N 1
ATOM 6629 C CA . VAL B 1 204 ? 27.141 -18.391 -28.453 1 91.44 204 VAL B CA 1
ATOM 6630 C C . VAL B 1 204 ? 27.656 -17.984 -29.828 1 91.44 204 VAL B C 1
ATOM 6632 O O . VAL B 1 204 ? 28.75 -18.406 -30.234 1 91.44 204 VAL B O 1
ATOM 6635 N N . TRP B 1 205 ? 26.859 -17.234 -30.516 1 90.75 205 TRP B N 1
ATOM 6636 C CA . TRP B 1 205 ? 27.234 -16.766 -31.844 1 90.75 205 TRP B CA 1
ATOM 6637 C C . TRP B 1 205 ? 28.516 -15.945 -31.781 1 90.75 205 TRP B C 1
ATOM 6639 O O . TRP B 1 205 ? 29.391 -16.094 -32.625 1 90.75 205 TRP B O 1
ATOM 6649 N N . LYS B 1 206 ? 28.719 -15.172 -30.797 1 90.75 206 LYS B N 1
ATOM 6650 C CA . LYS B 1 206 ? 29.875 -14.305 -30.656 1 90.75 206 LYS B CA 1
ATOM 6651 C C . LYS B 1 206 ? 31.094 -15.094 -30.203 1 90.75 206 LYS B C 1
ATOM 6653 O O . LYS B 1 206 ? 32.219 -14.789 -30.594 1 90.75 206 LYS B O 1
ATOM 6658 N N . ASN B 1 207 ? 30.891 -15.992 -29.391 1 88.38 207 ASN B N 1
ATOM 6659 C CA . ASN B 1 207 ? 32 -16.719 -28.766 1 88.38 207 ASN B CA 1
ATOM 6660 C C . ASN B 1 207 ? 32.469 -17.859 -29.672 1 88.38 207 ASN B C 1
ATOM 6662 O O . ASN B 1 207 ? 33.656 -18.234 -29.609 1 88.38 207 ASN B O 1
ATOM 6666 N N . GLU B 1 208 ? 31.547 -18.516 -30.359 1 85.88 208 GLU B N 1
ATOM 6667 C CA . GLU B 1 208 ? 31.906 -19.656 -31.203 1 85.88 208 GLU B CA 1
ATOM 6668 C C . GLU B 1 208 ? 32.312 -19.203 -32.594 1 85.88 208 GLU B C 1
ATOM 6670 O O . GLU B 1 208 ? 31.453 -18.797 -33.406 1 85.88 208 GLU B O 1
ATOM 6675 N N . THR B 1 209 ? 33.594 -19.281 -32.906 1 83.62 209 THR B N 1
ATOM 6676 C CA . THR B 1 209 ? 34.125 -18.859 -34.188 1 83.62 209 THR B CA 1
ATOM 6677 C C . THR B 1 209 ? 33.938 -19.938 -35.281 1 83.62 209 THR B C 1
ATOM 6679 O O . THR B 1 209 ? 33.875 -19.625 -36.469 1 83.62 209 THR B O 1
ATOM 6682 N N . ASP B 1 210 ? 33.812 -21.156 -34.812 1 89 210 ASP B N 1
ATOM 6683 C CA . ASP B 1 210 ? 33.594 -22.266 -35.719 1 89 210 ASP B CA 1
ATOM 6684 C C . ASP B 1 210 ? 32.094 -22.438 -36.062 1 89 210 ASP B C 1
ATOM 6686 O O . ASP B 1 210 ? 31.312 -22.781 -35.188 1 89 210 ASP B O 1
ATOM 6690 N N . HIS B 1 211 ? 31.703 -22.234 -37.219 1 88.5 211 HIS B N 1
ATOM 6691 C CA . HIS B 1 211 ? 30.328 -22.25 -37.688 1 88.5 211 HIS B CA 1
ATOM 6692 C C . HIS B 1 211 ? 29.719 -23.641 -37.531 1 88.5 211 HIS B C 1
ATOM 6694 O O . HIS B 1 211 ? 28.531 -23.781 -37.219 1 88.5 211 HIS B O 1
ATOM 6700 N N . ARG B 1 212 ? 30.453 -24.641 -37.844 1 87.38 212 ARG B N 1
ATOM 6701 C CA . ARG B 1 212 ? 29.953 -26 -37.75 1 87.38 212 ARG B CA 1
ATOM 6702 C C . ARG B 1 212 ? 29.594 -26.344 -36.281 1 87.38 212 ARG B C 1
ATOM 6704 O O . ARG B 1 212 ? 28.547 -26.953 -36.031 1 87.38 212 ARG B O 1
ATOM 6711 N N . ARG B 1 213 ? 30.344 -26.031 -35.312 1 86.06 213 ARG B N 1
ATOM 6712 C CA . ARG B 1 213 ? 30.109 -26.297 -33.906 1 86.06 213 ARG B CA 1
ATOM 6713 C C . ARG B 1 213 ? 28.906 -25.5 -33.406 1 86.06 213 ARG B C 1
ATOM 6715 O O . ARG B 1 213 ? 28.141 -26 -32.562 1 86.06 213 ARG B O 1
ATOM 6722 N N . PHE B 1 214 ? 28.875 -24.281 -33.875 1 90.88 214 PHE B N 1
ATOM 6723 C CA . PHE B 1 214 ? 27.75 -23.438 -33.531 1 90.88 214 PHE B CA 1
ATOM 6724 C C . PHE B 1 214 ? 26.438 -24.094 -33.938 1 90.88 214 PHE B C 1
ATOM 6726 O O . PHE B 1 214 ? 25.516 -24.219 -33.125 1 90.88 214 PHE B O 1
ATOM 6733 N N . TRP B 1 215 ? 26.359 -24.609 -35.125 1 91.56 215 TRP B N 1
ATOM 6734 C CA . TRP B 1 215 ? 25.109 -25.172 -35.656 1 91.56 215 TRP B CA 1
ATOM 6735 C C . TRP B 1 215 ? 24.797 -26.5 -35 1 91.56 215 TRP B C 1
ATOM 6737 O O . TRP B 1 215 ? 23.625 -26.828 -34.781 1 91.56 215 TRP B O 1
ATOM 6747 N N . LEU B 1 216 ? 25.75 -27.297 -34.625 1 90.31 216 LEU B N 1
ATOM 6748 C CA . LEU B 1 216 ? 25.516 -28.547 -33.906 1 90.31 216 LEU B CA 1
ATOM 6749 C C . LEU B 1 216 ? 24.922 -28.266 -32.531 1 90.31 216 LEU B C 1
ATOM 6751 O O . LEU B 1 216 ? 24 -28.953 -32.094 1 90.31 216 LEU B O 1
ATOM 6755 N N . LYS B 1 217 ? 25.531 -27.25 -31.891 1 89.88 217 LYS B N 1
ATOM 6756 C CA . LYS B 1 217 ? 25 -26.828 -30.594 1 89.88 217 LYS B CA 1
ATOM 6757 C C . LYS B 1 217 ? 23.578 -26.297 -30.719 1 89.88 217 LYS B C 1
ATOM 6759 O O . LYS B 1 217 ? 22.703 -26.625 -29.922 1 89.88 217 LYS B O 1
ATOM 6764 N N . MET B 1 218 ? 23.328 -25.578 -31.734 1 92.44 218 MET B N 1
ATOM 6765 C CA . MET B 1 218 ? 22.016 -25 -31.984 1 92.44 218 MET B CA 1
ATOM 6766 C C . MET B 1 218 ? 21 -26.094 -32.312 1 92.44 218 MET B C 1
ATOM 6768 O O . MET B 1 218 ? 19.844 -26.016 -31.891 1 92.44 218 MET B O 1
ATOM 6772 N N . ARG B 1 219 ? 21.391 -27.031 -33.094 1 93.31 219 ARG B N 1
ATOM 6773 C CA . ARG B 1 219 ? 20.5 -28.125 -33.438 1 93.31 219 ARG B CA 1
ATOM 6774 C C . ARG B 1 219 ? 20.047 -28.875 -32.188 1 93.31 219 ARG B C 1
ATOM 6776 O O . ARG B 1 219 ? 18.875 -29.266 -32.062 1 93.31 219 ARG B O 1
ATOM 6783 N N . LYS B 1 220 ? 20.922 -29.078 -31.266 1 91.81 220 LYS B N 1
ATOM 6784 C CA . LYS B 1 220 ? 20.578 -29.75 -30.016 1 91.81 220 LYS B CA 1
ATOM 6785 C C . LYS B 1 220 ? 19.594 -28.906 -29.203 1 91.81 220 LYS B C 1
ATOM 6787 O O . LYS B 1 220 ? 18.609 -29.438 -28.672 1 91.81 220 LYS B O 1
ATOM 6792 N N . ILE B 1 221 ? 19.875 -27.656 -29.109 1 93.06 221 ILE B N 1
ATOM 6793 C CA . ILE B 1 221 ? 19.047 -26.75 -28.328 1 93.06 221 ILE B CA 1
ATOM 6794 C C . ILE B 1 221 ? 17.656 -26.656 -28.953 1 93.06 221 ILE B C 1
ATOM 6796 O O . ILE B 1 221 ? 16.641 -26.766 -28.266 1 93.06 221 ILE B O 1
ATOM 6800 N N . ILE B 1 222 ? 17.578 -26.5 -30.234 1 94.38 222 ILE B N 1
ATOM 6801 C CA . ILE B 1 222 ? 16.328 -26.359 -30.969 1 94.38 222 ILE B CA 1
ATOM 6802 C C . ILE B 1 222 ? 15.539 -27.672 -30.875 1 94.38 222 ILE B C 1
ATOM 6804 O O . ILE B 1 222 ? 14.32 -27.656 -30.656 1 94.38 222 ILE B O 1
ATOM 6808 N N . SER B 1 223 ? 16.203 -28.781 -31.078 1 95.88 223 SER B N 1
ATOM 6809 C CA . SER B 1 223 ? 15.523 -30.062 -31.016 1 95.88 223 SER B CA 1
ATOM 6810 C C . SER B 1 223 ? 14.953 -30.328 -29.625 1 95.88 223 SER B C 1
ATOM 6812 O O . SER B 1 223 ? 13.812 -30.781 -29.484 1 95.88 223 SER B O 1
ATOM 6814 N N . ALA B 1 224 ? 15.719 -30.094 -28.609 1 95.56 224 ALA B N 1
ATOM 6815 C CA . ALA B 1 224 ? 15.25 -30.266 -27.25 1 95.56 224 ALA B CA 1
ATOM 6816 C C . ALA B 1 224 ? 14.094 -29.312 -26.938 1 95.56 224 ALA B C 1
ATOM 6818 O O . ALA B 1 224 ? 13.117 -29.703 -26.281 1 95.56 224 ALA B O 1
ATOM 6819 N N . GLY B 1 225 ? 14.234 -28.094 -27.375 1 95.56 225 GLY B N 1
ATOM 6820 C CA . GLY B 1 225 ? 13.172 -27.109 -27.188 1 95.56 225 GLY B CA 1
ATOM 6821 C C . GLY B 1 225 ? 11.883 -27.484 -27.891 1 95.56 225 GLY B C 1
ATOM 6822 O O . GLY B 1 225 ? 10.805 -27.375 -27.328 1 95.56 225 GLY B O 1
ATOM 6823 N N . LEU B 1 226 ? 12.023 -27.891 -29.094 1 96.19 226 LEU B N 1
ATOM 6824 C CA . LEU B 1 226 ? 10.852 -28.297 -29.859 1 96.19 226 LEU B CA 1
ATOM 6825 C C . LEU B 1 226 ? 10.18 -29.516 -29.234 1 96.19 226 LEU B C 1
ATOM 6827 O O . LEU B 1 226 ? 8.953 -29.625 -29.234 1 96.19 226 LEU B O 1
ATOM 6831 N N . LEU B 1 227 ? 10.992 -30.438 -28.781 1 97 227 LEU B N 1
ATOM 6832 C CA . LEU B 1 227 ? 10.422 -31.594 -28.094 1 97 227 LEU B CA 1
ATOM 6833 C C . LEU B 1 227 ? 9.641 -31.156 -26.859 1 97 227 LEU B C 1
ATOM 6835 O O . LEU B 1 227 ? 8.555 -31.688 -26.594 1 97 227 LEU B O 1
ATOM 6839 N N . LEU B 1 228 ? 10.195 -30.266 -26.094 1 97.12 228 LEU B N 1
ATOM 6840 C CA . LEU B 1 228 ? 9.508 -29.766 -24.906 1 97.12 228 LEU B CA 1
ATOM 6841 C C . LEU B 1 228 ? 8.188 -29.094 -25.297 1 97.12 228 LEU B C 1
ATOM 6843 O O . LEU B 1 228 ? 7.164 -29.312 -24.641 1 97.12 228 LEU B O 1
ATOM 6847 N N . ILE B 1 229 ? 8.203 -28.25 -26.328 1 96.62 229 ILE B N 1
ATOM 6848 C CA . ILE B 1 229 ? 7.004 -27.562 -26.797 1 96.62 229 ILE B CA 1
ATOM 6849 C C . ILE B 1 229 ? 5.965 -28.578 -27.25 1 96.62 229 ILE B C 1
ATOM 6851 O O . ILE B 1 229 ? 4.773 -28.438 -26.969 1 96.62 229 ILE B O 1
ATOM 6855 N N . LEU B 1 230 ? 6.391 -29.609 -27.906 1 97.56 230 LEU B N 1
ATOM 6856 C CA . LEU B 1 230 ? 5.492 -30.641 -28.391 1 97.56 230 LEU B CA 1
ATOM 6857 C C . LEU B 1 230 ? 4.828 -31.391 -27.234 1 97.56 230 LEU B C 1
ATOM 6859 O O . LEU B 1 230 ? 3.631 -31.672 -27.281 1 97.56 230 LEU B O 1
ATOM 6863 N N . VAL B 1 231 ? 5.609 -31.688 -26.266 1 97.94 231 VAL B N 1
ATOM 6864 C CA . VAL B 1 231 ? 5.07 -32.406 -25.109 1 97.94 231 VAL B CA 1
ATOM 6865 C C . VAL B 1 231 ? 4.062 -31.5 -24.375 1 97.94 231 VAL B C 1
ATOM 6867 O O . VAL B 1 231 ? 2.975 -31.953 -24.016 1 97.94 231 VAL B O 1
ATOM 6870 N N . VAL B 1 232 ? 4.422 -30.297 -24.141 1 97.88 232 VAL B N 1
ATOM 6871 C CA . VAL B 1 232 ? 3.561 -29.344 -23.453 1 97.88 232 VAL B CA 1
ATOM 6872 C C . VAL B 1 232 ? 2.258 -29.156 -24.219 1 97.88 232 VAL B C 1
ATOM 6874 O O . VAL B 1 232 ? 1.171 -29.203 -23.641 1 97.88 232 VAL B O 1
ATOM 6877 N N . THR B 1 233 ? 2.324 -28.984 -25.531 1 97.56 233 THR B N 1
ATOM 6878 C CA . THR B 1 233 ? 1.145 -28.812 -26.375 1 97.56 233 THR B CA 1
ATOM 6879 C C . THR B 1 233 ? 0.338 -30.094 -26.453 1 97.56 233 THR B C 1
ATOM 6881 O O . THR B 1 233 ? -0.894 -30.062 -26.484 1 97.56 233 THR B O 1
ATOM 6884 N N . GLY B 1 234 ? 1.031 -31.172 -26.531 1 97.81 234 GLY B N 1
ATOM 6885 C CA . GLY B 1 234 ? 0.349 -32.469 -26.516 1 97.81 234 GLY B CA 1
ATOM 6886 C C . GLY B 1 234 ? -0.478 -32.688 -25.25 1 97.81 234 GLY B C 1
ATOM 6887 O O . GLY B 1 234 ? -1.604 -33.188 -25.328 1 97.81 234 GLY B O 1
ATOM 6888 N N . CYS B 1 235 ? 0.096 -32.344 -24.125 1 98.06 235 CYS B N 1
ATOM 6889 C CA . CYS B 1 235 ? -0.633 -32.438 -22.859 1 98.06 235 CYS B CA 1
ATOM 6890 C C . CYS B 1 235 ? -1.863 -31.547 -22.859 1 98.06 235 CYS B C 1
ATOM 6892 O O . CYS B 1 235 ? -2.92 -31.938 -22.359 1 98.06 235 CYS B O 1
ATOM 6894 N N . LYS B 1 236 ? -1.714 -30.328 -23.391 1 97.75 236 LYS B N 1
ATOM 6895 C CA . LYS B 1 236 ? -2.844 -29.406 -23.469 1 97.75 236 LYS B CA 1
ATOM 6896 C C . LYS B 1 236 ? -3.932 -29.953 -24.391 1 97.75 236 LYS B C 1
ATOM 6898 O O . LYS B 1 236 ? -5.121 -29.891 -24.062 1 97.75 236 LYS B O 1
ATOM 6903 N N . LEU B 1 237 ? -3.576 -30.5 -25.516 1 97.06 237 LEU B N 1
ATOM 6904 C CA . LEU B 1 237 ? -4.523 -31.094 -26.453 1 97.06 237 LEU B CA 1
ATOM 6905 C C . LEU B 1 237 ? -5.238 -32.281 -25.828 1 97.06 237 LEU B C 1
ATOM 6907 O O . LEU B 1 237 ? -6.43 -32.5 -26.078 1 97.06 237 LEU B O 1
ATOM 6911 N N . PHE B 1 238 ? -4.504 -33 -25.094 1 97.38 238 PHE B N 1
ATOM 6912 C CA . PHE B 1 238 ? -5.109 -34.156 -24.406 1 97.38 238 PHE B CA 1
ATOM 6913 C C . PHE B 1 238 ? -6.156 -33.656 -23.406 1 97.38 238 PHE B C 1
ATOM 6915 O O . PHE B 1 238 ? -7.227 -34.281 -23.281 1 97.38 238 PHE B O 1
ATOM 6922 N N . ASP B 1 239 ? -5.824 -32.688 -22.656 1 97.19 239 ASP B N 1
ATOM 6923 C CA . ASP B 1 239 ? -6.773 -32.125 -21.719 1 97.19 239 ASP B CA 1
ATOM 6924 C C . ASP B 1 239 ? -8.039 -31.656 -22.438 1 97.19 239 ASP B C 1
ATOM 6926 O O . ASP B 1 239 ? -9.148 -31.953 -21.984 1 97.19 239 ASP B O 1
ATOM 6930 N N . ASP B 1 240 ? -7.875 -30.969 -23.547 1 96.38 240 ASP B N 1
ATOM 6931 C CA . ASP B 1 240 ? -9.016 -30.5 -24.328 1 96.38 240 ASP B CA 1
ATOM 6932 C C . ASP B 1 240 ? -9.844 -31.672 -24.844 1 96.38 240 ASP B C 1
ATOM 6934 O O . ASP B 1 240 ? -11.078 -31.609 -24.828 1 96.38 240 ASP B O 1
ATOM 6938 N N . TYR B 1 241 ? -9.195 -32.625 -25.266 1 96.69 241 TYR B N 1
ATOM 6939 C CA . TYR B 1 241 ? -9.875 -33.812 -25.766 1 96.69 241 TYR B CA 1
ATOM 6940 C C . TYR B 1 241 ? -10.695 -34.469 -24.672 1 96.69 241 TYR B C 1
ATOM 6942 O O . TYR B 1 241 ? -11.828 -34.906 -24.906 1 96.69 241 TYR B O 1
ATOM 6950 N N . SER B 1 242 ? -10.125 -34.562 -23.531 1 96.19 242 SER B N 1
ATOM 6951 C CA . SER B 1 242 ? -10.797 -35.219 -22.422 1 96.19 242 SER B CA 1
ATOM 6952 C C . SER B 1 242 ? -12.094 -34.5 -22.047 1 96.19 242 SER B C 1
ATOM 6954 O O . SER B 1 242 ? -13.086 -35.125 -21.703 1 96.19 242 SER B O 1
ATOM 6956 N N . TYR B 1 243 ? -12.172 -33.219 -22.109 1 95.81 243 TYR B N 1
ATOM 6957 C CA . TYR B 1 243 ? -13.375 -32.438 -21.797 1 95.81 243 TYR B CA 1
ATOM 6958 C C . TYR B 1 243 ? -14.359 -32.469 -22.953 1 95.81 243 TYR B C 1
ATOM 6960 O O . TYR B 1 243 ? -15.578 -32.5 -22.734 1 95.81 243 TYR B O 1
ATOM 6968 N N . ASN B 1 244 ? -13.859 -32.531 -24.125 1 96 244 ASN B N 1
ATOM 6969 C CA . ASN B 1 244 ? -14.727 -32.438 -25.297 1 96 244 ASN B CA 1
ATOM 6970 C C . ASN B 1 244 ? -15.344 -33.781 -25.641 1 96 244 ASN B C 1
ATOM 6972 O O . ASN B 1 244 ? -16.359 -33.844 -26.328 1 96 244 ASN B O 1
ATOM 6976 N N . LYS B 1 245 ? -14.734 -34.812 -25.219 1 95.88 245 LYS B N 1
ATOM 6977 C CA . LYS B 1 245 ? -15.242 -36.156 -25.531 1 95.88 245 LYS B CA 1
ATOM 6978 C C . LYS B 1 245 ? -16.594 -36.406 -24.859 1 95.88 245 LYS B C 1
ATOM 6980 O O . LYS B 1 245 ? -17.469 -37.031 -25.453 1 95.88 245 LYS B O 1
ATOM 6985 N N . ASP B 1 246 ? -16.781 -35.875 -23.703 1 95.31 246 ASP B N 1
ATOM 6986 C CA . ASP B 1 246 ? -18.031 -35.969 -22.969 1 95.31 246 ASP B CA 1
ATOM 6987 C C . ASP B 1 246 ? -18.875 -34.719 -23.125 1 95.31 246 ASP B C 1
ATOM 6989 O O . ASP B 1 246 ? -18.422 -33.625 -22.781 1 95.31 246 ASP B O 1
ATOM 6993 N N . PRO B 1 247 ? -20.078 -34.844 -23.578 1 96.25 247 PRO B N 1
ATOM 6994 C CA . PRO B 1 247 ? -20.922 -33.688 -23.844 1 96.25 247 PRO B CA 1
ATOM 6995 C C . PRO B 1 247 ? -21.172 -32.844 -22.594 1 96.25 247 PRO B C 1
ATOM 6997 O O . PRO B 1 247 ? -21.266 -31.609 -22.688 1 96.25 247 PRO B O 1
ATOM 7000 N N . GLU B 1 248 ? -21.328 -33.406 -21.469 1 96.31 248 GLU B N 1
ATOM 7001 C CA . GLU B 1 248 ? -21.594 -32.656 -20.25 1 96.31 248 GLU B CA 1
ATOM 7002 C C . GLU B 1 248 ? -20.391 -31.797 -19.875 1 96.31 248 GLU B C 1
ATOM 7004 O O . GLU B 1 248 ? -20.547 -30.641 -19.516 1 96.31 248 GLU B O 1
ATOM 7009 N N . TYR B 1 249 ? -19.234 -32.406 -20 1 97.12 249 TYR B N 1
ATOM 7010 C CA . TYR B 1 249 ? -18.031 -31.641 -19.688 1 97.12 249 TYR B CA 1
ATOM 7011 C C . TYR B 1 249 ? -17.766 -30.562 -20.75 1 97.12 249 TYR B C 1
ATOM 7013 O O . TYR B 1 249 ? -17.25 -29.484 -20.438 1 97.12 249 TYR B O 1
ATOM 7021 N N . LYS B 1 250 ? -18.078 -30.875 -21.938 1 97.19 250 LYS B N 1
ATOM 7022 C CA . LYS B 1 250 ? -17.953 -29.875 -23 1 97.19 250 LYS B CA 1
ATOM 7023 C C . LYS B 1 250 ? -18.828 -28.656 -22.734 1 97.19 250 LYS B C 1
ATOM 7025 O O . LYS B 1 250 ? -18.359 -27.531 -22.844 1 97.19 250 LYS B O 1
ATOM 7030 N N . TYR B 1 251 ? -20.094 -28.969 -22.422 1 96.88 251 TYR B N 1
ATOM 7031 C CA . TYR B 1 251 ? -21.016 -27.875 -22.094 1 96.88 251 TYR B CA 1
ATOM 7032 C C . TYR B 1 251 ? -20.484 -27.047 -20.938 1 96.88 251 TYR B C 1
ATOM 7034 O O . TYR B 1 251 ? -20.516 -25.812 -20.969 1 96.88 251 TYR B O 1
ATOM 7042 N N . PHE B 1 252 ? -20.031 -27.766 -19.938 1 96.94 252 PHE B N 1
ATOM 7043 C CA . PHE B 1 252 ? -19.453 -27.094 -18.766 1 96.94 252 PHE B CA 1
ATOM 7044 C C . PHE B 1 252 ? -18.328 -26.156 -19.172 1 96.94 252 PHE B C 1
ATOM 7046 O O . PHE B 1 252 ? -18.281 -25 -18.734 1 96.94 252 PHE B O 1
ATOM 7053 N N . LYS B 1 253 ? -17.438 -26.609 -19.922 1 96.38 253 LYS B N 1
ATOM 7054 C CA . LYS B 1 253 ? -16.281 -25.844 -20.359 1 96.38 253 LYS B CA 1
ATOM 7055 C C . LYS B 1 253 ? -16.688 -24.609 -21.141 1 96.38 253 LYS B C 1
ATOM 7057 O O . LYS B 1 253 ? -16.188 -23.516 -20.906 1 96.38 253 LYS B O 1
ATOM 7062 N N . GLU B 1 254 ? -17.594 -24.766 -22.078 1 96.25 254 GLU B N 1
ATOM 7063 C CA . GLU B 1 254 ? -18.078 -23.641 -22.891 1 96.25 254 GLU B CA 1
ATOM 7064 C C . GLU B 1 254 ? -18.812 -22.609 -22.047 1 96.25 254 GLU B C 1
ATOM 7066 O O . GLU B 1 254 ? -18.641 -21.406 -22.234 1 96.25 254 GLU B O 1
ATOM 7071 N N . TYR B 1 255 ? -19.594 -23.109 -21.141 1 97.06 255 TYR B N 1
ATOM 7072 C CA . TYR B 1 255 ? -20.328 -22.219 -20.25 1 97.06 255 TYR B CA 1
ATOM 7073 C C . TYR B 1 255 ? -19.375 -21.438 -19.359 1 97.06 255 TYR B C 1
ATOM 7075 O O . TYR B 1 255 ? -19.562 -20.234 -19.156 1 97.06 255 TYR B O 1
ATOM 7083 N N . SER B 1 256 ? -18.406 -22.172 -18.844 1 95.56 256 SER B N 1
ATOM 7084 C CA . SER B 1 256 ? -17.422 -21.547 -17.969 1 95.56 256 SER B CA 1
ATOM 7085 C C . SER B 1 256 ? -16.656 -20.438 -18.688 1 95.56 256 SER B C 1
ATOM 7087 O O . SER B 1 256 ? -16.344 -19.406 -18.094 1 95.56 256 SER B O 1
ATOM 7089 N N . GLU B 1 257 ? -16.359 -20.641 -19.891 1 94.25 257 GLU B N 1
ATOM 7090 C CA . GLU B 1 257 ? -15.664 -19.625 -20.688 1 94.25 257 GLU B CA 1
ATOM 7091 C C . GLU B 1 257 ? -16.531 -18.406 -20.922 1 94.25 257 GLU B C 1
ATOM 7093 O O . GLU B 1 257 ? -16.062 -17.266 -20.812 1 94.25 257 GLU B O 1
ATOM 7098 N N . ALA B 1 258 ? -17.781 -18.625 -21.219 1 95.62 258 ALA B N 1
ATOM 7099 C CA . ALA B 1 258 ? -18.719 -17.516 -21.422 1 95.62 258 ALA B CA 1
ATOM 7100 C C . ALA B 1 258 ? -18.891 -16.719 -20.125 1 95.62 258 ALA B C 1
ATOM 7102 O O . ALA B 1 258 ? -18.922 -15.484 -20.141 1 95.62 258 ALA B O 1
ATOM 7103 N N . ARG B 1 259 ? -19.031 -17.453 -19.125 1 95 259 ARG B N 1
ATOM 7104 C CA . ARG B 1 259 ? -19.203 -16.828 -17.828 1 95 259 ARG B CA 1
ATOM 7105 C C . ARG B 1 259 ? -17.984 -15.969 -17.484 1 95 259 ARG B C 1
ATOM 7107 O O . ARG B 1 259 ? -18.141 -14.828 -17.031 1 95 259 ARG B O 1
ATOM 7114 N N . ALA B 1 260 ? -16.844 -16.531 -17.625 1 92.69 260 ALA B N 1
ATOM 7115 C CA . ALA B 1 260 ? -15.609 -15.812 -17.312 1 92.69 260 ALA B CA 1
ATOM 7116 C C . ALA B 1 260 ? -15.508 -14.531 -18.141 1 92.69 260 ALA B C 1
ATOM 7118 O O . ALA B 1 260 ? -15.023 -13.508 -17.656 1 92.69 260 ALA B O 1
ATOM 7119 N N . ALA B 1 261 ? -15.969 -14.531 -19.344 1 92.31 261 ALA B N 1
ATOM 7120 C CA . ALA B 1 261 ? -15.922 -13.375 -20.234 1 92.31 261 ALA B CA 1
ATOM 7121 C C . ALA B 1 261 ? -16.828 -12.258 -19.734 1 92.31 261 ALA B C 1
ATOM 7123 O O . ALA B 1 261 ? -16.625 -11.086 -20.062 1 92.31 261 ALA B O 1
ATOM 7124 N N . ILE B 1 262 ? -17.75 -12.648 -18.906 1 93.56 262 ILE B N 1
ATOM 7125 C CA . ILE B 1 262 ? -18.688 -11.664 -18.375 1 93.56 262 ILE B CA 1
ATOM 7126 C C . ILE B 1 262 ? -18.172 -11.148 -17.031 1 93.56 262 ILE B C 1
ATOM 7128 O O . ILE B 1 262 ? -18.016 -9.938 -16.844 1 93.56 262 ILE B O 1
ATOM 7132 N N . VAL B 1 263 ? -17.828 -12.086 -16.172 1 90.94 263 VAL B N 1
ATOM 7133 C CA . VAL B 1 263 ? -17.547 -11.719 -14.789 1 90.94 263 VAL B CA 1
ATOM 7134 C C . VAL B 1 263 ? -16.141 -11.133 -14.68 1 90.94 263 VAL B C 1
ATOM 7136 O O . VAL B 1 263 ? -15.883 -10.305 -13.805 1 90.94 263 VAL B O 1
ATOM 7139 N N . ASP B 1 264 ? -15.242 -11.508 -15.508 1 86.38 264 ASP B N 1
ATOM 7140 C CA . ASP B 1 264 ? -13.867 -11.039 -15.445 1 86.38 264 ASP B CA 1
ATOM 7141 C C . ASP B 1 264 ? -13.688 -9.734 -16.219 1 86.38 264 ASP B C 1
ATOM 7143 O O . ASP B 1 264 ? -12.656 -9.07 -16.109 1 86.38 264 ASP B O 1
ATOM 7147 N N . ALA B 1 265 ? -14.711 -9.352 -16.969 1 85.56 265 ALA B N 1
ATOM 7148 C CA . ALA B 1 265 ? -14.648 -8.117 -17.75 1 85.56 265 ALA B CA 1
ATOM 7149 C C . ALA B 1 265 ? -14.922 -6.902 -16.875 1 85.56 265 ALA B C 1
ATOM 7151 O O . ALA B 1 265 ? -15.523 -7.023 -15.805 1 85.56 265 ALA B O 1
ATOM 7152 N N . SER B 1 266 ? -14.461 -5.793 -17.328 1 86.56 266 SER B N 1
ATOM 7153 C CA . SER B 1 266 ? -14.773 -4.539 -16.656 1 86.56 266 SER B CA 1
ATOM 7154 C C . SER B 1 266 ? -16.266 -4.254 -16.672 1 86.56 266 SER B C 1
ATOM 7156 O O . SER B 1 266 ? -16.953 -4.566 -17.656 1 86.56 266 SER B O 1
ATOM 7158 N N . ASP B 1 267 ? -16.703 -3.709 -15.656 1 89.5 267 ASP B N 1
ATOM 7159 C CA . ASP B 1 267 ? -18.125 -3.408 -15.523 1 89.5 267 ASP B CA 1
ATOM 7160 C C . ASP B 1 267 ? -18.391 -1.929 -15.781 1 89.5 267 ASP B C 1
ATOM 7162 O O . ASP B 1 267 ? -18.031 -1.073 -14.977 1 89.5 267 ASP B O 1
ATOM 7166 N N . TYR B 1 268 ? -19.062 -1.571 -16.812 1 89.25 268 TYR B N 1
ATOM 7167 C CA . TYR B 1 268 ? -19.391 -0.192 -17.172 1 89.25 268 TYR B CA 1
ATOM 7168 C C . TYR B 1 268 ? -20.828 0.15 -16.797 1 89.25 268 TYR B C 1
ATOM 7170 O O . TYR B 1 268 ? -21.312 1.232 -17.125 1 89.25 268 TYR B O 1
ATOM 7178 N N . GLY B 1 269 ? -21.422 -0.819 -16.188 1 91.62 269 GLY B N 1
ATOM 7179 C CA . GLY B 1 269 ? -22.797 -0.605 -15.773 1 91.62 269 GLY B CA 1
ATOM 7180 C C . GLY B 1 269 ? -23.797 -1.04 -16.828 1 91.62 269 GLY B C 1
ATOM 7181 O O . GLY B 1 269 ? -23.484 -1.089 -18.016 1 91.62 269 GLY B O 1
ATOM 7182 N N . TYR B 1 270 ? -24.984 -1.338 -16.359 1 94.88 270 TYR B N 1
ATOM 7183 C CA . TYR B 1 270 ? -26.047 -1.826 -17.234 1 94.88 270 TYR B CA 1
ATOM 7184 C C . TYR B 1 270 ? -26.406 -0.8 -18.297 1 94.88 270 TYR B C 1
ATOM 7186 O O . TYR B 1 270 ? -26.672 -1.159 -19.453 1 94.88 270 TYR B O 1
ATOM 7194 N N . GLU B 1 271 ? -26.328 0.474 -17.953 1 92.38 271 GLU B N 1
ATOM 7195 C CA . GLU B 1 271 ? -26.766 1.55 -18.828 1 92.38 271 GLU B CA 1
ATOM 7196 C C . GLU B 1 271 ? -25.891 1.604 -20.094 1 92.38 271 GLU B C 1
ATOM 7198 O O . GLU B 1 271 ? -26.375 1.967 -21.172 1 92.38 271 GLU B O 1
ATOM 7203 N N . ALA B 1 272 ? -24.734 1.175 -19.938 1 91.75 272 ALA B N 1
ATOM 7204 C CA . ALA B 1 272 ? -23.797 1.198 -21.047 1 91.75 272 ALA B CA 1
ATOM 7205 C C . ALA B 1 272 ? -24.219 0.207 -22.141 1 91.75 272 ALA B C 1
ATOM 7207 O O . ALA B 1 272 ? -23.922 0.414 -23.312 1 91.75 272 ALA B O 1
ATOM 7208 N N . TYR B 1 273 ? -24.922 -0.889 -21.719 1 93.25 273 TYR B N 1
ATOM 7209 C CA . TYR B 1 273 ? -25.266 -1.996 -22.609 1 93.25 273 TYR B CA 1
ATOM 7210 C C . TYR B 1 273 ? -26.766 -2.127 -22.766 1 93.25 273 TYR B C 1
ATOM 7212 O O . TYR B 1 273 ? -27.266 -3.109 -23.328 1 93.25 273 TYR B O 1
ATOM 7220 N N . ALA B 1 274 ? -27.547 -1.308 -22.188 1 94.44 274 ALA B N 1
ATOM 7221 C CA . ALA B 1 274 ? -28.984 -1.489 -21.938 1 94.44 274 ALA B CA 1
ATOM 7222 C C . ALA B 1 274 ? -29.703 -1.852 -23.234 1 94.44 274 ALA B C 1
ATOM 7224 O O . ALA B 1 274 ? -30.484 -2.807 -23.266 1 94.44 274 ALA B O 1
ATOM 7225 N N . GLU B 1 275 ? -29.453 -1.144 -24.328 1 94.81 275 GLU B N 1
ATOM 7226 C CA . GLU B 1 275 ? -30.172 -1.365 -25.578 1 94.81 275 GLU B CA 1
ATOM 7227 C C . GLU B 1 275 ? -29.875 -2.758 -26.141 1 94.81 275 GLU B C 1
ATOM 7229 O O . GLU B 1 275 ? -30.797 -3.477 -26.531 1 94.81 275 GLU B O 1
ATOM 7234 N N . GLU B 1 276 ? -28.641 -3.174 -26.141 1 96.31 276 GLU B N 1
ATOM 7235 C CA . GLU B 1 276 ? -28.25 -4.457 -26.719 1 96.31 276 GLU B CA 1
ATOM 7236 C C . GLU B 1 276 ? -28.672 -5.613 -25.812 1 96.31 276 GLU B C 1
ATOM 7238 O O . GLU B 1 276 ? -29.047 -6.68 -26.312 1 96.31 276 GLU B O 1
ATOM 7243 N N . LEU B 1 277 ? -28.609 -5.457 -24.531 1 97.25 277 LEU B N 1
ATOM 7244 C CA . LEU B 1 277 ? -28.984 -6.512 -23.594 1 97.25 277 LEU B CA 1
ATOM 7245 C C . LEU B 1 277 ? -30.484 -6.742 -23.594 1 97.25 277 LEU B C 1
ATOM 7247 O O . LEU B 1 277 ? -30.938 -7.875 -23.438 1 97.25 277 LEU B O 1
ATOM 7251 N N . GLN B 1 278 ? -31.219 -5.699 -23.703 1 96.25 278 GLN B N 1
ATOM 7252 C CA . GLN B 1 278 ? -32.688 -5.82 -23.766 1 96.25 278 GLN B CA 1
ATOM 7253 C C . GLN B 1 278 ? -33.094 -6.625 -24.984 1 96.25 278 GLN B C 1
ATOM 7255 O O . GLN B 1 278 ? -34.094 -7.359 -24.938 1 96.25 278 GLN B O 1
ATOM 7260 N N . LYS B 1 279 ? -32.375 -6.523 -26.047 1 96.31 279 LYS B N 1
ATOM 7261 C CA . LYS B 1 279 ? -32.688 -7.246 -27.266 1 96.31 279 LYS B CA 1
ATOM 7262 C C . LYS B 1 279 ? -32.625 -8.758 -27.062 1 96.31 279 LYS B C 1
ATOM 7264 O O . LYS B 1 279 ? -33.312 -9.516 -27.734 1 96.31 279 LYS B O 1
ATOM 7269 N N . ILE B 1 280 ? -31.828 -9.117 -26.141 1 96.75 280 ILE B N 1
ATOM 7270 C CA . ILE B 1 280 ? -31.672 -10.547 -25.922 1 96.75 280 ILE B CA 1
ATOM 7271 C C . ILE B 1 280 ? -32.438 -10.961 -24.672 1 96.75 280 ILE B C 1
ATOM 7273 O O . ILE B 1 280 ? -32.25 -12.055 -24.141 1 96.75 280 ILE B O 1
ATOM 7277 N N . GLY B 1 281 ? -33.188 -10.047 -24.047 1 95.12 281 GLY B N 1
ATOM 7278 C CA . GLY B 1 281 ? -34.094 -10.367 -22.969 1 95.12 281 GLY B CA 1
ATOM 7279 C C . GLY B 1 281 ? -33.438 -10.258 -21.594 1 95.12 281 GLY B C 1
ATOM 7280 O O . GLY B 1 281 ? -33.906 -10.891 -20.641 1 95.12 281 GLY B O 1
ATOM 7281 N N . ILE B 1 282 ? -32.438 -9.516 -21.422 1 96.69 282 ILE B N 1
ATOM 7282 C CA . ILE B 1 282 ? -31.75 -9.359 -20.156 1 96.69 282 ILE B CA 1
ATOM 7283 C C . ILE B 1 282 ? -32.156 -8.031 -19.516 1 96.69 282 ILE B C 1
ATOM 7285 O O . ILE B 1 282 ? -31.906 -6.965 -20.078 1 96.69 282 ILE B O 1
ATOM 7289 N N . SER B 1 283 ? -32.719 -8.117 -18.359 1 96.31 283 SER B N 1
ATOM 7290 C CA . SER B 1 283 ? -33.125 -6.93 -17.609 1 96.31 283 SER B CA 1
ATOM 7291 C C . SER B 1 283 ? -31.969 -6.367 -16.812 1 96.31 283 SER B C 1
ATOM 7293 O O . SER B 1 283 ? -30.891 -6.957 -16.766 1 96.31 283 SER B O 1
ATOM 7295 N N . GLU B 1 284 ? -32.188 -5.23 -16.188 1 96.44 284 GLU B N 1
ATOM 7296 C CA . GLU B 1 284 ? -31.172 -4.625 -15.328 1 96.44 284 GLU B CA 1
ATOM 7297 C C . GLU B 1 284 ? -30.812 -5.539 -14.164 1 96.44 284 GLU B C 1
ATOM 7299 O O . GLU B 1 284 ? -29.625 -5.711 -13.844 1 96.44 284 GLU B O 1
ATOM 7304 N N . ASN B 1 285 ? -31.812 -6.105 -13.586 1 96.88 285 ASN B N 1
ATOM 7305 C CA . ASN B 1 285 ? -31.562 -7.012 -12.469 1 96.88 285 ASN B CA 1
ATOM 7306 C C . ASN B 1 285 ? -30.844 -8.281 -12.922 1 96.88 285 ASN B C 1
ATOM 7308 O O . ASN B 1 285 ? -29.984 -8.797 -12.211 1 96.88 285 ASN B O 1
ATOM 7312 N N . ASP B 1 286 ? -31.234 -8.766 -14.117 1 96.94 286 ASP B N 1
ATOM 7313 C CA . ASP B 1 286 ? -30.531 -9.93 -14.664 1 96.94 286 ASP B CA 1
ATOM 7314 C C . ASP B 1 286 ? -29.047 -9.656 -14.82 1 96.94 286 ASP B C 1
ATOM 7316 O O . ASP B 1 286 ? -28.219 -10.516 -14.523 1 96.94 286 ASP B O 1
ATOM 7320 N N . TYR B 1 287 ? -28.828 -8.477 -15.312 1 96.56 287 TYR B N 1
ATOM 7321 C CA . TYR B 1 287 ? -27.438 -8.078 -15.508 1 96.56 287 TYR B CA 1
ATOM 7322 C C . TYR B 1 287 ? -26.688 -8.055 -14.188 1 96.56 287 TYR B C 1
ATOM 7324 O O . TYR B 1 287 ? -25.578 -8.578 -14.094 1 96.56 287 TYR B O 1
ATOM 7332 N N . LYS B 1 288 ? -27.281 -7.488 -13.188 1 95.44 288 LYS B N 1
ATOM 7333 C CA . LYS B 1 288 ? -26.656 -7.449 -11.867 1 95.44 288 LYS B CA 1
ATOM 7334 C C . LYS B 1 288 ? -26.422 -8.852 -11.328 1 95.44 288 LYS B C 1
ATOM 7336 O O . LYS B 1 288 ? -25.391 -9.133 -10.727 1 95.44 288 LYS B O 1
ATOM 7341 N N . MET B 1 289 ? -27.422 -9.711 -11.609 1 95.75 289 MET B N 1
ATOM 7342 C CA . MET B 1 289 ? -27.312 -11.102 -11.203 1 95.75 289 MET B CA 1
ATOM 7343 C C . MET B 1 289 ? -26.125 -11.781 -11.883 1 95.75 289 MET B C 1
ATOM 7345 O O . MET B 1 289 ? -25.328 -12.445 -11.234 1 95.75 289 MET B O 1
ATOM 7349 N N . MET B 1 290 ? -25.984 -11.562 -13.125 1 94.69 290 MET B N 1
ATOM 7350 C CA . MET B 1 290 ? -24.891 -12.156 -13.883 1 94.69 290 MET B CA 1
ATOM 7351 C C . MET B 1 290 ? -23.547 -11.664 -13.359 1 94.69 290 MET B C 1
ATOM 7353 O O . MET B 1 290 ? -22.625 -12.461 -13.164 1 94.69 290 MET B O 1
ATOM 7357 N N . ARG B 1 291 ? -23.469 -10.406 -13.047 1 92.94 291 ARG B N 1
ATOM 7358 C CA . ARG B 1 291 ? -22.219 -9.773 -12.633 1 92.94 291 ARG B CA 1
ATOM 7359 C C . ARG B 1 291 ? -21.844 -10.203 -11.219 1 92.94 291 ARG B C 1
ATOM 7361 O O . ARG B 1 291 ? -20.656 -10.273 -10.891 1 92.94 291 ARG B O 1
ATOM 7368 N N . ASN B 1 292 ? -22.891 -10.516 -10.492 1 91.44 292 ASN B N 1
ATOM 7369 C CA . ASN B 1 292 ? -22.656 -10.883 -9.102 1 91.44 292 ASN B CA 1
ATOM 7370 C C . ASN B 1 292 ? -22.672 -12.398 -8.914 1 91.44 292 ASN B C 1
ATOM 7372 O O . ASN B 1 292 ? -22.953 -12.891 -7.82 1 91.44 292 ASN B O 1
ATOM 7376 N N . TRP B 1 293 ? -22.5 -13.18 -9.969 1 93.81 293 TRP B N 1
ATOM 7377 C CA . TRP B 1 293 ? -22.312 -14.625 -9.961 1 93.81 293 TRP B CA 1
ATOM 7378 C C . TRP B 1 293 ? -23.594 -15.336 -9.547 1 93.81 293 TRP B C 1
ATOM 7380 O O . TRP B 1 293 ? -23.562 -16.344 -8.828 1 93.81 293 TRP B O 1
ATOM 7390 N N . ASN B 1 294 ? -24.672 -14.719 -9.828 1 94.12 294 ASN B N 1
ATOM 7391 C CA . ASN B 1 294 ? -25.969 -15.344 -9.578 1 94.12 294 ASN B CA 1
ATOM 7392 C C . ASN B 1 294 ? -26.641 -15.758 -10.883 1 94.12 294 ASN B C 1
ATOM 7394 O O . ASN B 1 294 ? -27.75 -15.289 -11.18 1 94.12 294 ASN B O 1
ATOM 7398 N N . PHE B 1 295 ? -26.094 -16.719 -11.57 1 94.06 295 PHE B N 1
ATOM 7399 C CA . PHE B 1 295 ? -26.578 -17.078 -12.891 1 94.06 295 PHE B CA 1
ATOM 7400 C C . PHE B 1 295 ? -26.969 -18.547 -12.945 1 94.06 295 PHE B C 1
ATOM 7402 O O . PHE B 1 295 ? -26.891 -19.188 -14 1 94.06 295 PHE B O 1
ATOM 7409 N N . ALA B 1 296 ? -27.328 -19.156 -11.852 1 93.88 296 ALA B N 1
ATOM 7410 C CA . ALA B 1 296 ? -27.578 -20.594 -11.766 1 93.88 296 ALA B CA 1
ATOM 7411 C C . ALA B 1 296 ? -28.984 -20.922 -12.25 1 93.88 296 ALA B C 1
ATOM 7413 O O . ALA B 1 296 ? -29.781 -21.516 -11.516 1 93.88 296 ALA B O 1
ATOM 7414 N N . ASP B 1 297 ? -29.312 -20.5 -13.422 1 96 297 ASP B N 1
ATOM 7415 C CA . ASP B 1 297 ? -30.578 -20.766 -14.086 1 96 297 ASP B CA 1
ATOM 7416 C C . ASP B 1 297 ? -30.406 -20.859 -15.602 1 96 297 ASP B C 1
ATOM 7418 O O . ASP B 1 297 ? -30.438 -19.844 -16.297 1 96 297 ASP B O 1
ATOM 7422 N N . ASN B 1 298 ? -30.391 -22.062 -16.109 1 94.75 298 ASN B N 1
ATOM 7423 C CA . ASN B 1 298 ? -30.078 -22.281 -17.516 1 94.75 298 ASN B CA 1
ATOM 7424 C C . ASN B 1 298 ? -31.266 -21.922 -18.406 1 94.75 298 ASN B C 1
ATOM 7426 O O . ASN B 1 298 ? -31.109 -21.766 -19.625 1 94.75 298 ASN B O 1
ATOM 7430 N N . GLU B 1 299 ? -32.375 -21.75 -17.875 1 94.88 299 GLU B N 1
ATOM 7431 C CA . GLU B 1 299 ? -33.531 -21.328 -18.672 1 94.88 299 GLU B CA 1
ATOM 7432 C C . GLU B 1 299 ? -33.438 -19.859 -19.047 1 94.88 299 GLU B C 1
ATOM 7434 O O . GLU B 1 299 ? -33.906 -19.453 -20.125 1 94.88 299 GLU B O 1
ATOM 7439 N N . VAL B 1 300 ? -32.906 -19.156 -18.188 1 95.75 300 VAL B N 1
ATOM 7440 C CA . VAL B 1 300 ? -32.75 -17.719 -18.438 1 95.75 300 VAL B CA 1
ATOM 7441 C C . VAL B 1 300 ? -31.328 -17.438 -18.875 1 95.75 300 VAL B C 1
ATOM 7443 O O . VAL B 1 300 ? -31.109 -16.766 -19.891 1 95.75 300 VAL B O 1
ATOM 7446 N N . PHE B 1 301 ? -30.406 -17.969 -18.125 1 97.19 301 PHE B N 1
ATOM 7447 C CA . PHE B 1 301 ? -28.984 -17.781 -18.422 1 97.19 301 PHE B CA 1
ATOM 7448 C C . PHE B 1 301 ? -28.438 -19 -19.156 1 97.19 301 PHE B C 1
ATOM 7450 O O . PHE B 1 301 ? -27.516 -19.656 -18.672 1 97.19 301 PHE B O 1
ATOM 7457 N N . SER B 1 302 ? -28.938 -19.219 -20.281 1 96.25 302 SER B N 1
ATOM 7458 C CA . SER B 1 302 ? -28.469 -20.328 -21.109 1 96.25 302 SER B CA 1
ATOM 7459 C C . SER B 1 302 ? -27.094 -20.047 -21.703 1 96.25 302 SER B C 1
ATOM 7461 O O . SER B 1 302 ? -26.641 -18.891 -21.688 1 96.25 302 SER B O 1
ATOM 7463 N N . LEU B 1 303 ? -26.469 -21.078 -22.156 1 97.19 303 LEU B N 1
ATOM 7464 C CA . LEU B 1 303 ? -25.156 -20.922 -22.781 1 97.19 303 LEU B CA 1
ATOM 7465 C C . LEU B 1 303 ? -25.219 -19.906 -23.922 1 97.19 303 LEU B C 1
ATOM 7467 O O . LEU B 1 303 ? -24.344 -19.047 -24.047 1 97.19 303 LEU B O 1
ATOM 7471 N N . ASP B 1 304 ? -26.266 -19.938 -24.688 1 96.81 304 ASP B N 1
ATOM 7472 C CA . ASP B 1 304 ? -26.438 -19.016 -25.812 1 96.81 304 ASP B CA 1
ATOM 7473 C C . ASP B 1 304 ? -26.531 -17.578 -25.344 1 96.81 304 ASP B C 1
ATOM 7475 O O . ASP B 1 304 ? -25.859 -16.688 -25.875 1 96.81 304 ASP B O 1
ATOM 7479 N N . ILE B 1 305 ? -27.344 -17.359 -24.344 1 97.12 305 ILE B N 1
ATOM 7480 C CA . ILE B 1 305 ? -27.547 -16.016 -23.812 1 97.12 305 ILE B CA 1
ATOM 7481 C C . ILE B 1 305 ? -26.25 -15.508 -23.188 1 97.12 305 ILE B C 1
ATOM 7483 O O . ILE B 1 305 ? -25.875 -14.344 -23.359 1 97.12 305 ILE B O 1
ATOM 7487 N N . MET B 1 306 ? -25.578 -16.375 -22.453 1 97.31 306 MET B N 1
ATOM 7488 C CA . MET B 1 306 ? -24.328 -15.992 -21.812 1 97.31 306 MET B CA 1
ATOM 7489 C C . MET B 1 306 ? -23.281 -15.609 -22.859 1 97.31 306 MET B C 1
ATOM 7491 O O . MET B 1 306 ? -22.531 -14.648 -22.656 1 97.31 306 MET B O 1
ATOM 7495 N N . GLN B 1 307 ? -23.203 -16.344 -23.906 1 97.69 307 GLN B N 1
ATOM 7496 C CA . GLN B 1 307 ? -22.25 -16.047 -24.984 1 97.69 307 GLN B CA 1
ATOM 7497 C C . GLN B 1 307 ? -22.594 -14.719 -25.656 1 97.69 307 GLN B C 1
ATOM 7499 O O . GLN B 1 307 ? -21.703 -13.914 -25.938 1 97.69 307 GLN B O 1
ATOM 7504 N N . LYS B 1 308 ? -23.859 -14.469 -25.891 1 97.25 308 LYS B N 1
ATOM 7505 C CA . LYS B 1 308 ? -24.297 -13.211 -26.5 1 97.25 308 LYS B CA 1
ATOM 7506 C C . LYS B 1 308 ? -23.984 -12.023 -25.578 1 97.25 308 LYS B C 1
ATOM 7508 O O . LYS B 1 308 ? -23.531 -10.977 -26.047 1 97.25 308 LYS B O 1
ATOM 7513 N N . ALA B 1 309 ? -24.312 -12.25 -24.328 1 96.94 309 ALA B N 1
ATOM 7514 C CA . ALA B 1 309 ? -24.016 -11.188 -23.359 1 96.94 309 ALA B CA 1
ATOM 7515 C C . ALA B 1 309 ? -22.531 -10.883 -23.312 1 96.94 309 ALA B C 1
ATOM 7517 O O . ALA B 1 309 ? -22.125 -9.719 -23.266 1 96.94 309 ALA B O 1
ATOM 7518 N N . ALA B 1 310 ? -21.734 -11.906 -23.328 1 96.38 310 ALA B N 1
ATOM 7519 C CA . ALA B 1 310 ? -20.281 -11.75 -23.344 1 96.38 310 ALA B CA 1
ATOM 7520 C C . ALA B 1 310 ? -19.828 -10.969 -24.562 1 96.38 310 ALA B C 1
ATOM 7522 O O . ALA B 1 310 ? -18.969 -10.086 -24.453 1 96.38 310 ALA B O 1
ATOM 7523 N N . ASP B 1 311 ? -20.375 -11.25 -25.672 1 96.19 311 ASP B N 1
ATOM 7524 C CA . ASP B 1 311 ? -20.016 -10.562 -26.906 1 96.19 311 ASP B CA 1
ATOM 7525 C C . ASP B 1 311 ? -20.375 -9.078 -26.828 1 96.19 311 ASP B C 1
ATOM 7527 O O . ASP B 1 311 ? -19.594 -8.234 -27.281 1 96.19 311 ASP B O 1
ATOM 7531 N N . ILE B 1 312 ? -21.484 -8.812 -26.281 1 96.25 312 ILE B N 1
ATOM 7532 C CA . ILE B 1 312 ? -21.938 -7.434 -26.156 1 96.25 312 ILE B CA 1
ATOM 7533 C C . ILE B 1 312 ? -20.953 -6.656 -25.281 1 96.25 312 ILE B C 1
ATOM 7535 O O . ILE B 1 312 ? -20.547 -5.547 -25.625 1 96.25 312 ILE B O 1
ATOM 7539 N N . ILE B 1 313 ? -20.625 -7.234 -24.172 1 94.12 313 ILE B N 1
ATOM 7540 C CA . ILE B 1 313 ? -19.719 -6.594 -23.219 1 94.12 313 ILE B CA 1
ATOM 7541 C C . ILE B 1 313 ? -18.344 -6.391 -23.859 1 94.12 313 ILE B C 1
ATOM 7543 O O . ILE B 1 313 ? -17.75 -5.32 -23.75 1 94.12 313 ILE B O 1
ATOM 7547 N N . GLN B 1 314 ? -17.891 -7.375 -24.578 1 91.5 314 GLN B N 1
ATOM 7548 C CA . GLN B 1 314 ? -16.578 -7.301 -25.219 1 91.5 314 GLN B CA 1
ATOM 7549 C C . GLN B 1 314 ? -16.562 -6.266 -26.344 1 91.5 314 GLN B C 1
ATOM 7551 O O . GLN B 1 314 ? -15.578 -5.559 -26.531 1 91.5 314 GLN B O 1
ATOM 7556 N N . ASP B 1 315 ? -17.594 -6.191 -27.062 1 92.19 315 ASP B N 1
ATOM 7557 C CA . ASP B 1 315 ? -17.703 -5.227 -28.141 1 92.19 315 ASP B CA 1
ATOM 7558 C C . ASP B 1 315 ? -17.688 -3.795 -27.609 1 92.19 315 ASP B C 1
ATOM 7560 O O . ASP B 1 315 ? -17.078 -2.91 -28.219 1 92.19 315 ASP B O 1
ATOM 7564 N N . TYR B 1 316 ? -18.422 -3.645 -26.578 1 91.69 316 TYR B N 1
ATOM 7565 C CA . TYR B 1 316 ? -18.422 -2.322 -25.969 1 91.69 316 TYR B CA 1
ATOM 7566 C C . TYR B 1 316 ? -17.031 -1.937 -25.5 1 91.69 316 TYR B C 1
ATOM 7568 O O . TYR B 1 316 ? -16.578 -0.805 -25.703 1 91.69 316 TYR B O 1
ATOM 7576 N N . LYS B 1 317 ? -16.375 -2.822 -24.828 1 88.44 317 LYS B N 1
ATOM 7577 C CA . LYS B 1 317 ? -15.039 -2.592 -24.297 1 88.44 317 LYS B CA 1
ATOM 7578 C C . LYS B 1 317 ? -14.07 -2.188 -25.406 1 88.44 317 LYS B C 1
ATOM 7580 O O . LYS B 1 317 ? -13.219 -1.322 -25.219 1 88.44 317 LYS B O 1
ATOM 7585 N N . LYS B 1 318 ? -14.172 -2.787 -26.531 1 86.69 318 LYS B N 1
ATOM 7586 C CA . LYS B 1 318 ? -13.297 -2.494 -27.672 1 86.69 318 LYS B CA 1
ATOM 7587 C C . LYS B 1 318 ? -13.461 -1.049 -28.141 1 86.69 318 LYS B C 1
ATOM 7589 O O . LYS B 1 318 ? -12.523 -0.451 -28.656 1 86.69 318 LYS B O 1
ATOM 7594 N N . ASN B 1 319 ? -14.531 -0.47 -27.812 1 84.94 319 ASN B N 1
ATOM 7595 C CA . ASN B 1 319 ? -14.836 0.874 -28.281 1 84.94 319 ASN B CA 1
ATOM 7596 C C . ASN B 1 319 ? -14.547 1.93 -27.219 1 84.94 319 ASN B C 1
ATOM 7598 O O . ASN B 1 319 ? -14.57 3.127 -27.516 1 84.94 319 ASN B O 1
ATOM 7602 N N . VAL B 1 320 ? -14.398 1.458 -26.062 1 82.75 320 VAL B N 1
ATOM 7603 C CA . VAL B 1 320 ? -14.102 2.402 -25 1 82.75 320 VAL B CA 1
ATOM 7604 C C . VAL B 1 320 ? -12.617 2.748 -25 1 82.75 320 VAL B C 1
ATOM 7606 O O . VAL B 1 320 ? -11.766 1.856 -25.031 1 82.75 320 VAL B O 1
ATOM 7609 N N . GLU B 1 321 ? -12.281 4.039 -25.203 1 79.12 321 GLU B N 1
ATOM 7610 C CA . GLU B 1 321 ? -10.891 4.484 -25.109 1 79.12 321 GLU B CA 1
ATOM 7611 C C . GLU B 1 321 ? -10.516 4.828 -23.656 1 79.12 321 GLU B C 1
ATOM 7613 O O . GLU B 1 321 ? -11.164 5.672 -23.031 1 79.12 321 GLU B O 1
ATOM 7618 N N . ILE B 1 322 ? -9.727 4.043 -23.156 1 81.81 322 ILE B N 1
ATOM 7619 C CA . ILE B 1 322 ? -9.234 4.352 -21.812 1 81.81 322 ILE B CA 1
ATOM 7620 C C . ILE B 1 322 ? -8.117 5.395 -21.891 1 81.81 322 ILE B C 1
ATOM 7622 O O . ILE B 1 322 ? -7.145 5.207 -22.625 1 81.81 322 ILE B O 1
ATOM 7626 N N . SER B 1 323 ? -8.32 6.457 -21.219 1 84.38 323 SER B N 1
ATOM 7627 C CA . SER B 1 323 ? -7.355 7.555 -21.25 1 84.38 323 SER B CA 1
ATOM 7628 C C . SER B 1 323 ? -6.051 7.16 -20.562 1 84.38 323 SER B C 1
ATOM 7630 O O . SER B 1 323 ? -6.047 6.344 -19.641 1 84.38 323 SER B O 1
ATOM 7632 N N . LYS B 1 324 ? -5.012 7.672 -21.078 1 85.31 324 LYS B N 1
ATOM 7633 C CA . LYS B 1 324 ? -3.689 7.457 -20.5 1 85.31 324 LYS B CA 1
ATOM 7634 C C . LYS B 1 324 ? -3.645 7.902 -19.031 1 85.31 324 LYS B C 1
ATOM 7636 O O . LYS B 1 324 ? -2.996 7.266 -18.203 1 85.31 324 LYS B O 1
ATOM 7641 N N . GLU B 1 325 ? -4.402 8.883 -18.672 1 86.5 325 GLU B N 1
ATOM 7642 C CA . GLU B 1 325 ? -4.41 9.43 -17.312 1 86.5 325 GLU B CA 1
ATOM 7643 C C . GLU B 1 325 ? -5.016 8.445 -16.328 1 86.5 325 GLU B C 1
ATOM 7645 O O . GLU B 1 325 ? -4.508 8.281 -15.211 1 86.5 325 GLU B O 1
ATOM 7650 N N . VAL B 1 326 ? -6.012 7.848 -16.828 1 85.88 326 VAL B N 1
ATOM 7651 C CA . VAL B 1 326 ? -6.684 6.883 -15.961 1 85.88 326 VAL B CA 1
ATOM 7652 C C . VAL B 1 326 ? -5.77 5.688 -15.711 1 85.88 326 VAL B C 1
ATOM 7654 O O . VAL B 1 326 ? -5.668 5.195 -14.586 1 85.88 326 VAL B O 1
ATOM 7657 N N . ILE B 1 327 ? -5.074 5.324 -16.719 1 89 327 ILE B N 1
ATOM 7658 C CA . ILE B 1 327 ? -4.172 4.184 -16.609 1 89 327 ILE B CA 1
ATOM 7659 C C . ILE B 1 327 ? -3.053 4.504 -15.625 1 89 327 ILE B C 1
ATOM 7661 O O . ILE B 1 327 ? -2.748 3.701 -14.734 1 89 327 ILE B O 1
ATOM 7665 N N . ILE B 1 328 ? -2.482 5.633 -15.75 1 88.5 328 ILE B N 1
ATOM 7666 C CA . ILE B 1 328 ? -1.382 6.031 -14.875 1 88.5 328 ILE B CA 1
ATOM 7667 C C . ILE B 1 328 ? -1.875 6.129 -13.438 1 88.5 328 ILE B C 1
ATOM 7669 O O . ILE B 1 328 ? -1.199 5.672 -12.508 1 88.5 328 ILE B O 1
ATOM 7673 N N . GLU B 1 329 ? -2.998 6.66 -13.258 1 88.25 329 GLU B N 1
ATOM 7674 C CA . GLU B 1 329 ? -3.561 6.789 -11.914 1 88.25 329 GLU B CA 1
ATOM 7675 C C . GLU B 1 329 ? -3.834 5.422 -11.297 1 88.25 329 GLU B C 1
ATOM 7677 O O . GLU B 1 329 ? -3.578 5.211 -10.109 1 88.25 329 GLU B O 1
ATOM 7682 N N . GLU B 1 330 ? -4.352 4.59 -12.125 1 90.06 330 GLU B N 1
ATOM 7683 C CA . GLU B 1 330 ? -4.641 3.248 -11.625 1 90.06 330 GLU B CA 1
ATOM 7684 C C . GLU B 1 330 ? -3.357 2.52 -11.234 1 90.06 330 GLU B C 1
ATOM 7686 O O . GLU B 1 330 ? -3.328 1.791 -10.242 1 90.06 330 GLU B O 1
ATOM 7691 N N . ILE B 1 331 ? -2.369 2.689 -11.969 1 90.56 331 ILE B N 1
ATOM 7692 C CA . ILE B 1 331 ? -1.085 2.074 -11.648 1 90.56 331 ILE B CA 1
ATOM 7693 C C . ILE B 1 331 ? -0.557 2.639 -10.328 1 90.56 331 ILE B C 1
ATOM 7695 O O . ILE B 1 331 ? -0.071 1.892 -9.477 1 90.56 331 ILE B O 1
ATOM 7699 N N . GLN B 1 332 ? -0.687 3.865 -10.125 1 87.56 332 GLN B N 1
ATOM 7700 C CA . GLN B 1 332 ? -0.242 4.508 -8.898 1 87.56 332 GLN B CA 1
ATOM 7701 C C . GLN B 1 332 ? -1.045 4.012 -7.695 1 87.56 332 GLN B C 1
ATOM 7703 O O . GLN B 1 332 ? -0.479 3.73 -6.637 1 87.56 332 GLN B O 1
ATOM 7708 N N . ASN B 1 333 ? -2.312 3.883 -7.957 1 87.31 333 ASN B N 1
ATOM 7709 C CA . ASN B 1 333 ? -3.199 3.484 -6.867 1 87.31 333 ASN B CA 1
ATOM 7710 C C . ASN B 1 333 ? -3.016 2.012 -6.508 1 87.31 333 ASN B C 1
ATOM 7712 O O . ASN B 1 333 ? -3.277 1.609 -5.371 1 87.31 333 ASN B O 1
ATOM 7716 N N . ARG B 1 334 ? -2.566 1.226 -7.496 1 92.31 334 ARG B N 1
ATOM 7717 C CA . ARG B 1 334 ? -2.336 -0.192 -7.238 1 92.31 334 ARG B CA 1
ATOM 7718 C C . ARG B 1 334 ? -1.267 -0.388 -6.168 1 92.31 334 ARG B C 1
ATOM 7720 O O . ARG B 1 334 ? -1.337 -1.332 -5.379 1 92.31 334 ARG B O 1
ATOM 7727 N N . GLY B 1 335 ? -0.301 0.542 -6.141 1 90.12 335 GLY B N 1
ATOM 7728 C CA . GLY B 1 335 ? 0.707 0.518 -5.09 1 90.12 335 GLY B CA 1
ATOM 7729 C C . GLY B 1 335 ? 1.632 -0.681 -5.18 1 90.12 335 GLY B C 1
ATOM 7730 O O . GLY B 1 335 ? 1.856 -1.373 -4.184 1 90.12 335 GLY B O 1
ATOM 7731 N N . LEU B 1 336 ? 2.152 -0.937 -6.34 1 93.12 336 LEU B N 1
ATOM 7732 C CA . LEU B 1 336 ? 3.01 -2.092 -6.578 1 93.12 336 LEU B CA 1
ATOM 7733 C C . LEU B 1 336 ? 4.262 -2.029 -5.703 1 93.12 336 LEU B C 1
ATOM 7735 O O . LEU B 1 336 ? 4.816 -3.066 -5.336 1 93.12 336 LEU B O 1
ATOM 7739 N N . GLN B 1 337 ? 4.656 -0.897 -5.324 1 90.12 337 GLN B N 1
ATOM 7740 C CA . GLN B 1 337 ? 5.863 -0.702 -4.531 1 90.12 337 GLN B CA 1
ATOM 7741 C C . GLN B 1 337 ? 5.688 -1.248 -3.117 1 90.12 337 GLN B C 1
ATOM 7743 O O . GLN B 1 337 ? 6.668 -1.44 -2.395 1 90.12 337 GLN B O 1
ATOM 7748 N N . GLY B 1 338 ? 4.465 -1.468 -2.785 1 90.69 338 GLY B N 1
ATOM 7749 C CA . GLY B 1 338 ? 4.191 -1.989 -1.455 1 90.69 338 GLY B CA 1
ATOM 7750 C C . GLY B 1 338 ? 4.371 -3.492 -1.355 1 90.69 338 GLY B C 1
ATOM 7751 O O . GLY B 1 338 ? 4.367 -4.051 -0.257 1 90.69 338 GLY B O 1
ATOM 7752 N N . TYR B 1 339 ? 4.594 -4.16 -2.488 1 94.19 339 TYR B N 1
ATOM 7753 C CA . TYR B 1 339 ? 4.773 -5.609 -2.504 1 94.19 339 TYR B CA 1
ATOM 7754 C C . TYR B 1 339 ? 6.18 -5.992 -2.066 1 94.19 339 TYR B C 1
ATOM 7756 O O . TYR B 1 339 ? 7.164 -5.422 -2.551 1 94.19 339 TYR B O 1
ATOM 7764 N N . PRO B 1 340 ? 6.309 -6.922 -1.189 1 92.94 340 PRO B N 1
ATOM 7765 C CA . PRO B 1 340 ? 7.652 -7.414 -0.865 1 92.94 340 PRO B CA 1
ATOM 7766 C C . PRO B 1 340 ? 8.398 -7.934 -2.09 1 92.94 340 PRO B C 1
ATOM 7768 O O . PRO B 1 340 ? 9.625 -7.801 -2.172 1 92.94 340 PRO B O 1
ATOM 7771 N N . VAL B 1 341 ? 7.703 -8.508 -3.018 1 96.06 341 VAL B N 1
ATOM 7772 C CA . VAL B 1 341 ? 8.336 -9.055 -4.215 1 96.06 341 VAL B CA 1
ATOM 7773 C C . VAL B 1 341 ? 8.914 -7.922 -5.055 1 96.06 341 VAL B C 1
ATOM 7775 O O . VAL B 1 341 ? 9.969 -8.078 -5.684 1 96.06 341 VAL B O 1
ATOM 7778 N N . PHE B 1 342 ? 8.258 -6.785 -5.066 1 95.75 342 PHE B N 1
ATOM 7779 C CA . PHE B 1 342 ? 8.789 -5.605 -5.738 1 95.75 342 PHE B CA 1
ATOM 7780 C C . PHE B 1 342 ? 10.094 -5.152 -5.09 1 95.75 342 PHE B C 1
ATOM 7782 O O . PHE B 1 342 ? 11.07 -4.867 -5.781 1 95.75 342 PHE B O 1
ATOM 7789 N N . LEU B 1 343 ? 10.109 -5.09 -3.785 1 92.44 343 LEU B N 1
ATOM 7790 C CA . LEU B 1 343 ? 11.297 -4.699 -3.031 1 92.44 343 LEU B CA 1
ATOM 7791 C C . LEU B 1 343 ? 12.461 -5.641 -3.326 1 92.44 343 LEU B C 1
ATOM 7793 O O . LEU B 1 343 ? 13.594 -5.191 -3.5 1 92.44 343 LEU B O 1
ATOM 7797 N N . ALA B 1 344 ? 12.188 -6.918 -3.369 1 93.56 344 ALA B N 1
ATOM 7798 C CA . ALA B 1 344 ? 13.227 -7.898 -3.682 1 93.56 344 ALA B CA 1
ATOM 7799 C C . ALA B 1 344 ? 13.82 -7.645 -5.066 1 93.56 344 ALA B C 1
ATOM 7801 O O . ALA B 1 344 ? 15.031 -7.777 -5.262 1 93.56 344 ALA B O 1
ATOM 7802 N N . CYS B 1 345 ? 12.984 -7.289 -5.996 1 95.12 345 CYS B N 1
ATOM 7803 C CA . CYS B 1 345 ? 13.445 -7 -7.348 1 95.12 345 CYS B CA 1
ATOM 7804 C C . CYS B 1 345 ? 14.305 -5.746 -7.375 1 95.12 345 CYS B C 1
ATOM 7806 O O . CYS B 1 345 ? 15.312 -5.691 -8.086 1 95.12 345 CYS B O 1
ATOM 7808 N N . VAL B 1 346 ? 13.953 -4.758 -6.582 1 91.88 346 VAL B N 1
ATOM 7809 C CA . VAL B 1 346 ? 14.742 -3.537 -6.488 1 91.88 346 VAL B CA 1
ATOM 7810 C C . VAL B 1 346 ? 16.109 -3.852 -5.883 1 91.88 346 VAL B C 1
ATOM 7812 O O . VAL B 1 346 ? 17.141 -3.414 -6.402 1 91.88 346 VAL B O 1
ATOM 7815 N N . VAL B 1 347 ? 16.109 -4.613 -4.812 1 90.94 347 VAL B N 1
ATOM 7816 C CA . VAL B 1 347 ? 17.344 -4.988 -4.148 1 90.94 347 VAL B CA 1
ATOM 7817 C C . VAL B 1 347 ? 18.25 -5.754 -5.121 1 90.94 347 VAL B C 1
ATOM 7819 O O . VAL B 1 347 ? 19.438 -5.441 -5.254 1 90.94 347 VAL B O 1
ATOM 7822 N N . LEU B 1 348 ? 17.609 -6.703 -5.828 1 93.25 348 LEU B N 1
ATOM 7823 C CA . LEU B 1 348 ? 18.391 -7.488 -6.773 1 93.25 348 LEU B CA 1
ATOM 7824 C C . LEU B 1 348 ? 18.938 -6.609 -7.887 1 93.25 348 LEU B C 1
ATOM 7826 O O . LEU B 1 348 ? 20.062 -6.82 -8.352 1 93.25 348 LEU B O 1
ATOM 7830 N N . THR B 1 349 ? 18.188 -5.68 -8.328 1 93.19 349 THR B N 1
ATOM 7831 C CA . THR B 1 349 ? 18.641 -4.773 -9.383 1 93.19 349 THR B CA 1
ATOM 7832 C C . THR B 1 349 ? 19.828 -3.939 -8.914 1 93.19 349 THR B C 1
ATOM 7834 O O . THR B 1 349 ? 20.812 -3.797 -9.633 1 93.19 349 THR B O 1
ATOM 7837 N N . ILE B 1 350 ? 19.766 -3.43 -7.695 1 90 350 ILE B N 1
ATOM 7838 C CA . ILE B 1 350 ? 20.859 -2.645 -7.145 1 90 350 ILE B CA 1
ATOM 7839 C C . ILE B 1 350 ? 22.109 -3.52 -7.02 1 90 350 ILE B C 1
ATOM 7841 O O . ILE B 1 350 ? 23.203 -3.102 -7.391 1 90 350 ILE B O 1
ATOM 7845 N N . LEU B 1 351 ? 21.906 -4.707 -6.551 1 89.31 351 LEU B N 1
ATOM 7846 C CA . LEU B 1 351 ? 23.031 -5.629 -6.414 1 89.31 351 LEU B CA 1
ATOM 7847 C C . LEU B 1 351 ? 23.609 -5.984 -7.777 1 89.31 351 LEU B C 1
ATOM 7849 O O . LEU B 1 351 ? 24.828 -6.18 -7.91 1 89.31 351 LEU B O 1
ATOM 7853 N N . SER B 1 352 ? 22.75 -6.09 -8.781 1 91.44 352 SER B N 1
ATOM 7854 C CA . SER B 1 352 ? 23.219 -6.348 -10.133 1 91.44 352 SER B CA 1
ATOM 7855 C C . SER B 1 352 ? 24.062 -5.191 -10.656 1 91.44 352 SER B C 1
ATOM 7857 O O . SER B 1 352 ? 25.078 -5.414 -11.32 1 91.44 352 SER B O 1
ATOM 7859 N N . ILE B 1 353 ? 23.688 -4.004 -10.32 1 88.5 353 ILE B N 1
ATOM 7860 C CA . ILE B 1 353 ? 24.422 -2.822 -10.758 1 88.5 353 ILE B CA 1
ATOM 7861 C C . ILE B 1 353 ? 25.781 -2.768 -10.062 1 88.5 353 ILE B C 1
ATOM 7863 O O . ILE B 1 353 ? 26.781 -2.393 -10.68 1 88.5 353 ILE B O 1
ATOM 7867 N N . VAL B 1 354 ? 25.812 -3.24 -8.852 1 84.06 354 VAL B N 1
ATOM 7868 C CA . VAL B 1 354 ? 27.031 -3.139 -8.047 1 84.06 354 VAL B CA 1
ATOM 7869 C C . VAL B 1 354 ? 27.984 -4.277 -8.406 1 84.06 354 VAL B C 1
ATOM 7871 O O . VAL B 1 354 ? 29.188 -4.051 -8.602 1 84.06 354 VAL B O 1
ATOM 7874 N N . PHE B 1 355 ? 27.375 -5.523 -8.57 1 83.94 355 PHE B N 1
ATOM 7875 C CA . PHE B 1 355 ? 28.234 -6.695 -8.672 1 83.94 355 PHE B CA 1
ATOM 7876 C C . PHE B 1 355 ? 28.312 -7.191 -10.109 1 83.94 355 PHE B C 1
ATOM 7878 O O . PHE B 1 355 ? 29.25 -7.922 -10.469 1 83.94 355 PHE B O 1
ATOM 7885 N N . GLN B 1 356 ? 27.25 -6.973 -10.898 1 87.31 356 GLN B N 1
ATOM 7886 C CA . GLN B 1 356 ? 27.156 -7.523 -12.242 1 87.31 356 GLN B CA 1
ATOM 7887 C C . GLN B 1 356 ? 27.125 -6.41 -13.289 1 87.31 356 GLN B C 1
ATOM 7889 O O . GLN B 1 356 ? 26.25 -6.395 -14.156 1 87.31 356 GLN B O 1
ATOM 7894 N N . ARG B 1 357 ? 28.109 -5.59 -13.312 1 82.75 357 ARG B N 1
ATOM 7895 C CA . ARG B 1 357 ? 28.094 -4.367 -14.109 1 82.75 357 ARG B CA 1
ATOM 7896 C C . ARG B 1 357 ? 28.078 -4.688 -15.602 1 82.75 357 ARG B C 1
ATOM 7898 O O . ARG B 1 357 ? 27.375 -4.02 -16.375 1 82.75 357 ARG B O 1
ATOM 7905 N N . LYS B 1 358 ? 28.75 -5.691 -15.984 1 83.12 358 LYS B N 1
ATOM 7906 C CA . LYS B 1 358 ? 28.859 -6.043 -17.391 1 83.12 358 LYS B CA 1
ATOM 7907 C C . LYS B 1 358 ? 27.5 -6.445 -17.953 1 83.12 358 LYS B C 1
ATOM 7909 O O . LYS B 1 358 ? 27.219 -6.211 -19.141 1 83.12 358 LYS B O 1
ATOM 7914 N N . ASN B 1 359 ? 26.625 -6.988 -17.094 1 87.25 359 ASN B N 1
ATOM 7915 C CA . ASN B 1 359 ? 25.344 -7.5 -17.531 1 87.25 359 ASN B CA 1
ATOM 7916 C C . ASN B 1 359 ? 24.188 -6.648 -17.016 1 87.25 359 ASN B C 1
ATOM 7918 O O . ASN B 1 359 ? 23.031 -7.066 -17.062 1 87.25 359 ASN B O 1
ATOM 7922 N N . CYS B 1 360 ? 24.5 -5.5 -16.5 1 86 360 CYS B N 1
ATOM 7923 C CA . CYS B 1 360 ? 23.484 -4.676 -15.852 1 86 360 CYS B CA 1
ATOM 7924 C C . CYS B 1 360 ? 22.438 -4.195 -16.859 1 86 360 CYS B C 1
ATOM 7926 O O . CYS B 1 360 ? 21.297 -3.898 -16.5 1 86 360 CYS B O 1
ATOM 7928 N N . TRP B 1 361 ? 22.781 -4.156 -18.203 1 89.19 361 TRP B N 1
ATOM 7929 C CA . TRP B 1 361 ? 21.859 -3.723 -19.234 1 89.19 361 TRP B CA 1
ATOM 7930 C C . TRP B 1 361 ? 20.672 -4.676 -19.328 1 89.19 361 TRP B C 1
ATOM 7932 O O . TRP B 1 361 ? 19.578 -4.273 -19.734 1 89.19 361 TRP B O 1
ATOM 7942 N N . THR B 1 362 ? 20.828 -5.961 -18.953 1 94.31 362 THR B N 1
ATOM 7943 C CA . THR B 1 362 ? 19.734 -6.938 -19.016 1 94.31 362 THR B CA 1
ATOM 7944 C C . THR B 1 362 ? 18.594 -6.531 -18.109 1 94.31 362 THR B C 1
ATOM 7946 O O . THR B 1 362 ? 17.422 -6.848 -18.375 1 94.31 362 THR B O 1
ATOM 7949 N N . ALA B 1 363 ? 18.969 -5.859 -17 1 93.81 363 ALA B N 1
ATOM 7950 C CA . ALA B 1 363 ? 17.938 -5.418 -16.062 1 93.81 363 ALA B CA 1
ATOM 7951 C C . ALA B 1 363 ? 16.953 -4.473 -16.734 1 93.81 363 ALA B C 1
ATOM 7953 O O . ALA B 1 363 ? 15.742 -4.527 -16.484 1 93.81 363 ALA B O 1
ATOM 7954 N N . ILE B 1 364 ? 17.406 -3.641 -17.656 1 92.12 364 ILE B N 1
ATOM 7955 C CA . ILE B 1 364 ? 16.562 -2.672 -18.344 1 92.12 364 ILE B CA 1
ATOM 7956 C C . ILE B 1 364 ? 15.539 -3.404 -19.203 1 92.12 364 ILE B C 1
ATOM 7958 O O . ILE B 1 364 ? 14.344 -3.09 -19.172 1 92.12 364 ILE B O 1
ATOM 7962 N N . VAL B 1 365 ? 15.977 -4.379 -19.859 1 95.88 365 VAL B N 1
ATOM 7963 C CA . VAL B 1 365 ? 15.102 -5.121 -20.766 1 95.88 365 VAL B CA 1
ATOM 7964 C C . VAL B 1 365 ? 14.109 -5.957 -19.953 1 95.88 365 VAL B C 1
ATOM 7966 O O . VAL B 1 365 ? 12.914 -5.984 -20.266 1 95.88 365 VAL B O 1
ATOM 7969 N N . ILE B 1 366 ? 14.625 -6.586 -18.969 1 97.81 366 ILE B N 1
ATOM 7970 C CA . ILE B 1 366 ? 13.805 -7.469 -18.141 1 97.81 366 ILE B CA 1
ATOM 7971 C C . ILE B 1 366 ? 12.68 -6.668 -17.484 1 97.81 366 ILE B C 1
ATOM 7973 O O . ILE B 1 366 ? 11.516 -7.074 -17.531 1 97.81 366 ILE B O 1
ATOM 7977 N N . TRP B 1 367 ? 13.016 -5.551 -16.891 1 95.56 367 TRP B N 1
ATOM 7978 C CA . TRP B 1 367 ? 12 -4.742 -16.219 1 95.56 367 TRP B CA 1
ATOM 7979 C C . TRP B 1 367 ? 11.133 -4.02 -17.25 1 95.56 367 TRP B C 1
ATOM 7981 O O . TRP B 1 367 ? 9.969 -3.707 -16.969 1 95.56 367 TRP B O 1
ATOM 7991 N N . GLY B 1 368 ? 11.656 -3.816 -18.5 1 95.88 368 GLY B N 1
ATOM 7992 C CA . GLY B 1 368 ? 10.805 -3.369 -19.594 1 95.88 368 GLY B CA 1
ATOM 7993 C C . GLY B 1 368 ? 9.711 -4.363 -19.938 1 95.88 368 GLY B C 1
ATOM 7994 O O . GLY B 1 368 ? 8.547 -3.98 -20.109 1 95.88 368 GLY B O 1
ATOM 7995 N N . ILE B 1 369 ? 10.078 -5.652 -19.969 1 97.75 369 ILE B N 1
ATOM 7996 C CA . ILE B 1 369 ? 9.109 -6.719 -20.219 1 97.75 369 ILE B CA 1
ATOM 7997 C C . ILE B 1 369 ? 8.094 -6.773 -19.078 1 97.75 369 ILE B C 1
ATOM 7999 O O . ILE B 1 369 ? 6.891 -6.84 -19.328 1 97.75 369 ILE B O 1
ATOM 8003 N N . GLY B 1 370 ? 8.648 -6.766 -17.859 1 97.5 370 GLY B N 1
ATOM 8004 C CA . GLY B 1 370 ? 7.766 -6.75 -16.703 1 97.5 370 GLY B CA 1
ATOM 8005 C C . GLY B 1 370 ? 6.77 -5.605 -16.734 1 97.5 370 GLY B C 1
ATOM 8006 O O . GLY B 1 370 ? 5.578 -5.805 -16.469 1 97.5 370 GLY B O 1
ATOM 8007 N N . PHE B 1 371 ? 7.219 -4.434 -17.078 1 94.81 371 PHE B N 1
ATOM 8008 C CA . PHE B 1 371 ? 6.355 -3.258 -17.141 1 94.81 371 PHE B CA 1
ATOM 8009 C C . PHE B 1 371 ? 5.316 -3.404 -18.234 1 94.81 371 PHE B C 1
ATOM 8011 O O . PHE B 1 371 ? 4.164 -3.002 -18.062 1 94.81 371 PHE B O 1
ATOM 8018 N N . ALA B 1 372 ? 5.715 -3.951 -19.328 1 96.94 372 ALA B N 1
ATOM 8019 C CA . ALA B 1 372 ? 4.777 -4.184 -20.422 1 96.94 372 ALA B CA 1
ATOM 8020 C C . ALA B 1 372 ? 3.648 -5.113 -20 1 96.94 372 ALA B C 1
ATOM 8022 O O . ALA B 1 372 ? 2.484 -4.887 -20.328 1 96.94 372 ALA B O 1
ATOM 8023 N N . TYR B 1 373 ? 3.996 -6.148 -19.25 1 97.5 373 TYR B N 1
ATOM 8024 C CA . TYR B 1 373 ? 2.982 -7.07 -18.75 1 97.5 373 TYR B CA 1
ATOM 8025 C C . TYR B 1 373 ? 2.029 -6.367 -17.797 1 97.5 373 TYR B C 1
ATOM 8027 O O . TYR B 1 373 ? 0.81 -6.527 -17.891 1 97.5 373 TYR B O 1
ATOM 8035 N N . ILE B 1 374 ? 2.584 -5.574 -16.875 1 95.94 374 ILE B N 1
ATOM 8036 C CA . ILE B 1 374 ? 1.771 -4.852 -15.906 1 95.94 374 ILE B CA 1
ATOM 8037 C C . ILE B 1 374 ? 0.864 -3.857 -16.625 1 95.94 374 ILE B C 1
ATOM 8039 O O . ILE B 1 374 ? -0.326 -3.754 -16.328 1 95.94 374 ILE B O 1
ATOM 8043 N N . LEU B 1 375 ? 1.406 -3.145 -17.609 1 94.81 375 LEU B N 1
ATOM 8044 C CA . LEU B 1 375 ? 0.625 -2.199 -18.391 1 94.81 375 LEU B CA 1
ATOM 8045 C C . LEU B 1 375 ? -0.508 -2.908 -19.125 1 94.81 375 LEU B C 1
ATOM 8047 O O . LEU B 1 375 ? -1.629 -2.398 -19.188 1 94.81 375 LEU B O 1
ATOM 8051 N N . TYR B 1 376 ? -0.199 -4.055 -19.625 1 94.38 376 TYR B N 1
ATOM 8052 C CA . TYR B 1 376 ? -1.216 -4.836 -20.312 1 94.38 376 TYR B CA 1
ATOM 8053 C C . TYR B 1 376 ? -2.363 -5.195 -19.375 1 94.38 376 TYR B C 1
ATOM 8055 O O . TYR B 1 376 ? -3.533 -5.109 -19.766 1 94.38 376 TYR B O 1
ATOM 8063 N N . CYS B 1 377 ? -2.076 -5.613 -18.156 1 93.94 377 CYS B N 1
ATOM 8064 C CA . CYS B 1 377 ? -3.104 -5.957 -17.188 1 93.94 377 CYS B CA 1
ATOM 8065 C C . CYS B 1 377 ? -4.004 -4.762 -16.891 1 93.94 377 CYS B C 1
ATOM 8067 O O . CYS B 1 377 ? -5.211 -4.918 -16.719 1 93.94 377 CYS B O 1
ATOM 8069 N N . PHE B 1 378 ? -3.404 -3.57 -16.844 1 92.69 378 PHE B N 1
ATOM 8070 C CA . PHE B 1 378 ? -4.191 -2.369 -16.594 1 92.69 378 PHE B CA 1
ATOM 8071 C C . PHE B 1 378 ? -5.027 -1.998 -17.812 1 92.69 378 PHE B C 1
ATOM 8073 O O . PHE B 1 378 ? -6.152 -1.517 -17.672 1 92.69 378 PHE B O 1
ATOM 8080 N N . LEU B 1 379 ? -4.516 -2.258 -19.016 1 90.06 379 LEU B N 1
ATOM 8081 C CA . LEU B 1 379 ? -5.238 -1.943 -20.234 1 90.06 379 LEU B CA 1
ATOM 8082 C C . LEU B 1 379 ? -6.473 -2.826 -20.375 1 90.06 379 LEU B C 1
ATOM 8084 O O . LEU B 1 379 ? -7.512 -2.373 -20.875 1 90.06 379 LEU B O 1
ATOM 8088 N N . ILE B 1 380 ? -6.367 -4.027 -19.906 1 88.5 380 ILE B N 1
ATOM 8089 C CA . ILE B 1 380 ? -7.52 -4.922 -20 1 88.5 380 ILE B CA 1
ATOM 8090 C C . ILE B 1 380 ? -8.352 -4.812 -18.719 1 88.5 380 ILE B C 1
ATOM 8092 O O . ILE B 1 380 ? -9.344 -5.531 -18.562 1 88.5 380 ILE B O 1
ATOM 8096 N N . GLU B 1 381 ? -7.906 -4.008 -17.797 1 86.62 381 GLU B N 1
ATOM 8097 C CA . GLU B 1 381 ? -8.609 -3.668 -16.562 1 86.62 381 GLU B CA 1
ATOM 8098 C C . GLU B 1 381 ? -8.797 -4.895 -15.68 1 86.62 381 GLU B C 1
ATOM 8100 O O . GLU B 1 381 ? -9.883 -5.137 -15.164 1 86.62 381 GLU B O 1
ATOM 8105 N N . ARG B 1 382 ? -7.746 -5.68 -15.617 1 88.69 382 ARG B N 1
ATOM 8106 C CA . ARG B 1 382 ? -7.73 -6.848 -14.734 1 88.69 382 ARG B CA 1
ATOM 8107 C C . ARG B 1 382 ? -6.406 -6.953 -13.992 1 88.69 382 ARG B C 1
ATOM 8109 O O . ARG B 1 382 ? -5.418 -7.445 -14.539 1 88.69 382 ARG B O 1
ATOM 8116 N N . THR B 1 383 ? -6.5 -6.484 -12.781 1 91.88 383 THR B N 1
ATOM 8117 C CA . THR B 1 383 ? -5.305 -6.516 -11.953 1 91.88 383 THR B CA 1
ATOM 8118 C C . THR B 1 383 ? -5.504 -7.441 -10.75 1 91.88 383 THR B C 1
ATOM 8120 O O . THR B 1 383 ? -6.328 -7.164 -9.875 1 91.88 383 THR B O 1
ATOM 8123 N N . VAL B 1 384 ? -4.805 -8.516 -10.742 1 94.94 384 VAL B N 1
ATOM 8124 C CA . VAL B 1 384 ? -4.844 -9.5 -9.664 1 94.94 384 VAL B CA 1
ATOM 8125 C C . VAL B 1 384 ? -3.426 -9.766 -9.156 1 94.94 384 VAL B C 1
ATOM 8127 O O . VAL B 1 384 ? -2.494 -9.906 -9.953 1 94.94 384 VAL B O 1
ATOM 8130 N N . TYR B 1 385 ? -3.236 -9.852 -7.898 1 96.56 385 TYR B N 1
ATOM 8131 C CA . TYR B 1 385 ? -1.919 -9.977 -7.281 1 96.56 385 TYR B CA 1
ATOM 8132 C C . TYR B 1 385 ? -1.201 -11.227 -7.77 1 96.56 385 TYR B C 1
ATOM 8134 O O . TYR B 1 385 ? 0.009 -11.203 -8 1 96.56 385 TYR B O 1
ATOM 8142 N N . ARG B 1 386 ? -1.894 -12.359 -7.902 1 96.31 386 ARG B N 1
ATOM 8143 C CA . ARG B 1 386 ? -1.25 -13.609 -8.297 1 96.31 386 ARG B CA 1
ATOM 8144 C C . ARG B 1 386 ? -0.574 -13.469 -9.656 1 96.31 386 ARG B C 1
ATOM 8146 O O . ARG B 1 386 ? 0.486 -14.055 -9.891 1 96.31 386 ARG B O 1
ATOM 8153 N N . THR B 1 387 ? -1.166 -12.711 -10.562 1 96.62 387 THR B N 1
ATOM 8154 C CA . THR B 1 387 ? -0.562 -12.469 -11.867 1 96.62 387 THR B CA 1
ATOM 8155 C C . THR B 1 387 ? 0.627 -11.516 -11.75 1 96.62 387 THR B C 1
ATOM 8157 O O . THR B 1 387 ? 1.652 -11.711 -12.406 1 96.62 387 THR B O 1
ATOM 8160 N N . GLU B 1 388 ? 0.476 -10.539 -10.922 1 97.5 388 GLU B N 1
ATOM 8161 C CA . GLU B 1 388 ? 1.575 -9.609 -10.68 1 97.5 388 GLU B CA 1
ATOM 8162 C C . GLU B 1 388 ? 2.764 -10.312 -10.031 1 97.5 388 GLU B C 1
ATOM 8164 O O . GLU B 1 388 ? 3.914 -10.062 -10.398 1 97.5 388 GLU B O 1
ATOM 8169 N N . TYR B 1 389 ? 2.418 -11.141 -9.055 1 97.69 389 TYR B N 1
ATOM 8170 C CA . TYR B 1 389 ? 3.445 -11.984 -8.445 1 97.69 389 TYR B CA 1
ATOM 8171 C C . TYR B 1 389 ? 4.234 -12.734 -9.508 1 97.69 389 TYR B C 1
ATOM 8173 O O . TYR B 1 389 ? 5.465 -12.797 -9.453 1 97.69 389 TYR B O 1
ATOM 8181 N N . ALA B 1 390 ? 3.545 -13.289 -10.477 1 98.25 390 ALA B N 1
ATOM 8182 C CA . ALA B 1 390 ? 4.16 -14.062 -11.547 1 98.25 390 ALA B CA 1
ATOM 8183 C C . ALA B 1 390 ? 5.105 -13.203 -12.375 1 98.25 390 ALA B C 1
ATOM 8185 O O . ALA B 1 390 ? 6.203 -13.641 -12.734 1 98.25 390 ALA B O 1
ATOM 8186 N N . VAL B 1 391 ? 4.715 -12.023 -12.633 1 98.25 391 VAL B N 1
ATOM 8187 C CA . VAL B 1 391 ? 5.535 -11.109 -13.422 1 98.25 391 VAL B CA 1
ATOM 8188 C C . VAL B 1 391 ? 6.82 -10.781 -12.656 1 98.25 391 VAL B C 1
ATOM 8190 O O . VAL B 1 391 ? 7.918 -10.859 -13.219 1 98.25 391 VAL B O 1
ATOM 8193 N N . PHE B 1 392 ? 6.719 -10.477 -11.375 1 98.25 392 PHE B N 1
ATOM 8194 C CA . PHE B 1 392 ? 7.883 -10.125 -10.57 1 98.25 392 PHE B CA 1
ATOM 8195 C C . PHE B 1 392 ? 8.805 -11.328 -10.406 1 98.25 392 PHE B C 1
ATOM 8197 O O . PHE B 1 392 ? 10.031 -11.18 -10.453 1 98.25 392 PHE B O 1
ATOM 8204 N N . LEU B 1 393 ? 8.203 -12.492 -10.234 1 98.56 393 LEU B N 1
ATOM 8205 C CA . LEU B 1 393 ? 9.016 -13.695 -10.125 1 98.56 393 LEU B CA 1
ATOM 8206 C C . LEU B 1 393 ? 9.773 -13.953 -11.422 1 98.56 393 LEU B C 1
ATOM 8208 O O . LEU B 1 393 ? 10.969 -14.273 -11.391 1 98.56 393 LEU B O 1
ATOM 8212 N N . GLY B 1 394 ? 9.047 -13.836 -12.547 1 98.5 394 GLY B N 1
ATOM 8213 C CA . GLY B 1 394 ? 9.703 -14.008 -13.836 1 98.5 394 GLY B CA 1
ATOM 8214 C C . GLY B 1 394 ? 10.875 -13.07 -14.039 1 98.5 394 GLY B C 1
ATOM 8215 O O . GLY B 1 394 ? 11.961 -13.5 -14.445 1 98.5 394 GLY B O 1
ATOM 8216 N N . GLY B 1 395 ? 10.656 -11.797 -13.703 1 98.19 395 GLY B N 1
ATOM 8217 C CA . GLY B 1 395 ? 11.734 -10.828 -13.812 1 98.19 395 GLY B CA 1
ATOM 8218 C C . GLY B 1 395 ? 12.891 -11.117 -12.867 1 98.19 395 GLY B C 1
ATOM 8219 O O . GLY B 1 395 ? 14.055 -11.016 -13.258 1 98.19 395 GLY B O 1
ATOM 8220 N N . PHE B 1 396 ? 12.594 -11.438 -11.633 1 98.06 396 PHE B N 1
ATOM 8221 C CA . PHE B 1 396 ? 13.594 -11.734 -10.617 1 98.06 396 PHE B CA 1
ATOM 8222 C C . PHE B 1 396 ? 14.484 -12.898 -11.047 1 98.06 396 PHE B C 1
ATOM 8224 O O . PHE B 1 396 ? 15.711 -12.797 -11.008 1 98.06 396 PHE B O 1
ATOM 8231 N N . LEU B 1 397 ? 13.859 -13.953 -11.5 1 98.38 397 LEU B N 1
ATOM 8232 C CA . LEU B 1 397 ? 14.586 -15.164 -11.867 1 98.38 397 LEU B CA 1
ATOM 8233 C C . LEU B 1 397 ? 15.398 -14.945 -13.141 1 98.38 397 LEU B C 1
ATOM 8235 O O . LEU B 1 397 ? 16.531 -15.438 -13.258 1 98.38 397 LEU B O 1
ATOM 8239 N N . THR B 1 398 ? 14.844 -14.195 -14.047 1 98.25 398 THR B N 1
ATOM 8240 C CA . THR B 1 398 ? 15.57 -13.906 -15.281 1 98.25 398 THR B CA 1
ATOM 8241 C C . THR B 1 398 ? 16.812 -13.062 -14.984 1 98.25 398 THR B C 1
ATOM 8243 O O . THR B 1 398 ? 17.875 -13.289 -15.562 1 98.25 398 THR B O 1
ATOM 8246 N N . LEU B 1 399 ? 16.641 -12.141 -14.102 1 96.5 399 LEU B N 1
ATOM 8247 C CA . LEU B 1 399 ? 17.766 -11.273 -13.758 1 96.5 399 LEU B CA 1
ATOM 8248 C C . LEU B 1 399 ? 18.906 -12.078 -13.156 1 96.5 399 LEU B C 1
ATOM 8250 O O . LEU B 1 399 ? 20.062 -11.891 -13.523 1 96.5 399 LEU B O 1
ATOM 8254 N N . PHE B 1 400 ? 18.609 -12.961 -12.297 1 94 400 PHE B N 1
ATOM 8255 C CA . PHE B 1 400 ? 19.703 -13.695 -11.68 1 94 400 PHE B CA 1
ATOM 8256 C C . PHE B 1 400 ? 20.281 -14.727 -12.641 1 94 400 PHE B C 1
ATOM 8258 O O . PHE B 1 400 ? 21.438 -15.141 -12.508 1 94 400 PHE B O 1
ATOM 8265 N N . TYR B 1 401 ? 19.469 -15.148 -13.586 1 96.25 401 TYR B N 1
ATOM 8266 C CA . TYR B 1 401 ? 19.969 -16.062 -14.609 1 96.25 401 TYR B CA 1
ATOM 8267 C C . TYR B 1 401 ? 21.219 -15.5 -15.281 1 96.25 401 TYR B C 1
ATOM 8269 O O . TYR B 1 401 ? 22.141 -16.25 -15.625 1 96.25 401 TYR B O 1
ATOM 8277 N N . PHE B 1 402 ? 21.344 -14.234 -15.391 1 95.88 402 PHE B N 1
ATOM 8278 C CA . PHE B 1 402 ? 22.422 -13.602 -16.125 1 95.88 402 PHE B CA 1
ATOM 8279 C C . PHE B 1 402 ? 23.578 -13.25 -15.203 1 95.88 402 PHE B C 1
ATOM 8281 O O . PHE B 1 402 ? 24.578 -12.672 -15.633 1 95.88 402 PHE B O 1
ATOM 8288 N N . TRP B 1 403 ? 23.438 -13.523 -13.93 1 94.31 403 TRP B N 1
ATOM 8289 C CA . TRP B 1 403 ? 24.547 -13.297 -13.008 1 94.31 403 TRP B CA 1
ATOM 8290 C C . TRP B 1 403 ? 25.688 -14.266 -13.281 1 94.31 403 TRP B C 1
ATOM 8292 O O . TRP B 1 403 ? 25.453 -15.422 -13.648 1 94.31 403 TRP B O 1
ATOM 8302 N N . GLU B 1 404 ? 26.859 -13.805 -13.156 1 92.88 404 GLU B N 1
ATOM 8303 C CA . GLU B 1 404 ? 28.062 -14.609 -13.352 1 92.88 404 GLU B CA 1
ATOM 8304 C C . GLU B 1 404 ? 28.953 -14.578 -12.109 1 92.88 404 GLU B C 1
ATOM 8306 O O . GLU B 1 404 ? 28.75 -13.75 -11.219 1 92.88 404 GLU B O 1
ATOM 8311 N N . LYS B 1 405 ? 29.859 -15.523 -12.109 1 90.81 405 LYS B N 1
ATOM 8312 C CA . LYS B 1 405 ? 30.828 -15.562 -11.008 1 90.81 405 LYS B CA 1
ATOM 8313 C C . LYS B 1 405 ? 31.672 -14.297 -10.961 1 90.81 405 LYS B C 1
ATOM 8315 O O . LYS B 1 405 ? 32.094 -13.789 -12 1 90.81 405 LYS B O 1
ATOM 8320 N N . LEU B 1 406 ? 31.734 -13.773 -9.773 1 85.38 406 LEU B N 1
ATOM 8321 C CA . LEU B 1 406 ? 32.562 -12.578 -9.625 1 85.38 406 LEU B CA 1
ATOM 8322 C C . LEU B 1 406 ? 34.031 -12.93 -9.625 1 85.38 406 LEU B C 1
ATOM 8324 O O . LEU B 1 406 ? 34.469 -13.797 -8.859 1 85.38 406 LEU B O 1
ATOM 8328 N N . GLU B 1 407 ? 34.75 -12.375 -10.594 1 80.12 407 GLU B N 1
ATOM 8329 C CA . GLU B 1 407 ? 36.188 -12.555 -10.641 1 80.12 407 GLU B CA 1
ATOM 8330 C C . GLU B 1 407 ? 36.906 -11.516 -9.781 1 80.12 407 GLU B C 1
ATOM 8332 O O . GLU B 1 407 ? 36.844 -10.32 -10.055 1 80.12 407 GLU B O 1
ATOM 8337 N N . CYS B 1 408 ? 37.281 -11.906 -8.609 1 75.69 408 CYS B N 1
ATOM 8338 C CA . CYS B 1 408 ? 38 -10.977 -7.734 1 75.69 408 CYS B CA 1
ATOM 8339 C C . CYS B 1 408 ? 39.5 -11.008 -8.016 1 75.69 408 CYS B C 1
ATOM 8341 O O . CYS B 1 408 ? 40.094 -12.078 -8.133 1 75.69 408 CYS B O 1
ATOM 8343 N N . GLU B 1 409 ? 40.031 -9.875 -8.414 1 69.38 409 GLU B N 1
ATOM 8344 C CA . GLU B 1 409 ? 41.469 -9.758 -8.703 1 69.38 409 GLU B CA 1
ATOM 8345 C C . GLU B 1 409 ? 42.312 -10.016 -7.457 1 69.38 409 GLU B C 1
ATOM 8347 O O . GLU B 1 409 ? 43.406 -10.586 -7.535 1 69.38 409 GLU B O 1
ATOM 8352 N N . ASN B 1 410 ? 41.812 -9.477 -6.316 1 77.06 410 ASN B N 1
ATOM 8353 C CA . ASN B 1 410 ? 42.562 -9.594 -5.078 1 77.06 410 ASN B CA 1
ATOM 8354 C C . ASN B 1 410 ? 41.75 -10.234 -3.971 1 77.06 410 ASN B C 1
ATOM 8356 O O . ASN B 1 410 ? 40.5 -10.242 -4.035 1 77.06 410 ASN B O 1
ATOM 8360 N N . LYS B 1 411 ? 42.469 -10.938 -3.121 1 79.88 411 LYS B N 1
ATOM 8361 C CA . LYS B 1 411 ? 41.844 -11.625 -1.984 1 79.88 411 LYS B CA 1
ATOM 8362 C C . LYS B 1 411 ? 41.062 -10.648 -1.121 1 79.88 411 LYS B C 1
ATOM 8364 O O . LYS B 1 411 ? 40 -11.008 -0.586 1 79.88 411 LYS B O 1
ATOM 8369 N N . ARG B 1 412 ? 41.5 -9.453 -1.043 1 76.62 412 ARG B N 1
ATOM 8370 C CA . ARG B 1 412 ? 40.844 -8.453 -0.221 1 76.62 412 ARG B CA 1
ATOM 8371 C C . ARG B 1 412 ? 39.469 -8.102 -0.794 1 76.62 412 ARG B C 1
ATOM 8373 O O . ARG B 1 412 ? 38.5 -7.992 -0.053 1 76.62 412 ARG B O 1
ATOM 8380 N N . GLU B 1 413 ? 39.375 -8.008 -2.098 1 77 413 GLU B N 1
ATOM 8381 C CA . GLU B 1 413 ? 38.125 -7.719 -2.775 1 77 413 GLU B CA 1
ATOM 8382 C C . GLU B 1 413 ? 37.094 -8.844 -2.568 1 77 413 GLU B C 1
ATOM 8384 O O . GLU B 1 413 ? 35.906 -8.594 -2.361 1 77 413 GLU B O 1
ATOM 8389 N N . PHE B 1 414 ? 37.688 -9.984 -2.525 1 81.62 414 PHE B N 1
ATOM 8390 C CA . PHE B 1 414 ? 36.844 -11.148 -2.336 1 81.62 414 PHE B CA 1
ATOM 8391 C C . PHE B 1 414 ? 36.25 -11.172 -0.929 1 81.62 414 PHE B C 1
ATOM 8393 O O . PHE B 1 414 ? 35.062 -11.469 -0.749 1 81.62 414 PHE B O 1
ATOM 8400 N N . ILE B 1 415 ? 37.031 -10.82 -0.007 1 82.19 415 ILE B N 1
ATOM 8401 C CA . ILE B 1 415 ? 36.594 -10.805 1.385 1 82.19 415 ILE B CA 1
ATOM 8402 C C . ILE B 1 415 ? 35.562 -9.719 1.584 1 82.19 415 ILE B C 1
ATOM 8404 O O . ILE B 1 415 ? 34.562 -9.93 2.291 1 82.19 415 ILE B O 1
ATOM 8408 N N . GLU B 1 416 ? 35.781 -8.641 0.941 1 78.75 416 GLU B N 1
ATOM 8409 C CA . GLU B 1 416 ? 34.812 -7.543 1.052 1 78.75 416 GLU B CA 1
ATOM 8410 C C . GLU B 1 416 ? 33.469 -7.91 0.418 1 78.75 416 GLU B C 1
ATOM 8412 O O . GLU B 1 416 ? 32.406 -7.629 0.984 1 78.75 416 GLU B O 1
ATOM 8417 N N . TYR B 1 417 ? 33.562 -8.57 -0.644 1 82 417 TYR B N 1
ATOM 8418 C CA . TYR B 1 417 ? 32.344 -9.023 -1.315 1 82 417 TYR B CA 1
ATOM 8419 C C . TYR B 1 417 ? 31.594 -10.047 -0.469 1 82 417 TYR B C 1
ATOM 8421 O O . TYR B 1 417 ? 30.375 -10 -0.361 1 82 417 TYR B O 1
ATOM 8429 N N . ARG B 1 418 ? 32.312 -10.883 0.066 1 86.88 418 ARG B N 1
ATOM 8430 C CA . ARG B 1 418 ? 31.719 -11.906 0.925 1 86.88 418 ARG B CA 1
ATOM 8431 C C . ARG B 1 418 ? 31.031 -11.281 2.135 1 86.88 418 ARG B C 1
ATOM 8433 O O . ARG B 1 418 ? 29.938 -11.695 2.516 1 86.88 418 ARG B O 1
ATOM 8440 N N . ARG B 1 419 ? 31.609 -10.305 2.648 1 86.06 419 ARG B N 1
ATOM 8441 C CA . ARG B 1 419 ? 31.047 -9.625 3.811 1 86.06 419 ARG B CA 1
ATOM 8442 C C . ARG B 1 419 ? 29.734 -8.938 3.457 1 86.06 419 ARG B C 1
ATOM 8444 O O . ARG B 1 419 ? 28.766 -9.016 4.215 1 86.06 419 ARG B O 1
ATOM 8451 N N . VAL B 1 420 ? 29.734 -8.328 2.352 1 84.81 420 VAL B N 1
ATOM 8452 C CA . VAL B 1 420 ? 28.531 -7.645 1.898 1 84.81 420 VAL B CA 1
ATOM 8453 C C . VAL B 1 420 ? 27.391 -8.656 1.726 1 84.81 420 VAL B C 1
ATOM 8455 O O . VAL B 1 420 ? 26.266 -8.422 2.18 1 84.81 420 VAL B O 1
ATOM 8458 N N . CYS B 1 421 ? 27.688 -9.75 1.155 1 88.44 421 CYS B N 1
ATOM 8459 C CA . CYS B 1 421 ? 26.688 -10.797 0.927 1 88.44 421 CYS B CA 1
ATOM 8460 C C . CYS B 1 421 ? 26.141 -11.328 2.248 1 88.44 421 CYS B C 1
ATOM 8462 O O . CYS B 1 421 ? 24.938 -11.516 2.395 1 88.44 421 CYS B O 1
ATOM 8464 N N . VAL B 1 422 ? 27.016 -11.461 3.176 1 88.31 422 VAL B N 1
ATOM 8465 C CA . VAL B 1 422 ? 26.625 -12.008 4.465 1 88.31 422 VAL B CA 1
ATOM 8466 C C . VAL B 1 422 ? 25.734 -11.008 5.199 1 88.31 422 VAL B C 1
ATOM 8468 O O . VAL B 1 422 ? 24.719 -11.383 5.793 1 88.31 422 VAL B O 1
ATOM 8471 N N . ILE B 1 423 ? 26.094 -9.773 5.102 1 87 423 ILE B N 1
ATOM 8472 C CA . ILE B 1 423 ? 25.312 -8.742 5.781 1 87 423 ILE B CA 1
ATOM 8473 C C . ILE B 1 423 ? 23.922 -8.656 5.164 1 87 423 ILE B C 1
ATOM 8475 O O . ILE B 1 423 ? 22.906 -8.656 5.879 1 87 423 ILE B O 1
ATOM 8479 N N . ILE B 1 424 ? 23.875 -8.656 3.861 1 85.5 424 ILE B N 1
ATOM 8480 C CA . ILE B 1 424 ? 22.594 -8.562 3.18 1 85.5 424 ILE B CA 1
ATOM 8481 C C . ILE B 1 424 ? 21.75 -9.797 3.504 1 85.5 424 ILE B C 1
ATOM 8483 O O . ILE B 1 424 ? 20.547 -9.688 3.752 1 85.5 424 ILE B O 1
ATOM 8487 N N . ASN B 1 425 ? 22.406 -10.93 3.537 1 89.19 425 ASN B N 1
ATOM 8488 C CA . ASN B 1 425 ? 21.719 -12.164 3.891 1 89.19 425 ASN B CA 1
ATOM 8489 C C . ASN B 1 425 ? 21.125 -12.102 5.297 1 89.19 425 ASN B C 1
ATOM 8491 O O . ASN B 1 425 ? 19.969 -12.492 5.512 1 89.19 425 ASN B O 1
ATOM 8495 N N . THR B 1 426 ? 21.875 -11.539 6.168 1 87.69 426 THR B N 1
ATOM 8496 C CA . THR B 1 426 ? 21.438 -11.43 7.555 1 87.69 426 THR B CA 1
ATOM 8497 C C . THR B 1 426 ? 20.266 -10.453 7.676 1 87.69 426 THR B C 1
ATOM 8499 O O . THR B 1 426 ? 19.297 -10.711 8.398 1 87.69 426 THR B O 1
ATOM 8502 N N . VAL B 1 427 ? 20.391 -9.43 6.938 1 84.31 427 VAL B N 1
ATOM 8503 C CA . VAL B 1 427 ? 19.328 -8.43 6.957 1 84.31 427 VAL B CA 1
ATOM 8504 C C . VAL B 1 427 ? 18.047 -9.031 6.379 1 84.31 427 VAL B C 1
ATOM 8506 O O . VAL B 1 427 ? 16.953 -8.828 6.93 1 84.31 427 VAL B O 1
ATOM 8509 N N . CYS B 1 428 ? 18.125 -9.773 5.316 1 85.44 428 CYS B N 1
ATOM 8510 C CA . CYS B 1 428 ? 16.969 -10.414 4.699 1 85.44 428 CYS B CA 1
ATOM 8511 C C . CYS B 1 428 ? 16.312 -11.398 5.66 1 85.44 428 CYS B C 1
ATOM 8513 O O . CYS B 1 428 ? 15.086 -11.422 5.781 1 85.44 428 CYS B O 1
ATOM 8515 N N . LEU B 1 429 ? 17.094 -12.141 6.363 1 88.69 429 LEU B N 1
ATOM 8516 C CA . LEU B 1 429 ? 16.578 -13.117 7.32 1 88.69 429 LEU B CA 1
ATOM 8517 C C . LEU B 1 429 ? 15.906 -12.414 8.5 1 88.69 429 LEU B C 1
ATOM 8519 O O . LEU B 1 429 ? 14.836 -12.828 8.938 1 88.69 429 LEU B O 1
ATOM 8523 N N . PHE B 1 430 ? 16.484 -11.32 8.859 1 85.5 430 PHE B N 1
ATOM 8524 C CA . PHE B 1 430 ? 15.945 -10.594 10 1 85.5 430 PHE B CA 1
ATOM 8525 C C . PHE B 1 430 ? 14.617 -9.938 9.641 1 85.5 430 PHE B C 1
ATOM 8527 O O . PHE B 1 430 ? 13.695 -9.914 10.461 1 85.5 430 PHE B O 1
ATOM 8534 N N . LEU B 1 431 ? 14.539 -9.453 8.461 1 80.31 431 LEU B N 1
ATOM 8535 C CA . LEU B 1 431 ? 13.336 -8.766 8.023 1 80.31 431 LEU B CA 1
ATOM 8536 C C . LEU B 1 431 ? 12.18 -9.75 7.867 1 80.31 431 LEU B C 1
ATOM 8538 O O . LEU B 1 431 ? 11.008 -9.344 7.887 1 80.31 431 LEU B O 1
ATOM 8542 N N . GLN B 1 432 ? 12.445 -11.016 7.777 1 84.69 432 GLN B N 1
ATOM 8543 C CA . GLN B 1 432 ? 11.398 -12.016 7.562 1 84.69 432 GLN B CA 1
ATOM 8544 C C . GLN B 1 432 ? 10.961 -12.641 8.883 1 84.69 432 GLN B C 1
ATOM 8546 O O . GLN B 1 432 ? 9.961 -13.367 8.938 1 84.69 432 GLN B O 1
ATOM 8551 N N . LEU B 1 433 ? 11.547 -12.312 9.961 1 84.12 433 LEU B N 1
ATOM 8552 C CA . LEU B 1 433 ? 11.289 -12.93 11.258 1 84.12 433 LEU B CA 1
ATOM 8553 C C . LEU B 1 433 ? 9.844 -12.695 11.695 1 84.12 433 LEU B C 1
ATOM 8555 O O . LEU B 1 433 ? 9.188 -13.609 12.195 1 84.12 433 LEU B O 1
ATOM 8559 N N . PRO B 1 434 ? 9.297 -11.531 11.422 1 83.44 434 PRO B N 1
ATOM 8560 C CA . PRO B 1 434 ? 7.918 -11.305 11.867 1 83.44 434 PRO B CA 1
ATOM 8561 C C . PRO B 1 434 ? 6.914 -12.234 11.188 1 83.44 434 PRO B C 1
ATOM 8563 O O . PRO B 1 434 ? 5.855 -12.516 11.75 1 83.44 434 PRO B O 1
ATOM 8566 N N . LEU B 1 435 ? 7.242 -12.672 10.062 1 87.75 435 LEU B N 1
ATOM 8567 C CA . LEU B 1 435 ? 6.352 -13.586 9.352 1 87.75 435 LEU B CA 1
ATOM 8568 C C . LEU B 1 435 ? 6.199 -14.898 10.109 1 87.75 435 LEU B C 1
ATOM 8570 O O . LEU B 1 435 ? 5.16 -15.555 10.023 1 87.75 435 LEU B O 1
ATOM 8574 N N . TYR B 1 436 ? 7.184 -15.25 10.922 1 89.38 436 TYR B N 1
ATOM 8575 C CA . TYR B 1 436 ? 7.207 -16.547 11.602 1 89.38 436 TYR B CA 1
ATOM 8576 C C . TYR B 1 436 ? 6.648 -16.422 13.016 1 89.38 436 TYR B C 1
ATOM 8578 O O . TYR B 1 436 ? 6.605 -17.406 13.75 1 89.38 436 TYR B O 1
ATOM 8586 N N . LEU B 1 437 ? 6.215 -15.242 13.312 1 88.44 437 LEU B N 1
ATOM 8587 C CA . LEU B 1 437 ? 5.48 -15.055 14.555 1 88.44 437 LEU B CA 1
ATOM 8588 C C . LEU B 1 437 ? 3.984 -15.258 14.344 1 88.44 437 LEU B C 1
ATOM 8590 O O . LEU B 1 437 ? 3.312 -14.391 13.773 1 88.44 437 LEU B O 1
ATOM 8594 N N . PRO B 1 438 ? 3.475 -16.328 14.797 1 85.88 438 PRO B N 1
ATOM 8595 C CA . PRO B 1 438 ? 2.068 -16.625 14.531 1 85.88 438 PRO B CA 1
ATOM 8596 C C . PRO B 1 438 ? 1.114 -15.617 15.156 1 85.88 438 PRO B C 1
ATOM 8598 O O . PRO B 1 438 ? 1.377 -15.109 16.25 1 85.88 438 PRO B O 1
ATOM 8601 N N . ASP B 1 439 ? 0.101 -15.312 14.461 1 90 439 ASP B N 1
ATOM 8602 C CA . ASP B 1 439 ? -0.975 -14.469 14.969 1 90 439 ASP B CA 1
ATOM 8603 C C . ASP B 1 439 ? -1.919 -15.266 15.867 1 90 439 ASP B C 1
ATOM 8605 O O . ASP B 1 439 ? -2.699 -16.094 15.375 1 90 439 ASP B O 1
ATOM 8609 N N . ARG B 1 440 ? -2.016 -15.047 17.172 1 91.06 440 ARG B N 1
ATOM 8610 C CA . ARG B 1 440 ? -2.773 -15.844 18.125 1 91.06 440 ARG B CA 1
ATOM 8611 C C . ARG B 1 440 ? -4.16 -15.258 18.359 1 91.06 440 ARG B C 1
ATOM 8613 O O . ARG B 1 440 ? -4.855 -15.641 19.312 1 91.06 440 ARG B O 1
ATOM 8620 N N . SER B 1 441 ? -4.551 -14.336 17.469 1 90.5 441 SER B N 1
ATOM 8621 C CA . SER B 1 441 ? -5.852 -13.695 17.641 1 90.5 441 SER B CA 1
ATOM 8622 C C . SER B 1 441 ? -6.988 -14.695 17.438 1 90.5 441 SER B C 1
ATOM 8624 O O . SER B 1 441 ? -8.117 -14.461 17.875 1 90.5 441 SER B O 1
ATOM 8626 N N . TYR B 1 442 ? -6.719 -15.812 16.797 1 92.88 442 TYR B N 1
ATOM 8627 C CA . TYR B 1 442 ? -7.742 -16.828 16.547 1 92.88 442 TYR B CA 1
ATOM 8628 C C . TYR B 1 442 ? -8.258 -17.406 17.859 1 92.88 442 TYR B C 1
ATOM 8630 O O . TYR B 1 442 ? -9.383 -17.906 17.922 1 92.88 442 TYR B O 1
ATOM 8638 N N . GLN B 1 443 ? -7.48 -17.297 18.922 1 92.44 443 GLN B N 1
ATOM 8639 C CA . GLN B 1 443 ? -7.848 -17.844 20.219 1 92.44 443 GLN B CA 1
ATOM 8640 C C . GLN B 1 443 ? -8.992 -17.062 20.859 1 92.44 443 GLN B C 1
ATOM 8642 O O . GLN B 1 443 ? -9.742 -17.594 21.672 1 92.44 443 GLN B O 1
ATOM 8647 N N . ASP B 1 444 ? -9.148 -15.844 20.438 1 89.69 444 ASP B N 1
ATOM 8648 C CA . ASP B 1 444 ? -10.172 -14.969 21.016 1 89.69 444 ASP B CA 1
ATOM 8649 C C . ASP B 1 444 ? -11.422 -14.93 20.141 1 89.69 444 ASP B C 1
ATOM 8651 O O . ASP B 1 444 ? -12.344 -14.156 20.406 1 89.69 444 ASP B O 1
ATOM 8655 N N . VAL B 1 445 ? -11.523 -15.742 19.172 1 92.81 445 VAL B N 1
ATOM 8656 C CA . VAL B 1 445 ? -12.633 -15.734 18.234 1 92.81 445 VAL B CA 1
ATOM 8657 C C . VAL B 1 445 ? -13.516 -16.969 18.469 1 92.81 445 VAL B C 1
ATOM 8659 O O . VAL B 1 445 ? -13.031 -18.094 18.422 1 92.81 445 VAL B O 1
ATOM 8662 N N . ASP B 1 446 ? -14.719 -16.719 18.719 1 93.88 446 ASP B N 1
ATOM 8663 C CA . ASP B 1 446 ? -15.648 -17.828 18.859 1 93.88 446 ASP B CA 1
ATOM 8664 C C . ASP B 1 446 ? -16.297 -18.172 17.516 1 93.88 446 ASP B C 1
ATOM 8666 O O . ASP B 1 446 ? -15.906 -17.641 16.484 1 93.88 446 ASP B O 1
ATOM 8670 N N . SER B 1 447 ? -17.234 -19.094 17.516 1 94.06 447 SER B N 1
ATOM 8671 C CA . SER B 1 447 ? -17.844 -19.578 16.281 1 94.06 447 SER B CA 1
ATOM 8672 C C . SER B 1 447 ? -18.625 -18.484 15.578 1 94.06 447 SER B C 1
ATOM 8674 O O . SER B 1 447 ? -18.656 -18.422 14.344 1 94.06 447 SER B O 1
ATOM 8676 N N . TRP B 1 448 ? -19.219 -17.594 16.25 1 93.56 448 TRP B N 1
ATOM 8677 C CA . TRP B 1 448 ? -20.016 -16.5 15.688 1 93.56 448 TRP B CA 1
ATOM 8678 C C . TRP B 1 448 ? -19.125 -15.43 15.086 1 93.56 448 TRP B C 1
ATOM 8680 O O . TRP B 1 448 ? -19.516 -14.758 14.125 1 93.56 448 TRP B O 1
ATOM 8690 N N . GLY B 1 449 ? -17.969 -15.344 15.648 1 93.38 449 GLY B N 1
ATOM 8691 C CA . GLY B 1 449 ? -17.031 -14.336 15.164 1 93.38 449 GLY B CA 1
ATOM 8692 C C . GLY B 1 449 ? -16.125 -14.844 14.062 1 93.38 449 GLY B C 1
ATOM 8693 O O . GLY B 1 449 ? -15.391 -14.062 13.445 1 93.38 449 GLY B O 1
ATOM 8694 N N . ARG B 1 450 ? -16.188 -16.109 13.719 1 95.25 450 ARG B N 1
ATOM 8695 C CA . ARG B 1 450 ? -15.281 -16.75 12.766 1 95.25 450 ARG B CA 1
ATOM 8696 C C . ARG B 1 450 ? -15.453 -16.156 11.367 1 95.25 450 ARG B C 1
ATOM 8698 O O . ARG B 1 450 ? -14.477 -15.844 10.688 1 95.25 450 ARG B O 1
ATOM 8705 N N . LYS B 1 451 ? -16.688 -15.969 10.992 1 95.62 451 LYS B N 1
ATOM 8706 C CA . LYS B 1 451 ? -16.969 -15.422 9.672 1 95.62 451 LYS B CA 1
ATOM 8707 C C . LYS B 1 451 ? -16.297 -14.07 9.477 1 95.62 451 LYS B C 1
ATOM 8709 O O . LYS B 1 451 ? -15.594 -13.859 8.484 1 95.62 451 LYS B O 1
ATOM 8714 N N . GLU B 1 452 ? -16.484 -13.227 10.414 1 93.94 452 GLU B N 1
ATOM 8715 C CA . GLU B 1 452 ? -15.906 -11.891 10.344 1 93.94 452 GLU B CA 1
ATOM 8716 C C . GLU B 1 452 ? -14.383 -11.938 10.398 1 93.94 452 GLU B C 1
ATOM 8718 O O . GLU B 1 452 ? -13.703 -11.18 9.703 1 93.94 452 GLU B O 1
ATOM 8723 N N . TYR B 1 453 ? -13.883 -12.836 11.219 1 93.69 453 TYR B N 1
ATOM 8724 C CA . TYR B 1 453 ? -12.445 -13.039 11.344 1 93.69 453 TYR B CA 1
ATOM 8725 C C . TYR B 1 453 ? -11.812 -13.375 10 1 93.69 453 TYR B C 1
ATOM 8727 O O . TYR B 1 453 ? -10.773 -12.82 9.641 1 93.69 453 TYR B O 1
ATOM 8735 N N . ILE B 1 454 ? -12.453 -14.156 9.227 1 95.94 454 ILE B N 1
ATOM 8736 C CA . ILE B 1 454 ? -11.93 -14.586 7.93 1 95.94 454 ILE B CA 1
ATOM 8737 C C . ILE B 1 454 ? -12.195 -13.5 6.887 1 95.94 454 ILE B C 1
ATOM 8739 O O . ILE B 1 454 ? -11.305 -13.148 6.109 1 95.94 454 ILE B O 1
ATOM 8743 N N . GLU B 1 455 ? -13.367 -12.977 6.902 1 95.12 455 GLU B N 1
ATOM 8744 C CA . GLU B 1 455 ? -13.789 -11.984 5.914 1 95.12 455 GLU B CA 1
ATOM 8745 C C . GLU B 1 455 ? -12.883 -10.758 5.941 1 95.12 455 GLU B C 1
ATOM 8747 O O . GLU B 1 455 ? -12.5 -10.234 4.891 1 95.12 455 GLU B O 1
ATOM 8752 N N . ASN B 1 456 ? -12.492 -10.336 7.078 1 92.12 456 ASN B N 1
ATOM 8753 C CA . ASN B 1 456 ? -11.703 -9.125 7.246 1 92.12 456 ASN B CA 1
ATOM 8754 C C . ASN B 1 456 ? -10.328 -9.258 6.609 1 92.12 456 ASN B C 1
ATOM 8756 O O . ASN B 1 456 ? -9.75 -8.273 6.148 1 92.12 456 ASN B O 1
ATOM 8760 N N . THR B 1 457 ? -9.852 -10.445 6.516 1 93.44 457 THR B N 1
ATOM 8761 C CA . THR B 1 457 ? -8.484 -10.625 6.055 1 93.44 457 THR B CA 1
ATOM 8762 C C . THR B 1 457 ? -8.453 -11.242 4.656 1 93.44 457 THR B C 1
ATOM 8764 O O . THR B 1 457 ? -7.617 -10.875 3.828 1 93.44 457 THR B O 1
ATOM 8767 N N . PHE B 1 458 ? -9.414 -12.094 4.367 1 95.38 458 PHE B N 1
ATOM 8768 C CA . PHE B 1 458 ? -9.227 -12.945 3.203 1 95.38 458 PHE B CA 1
ATOM 8769 C C . PHE B 1 458 ? -10.266 -12.648 2.135 1 95.38 458 PHE B C 1
ATOM 8771 O O . PHE B 1 458 ? -10.211 -13.195 1.032 1 95.38 458 PHE B O 1
ATOM 8778 N N . TYR B 1 459 ? -11.211 -11.781 2.367 1 93.94 459 TYR B N 1
ATOM 8779 C CA . TYR B 1 459 ? -12.289 -11.539 1.417 1 93.94 459 TYR B CA 1
ATOM 8780 C C . TYR B 1 459 ? -11.742 -11.07 0.074 1 93.94 459 TYR B C 1
ATOM 8782 O O . TYR B 1 459 ? -12.125 -11.594 -0.976 1 93.94 459 TYR B O 1
ATOM 8790 N N . GLU B 1 460 ? -10.766 -10.109 0.078 1 92.81 460 GLU B N 1
ATOM 8791 C CA . GLU B 1 460 ? -10.164 -9.602 -1.151 1 92.81 460 GLU B CA 1
ATOM 8792 C C . GLU B 1 460 ? -8.953 -10.445 -1.561 1 92.81 460 GLU B C 1
ATOM 8794 O O . GLU B 1 460 ? -7.816 -9.969 -1.502 1 92.81 460 GLU B O 1
ATOM 8799 N N . SER B 1 461 ? -9.227 -11.531 -2.102 1 91.38 461 SER B N 1
ATOM 8800 C CA . SER B 1 461 ? -8.164 -12.469 -2.441 1 91.38 461 SER B CA 1
ATOM 8801 C C . SER B 1 461 ? -7.332 -11.969 -3.615 1 91.38 461 SER B C 1
ATOM 8803 O O . SER B 1 461 ? -6.203 -12.414 -3.82 1 91.38 461 SER B O 1
ATOM 8805 N N . TRP B 1 462 ? -7.816 -11 -4.391 1 92.12 462 TRP B N 1
ATOM 8806 C CA . TRP B 1 462 ? -7.129 -10.508 -5.582 1 92.12 462 TRP B CA 1
ATOM 8807 C C . TRP B 1 462 ? -6.141 -9.398 -5.223 1 92.12 462 TRP B C 1
ATOM 8809 O O . TRP B 1 462 ? -5.359 -8.961 -6.07 1 92.12 462 TRP B O 1
ATOM 8819 N N . ASN B 1 463 ? -6.16 -8.977 -3.953 1 94.25 463 ASN B N 1
ATOM 8820 C CA . ASN B 1 463 ? -5.25 -7.934 -3.488 1 94.25 463 ASN B CA 1
ATOM 8821 C C . ASN B 1 463 ? -4.199 -8.492 -2.531 1 94.25 463 ASN B C 1
ATOM 8823 O O . ASN B 1 463 ? -4.445 -9.492 -1.853 1 94.25 463 ASN B O 1
ATOM 8827 N N . TYR B 1 464 ? -3.115 -7.82 -2.578 1 94.69 464 TYR B N 1
ATOM 8828 C CA . TYR B 1 464 ? -2.086 -8.141 -1.596 1 94.69 464 TYR B CA 1
ATOM 8829 C C . TYR B 1 464 ? -2.436 -7.559 -0.23 1 94.69 464 TYR B C 1
ATOM 8831 O O . TYR B 1 464 ? -2.896 -6.418 -0.132 1 94.69 464 TYR B O 1
ATOM 8839 N N . LYS B 1 465 ? -2.283 -8.398 0.775 1 93.06 465 LYS B N 1
ATOM 8840 C CA . LYS B 1 465 ? -2.41 -7.988 2.17 1 93.06 465 LYS B CA 1
ATOM 8841 C C . LYS B 1 465 ? -1.44 -8.758 3.061 1 93.06 465 LYS B C 1
ATOM 8843 O O . LYS B 1 465 ? -1.48 -9.992 3.111 1 93.06 465 LYS B O 1
ATOM 8848 N N . ALA B 1 466 ? -0.655 -8.094 3.746 1 91.62 466 ALA B N 1
ATOM 8849 C CA . ALA B 1 466 ? 0.433 -8.695 4.512 1 91.62 466 ALA B CA 1
ATOM 8850 C C . ALA B 1 466 ? -0.108 -9.57 5.637 1 91.62 466 ALA B C 1
ATOM 8852 O O . ALA B 1 466 ? 0.486 -10.602 5.969 1 91.62 466 ALA B O 1
ATOM 8853 N N . SER B 1 467 ? -1.167 -9.227 6.195 1 92.31 467 SER B N 1
ATOM 8854 C CA . SER B 1 467 ? -1.695 -9.938 7.355 1 92.31 467 SER B CA 1
ATOM 8855 C C . SER B 1 467 ? -2.133 -11.352 6.98 1 92.31 467 SER B C 1
ATOM 8857 O O . SER B 1 467 ? -2.244 -12.219 7.848 1 92.31 467 SER B O 1
ATOM 8859 N N . LYS B 1 468 ? -2.367 -11.602 5.742 1 94.56 468 LYS B N 1
ATOM 8860 C CA . LYS B 1 468 ? -2.826 -12.914 5.293 1 94.56 468 LYS B CA 1
ATOM 8861 C C . LYS B 1 468 ? -1.812 -14 5.641 1 94.56 468 LYS B C 1
ATOM 8863 O O . LYS B 1 468 ? -2.186 -15.148 5.891 1 94.56 468 LYS B O 1
ATOM 8868 N N . TYR B 1 469 ? -0.572 -13.641 5.668 1 94.69 469 TYR B N 1
ATOM 8869 C CA . TYR B 1 469 ? 0.498 -14.625 5.797 1 94.69 469 TYR B CA 1
ATOM 8870 C C . TYR B 1 469 ? 0.639 -15.086 7.242 1 94.69 469 TYR B C 1
ATOM 8872 O O . TYR B 1 469 ? 0.967 -16.25 7.5 1 94.69 469 TYR B O 1
ATOM 8880 N N . ARG B 1 470 ? 0.3 -14.297 8.172 1 93.75 470 ARG B N 1
ATOM 8881 C CA . ARG B 1 470 ? 0.48 -14.633 9.578 1 93.75 470 ARG B CA 1
ATOM 8882 C C . ARG B 1 470 ? -0.815 -15.164 10.188 1 93.75 470 ARG B C 1
ATOM 8884 O O . ARG B 1 470 ? -0.796 -15.82 11.227 1 93.75 470 ARG B O 1
ATOM 8891 N N . LYS B 1 471 ? -1.932 -14.828 9.578 1 94.69 471 LYS B N 1
ATOM 8892 C CA . LYS B 1 471 ? -3.234 -15.195 10.125 1 94.69 471 LYS B CA 1
ATOM 8893 C C . LYS B 1 471 ? -3.412 -16.719 10.156 1 94.69 471 LYS B C 1
ATOM 8895 O O . LYS B 1 471 ? -3.088 -17.406 9.188 1 94.69 471 LYS B O 1
ATOM 8900 N N . ILE B 1 472 ? -3.877 -17.219 11.266 1 95.69 472 ILE B N 1
ATOM 8901 C CA . ILE B 1 472 ? -4.113 -18.641 11.43 1 95.69 472 ILE B CA 1
ATOM 8902 C C . ILE B 1 472 ? -5.594 -18.953 11.211 1 95.69 472 ILE B C 1
ATOM 8904 O O . ILE B 1 472 ? -6.457 -18.375 11.875 1 95.69 472 ILE B O 1
ATOM 8908 N N . VAL B 1 473 ? -5.879 -19.844 10.312 1 96 473 VAL B N 1
ATOM 8909 C CA . VAL B 1 473 ? -7.277 -20.125 10.016 1 96 473 VAL B CA 1
ATOM 8910 C C . VAL B 1 473 ? -7.574 -21.594 10.289 1 96 473 VAL B C 1
ATOM 8912 O O . VAL B 1 473 ? -8.734 -21.984 10.445 1 96 473 VAL B O 1
ATOM 8915 N N . ASN B 1 474 ? -6.594 -22.438 10.406 1 94.81 474 ASN B N 1
ATOM 8916 C CA . ASN B 1 474 ? -6.793 -23.875 10.531 1 94.81 474 ASN B CA 1
ATOM 8917 C C . ASN B 1 474 ? -6.938 -24.297 11.992 1 94.81 474 ASN B C 1
ATOM 8919 O O . ASN B 1 474 ? -7.137 -25.469 12.289 1 94.81 474 ASN B O 1
ATOM 8923 N N . LYS B 1 475 ? -6.82 -23.344 12.805 1 92.25 475 LYS B N 1
ATOM 8924 C CA . LYS B 1 475 ? -6.996 -23.594 14.234 1 92.25 475 LYS B CA 1
ATOM 8925 C C . LYS B 1 475 ? -8.109 -22.734 14.812 1 92.25 475 LYS B C 1
ATOM 8927 O O . LYS B 1 475 ? -8.562 -21.781 14.164 1 92.25 475 LYS B O 1
ATOM 8932 N N . GLY B 1 476 ? -8.641 -23.109 15.93 1 89.94 476 GLY B N 1
ATOM 8933 C CA . GLY B 1 476 ? -9.664 -22.312 16.594 1 89.94 476 GLY B CA 1
ATOM 8934 C C . GLY B 1 476 ? -11.07 -22.781 16.281 1 89.94 476 GLY B C 1
ATOM 8935 O O . GLY B 1 476 ? -11.266 -23.906 15.812 1 89.94 476 GLY B O 1
ATOM 8936 N N . ALA B 1 477 ? -12.016 -21.875 16.531 1 91.75 477 ALA B N 1
ATOM 8937 C CA . ALA B 1 477 ? -13.43 -22.188 16.406 1 91.75 477 ALA B CA 1
ATOM 8938 C C . ALA B 1 477 ? -13.836 -22.297 14.938 1 91.75 477 ALA B C 1
ATOM 8940 O O . ALA B 1 477 ? -13.352 -21.547 14.094 1 91.75 477 ALA B O 1
ATOM 8941 N N . LYS B 1 478 ? -14.68 -23.312 14.641 1 94.31 478 LYS B N 1
ATOM 8942 C CA . LYS B 1 478 ? -15.258 -23.5 13.312 1 94.31 478 LYS B CA 1
ATOM 8943 C C . LYS B 1 478 ? -16.75 -23.203 13.312 1 94.31 478 LYS B C 1
ATOM 8945 O O . LYS B 1 478 ? -17.344 -22.938 14.359 1 94.31 478 LYS B O 1
ATOM 8950 N N . SER B 1 479 ? -17.266 -23.141 12.094 1 95.75 479 SER B N 1
ATOM 8951 C CA . SER B 1 479 ? -18.719 -22.953 11.977 1 95.75 479 SER B CA 1
ATOM 8952 C C . SER B 1 479 ? -19.453 -24.266 12.172 1 95.75 479 SER B C 1
ATOM 8954 O O . SER B 1 479 ? -20.125 -24.75 11.25 1 95.75 479 SER B O 1
ATOM 8956 N N . GLU B 1 480 ? -19.469 -24.734 13.367 1 94.75 480 GLU B N 1
ATOM 8957 C CA . GLU B 1 480 ? -19.922 -26.094 13.688 1 94.75 480 GLU B CA 1
ATOM 8958 C C . GLU B 1 480 ? -21.438 -26.188 13.594 1 94.75 480 GLU B C 1
ATOM 8960 O O . GLU B 1 480 ? -21.984 -27.203 13.148 1 94.75 480 GLU B O 1
ATOM 8965 N N . GLU B 1 481 ? -22.094 -25.156 14.016 1 96.81 481 GLU B N 1
ATOM 8966 C CA . GLU B 1 481 ? -23.547 -25.203 13.984 1 96.81 481 GLU B CA 1
ATOM 8967 C C . GLU B 1 481 ? -24.078 -25.266 12.555 1 96.81 481 GLU B C 1
ATOM 8969 O O . GLU B 1 481 ? -24.984 -26.047 12.266 1 96.81 481 GLU B O 1
ATOM 8974 N N . LEU B 1 482 ? -23.531 -24.516 11.758 1 97.44 482 LEU B N 1
ATOM 8975 C CA . LEU B 1 482 ? -23.938 -24.531 10.367 1 97.44 482 LEU B CA 1
ATOM 8976 C C . LEU B 1 482 ? -23.609 -25.875 9.711 1 97.44 482 LEU B C 1
ATOM 8978 O O . LEU B 1 482 ? -24.438 -26.453 9.016 1 97.44 482 LEU B O 1
ATOM 8982 N N . ILE B 1 483 ? -22.422 -26.359 9.922 1 96.38 483 ILE B N 1
ATOM 8983 C CA . ILE B 1 483 ? -21.984 -27.625 9.344 1 96.38 483 ILE B CA 1
ATOM 8984 C C . ILE B 1 483 ? -22.875 -28.766 9.852 1 96.38 483 ILE B C 1
ATOM 8986 O O . ILE B 1 483 ? -23.281 -29.625 9.086 1 96.38 483 ILE B O 1
ATOM 8990 N N . ASN B 1 484 ? -23.172 -28.688 11.094 1 96.5 484 ASN B N 1
ATOM 8991 C CA . ASN B 1 484 ? -24.047 -29.688 11.68 1 96.5 484 ASN B CA 1
ATOM 8992 C C . ASN B 1 484 ? -25.453 -29.641 11.078 1 96.5 484 ASN B C 1
ATOM 8994 O O . ASN B 1 484 ? -26.078 -30.672 10.844 1 96.5 484 ASN B O 1
ATOM 8998 N N . GLU B 1 485 ? -25.922 -28.469 10.898 1 97.5 485 GLU B N 1
ATOM 8999 C CA . GLU B 1 485 ? -27.234 -28.281 10.266 1 97.5 485 GLU B CA 1
ATOM 9000 C C . GLU B 1 485 ? -27.266 -28.938 8.883 1 97.5 485 GLU B C 1
ATOM 9002 O O . GLU B 1 485 ? -28.219 -29.641 8.555 1 97.5 485 GLU B O 1
ATOM 9007 N N . ILE B 1 486 ? -26.297 -28.781 8.133 1 96.75 486 ILE B N 1
ATOM 9008 C CA . ILE B 1 486 ? -26.203 -29.312 6.773 1 96.75 486 ILE B CA 1
ATOM 9009 C C . ILE B 1 486 ? -26.062 -30.828 6.816 1 96.75 486 ILE B C 1
ATOM 9011 O O . ILE B 1 486 ? -26.703 -31.547 6.047 1 96.75 486 ILE B O 1
ATOM 9015 N N . GLU B 1 487 ? -25.281 -31.312 7.734 1 95.25 487 GLU B N 1
ATOM 9016 C CA . GLU B 1 487 ? -24.969 -32.75 7.805 1 95.25 487 GLU B CA 1
ATOM 9017 C C . GLU B 1 487 ? -26.141 -33.531 8.383 1 95.25 487 GLU B C 1
ATOM 9019 O O . GLU B 1 487 ? -26.344 -34.688 8.031 1 95.25 487 GLU B O 1
ATOM 9024 N N . THR B 1 488 ? -26.844 -32.906 9.242 1 95.94 488 THR B N 1
ATOM 9025 C CA . THR B 1 488 ? -27.938 -33.594 9.922 1 95.94 488 THR B CA 1
ATOM 9026 C C . THR B 1 488 ? -29.188 -33.656 9.039 1 95.94 488 THR B C 1
ATOM 9028 O O . THR B 1 488 ? -30 -34.562 9.148 1 95.94 488 THR B O 1
ATOM 9031 N N . HIS B 1 489 ? -29.359 -32.719 8.18 1 97.19 489 HIS B N 1
ATOM 9032 C CA . HIS B 1 489 ? -30.562 -32.656 7.348 1 97.19 489 HIS B CA 1
ATOM 9033 C C . HIS B 1 489 ? -30.234 -32.938 5.887 1 97.19 489 HIS B C 1
ATOM 9035 O O . HIS B 1 489 ? -30.438 -32.062 5.02 1 97.19 489 HIS B O 1
ATOM 9041 N N . LYS B 1 490 ? -29.969 -34.094 5.625 1 95.69 490 LYS B N 1
ATOM 9042 C CA . LYS B 1 490 ? -29.547 -34.5 4.297 1 95.69 490 LYS B CA 1
ATOM 9043 C C . LYS B 1 490 ? -30.719 -34.531 3.316 1 95.69 490 LYS B C 1
ATOM 9045 O O . LYS B 1 490 ? -30.516 -34.562 2.102 1 95.69 490 LYS B O 1
ATOM 9050 N N . GLU B 1 491 ? -31.875 -34.438 3.787 1 96.44 491 GLU B N 1
ATOM 9051 C CA . GLU B 1 491 ? -33.062 -34.375 2.93 1 96.44 491 GLU B CA 1
ATOM 9052 C C . GLU B 1 491 ? -33.188 -33 2.289 1 96.44 491 GLU B C 1
ATOM 9054 O O . GLU B 1 491 ? -33.906 -32.844 1.293 1 96.44 491 GLU B O 1
ATOM 9059 N N . ASN B 1 492 ? -32.531 -32.062 2.924 1 98 492 ASN B N 1
ATOM 9060 C CA . ASN B 1 492 ? -32.594 -30.703 2.422 1 98 492 ASN B CA 1
ATOM 9061 C C . ASN B 1 492 ? -31.375 -30.375 1.562 1 98 492 ASN B C 1
ATOM 9063 O O . ASN B 1 492 ? -30.297 -30.938 1.763 1 98 492 ASN B O 1
ATOM 9067 N N . LEU B 1 493 ? -31.578 -29.547 0.556 1 98.31 493 LEU B N 1
ATOM 9068 C CA . LEU B 1 493 ? -30.484 -29 -0.247 1 98.31 493 LEU B CA 1
ATOM 9069 C C . LEU B 1 493 ? -30.141 -27.578 0.187 1 98.31 493 LEU B C 1
ATOM 9071 O O . LEU B 1 493 ? -31.031 -26.719 0.275 1 98.31 493 LEU B O 1
ATOM 9075 N N . TYR B 1 494 ? -28.938 -27.359 0.51 1 98.44 494 TYR B N 1
ATOM 9076 C CA . TYR B 1 494 ? -28.484 -26.031 0.883 1 98.44 494 TYR B CA 1
ATOM 9077 C C . TYR B 1 494 ? -27.656 -25.406 -0.239 1 98.44 494 TYR B C 1
ATOM 9079 O O . TYR B 1 494 ? -26.672 -25.984 -0.69 1 98.44 494 TYR B O 1
ATOM 9087 N N . LEU B 1 495 ? -28.078 -24.281 -0.717 1 98.31 495 LEU B N 1
ATOM 9088 C CA . LEU B 1 495 ? -27.375 -23.531 -1.738 1 98.31 495 LEU B CA 1
ATOM 9089 C C . LEU B 1 495 ? -26.641 -22.344 -1.12 1 98.31 495 LEU B C 1
ATOM 9091 O O . LEU B 1 495 ? -27.25 -21.531 -0.427 1 98.31 495 LEU B O 1
ATOM 9095 N N . LEU B 1 496 ? -25.375 -22.297 -1.362 1 97.69 496 LEU B N 1
ATOM 9096 C CA . LEU B 1 496 ? -24.516 -21.266 -0.775 1 97.69 496 LEU B CA 1
ATOM 9097 C C . LEU B 1 496 ? -24.328 -20.109 -1.738 1 97.69 496 LEU B C 1
ATOM 9099 O O . LEU B 1 496 ? -23.891 -20.297 -2.875 1 97.69 496 LEU B O 1
ATOM 9103 N N . ASP B 1 497 ? -24.578 -18.953 -1.242 1 96.81 497 ASP B N 1
ATOM 9104 C CA . ASP B 1 497 ? -24.406 -17.766 -2.053 1 96.81 497 ASP B CA 1
ATOM 9105 C C . ASP B 1 497 ? -22.922 -17.531 -2.389 1 96.81 497 ASP B C 1
ATOM 9107 O O . ASP B 1 497 ? -22.047 -17.812 -1.57 1 96.81 497 ASP B O 1
ATOM 9111 N N . PHE B 1 498 ? -22.688 -17.031 -3.537 1 94.44 498 PHE B N 1
ATOM 9112 C CA . PHE B 1 498 ? -21.312 -16.859 -4.004 1 94.44 498 PHE B CA 1
ATOM 9113 C C . PHE B 1 498 ? -20.609 -15.742 -3.227 1 94.44 498 PHE B C 1
ATOM 9115 O O . PHE B 1 498 ? -19.516 -15.945 -2.703 1 94.44 498 PHE B O 1
ATOM 9122 N N . GLN B 1 499 ? -21.172 -14.57 -3.082 1 91.69 499 GLN B N 1
ATOM 9123 C CA . GLN B 1 499 ? -20.531 -13.383 -2.529 1 91.69 499 GLN B CA 1
ATOM 9124 C C . GLN B 1 499 ? -20.25 -13.555 -1.038 1 91.69 499 GLN B C 1
ATOM 9126 O O . GLN B 1 499 ? -19.219 -13.102 -0.54 1 91.69 499 GLN B O 1
ATOM 9131 N N . THR B 1 500 ? -21.109 -14.227 -0.36 1 92.44 500 THR B N 1
ATOM 9132 C CA . THR B 1 500 ? -21.016 -14.234 1.096 1 92.44 500 THR B CA 1
ATOM 9133 C C . THR B 1 500 ? -20.344 -15.523 1.582 1 92.44 500 THR B C 1
ATOM 9135 O O . THR B 1 500 ? -19.828 -15.57 2.703 1 92.44 500 THR B O 1
ATOM 9138 N N . MET B 1 501 ? -20.281 -16.531 0.669 1 93 501 MET B N 1
ATOM 9139 C CA . MET B 1 501 ? -19.828 -17.828 1.173 1 93 501 MET B CA 1
ATOM 9140 C C . MET B 1 501 ? -18.547 -18.25 0.483 1 93 501 MET B C 1
ATOM 9142 O O . MET B 1 501 ? -17.719 -18.953 1.074 1 93 501 MET B O 1
ATOM 9146 N N . MET B 1 502 ? -18.281 -17.875 -0.624 1 91.75 502 MET B N 1
ATOM 9147 C CA . MET B 1 502 ? -17.25 -18.453 -1.479 1 91.75 502 MET B CA 1
ATOM 9148 C C . MET B 1 502 ? -15.859 -18.188 -0.912 1 91.75 502 MET B C 1
ATOM 9150 O O . MET B 1 502 ? -14.984 -19.047 -0.973 1 91.75 502 MET B O 1
ATOM 9154 N N . GLN B 1 503 ? -15.625 -17 -0.342 1 91.19 503 GLN B N 1
ATOM 9155 C CA . GLN B 1 503 ? -14.281 -16.641 0.091 1 91.19 503 GLN B CA 1
ATOM 9156 C C . GLN B 1 503 ? -14.086 -16.906 1.581 1 91.19 503 GLN B C 1
ATOM 9158 O O . GLN B 1 503 ? -12.992 -16.734 2.117 1 91.19 503 GLN B O 1
ATOM 9163 N N . VAL B 1 504 ? -15.117 -17.391 2.219 1 94.12 504 VAL B N 1
ATOM 9164 C CA . VAL B 1 504 ? -15.039 -17.438 3.674 1 94.12 504 VAL B CA 1
ATOM 9165 C C . VAL B 1 504 ? -15.219 -18.859 4.164 1 94.12 504 VAL B C 1
ATOM 9167 O O . VAL B 1 504 ? -14.375 -19.391 4.891 1 94.12 504 VAL B O 1
ATOM 9170 N N . PHE B 1 505 ? -16.141 -19.531 3.648 1 94.88 505 PHE B N 1
ATOM 9171 C CA . PHE B 1 505 ? -16.672 -20.75 4.262 1 94.88 505 PHE B CA 1
ATOM 9172 C C . PHE B 1 505 ? -15.695 -21.906 4.098 1 94.88 505 PHE B C 1
ATOM 9174 O O . PHE B 1 505 ? -15.578 -22.766 4.977 1 94.88 505 PHE B O 1
ATOM 9181 N N . TYR B 1 506 ? -14.906 -21.969 3.057 1 95.75 506 TYR B N 1
ATOM 9182 C CA . TYR B 1 506 ? -14.062 -23.125 2.783 1 95.75 506 TYR B CA 1
ATOM 9183 C C . TYR B 1 506 ? -12.906 -23.203 3.777 1 95.75 506 TYR B C 1
ATOM 9185 O O . TYR B 1 506 ? -12.258 -24.234 3.898 1 95.75 506 TYR B O 1
ATOM 9193 N N . TYR B 1 507 ? -12.672 -22.141 4.57 1 96.62 507 TYR B N 1
ATOM 9194 C CA . TYR B 1 507 ? -11.602 -22.125 5.559 1 96.62 507 TYR B CA 1
ATOM 9195 C C . TYR B 1 507 ? -11.969 -22.969 6.773 1 96.62 507 TYR B C 1
ATOM 9197 O O . TYR B 1 507 ? -11.125 -23.203 7.648 1 96.62 507 TYR B O 1
ATOM 9205 N N . ASP B 1 508 ? -13.141 -23.453 6.832 1 95.94 508 ASP B N 1
ATOM 9206 C CA . ASP B 1 508 ? -13.555 -24.312 7.941 1 95.94 508 ASP B CA 1
ATOM 9207 C C . ASP B 1 508 ? -13.008 -25.734 7.773 1 95.94 508 ASP B C 1
ATOM 9209 O O . ASP B 1 508 ? -13.016 -26.516 8.719 1 95.94 508 ASP B O 1
ATOM 9213 N N . TRP B 1 509 ? -12.523 -26.031 6.617 1 95.88 509 TRP B N 1
ATOM 9214 C CA . TRP B 1 509 ? -11.891 -27.328 6.371 1 95.88 509 TRP B CA 1
ATOM 9215 C C . TRP B 1 509 ? -10.367 -27.203 6.391 1 95.88 509 TRP B C 1
ATOM 9217 O O . TRP B 1 509 ? -9.812 -26.25 5.844 1 95.88 509 TRP B O 1
ATOM 9227 N N . ASN B 1 510 ? -9.766 -28.078 7.031 1 96.25 510 ASN B N 1
ATOM 9228 C CA . ASN B 1 510 ? -8.305 -28.141 7.078 1 96.25 510 ASN B CA 1
ATOM 9229 C C . ASN B 1 510 ? -7.719 -28.562 5.734 1 96.25 510 ASN B C 1
ATOM 9231 O O . ASN B 1 510 ? -8.031 -29.641 5.223 1 96.25 510 ASN B O 1
ATOM 9235 N N . PRO B 1 511 ? -6.848 -27.766 5.207 1 97.19 511 PRO B N 1
ATOM 9236 C CA . PRO B 1 511 ? -6.332 -28.078 3.869 1 97.19 511 PRO B CA 1
ATOM 9237 C C . PRO B 1 511 ? -5.461 -29.328 3.846 1 97.19 511 PRO B C 1
ATOM 9239 O O . PRO B 1 511 ? -5.219 -29.891 2.777 1 97.19 511 PRO B O 1
ATOM 9242 N N . TRP B 1 512 ? -4.965 -29.797 4.965 1 97.38 512 TRP B N 1
ATOM 9243 C CA . TRP B 1 512 ? -4.094 -30.969 5.047 1 97.38 512 TRP B CA 1
ATOM 9244 C C . TRP B 1 512 ? -4.906 -32.25 5 1 97.38 512 TRP B C 1
ATOM 9246 O O . TRP B 1 512 ? -4.355 -33.344 4.781 1 97.38 512 TRP B O 1
ATOM 9256 N N . LYS B 1 513 ? -6.164 -32.125 5.227 1 97.19 513 LYS B N 1
ATOM 9257 C CA . LYS B 1 513 ? -7.055 -33.281 5.215 1 97.19 513 LYS B CA 1
ATOM 9258 C C . LYS B 1 513 ? -7.918 -33.281 3.955 1 97.19 513 LYS B C 1
ATOM 9260 O O . LYS B 1 513 ? -8.375 -32.25 3.496 1 97.19 513 LYS B O 1
ATOM 9265 N N . ALA B 1 514 ? -8.078 -34.469 3.436 1 96.94 514 ALA B N 1
ATOM 9266 C CA . ALA B 1 514 ? -8.969 -34.594 2.287 1 96.94 514 ALA B CA 1
ATOM 9267 C C . ALA B 1 514 ? -10.43 -34.469 2.705 1 96.94 514 ALA B C 1
ATOM 9269 O O . ALA B 1 514 ? -10.82 -34.938 3.775 1 96.94 514 ALA B O 1
ATOM 9270 N N . ILE B 1 515 ? -11.188 -33.812 1.889 1 95.44 515 ILE B N 1
ATOM 9271 C CA . ILE B 1 515 ? -12.617 -33.75 2.141 1 95.44 515 ILE B CA 1
ATOM 9272 C C . ILE B 1 515 ? -13.258 -35.125 1.871 1 95.44 515 ILE B C 1
ATOM 9274 O O . ILE B 1 515 ? -13.039 -35.719 0.812 1 95.44 515 ILE B O 1
ATOM 9278 N N . PRO B 1 516 ? -14 -35.594 2.842 1 94.25 516 PRO B N 1
ATOM 9279 C CA . PRO B 1 516 ? -14.578 -36.938 2.664 1 94.25 516 PRO B CA 1
ATOM 9280 C C . PRO B 1 516 ? -15.469 -37.031 1.43 1 94.25 516 PRO B C 1
ATOM 9282 O O . PRO B 1 516 ? -16.125 -36.062 1.055 1 94.25 516 PRO B O 1
ATOM 9285 N N . THR B 1 517 ? -15.484 -38.219 0.907 1 94.62 517 THR B N 1
ATOM 9286 C CA . THR B 1 517 ? -16.344 -38.5 -0.246 1 94.62 517 THR B CA 1
ATOM 9287 C C . THR B 1 517 ? -17.812 -38.25 0.099 1 94.62 517 THR B C 1
ATOM 9289 O O . THR B 1 517 ? -18.281 -38.688 1.148 1 94.62 517 THR B O 1
ATOM 9292 N N . GLY B 1 518 ? -18.453 -37.438 -0.71 1 93.88 518 GLY B N 1
ATOM 9293 C CA . GLY B 1 518 ? -19.875 -37.219 -0.541 1 93.88 518 GLY B CA 1
ATOM 9294 C C . GLY B 1 518 ? -20.188 -36.156 0.5 1 93.88 518 GLY B C 1
ATOM 9295 O O . GLY B 1 518 ? -21.344 -35.938 0.867 1 93.88 518 GLY B O 1
ATOM 9296 N N . GLU B 1 519 ? -19.203 -35.5 0.997 1 94.12 519 GLU B N 1
ATOM 9297 C CA . GLU B 1 519 ? -19.391 -34.5 2.031 1 94.12 519 GLU B CA 1
ATOM 9298 C C . GLU B 1 519 ? -20.328 -33.406 1.559 1 94.12 519 GLU B C 1
ATOM 9300 O O . GLU B 1 519 ? -21.094 -32.844 2.348 1 94.12 519 GLU B O 1
ATOM 9305 N N . PHE B 1 520 ? -20.312 -33.125 0.269 1 95.88 520 PHE B N 1
ATOM 9306 C CA . PHE B 1 520 ? -21.078 -32 -0.268 1 95.88 520 PHE B CA 1
ATOM 9307 C C . PHE B 1 520 ? -22.234 -32.5 -1.13 1 95.88 520 PHE B C 1
ATOM 9309 O O . PHE B 1 520 ? -22.594 -31.875 -2.129 1 95.88 520 PHE B O 1
ATOM 9316 N N . ASP B 1 521 ? -22.812 -33.594 -0.783 1 95.25 521 ASP B N 1
ATOM 9317 C CA . ASP B 1 521 ? -23.891 -34.188 -1.575 1 95.25 521 ASP B CA 1
ATOM 9318 C C . ASP B 1 521 ? -25.203 -33.438 -1.401 1 95.25 521 ASP B C 1
ATOM 9320 O O . ASP B 1 521 ? -26.141 -33.625 -2.17 1 95.25 521 ASP B O 1
ATOM 9324 N N . ASN B 1 522 ? -25.344 -32.594 -0.41 1 97.25 522 ASN B N 1
ATOM 9325 C CA . ASN B 1 522 ? -26.562 -31.812 -0.227 1 97.25 522 ASN B CA 1
ATOM 9326 C C . ASN B 1 522 ? -26.25 -30.328 -0.054 1 97.25 522 ASN B C 1
ATOM 9328 O O . ASN B 1 522 ? -27.062 -29.594 0.515 1 97.25 522 ASN B O 1
ATOM 9332 N N . VAL B 1 523 ? -25.078 -29.922 -0.366 1 97.38 523 VAL B N 1
ATOM 9333 C CA . VAL B 1 523 ? -24.703 -28.531 -0.275 1 97.38 523 VAL B CA 1
ATOM 9334 C C . VAL B 1 523 ? -23.875 -28.141 -1.501 1 97.38 523 VAL B C 1
ATOM 9336 O O . VAL B 1 523 ? -22.922 -28.844 -1.869 1 97.38 523 VAL B O 1
ATOM 9339 N N . LEU B 1 524 ? -24.281 -27.109 -2.168 1 96.94 524 LEU B N 1
ATOM 9340 C CA . LEU B 1 524 ? -23.609 -26.594 -3.355 1 96.94 524 LEU B CA 1
ATOM 9341 C C . LEU B 1 524 ? -23.578 -25.078 -3.348 1 96.94 524 LEU B C 1
ATOM 9343 O O . LEU B 1 524 ? -24.391 -24.438 -2.695 1 96.94 524 LEU B O 1
ATOM 9347 N N . TYR B 1 525 ? -22.594 -24.594 -4.008 1 96.31 525 TYR B N 1
ATOM 9348 C CA . TYR B 1 525 ? -22.703 -23.172 -4.309 1 96.31 525 TYR B CA 1
ATOM 9349 C C . TYR B 1 525 ? -23.844 -22.891 -5.285 1 96.31 525 TYR B C 1
ATOM 9351 O O . TYR B 1 525 ? -24.047 -23.656 -6.234 1 96.31 525 TYR B O 1
ATOM 9359 N N . LEU B 1 526 ? -24.578 -21.828 -5.004 1 96.56 526 LEU B N 1
ATOM 9360 C CA . LEU B 1 526 ? -25.688 -21.469 -5.887 1 96.56 526 LEU B CA 1
ATOM 9361 C C . LEU B 1 526 ? -25.188 -21.234 -7.312 1 96.56 526 LEU B C 1
ATOM 9363 O O . LEU B 1 526 ? -25.781 -21.75 -8.266 1 96.56 526 LEU B O 1
ATOM 9367 N N . ALA B 1 527 ? -24.172 -20.438 -7.348 1 93.44 527 ALA B N 1
ATOM 9368 C CA . ALA B 1 527 ? -23.453 -20.219 -8.602 1 93.44 527 ALA B CA 1
ATOM 9369 C C . ALA B 1 527 ? -21.969 -20 -8.352 1 93.44 527 ALA B C 1
ATOM 9371 O O . ALA B 1 527 ? -21.562 -19.625 -7.25 1 93.44 527 ALA B O 1
ATOM 9372 N N . GLY B 1 528 ? -21.141 -20.375 -9.297 1 92.5 528 GLY B N 1
ATOM 9373 C CA . GLY B 1 528 ? -19.688 -20.25 -9.172 1 92.5 528 GLY B CA 1
ATOM 9374 C C . GLY B 1 528 ? -18.938 -21 -10.25 1 92.5 528 GLY B C 1
ATOM 9375 O O . GLY B 1 528 ? -19.438 -21.188 -11.359 1 92.5 528 GLY B O 1
ATOM 9376 N N . VAL B 1 529 ? -17.828 -21.438 -9.852 1 93.19 529 VAL B N 1
ATOM 9377 C CA . VAL B 1 529 ? -16.938 -22.078 -10.82 1 93.19 529 VAL B CA 1
ATOM 9378 C C . VAL B 1 529 ? -17.438 -23.484 -11.117 1 93.19 529 VAL B C 1
ATOM 9380 O O . VAL B 1 529 ? -17.094 -24.078 -12.148 1 93.19 529 VAL B O 1
ATOM 9383 N N . THR B 1 530 ? -18.328 -23.984 -10.281 1 95.25 530 THR B N 1
ATOM 9384 C CA . THR B 1 530 ? -18.797 -25.344 -10.445 1 95.25 530 THR B CA 1
ATOM 9385 C C . THR B 1 530 ? -20.156 -25.359 -11.141 1 95.25 530 THR B C 1
ATOM 9387 O O . THR B 1 530 ? -20.797 -26.422 -11.258 1 95.25 530 THR B O 1
ATOM 9390 N N . THR B 1 531 ? -20.594 -24.188 -11.602 1 95.56 531 THR B N 1
ATOM 9391 C CA . THR B 1 531 ? -21.891 -24.141 -12.289 1 95.56 531 THR B CA 1
ATOM 9392 C C . THR B 1 531 ? -21.875 -25.031 -13.516 1 95.56 531 THR B C 1
ATOM 9394 O O . THR B 1 531 ? -20.984 -24.938 -14.367 1 95.56 531 THR B O 1
ATOM 9397 N N . ASN B 1 532 ? -22.828 -25.953 -13.57 1 96.31 532 ASN B N 1
ATOM 9398 C CA . ASN B 1 532 ? -23.031 -26.891 -14.672 1 96.31 532 ASN B CA 1
ATOM 9399 C C . ASN B 1 532 ? -21.984 -27.984 -14.68 1 96.31 532 ASN B C 1
ATOM 9401 O O . ASN B 1 532 ? -21.828 -28.703 -15.68 1 96.31 532 ASN B O 1
ATOM 9405 N N . PHE B 1 533 ? -21.172 -28.062 -13.641 1 96.56 533 PHE B N 1
ATOM 9406 C CA . PHE B 1 533 ? -20.25 -29.188 -13.516 1 96.56 533 PHE B CA 1
ATOM 9407 C C . PHE B 1 533 ? -21 -30.5 -13.344 1 96.56 533 PHE B C 1
ATOM 9409 O O . PHE B 1 533 ? -21.938 -30.594 -12.531 1 96.56 533 PHE B O 1
ATOM 9416 N N . PRO B 1 534 ? -20.672 -31.5 -14.047 1 96.31 534 PRO B N 1
ATOM 9417 C CA . PRO B 1 534 ? -21.484 -32.719 -14.125 1 96.31 534 PRO B CA 1
ATOM 9418 C C . PRO B 1 534 ? -21.797 -33.312 -12.758 1 96.31 534 PRO B C 1
ATOM 9420 O O . PRO B 1 534 ? -22.938 -33.688 -12.484 1 96.31 534 PRO B O 1
ATOM 9423 N N . ASP B 1 535 ? -20.828 -33.438 -11.859 1 96.5 535 ASP B N 1
ATOM 9424 C CA . ASP B 1 535 ? -21.062 -33.969 -10.523 1 96.5 535 ASP B CA 1
ATOM 9425 C C . ASP B 1 535 ? -22.078 -33.125 -9.75 1 96.5 535 ASP B C 1
ATOM 9427 O O . ASP B 1 535 ? -22.922 -33.688 -9.031 1 96.5 535 ASP B O 1
ATOM 9431 N N . CYS B 1 536 ? -22 -31.891 -9.883 1 96.62 536 CYS B N 1
ATOM 9432 C CA . CYS B 1 536 ? -22.922 -30.984 -9.211 1 96.62 536 CYS B CA 1
ATOM 9433 C C . CYS B 1 536 ? -24.328 -31.094 -9.812 1 96.62 536 CYS B C 1
ATOM 9435 O O . CYS B 1 536 ? -25.328 -31.031 -9.094 1 96.62 536 CYS B O 1
ATOM 9437 N N . ASN B 1 537 ? -24.391 -31.234 -11.125 1 96.38 537 ASN B N 1
ATOM 9438 C CA . ASN B 1 537 ? -25.688 -31.406 -11.789 1 96.38 537 ASN B CA 1
ATOM 9439 C C . ASN B 1 537 ? -26.406 -32.656 -11.312 1 96.38 537 ASN B C 1
ATOM 9441 O O . ASN B 1 537 ? -27.641 -32.656 -11.188 1 96.38 537 ASN B O 1
ATOM 9445 N N . GLN B 1 538 ? -25.672 -33.656 -11.109 1 96.31 538 GLN B N 1
ATOM 9446 C CA . GLN B 1 538 ? -26.266 -34.906 -10.609 1 96.31 538 GLN B CA 1
ATOM 9447 C C . GLN B 1 538 ? -26.875 -34.688 -9.227 1 96.31 538 GLN B C 1
ATOM 9449 O O . GLN B 1 538 ? -27.953 -35.219 -8.945 1 96.31 538 GLN B O 1
ATOM 9454 N N . ILE B 1 539 ? -26.219 -34 -8.406 1 96.69 539 ILE B N 1
ATOM 9455 C CA . ILE B 1 539 ? -26.719 -33.688 -7.07 1 96.69 539 ILE B CA 1
ATOM 9456 C C . ILE B 1 539 ? -27.984 -32.844 -7.184 1 96.69 539 ILE B C 1
ATOM 9458 O O . ILE B 1 539 ? -28.984 -33.094 -6.496 1 96.69 539 ILE B O 1
ATOM 9462 N N . LEU B 1 540 ? -27.953 -31.859 -8.031 1 97.31 540 LEU B N 1
ATOM 9463 C CA . LEU B 1 540 ? -29.109 -31.016 -8.242 1 97.31 540 LEU B CA 1
ATOM 9464 C C . LEU B 1 540 ? -30.312 -31.828 -8.727 1 97.31 540 LEU B C 1
ATOM 9466 O O . LEU B 1 540 ? -31.453 -31.562 -8.32 1 97.31 540 LEU B O 1
ATOM 9470 N N . GLN B 1 541 ? -30.062 -32.781 -9.586 1 96.38 541 GLN B N 1
ATOM 9471 C CA . GLN B 1 541 ? -31.125 -33.625 -10.094 1 96.38 541 GLN B CA 1
ATOM 9472 C C . GLN B 1 541 ? -31.75 -34.469 -8.977 1 96.38 541 GLN B C 1
ATOM 9474 O O . GLN B 1 541 ? -32.969 -34.656 -8.945 1 96.38 541 GLN B O 1
ATOM 9479 N N . THR B 1 542 ? -30.922 -34.875 -8.094 1 95.5 542 THR B N 1
ATOM 9480 C CA . THR B 1 542 ? -31.391 -35.688 -6.973 1 95.5 542 THR B CA 1
ATOM 9481 C C . THR B 1 542 ? -32.375 -34.906 -6.117 1 95.5 542 THR B C 1
ATOM 9483 O O . THR B 1 542 ? -33.312 -35.5 -5.527 1 95.5 542 THR B O 1
ATOM 9486 N N . TYR B 1 543 ? -32.312 -33.625 -6.07 1 96.69 543 TYR B N 1
ATOM 9487 C CA . TYR B 1 543 ? -33.156 -32.781 -5.227 1 96.69 543 TYR B CA 1
ATOM 9488 C C . TYR B 1 543 ? -34.188 -32.031 -6.062 1 96.69 543 TYR B C 1
ATOM 9490 O O . TYR B 1 543 ? -34.812 -31.078 -5.586 1 96.69 543 TYR B O 1
ATOM 9498 N N . ASP B 1 544 ? -34.312 -32.344 -7.352 1 95.94 544 ASP B N 1
ATOM 9499 C CA . ASP B 1 544 ? -35.219 -31.703 -8.281 1 95.94 544 ASP B CA 1
ATOM 9500 C C . ASP B 1 544 ? -34.969 -30.203 -8.359 1 95.94 544 ASP B C 1
ATOM 9502 O O . ASP B 1 544 ? -35.906 -29.391 -8.266 1 95.94 544 ASP B O 1
ATOM 9506 N N . ALA B 1 545 ? -33.719 -29.875 -8.391 1 97.44 545 ALA B N 1
ATOM 9507 C CA . ALA B 1 545 ? -33.312 -28.469 -8.414 1 97.44 545 ALA B CA 1
ATOM 9508 C C . ALA B 1 545 ? -32.375 -28.203 -9.594 1 97.44 545 ALA B C 1
ATOM 9510 O O . ALA B 1 545 ? -31.328 -27.562 -9.438 1 97.44 545 ALA B O 1
ATOM 9511 N N . GLU B 1 546 ? -32.688 -28.625 -10.711 1 95.56 546 GLU B N 1
ATOM 9512 C CA . GLU B 1 546 ? -31.859 -28.5 -11.898 1 95.56 546 GLU B CA 1
ATOM 9513 C C . GLU B 1 546 ? -31.656 -27.031 -12.273 1 95.56 546 GLU B C 1
ATOM 9515 O O . GLU B 1 546 ? -30.625 -26.672 -12.852 1 95.56 546 GLU B O 1
ATOM 9520 N N . GLN B 1 547 ? -32.719 -26.234 -12 1 96.5 547 GLN B N 1
ATOM 9521 C CA . GLN B 1 547 ? -32.594 -24.781 -12.07 1 96.5 547 GLN B CA 1
ATOM 9522 C C . GLN B 1 547 ? -32.562 -24.172 -10.672 1 96.5 547 GLN B C 1
ATOM 9524 O O . GLN B 1 547 ? -33.625 -23.766 -10.141 1 96.5 547 GLN B O 1
ATOM 9529 N N . PRO B 1 548 ? -31.406 -24 -10.195 1 97 548 PRO B N 1
ATOM 9530 C CA . PRO B 1 548 ? -31.25 -23.703 -8.773 1 97 548 PRO B CA 1
ATOM 9531 C C . PRO B 1 548 ? -31.984 -22.438 -8.352 1 97 548 PRO B C 1
ATOM 9533 O O . PRO B 1 548 ? -32.625 -22.406 -7.297 1 97 548 PRO B O 1
ATOM 9536 N N . LEU B 1 549 ? -31.922 -21.406 -9.141 1 97.38 549 LEU B N 1
ATOM 9537 C CA . LEU B 1 549 ? -32.594 -20.156 -8.773 1 97.38 549 LEU B CA 1
ATOM 9538 C C . LEU B 1 549 ? -34.125 -20.359 -8.734 1 97.38 549 LEU B C 1
ATOM 9540 O O . LEU B 1 549 ? -34.781 -19.906 -7.801 1 97.38 549 LEU B O 1
ATOM 9544 N N . LYS B 1 550 ? -34.625 -21.031 -9.68 1 96.31 550 LYS B N 1
ATOM 9545 C CA . LYS B 1 550 ? -36.062 -21.328 -9.719 1 96.31 550 LYS B CA 1
ATOM 9546 C C . LYS B 1 550 ? -36.469 -22.266 -8.578 1 96.31 550 LYS B C 1
ATOM 9548 O O . LYS B 1 550 ? -37.531 -22.125 -8.008 1 96.31 550 LYS B O 1
ATOM 9553 N N . ALA B 1 551 ? -35.594 -23.141 -8.234 1 96.94 551 ALA B N 1
ATOM 9554 C CA . ALA B 1 551 ? -35.844 -24.188 -7.262 1 96.94 551 ALA B CA 1
ATOM 9555 C C . ALA B 1 551 ? -35.781 -23.656 -5.836 1 96.94 551 ALA B C 1
ATOM 9557 O O . ALA B 1 551 ? -36.094 -24.359 -4.879 1 96.94 551 ALA B O 1
ATOM 9558 N N . LEU B 1 552 ? -35.469 -22.422 -5.637 1 97.5 552 LEU B N 1
ATOM 9559 C CA . LEU B 1 552 ? -35.375 -21.844 -4.297 1 97.5 552 LEU B CA 1
ATOM 9560 C C . LEU B 1 552 ? -36.719 -21.906 -3.584 1 97.5 552 LEU B C 1
ATOM 9562 O O . LEU B 1 552 ? -36.781 -21.922 -2.354 1 97.5 552 LEU B O 1
ATOM 9566 N N . ILE B 1 553 ? -37.781 -22.016 -4.348 1 96.44 553 ILE B N 1
ATOM 9567 C CA . ILE B 1 553 ? -39.156 -22.016 -3.785 1 96.44 553 ILE B CA 1
ATOM 9568 C C . ILE B 1 553 ? -39.5 -23.422 -3.307 1 96.44 553 ILE B C 1
ATOM 9570 O O . ILE B 1 553 ? -40.469 -23.594 -2.564 1 96.44 553 ILE B O 1
ATOM 9574 N N . ASN B 1 554 ? -38.688 -24.375 -3.727 1 96.19 554 ASN B N 1
ATOM 9575 C CA . ASN B 1 554 ? -39 -25.75 -3.318 1 96.19 554 ASN B CA 1
ATOM 9576 C C . ASN B 1 554 ? -38.906 -25.906 -1.805 1 96.19 554 ASN B C 1
ATOM 9578 O O . ASN B 1 554 ? -38.094 -25.25 -1.151 1 96.19 554 ASN B O 1
ATOM 9582 N N . GLU B 1 555 ? -39.625 -26.797 -1.251 1 94.94 555 GLU B N 1
ATOM 9583 C CA . GLU B 1 555 ? -39.781 -26.969 0.192 1 94.94 555 GLU B CA 1
ATOM 9584 C C . GLU B 1 555 ? -38.469 -27.391 0.836 1 94.94 555 GLU B C 1
ATOM 9586 O O . GLU B 1 555 ? -38.156 -26.984 1.961 1 94.94 555 GLU B O 1
ATOM 9591 N N . LYS B 1 556 ? -37.688 -28.125 0.154 1 97.06 556 LYS B N 1
ATOM 9592 C CA . LYS B 1 556 ? -36.5 -28.703 0.78 1 97.06 556 LYS B CA 1
ATOM 9593 C C . LYS B 1 556 ? -35.25 -27.984 0.327 1 97.06 556 LYS B C 1
ATOM 9595 O O . LYS B 1 556 ? -34.125 -28.516 0.436 1 97.06 556 LYS B O 1
ATOM 9600 N N . VAL B 1 557 ? -35.406 -26.859 -0.275 1 98.25 557 VAL B N 1
ATOM 9601 C CA . VAL B 1 557 ? -34.25 -26.109 -0.753 1 98.25 557 VAL B CA 1
ATOM 9602 C C . VAL B 1 557 ? -34.062 -24.828 0.076 1 98.25 557 VAL B C 1
ATOM 9604 O O . VAL B 1 557 ? -35.031 -24.062 0.239 1 98.25 557 VAL B O 1
ATOM 9607 N N . TYR B 1 558 ? -32.906 -24.625 0.626 1 98.44 558 TYR B N 1
ATOM 9608 C CA . TYR B 1 558 ? -32.562 -23.469 1.45 1 98.44 558 TYR B CA 1
ATOM 9609 C C . TYR B 1 558 ? -31.391 -22.703 0.864 1 98.44 558 TYR B C 1
ATOM 9611 O O . TYR B 1 558 ? -30.531 -23.281 0.2 1 98.44 558 TYR B O 1
ATOM 9619 N N . LEU B 1 559 ? -31.391 -21.391 1.083 1 98.38 559 LEU B N 1
ATOM 9620 C CA . LEU B 1 559 ? -30.312 -20.531 0.625 1 98.38 559 LEU B CA 1
ATOM 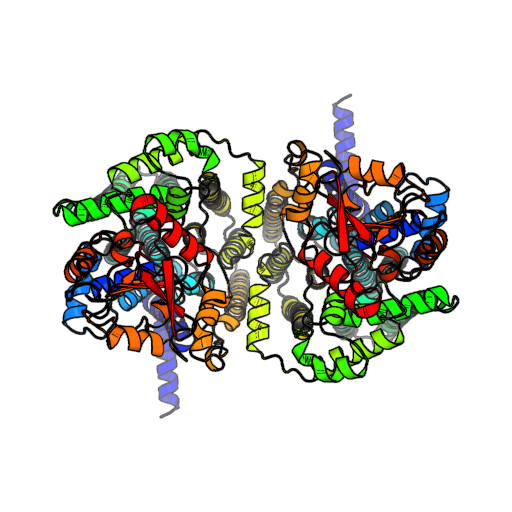9621 C C . LEU B 1 559 ? -29.547 -19.953 1.807 1 98.38 559 LEU B C 1
ATOM 9623 O O . LEU B 1 559 ? -30.141 -19.453 2.764 1 98.38 559 LEU B O 1
ATOM 9627 N N . VAL B 1 560 ? -28.266 -20.078 1.785 1 98.19 560 VAL B N 1
ATOM 9628 C CA . VAL B 1 560 ? -27.422 -19.422 2.771 1 98.19 560 VAL B CA 1
ATOM 9629 C C . VAL B 1 560 ? -26.828 -18.141 2.174 1 98.19 560 VAL B C 1
ATOM 9631 O O . VAL B 1 560 ? -25.984 -18.203 1.275 1 98.19 560 VAL B O 1
ATOM 9634 N N . ASP B 1 561 ? -27.25 -17 2.602 1 96.75 561 ASP B N 1
ATOM 9635 C CA . ASP B 1 561 ? -26.844 -15.68 2.137 1 96.75 561 ASP B CA 1
ATOM 9636 C C . ASP B 1 561 ? -26.859 -14.672 3.281 1 96.75 561 ASP B C 1
ATOM 9638 O O . ASP B 1 561 ? -27.875 -14.492 3.951 1 96.75 561 ASP B O 1
ATOM 9642 N N . SER B 1 562 ? -25.781 -13.984 3.5 1 95.19 562 SER B N 1
ATOM 9643 C CA . SER B 1 562 ? -25.656 -13.133 4.68 1 95.19 562 SER B CA 1
ATOM 9644 C C . SER B 1 562 ? -25.641 -11.656 4.297 1 95.19 562 SER B C 1
ATOM 9646 O O . SER B 1 562 ? -25.25 -10.805 5.102 1 95.19 562 SER B O 1
ATOM 9648 N N . GLU B 1 563 ? -25.969 -11.336 3.094 1 93.62 563 GLU B N 1
ATOM 9649 C CA . GLU B 1 563 ? -26.016 -9.945 2.639 1 93.62 563 GLU B CA 1
ATOM 9650 C C . GLU B 1 563 ? -27.391 -9.609 2.053 1 93.62 563 GLU B C 1
ATOM 9652 O O . GLU B 1 563 ? -27.859 -10.266 1.12 1 93.62 563 GLU B O 1
ATOM 9657 N N . TRP B 1 564 ? -27.891 -8.523 2.486 1 91.94 564 TRP B N 1
ATOM 9658 C CA . TRP B 1 564 ? -29.25 -8.141 2.111 1 91.94 564 TRP B CA 1
ATOM 9659 C C . TRP B 1 564 ? -29.312 -7.742 0.641 1 91.94 564 TRP B C 1
ATOM 9661 O O . TRP B 1 564 ? -30.312 -8 -0.036 1 91.94 564 TRP B O 1
ATOM 9671 N N . LYS B 1 565 ? -28.328 -7.082 0.184 1 91.25 565 LYS B N 1
ATOM 9672 C CA . LYS B 1 565 ? -28.328 -6.617 -1.2 1 91.25 565 LYS B CA 1
ATOM 9673 C C . LYS B 1 565 ? -28.422 -7.789 -2.174 1 91.25 565 LYS B C 1
ATOM 9675 O O . LYS B 1 565 ? -29.188 -7.734 -3.141 1 91.25 565 LYS B O 1
ATOM 9680 N N . THR B 1 566 ? -27.703 -8.852 -1.923 1 94.25 566 THR B N 1
ATOM 9681 C CA . THR B 1 566 ? -27.719 -10.016 -2.807 1 94.25 566 THR B CA 1
ATOM 9682 C C . THR B 1 566 ? -29.016 -10.789 -2.656 1 94.25 566 THR B C 1
ATOM 9684 O O . THR B 1 566 ? -29.531 -11.344 -3.629 1 94.25 566 THR B O 1
ATOM 9687 N N . LEU B 1 567 ? -29.516 -10.812 -1.479 1 96.25 567 LEU B N 1
ATOM 9688 C CA . LEU B 1 567 ? -30.797 -11.469 -1.23 1 96.25 567 LEU B CA 1
ATOM 9689 C C . LEU B 1 567 ? -31.906 -10.766 -1.992 1 96.25 567 LEU B C 1
ATOM 9691 O O . LEU B 1 567 ? -32.75 -11.422 -2.625 1 96.25 567 LEU B O 1
ATOM 9695 N N . ASP B 1 568 ? -31.844 -9.438 -1.916 1 95.75 568 ASP B N 1
ATOM 9696 C CA . ASP B 1 568 ? -32.844 -8.641 -2.592 1 95.75 568 ASP B CA 1
ATOM 9697 C C . ASP B 1 568 ? -32.812 -8.875 -4.102 1 95.75 568 ASP B C 1
ATOM 9699 O O . ASP B 1 568 ? -33.875 -8.914 -4.75 1 95.75 568 ASP B O 1
ATOM 9703 N N . GLN B 1 569 ? -31.766 -9.016 -4.664 1 96.56 569 GLN B N 1
ATOM 9704 C CA . GLN B 1 569 ? -31.625 -9.273 -6.09 1 96.56 569 GLN B CA 1
ATOM 9705 C C . GLN B 1 569 ? -32.25 -10.609 -6.477 1 96.56 569 GLN B C 1
ATOM 9707 O O . GLN B 1 569 ? -32.875 -10.727 -7.527 1 96.56 569 GLN B O 1
ATOM 9712 N N . LYS B 1 570 ? -32.094 -11.609 -5.668 1 97.69 570 LYS B N 1
ATOM 9713 C CA . LYS B 1 570 ? -32.625 -12.945 -5.949 1 97.69 570 LYS B CA 1
ATOM 9714 C C . LYS B 1 570 ? -34.156 -12.969 -5.812 1 97.69 570 LYS B C 1
ATOM 9716 O O . LYS B 1 570 ? -34.812 -13.641 -6.59 1 97.69 570 LYS B O 1
ATOM 9721 N N . VAL B 1 571 ? -34.594 -12.234 -4.801 1 97.56 571 VAL B N 1
ATOM 9722 C CA . VAL B 1 571 ? -36.031 -12.133 -4.637 1 97.56 571 VAL B CA 1
ATOM 9723 C C . VAL B 1 571 ? -36.625 -11.43 -5.852 1 97.56 571 VAL B C 1
ATOM 9725 O O . VAL B 1 571 ? -37.625 -11.906 -6.422 1 97.56 571 VAL B O 1
ATOM 9728 N N . GLN B 1 572 ? -36 -10.352 -6.223 1 97.19 572 GLN B N 1
ATOM 9729 C CA . GLN B 1 572 ? -36.469 -9.602 -7.383 1 97.19 572 GLN B CA 1
ATOM 9730 C C . GLN B 1 572 ? -36.438 -10.461 -8.648 1 97.19 572 GLN B C 1
ATOM 9732 O O . GLN B 1 572 ? -37.312 -10.375 -9.5 1 97.19 572 GLN B O 1
ATOM 9737 N N . TYR B 1 573 ? -35.438 -11.211 -8.812 1 97.62 573 TYR B N 1
ATOM 9738 C CA . TYR B 1 573 ? -35.312 -12.094 -9.961 1 97.62 573 TYR B CA 1
ATOM 9739 C C . TYR B 1 573 ? -36.469 -13.078 -10.047 1 97.62 573 TYR B C 1
ATOM 9741 O O . TYR B 1 573 ? -37.062 -13.258 -11.117 1 97.62 573 TYR B O 1
ATOM 9749 N N . LEU B 1 574 ? -36.75 -13.758 -8.945 1 97.44 574 LEU B N 1
ATOM 9750 C CA . LEU B 1 574 ? -37.844 -14.727 -8.906 1 97.44 574 LEU B CA 1
ATOM 9751 C C . LEU B 1 574 ? -39.188 -14.055 -9.203 1 97.44 574 LEU B C 1
ATOM 9753 O O . LEU B 1 574 ? -40.062 -14.633 -9.867 1 97.44 574 LEU B O 1
ATOM 9757 N N . GLN B 1 575 ? -39.281 -12.812 -8.703 1 97.31 575 GLN B N 1
ATOM 9758 C CA . GLN B 1 575 ? -40.531 -12.062 -8.938 1 97.31 575 GLN B CA 1
ATOM 9759 C C . GLN B 1 575 ? -40.688 -11.703 -10.414 1 97.31 575 GLN B C 1
ATOM 9761 O O . GLN B 1 575 ? -41.781 -11.758 -10.961 1 97.31 575 GLN B O 1
ATOM 9766 N N . GLU B 1 576 ? -39.625 -11.406 -11.062 1 96.56 576 GLU B N 1
ATOM 9767 C CA . GLU B 1 576 ? -39.656 -10.969 -12.453 1 96.56 576 GLU B CA 1
ATOM 9768 C C . GLU B 1 576 ? -39.781 -12.148 -13.414 1 96.56 576 GLU B C 1
ATOM 9770 O O . GLU B 1 576 ? -40.469 -12.055 -14.43 1 96.56 576 GLU B O 1
ATOM 9775 N N . ARG B 1 577 ? -39.219 -13.258 -13.125 1 96.19 577 ARG B N 1
ATOM 9776 C CA . ARG B 1 577 ? -39.062 -14.32 -14.109 1 96.19 577 ARG B CA 1
ATOM 9777 C C . ARG B 1 577 ? -40.062 -15.445 -13.844 1 96.19 577 ARG B C 1
ATOM 9779 O O . ARG B 1 577 ? -40.5 -16.125 -14.773 1 96.19 577 ARG B O 1
ATOM 9786 N N . TYR B 1 578 ? -40.5 -15.648 -12.586 1 95.88 578 TYR B N 1
ATOM 9787 C CA . TYR B 1 578 ? -41.25 -16.875 -12.328 1 95.88 578 TYR B CA 1
ATOM 9788 C C . TYR B 1 578 ? -42.469 -16.594 -11.453 1 95.88 578 TYR B C 1
ATOM 9790 O O . TYR B 1 578 ? -43.594 -16.906 -11.836 1 95.88 578 TYR B O 1
ATOM 9798 N N . TYR B 1 579 ? -42.188 -15.953 -10.195 1 95.94 579 TYR B N 1
ATOM 9799 C CA . TYR B 1 579 ? -43.25 -15.82 -9.18 1 95.94 579 TYR B CA 1
ATOM 9800 C C . TYR B 1 579 ? -43.375 -14.375 -8.719 1 95.94 579 TYR B C 1
ATOM 9802 O O . TYR B 1 579 ? -42.656 -13.945 -7.793 1 95.94 579 TYR B O 1
ATOM 9810 N N . PRO B 1 580 ? -44.312 -13.648 -9.109 1 95.62 580 PRO B N 1
ATOM 9811 C CA . PRO B 1 580 ? -44.438 -12.219 -8.82 1 95.62 580 PRO B CA 1
ATOM 9812 C C . PRO B 1 580 ? -44.531 -11.93 -7.324 1 95.62 580 PRO B C 1
ATOM 9814 O O . PRO B 1 580 ? -44.156 -10.852 -6.867 1 95.62 580 PRO B O 1
ATOM 9817 N N . GLU B 1 581 ? -45 -12.875 -6.527 1 95.75 581 GLU B N 1
ATOM 9818 C CA . GLU B 1 581 ? -45.188 -12.633 -5.098 1 95.75 581 GLU B CA 1
ATOM 9819 C C . GLU B 1 581 ? -44.188 -13.422 -4.27 1 95.75 581 GLU B C 1
ATOM 9821 O O . GLU B 1 581 ? -44.438 -13.719 -3.1 1 95.75 581 GLU B O 1
ATOM 9826 N N . ALA B 1 582 ? -43.125 -13.781 -4.887 1 96.81 582 ALA B N 1
ATOM 9827 C CA . ALA B 1 582 ? -42.094 -14.547 -4.188 1 96.81 582 ALA B CA 1
ATOM 9828 C C . ALA B 1 582 ? -41.5 -13.734 -3.037 1 96.81 582 ALA B C 1
ATOM 9830 O O . ALA B 1 582 ? -41.312 -12.523 -3.158 1 96.81 582 ALA B O 1
ATOM 9831 N N . LYS B 1 583 ? -41.219 -14.273 -1.915 1 96.88 583 LYS B N 1
ATOM 9832 C CA . LYS B 1 583 ? -40.594 -13.648 -0.747 1 96.88 583 LYS B CA 1
ATOM 9833 C C . LYS B 1 583 ? -39.594 -14.586 -0.073 1 96.88 583 LYS B C 1
ATOM 9835 O O . LYS B 1 583 ? -39.625 -15.797 -0.311 1 96.88 583 LYS B O 1
ATOM 9840 N N . ALA B 1 584 ? -38.719 -14.008 0.612 1 97.25 584 ALA B N 1
ATOM 9841 C CA . ALA B 1 584 ? -37.75 -14.773 1.393 1 97.25 584 ALA B CA 1
ATOM 9842 C C . ALA B 1 584 ? -37.906 -14.492 2.885 1 97.25 584 ALA B C 1
ATOM 9844 O O . ALA B 1 584 ? -38.125 -13.352 3.293 1 97.25 584 ALA B O 1
ATOM 9845 N N . GLU B 1 585 ? -37.906 -15.516 3.68 1 96.88 585 GLU B N 1
ATOM 9846 C CA . GLU B 1 585 ? -37.969 -15.398 5.133 1 96.88 585 GLU B CA 1
ATOM 9847 C C . GLU B 1 585 ? -36.781 -16.047 5.805 1 96.88 585 GLU B C 1
ATOM 9849 O O . GLU B 1 585 ? -36.312 -17.094 5.367 1 96.88 585 GLU B O 1
ATOM 9854 N N . LEU B 1 586 ? -36.312 -15.406 6.828 1 97.31 586 LEU B N 1
ATOM 9855 C CA . LEU B 1 586 ? -35.188 -15.938 7.57 1 97.31 586 LEU B CA 1
ATOM 9856 C C . LEU B 1 586 ? -35.562 -17.219 8.305 1 97.31 586 LEU B C 1
ATOM 9858 O O . LEU B 1 586 ? -36.469 -17.219 9.125 1 97.31 586 LEU B O 1
ATOM 9862 N N . TYR B 1 587 ? -34.938 -18.297 7.996 1 97.06 587 TYR B N 1
ATOM 9863 C CA . TYR B 1 587 ? -35.188 -19.578 8.617 1 97.06 587 TYR B CA 1
ATOM 9864 C C . TYR B 1 587 ? -34.406 -19.719 9.922 1 97.06 587 TYR B C 1
ATOM 9866 O O . TYR B 1 587 ? -35 -19.969 10.977 1 97.06 587 TYR B O 1
ATOM 9874 N N . LYS B 1 588 ? -33.031 -19.578 9.805 1 96.69 588 LYS B N 1
ATOM 9875 C CA . LYS B 1 588 ? -32.156 -19.688 10.953 1 96.69 588 LYS B CA 1
ATOM 9876 C C . LYS B 1 588 ? -30.891 -18.828 10.758 1 96.69 588 LYS B C 1
ATOM 9878 O O . LYS B 1 588 ? -30.516 -18.531 9.625 1 96.69 588 LYS B O 1
ATOM 9883 N N . GLU B 1 589 ? -30.359 -18.344 11.805 1 96.69 589 GLU B N 1
ATOM 9884 C CA . GLU B 1 589 ? -29.016 -17.75 11.828 1 96.69 589 GLU B CA 1
ATOM 9885 C C . GLU B 1 589 ? -28.047 -18.594 12.648 1 96.69 589 GLU B C 1
ATOM 9887 O O . GLU B 1 589 ? -28.281 -18.828 13.844 1 96.69 589 GLU B O 1
ATOM 9892 N N . LEU B 1 590 ? -27.062 -19.109 11.984 1 96.88 590 LEU B N 1
ATOM 9893 C CA . LEU B 1 590 ? -26.094 -20 12.625 1 96.88 590 LEU B CA 1
ATOM 9894 C C . LEU B 1 590 ? -24.672 -19.516 12.375 1 96.88 590 LEU B C 1
ATOM 9896 O O . LEU B 1 590 ? -24.266 -19.328 11.227 1 96.88 590 LEU B O 1
ATOM 9900 N N . ASP B 1 591 ? -23.859 -19.344 13.453 1 96.25 591 ASP B N 1
ATOM 9901 C CA . ASP B 1 591 ? -22.438 -19 13.367 1 96.25 591 ASP B CA 1
ATOM 9902 C C . ASP B 1 591 ? -22.219 -17.734 12.539 1 96.25 591 ASP B C 1
ATOM 9904 O O . ASP B 1 591 ? -21.25 -17.641 11.789 1 96.25 591 ASP B O 1
ATOM 9908 N N . GLY B 1 592 ? -23.219 -16.844 12.516 1 93.38 592 GLY B N 1
ATOM 9909 C CA . GLY B 1 592 ? -23.109 -15.586 11.797 1 93.38 592 GLY B CA 1
ATOM 9910 C C . GLY B 1 592 ? -23.625 -15.656 10.375 1 93.38 592 GLY B C 1
ATOM 9911 O O . GLY B 1 592 ? -23.656 -14.648 9.672 1 93.38 592 GLY B O 1
ATOM 9912 N N . TYR B 1 593 ? -24.062 -16.859 9.977 1 97.06 593 TYR B N 1
ATOM 9913 C CA . TYR B 1 593 ? -24.625 -17.031 8.648 1 97.06 593 TYR B CA 1
ATOM 9914 C C . TYR B 1 593 ? -26.156 -17.062 8.711 1 97.06 593 TYR B C 1
ATOM 9916 O O . TYR B 1 593 ? -26.734 -17.578 9.672 1 97.06 593 TYR B O 1
ATOM 9924 N N . GLN B 1 594 ? -26.75 -16.547 7.68 1 97.75 594 GLN B N 1
ATOM 9925 C CA . GLN B 1 594 ? -28.203 -16.516 7.609 1 97.75 594 GLN B CA 1
ATOM 9926 C C . GLN B 1 594 ? -28.734 -17.516 6.586 1 97.75 594 GLN B C 1
ATOM 9928 O O . GLN B 1 594 ? -28.312 -17.5 5.426 1 97.75 594 GLN B O 1
ATOM 9933 N N . ILE B 1 595 ? -29.609 -18.391 7 1 98.31 595 ILE B N 1
ATOM 9934 C CA . ILE B 1 595 ? -30.281 -19.359 6.141 1 98.31 595 ILE B CA 1
ATOM 9935 C C . ILE B 1 595 ? -31.688 -18.891 5.809 1 98.31 595 ILE B C 1
ATOM 9937 O O . ILE B 1 595 ? -32.469 -18.562 6.707 1 98.31 595 ILE B O 1
ATOM 9941 N N . TRP B 1 596 ? -32 -18.891 4.539 1 98.31 596 TRP B N 1
ATOM 9942 C CA . TRP B 1 596 ? -33.281 -18.328 4.094 1 98.31 596 TRP B CA 1
ATOM 9943 C C . TRP B 1 596 ? -34.125 -19.406 3.414 1 98.31 596 TRP B C 1
ATOM 9945 O O . TRP B 1 596 ? -33.625 -20.312 2.764 1 98.31 596 TRP B O 1
ATOM 9955 N N . LYS B 1 597 ? -35.438 -19.297 3.57 1 98.06 597 LYS B N 1
ATOM 9956 C CA . LYS B 1 597 ? -36.438 -20.094 2.873 1 98.06 597 LYS B CA 1
ATOM 9957 C C . LYS B 1 597 ? -37.344 -19.219 1.994 1 98.06 597 LYS B C 1
ATOM 9959 O O . LYS B 1 597 ? -37.844 -18.172 2.441 1 98.06 597 LYS B O 1
ATOM 9964 N N . PHE B 1 598 ? -37.375 -19.609 0.737 1 97.75 598 PHE B N 1
ATOM 9965 C CA . PHE B 1 598 ? -38.188 -18.859 -0.208 1 97.75 598 PHE B CA 1
ATOM 9966 C C . PHE B 1 598 ? -39.562 -19.469 -0.314 1 97.75 598 PHE B C 1
ATOM 9968 O O . PHE B 1 598 ? -39.75 -20.672 -0.145 1 97.75 598 PHE B O 1
ATOM 9975 N N . SER B 1 599 ? -40.594 -18.609 -0.546 1 96.12 599 SER B N 1
ATOM 9976 C CA . SER B 1 599 ? -41.969 -19.047 -0.763 1 96.12 599 SER B CA 1
ATOM 9977 C C . SER B 1 599 ? -42.625 -18.281 -1.92 1 96.12 599 SER B C 1
ATOM 9979 O O . SER B 1 599 ? -42.125 -17.234 -2.332 1 96.12 599 SER B O 1
ATOM 9981 N N . LYS B 1 600 ? -43.656 -18.828 -2.586 1 90.19 600 LYS B N 1
ATOM 9982 C CA . LYS B 1 600 ? -44.375 -18.219 -3.703 1 90.19 600 LYS B CA 1
ATOM 9983 C C . LYS B 1 600 ? -45.281 -17.094 -3.221 1 90.19 600 LYS B C 1
ATOM 9985 O O . LYS B 1 600 ? -45.562 -16.141 -3.961 1 90.19 600 LYS B O 1
ATOM 9990 N N . GLU B 1 601 ? -45.781 -17.031 -1.758 1 69.88 601 GLU B N 1
ATOM 9991 C CA . GLU B 1 601 ? -46.625 -16.062 -1.064 1 69.88 601 GLU B CA 1
ATOM 9992 C C . GLU B 1 601 ? -46.281 -15.977 0.416 1 69.88 601 GLU B C 1
ATOM 9994 O O . GLU B 1 601 ? -45.844 -16.969 1.015 1 69.88 601 GLU B O 1
#

Nearest PDB structures (foldseek):
  5ezm-assembly1_A  TM=4.374E-01  e=1.665E-04  Cupriavidus metallidurans CH34
  5ezm-assembly1_A  TM=4.341E-01  e=1.465E-04  Cupriavidus metallidurans CH34

Foldseek 3Di:
DVVVVVVVVVVVVVVCVVDLLSVLLVVLVVLLVLCVVQFAADAQFLLLVQLLCQQLQQQQQDGDLLSLAFFSVVSVVCNVVCVVPVWFSSSLVVLLVLLSLLLSLLLSVLCVFAPNLQSLLLSLLCCLALVLCSTRHPDLLLSLLSQQLSLLLQLVVCLLVVHDVVSNVSSLVSNLNSCRSHVVLCVLLVLLSVLVVVVSLVVLVVVDPDPVVSVVSVVSVVVSVVVSVCSSVVSVVVSVCVQVVDPLSVLLSLQLVLLCLLQQADDPACVLQVVVLVVLPADNLNSVCSNQQNQLFCVNNNSVSSNSNSVSRVVSLVPDDDDPVVLVVVVVVLPPVPRSLVVSLVVLLVVCVVQVVVCSVVLVVLVVSLVVQVSVCVSRPHAFVSVNSSSSVSSSSSSCSPDGYGDDPDPVVVVVVSVVSVVSSVVSVVVSVVLSNADPCLAVAELLRQLVLQCVQSLPSRGDDPVSSRYHLQDHYHLVVVLCVCVVCVLAAEEEECNRPRRRRSSRDRSRTRNHNNSCLRYYHSGDSCRSPPSNCVSCVVNVCNRVLQCLQPPRYKYKDQDPVSVVSSQVVCLVPPAVQKDKDFDDATSNITIIGIHSD/DVVVVVVVVVVVVVVCVVDLLSVLLVVLVVLLVLCVVQFAADAQFLLLVQLLCQQLQQFQQDGQLCSLAFFSVVSVVCNVVCVVPVWFSSSLVVLLVLLSLLLSLLLSVLCVFAPNLQSLLLSLLCCLALVLCSTRHPDLLLSLLSQLLSLLLQLVVCLLVVHDVVSNVSSLVSNLNSCRSHVVLCVLLVLLSVVVVVVSLVVLVVVDPDPVVSVVSVVSVVVSVVVSVCSSVVSVVVSVCVQVVDPLSVLLSLQLVLLCLLQQADDPACVLQVVVLVVLPADNLNSVCSNQQNQLFCVNNNSVSSNSNSVSRVVSLVPDDDDPVVLVVVVVVLPPVPRSLVVSLVVLLVVCVVQVVVCSVVLVVLVVSLVVQVSVCVSRPHAFVSVNSSSSVSSSSSSCSPDGYGDDPDPVVVVVVSVVSVVSSVVSVVVSVVLSNADPCLAVAELLRQLVLQCVQSLPSRGDDPVSSRYHLQDHYHLVVVLCVCVVCVLAAEEEECNRPRRRRSSRDRSRTRNHNNSCLRYYHSGDSCRSPPSNCVSCVVNVCNRVLQCLQPPRYKYKDQDPVSVVSSQVVCLVPPAVQKDKDFDDATSNITIIGIHSD

Solvent-accessible surface area (backbone atoms only — not comparable to full-atom values): 61866 Å² total; per-residue (Å²): 116,69,68,62,49,52,52,48,51,50,49,50,52,50,51,34,67,71,33,50,61,50,36,18,47,49,52,49,45,51,54,50,49,49,44,66,72,36,35,47,64,41,65,52,47,51,65,60,53,52,34,44,27,35,42,44,0,12,44,67,56,45,71,35,36,75,38,90,68,32,34,35,66,58,26,59,66,48,46,62,51,43,71,74,44,55,63,45,22,58,62,52,54,50,52,49,47,46,50,50,52,23,54,23,54,43,37,27,51,35,43,70,55,31,46,60,55,56,23,51,27,51,45,48,52,45,50,65,50,56,34,46,51,60,57,33,39,33,45,57,64,46,48,14,39,49,16,29,49,31,10,47,51,47,24,51,48,24,59,76,68,66,50,59,66,68,55,32,51,55,17,46,50,36,23,44,51,11,40,33,40,27,57,74,47,51,66,66,48,40,61,55,49,51,49,53,50,52,53,50,51,52,51,48,58,71,70,43,83,50,65,68,62,46,50,54,54,46,49,52,51,49,51,54,48,50,50,51,51,48,50,47,50,47,53,50,51,48,35,52,46,62,35,56,73,38,66,56,48,31,50,22,52,55,39,51,52,25,47,46,52,46,54,62,41,72,82,77,55,60,78,74,44,43,75,67,38,45,73,74,69,43,49,69,66,52,49,51,27,47,62,59,43,54,52,36,27,56,87,74,49,23,63,68,51,35,43,51,51,22,50,52,55,51,54,51,54,73,68,55,81,77,54,71,57,58,52,54,42,50,54,41,67,65,40,62,57,41,36,64,57,47,49,51,44,51,52,50,49,52,48,31,46,71,72,33,57,92,53,37,68,54,52,57,53,41,52,48,51,39,46,51,54,54,51,48,29,57,73,64,54,50,82,40,40,62,62,51,50,40,42,49,49,45,38,46,54,53,53,55,65,67,58,65,54,75,82,58,92,43,72,66,55,44,53,53,51,43,50,43,30,51,51,53,37,49,50,54,55,58,71,48,48,67,56,52,48,60,40,67,64,38,75,79,35,47,33,53,43,36,53,57,60,40,41,76,62,41,54,60,57,49,52,86,58,62,52,56,57,28,44,48,60,81,55,66,51,48,52,54,61,44,52,47,53,57,67,71,39,63,84,32,37,38,28,30,32,37,85,66,33,50,62,42,57,66,52,66,53,52,63,68,40,33,46,54,59,34,70,37,53,39,45,43,66,48,19,59,92,60,53,63,30,58,49,53,46,54,43,26,51,74,69,71,26,77,36,43,63,73,29,34,48,41,91,48,27,35,38,38,51,69,46,67,70,64,51,50,52,52,38,51,46,39,26,72,75,76,32,74,50,35,44,74,43,82,71,48,76,39,42,73,37,30,32,31,38,38,35,67,114,120,69,68,61,48,52,52,48,52,51,48,48,51,48,51,34,67,70,34,50,63,52,36,18,47,49,53,51,46,51,53,51,50,51,43,66,72,38,34,49,64,39,65,50,48,50,66,59,52,51,32,43,27,35,42,43,1,12,44,66,54,44,69,35,36,75,38,90,68,33,35,36,64,59,26,60,64,49,46,61,52,43,70,75,44,54,63,46,22,58,60,52,54,51,51,50,47,47,49,50,51,24,54,22,55,44,37,26,51,35,43,70,55,29,46,60,52,56,24,50,27,51,46,49,54,46,50,65,51,56,34,46,52,61,57,34,39,34,44,56,66,48,49,12,39,48,16,29,48,32,10,46,51,47,24,50,48,24,59,75,67,66,50,60,67,67,56,31,51,54,17,45,50,35,23,44,53,12,38,34,40,26,56,72,48,52,67,67,47,41,60,54,49,51,49,52,50,51,54,51,51,51,52,49,59,70,68,44,84,50,64,69,60,46,50,56,54,46,51,52,49,50,52,53,49,49,49,52,52,49,50,46,50,49,52,52,52,49,36,52,45,64,34,54,74,38,66,56,46,31,51,24,52,56,38,52,52,25,47,47,51,47,54,63,41,71,80,78,56,60,79,75,44,43,75,66,37,46,74,74,70,44,48,71,67,51,49,52,27,48,62,59,42,55,51,36,27,58,87,75,48,22,62,67,51,36,43,52,51,21,49,53,54,51,54,50,54,74,68,56,80,78,53,70,55,59,51,54,43,48,54,41,67,66,40,61,56,41,35,64,57,46,49,52,43,50,52,50,50,52,48,31,44,71,71,34,56,93,53,36,67,54,50,59,53,41,53,48,52,40,47,50,53,55,49,48,29,58,73,64,54,50,81,41,40,62,60,50,51,41,41,47,50,45,37,45,53,53,53,57,67,66,56,64,56,75,83,58,93,43,73,67,56,42,51,54,50,43,50,41,30,51,50,52,39,50,50,54,53,58,72,49,48,67,56,53,48,61,41,67,66,40,76,78,35,47,34,54,44,35,54,57,60,40,40,76,62,41,53,60,58,50,51,87,58,63,51,57,58,30,44,48,60,80,55,67,51,49,52,54,61,43,52,46,53,54,68,71,40,64,83,33,38,39,28,31,30,36,85,65,33,49,63,41,58,67,53,65,51,50,61,70,41,32,47,53,59,36,70,38,54,40,44,45,65,49,18,60,93,57,53,62,30,59,48,53,46,53,42,26,52,74,68,70,25,79,36,43,64,74,28,35,50,39,90,48,27,35,37,37,53,69,45,67,70,61,49,50,51,53,39,50,46,40,24,71,73,77,32,75,52,37,44,73,42,81,70,49,76,37,42,74,38,32,32,32,36,38,32,65,112

pLDDT: mean 93.54, std 5.97, range [46.28, 98.75]